Protein AF-A4IBZ5-F1 (afdb_monomer)

Structure (mmCIF, N/CA/C/O backbone):
data_AF-A4IBZ5-F1
#
_entry.id   AF-A4IBZ5-F1
#
loop_
_atom_site.group_PDB
_atom_site.id
_atom_site.type_symbol
_atom_site.label_atom_id
_atom_site.label_alt_id
_atom_site.label_comp_id
_atom_site.label_asym_id
_atom_site.label_entity_id
_atom_site.label_seq_id
_atom_site.pdbx_PDB_ins_code
_atom_site.Cartn_x
_atom_site.Cartn_y
_atom_site.Cartn_z
_atom_site.occupancy
_atom_site.B_iso_or_equiv
_atom_site.auth_seq_id
_atom_site.auth_comp_id
_atom_site.auth_asym_id
_atom_site.auth_atom_id
_atom_site.pdbx_PDB_model_num
ATOM 1 N N . MET A 1 1 ? -43.023 -0.251 -5.808 1.00 88.56 1 MET A N 1
ATOM 2 C CA . MET A 1 1 ? -43.087 1.080 -5.169 1.00 88.56 1 MET A CA 1
ATOM 3 C C . MET A 1 1 ? -44.177 1.884 -5.853 1.00 88.56 1 MET A C 1
ATOM 5 O O . MET A 1 1 ? -44.545 1.532 -6.970 1.00 88.56 1 MET A O 1
ATOM 9 N N . LYS A 1 2 ? -44.700 2.928 -5.211 1.00 90.50 2 LYS A N 1
ATOM 10 C CA . LYS A 1 2 ? -45.664 3.856 -5.817 1.00 90.50 2 LYS A CA 1
ATOM 11 C C . LYS A 1 2 ? -45.041 5.245 -5.957 1.00 90.50 2 LYS A C 1
ATOM 13 O O . LYS A 1 2 ? -44.160 5.587 -5.172 1.00 90.50 2 LYS A O 1
ATOM 18 N N . ALA A 1 3 ? -45.475 6.013 -6.950 1.00 86.81 3 ALA A N 1
ATOM 19 C CA . ALA A 1 3 ? -45.071 7.399 -7.149 1.00 86.81 3 ALA A CA 1
ATOM 20 C C . ALA A 1 3 ? -45.547 8.268 -5.970 1.00 86.81 3 ALA A C 1
ATOM 22 O O . ALA A 1 3 ? -46.737 8.293 -5.670 1.00 86.81 3 ALA A O 1
ATOM 23 N N . ALA A 1 4 ? -44.639 8.976 -5.293 1.00 83.44 4 ALA A N 1
ATOM 24 C CA . ALA A 1 4 ? -45.000 9.837 -4.157 1.00 83.44 4 ALA A CA 1
ATOM 25 C C . ALA A 1 4 ? -45.700 11.141 -4.590 1.00 83.44 4 ALA A C 1
ATOM 27 O O . ALA A 1 4 ? -46.463 11.732 -3.831 1.00 83.44 4 ALA A O 1
ATOM 28 N N . THR A 1 5 ? -45.441 11.582 -5.817 1.00 88.94 5 THR A N 1
ATOM 29 C CA . THR A 1 5 ? -46.017 12.770 -6.451 1.00 88.94 5 THR A CA 1
ATOM 30 C C . THR A 1 5 ? -46.423 12.428 -7.879 1.00 88.94 5 THR A C 1
ATOM 32 O O . THR A 1 5 ? -46.113 11.346 -8.378 1.00 88.94 5 THR A O 1
ATOM 35 N N . ALA A 1 6 ? -47.127 13.338 -8.551 1.00 90.38 6 ALA A N 1
ATOM 36 C CA . ALA A 1 6 ? -47.289 13.216 -9.992 1.00 90.38 6 ALA A CA 1
ATOM 37 C C . ALA A 1 6 ? -45.941 13.475 -10.694 1.00 90.38 6 ALA A C 1
ATOM 39 O O . ALA A 1 6 ? -45.200 14.357 -10.262 1.00 90.38 6 ALA A O 1
ATOM 40 N N . PHE A 1 7 ? -45.651 12.724 -11.755 1.00 88.69 7 PHE A N 1
ATOM 41 C CA . PHE A 1 7 ? -44.473 12.892 -12.611 1.00 88.69 7 PHE A CA 1
ATOM 42 C C . PHE A 1 7 ? -44.918 13.008 -14.071 1.00 88.69 7 PHE A C 1
ATOM 44 O O . PHE A 1 7 ? -45.820 12.286 -14.511 1.00 88.69 7 PHE A O 1
ATOM 51 N N . VAL A 1 8 ? -44.295 13.900 -14.834 1.00 88.50 8 VAL A N 1
ATOM 52 C CA . VAL A 1 8 ? -44.467 13.995 -16.288 1.00 88.50 8 VAL A CA 1
ATOM 53 C C . VAL A 1 8 ? -43.416 13.147 -17.012 1.00 88.50 8 VAL A C 1
ATOM 55 O O . VAL A 1 8 ? -42.458 12.659 -16.417 1.00 88.50 8 VAL A O 1
ATOM 58 N N . VAL A 1 9 ? -43.615 12.911 -18.311 1.00 86.81 9 VAL A N 1
ATOM 59 C CA . VAL A 1 9 ? -42.667 12.132 -19.124 1.00 86.81 9 VAL A CA 1
ATOM 60 C C . VAL A 1 9 ? -41.307 12.835 -19.139 1.00 86.81 9 VAL A C 1
ATOM 62 O O . VAL A 1 9 ? -41.232 14.011 -19.483 1.00 86.81 9 VAL A O 1
ATOM 65 N N . GLY A 1 10 ? -40.247 12.103 -18.800 1.00 82.88 10 GLY A N 1
ATOM 66 C CA . GLY A 1 10 ? -38.886 12.618 -18.669 1.00 82.88 10 GLY A CA 1
ATOM 67 C C . GLY A 1 10 ? -38.463 12.926 -17.232 1.00 82.88 10 GLY A C 1
ATOM 68 O O . GLY A 1 10 ? -37.273 13.095 -17.002 1.00 82.88 10 GLY A O 1
ATOM 69 N N . ASP A 1 11 ? -39.365 12.936 -16.247 1.00 86.88 11 ASP A N 1
ATOM 70 C CA . ASP A 1 11 ? -38.975 13.187 -14.855 1.00 86.88 11 ASP A CA 1
ATOM 71 C C . ASP A 1 11 ? -38.160 12.025 -14.259 1.00 86.88 11 ASP A C 1
ATOM 73 O O . ASP A 1 11 ? -38.447 10.845 -14.501 1.00 86.88 11 ASP A O 1
ATOM 77 N N . ILE A 1 12 ? -37.179 12.349 -13.406 1.00 89.44 12 ILE A N 1
ATOM 78 C CA . ILE A 1 12 ? -36.531 11.362 -12.529 1.00 89.44 12 ILE A CA 1
ATOM 79 C C . ILE A 1 12 ? -37.494 11.024 -11.389 1.00 89.44 12 ILE A C 1
ATOM 81 O O . ILE A 1 12 ? -37.770 11.856 -10.529 1.00 89.44 12 ILE A O 1
ATOM 85 N N . VAL A 1 13 ? -37.939 9.770 -11.340 1.00 88.25 13 VAL A N 1
ATOM 86 C CA . VAL A 1 13 ? -38.717 9.217 -10.224 1.00 88.25 13 VAL A CA 1
ATOM 87 C C . VAL A 1 13 ? -37.811 8.960 -9.017 1.00 88.25 13 VAL A C 1
ATOM 89 O O . VAL A 1 13 ? -38.185 9.258 -7.885 1.00 88.25 13 VAL A O 1
ATOM 92 N N . LEU A 1 14 ? -36.622 8.387 -9.252 1.00 87.69 14 LEU A N 1
ATOM 93 C CA . LEU A 1 14 ? -35.640 8.038 -8.218 1.00 87.69 14 LEU A CA 1
ATOM 94 C C . LEU A 1 14 ? -34.248 7.761 -8.844 1.00 87.69 14 LEU A C 1
ATOM 96 O O . LEU A 1 14 ? -34.174 7.066 -9.861 1.00 87.69 14 LEU A O 1
ATOM 100 N N . PRO A 1 15 ? -33.131 8.217 -8.247 1.00 84.69 15 PRO A N 1
ATOM 101 C CA . PRO A 1 15 ? -31.789 7.721 -8.573 1.00 84.69 15 PRO A CA 1
ATOM 102 C C . PRO A 1 15 ? -31.558 6.290 -8.053 1.00 84.69 15 PRO A C 1
ATOM 104 O O . PRO A 1 15 ? -31.828 5.989 -6.892 1.00 84.69 15 PRO A O 1
ATOM 107 N N . LEU A 1 16 ? -31.012 5.400 -8.883 1.00 79.56 16 LEU A N 1
ATOM 108 C CA . LEU A 1 16 ? -30.733 4.014 -8.506 1.00 79.56 16 LEU A CA 1
ATOM 109 C C . LEU A 1 16 ? -29.345 3.864 -7.857 1.00 79.56 16 LEU A C 1
ATOM 111 O O . LEU A 1 16 ? -28.348 4.342 -8.404 1.00 79.56 16 LEU A O 1
ATOM 115 N N . PRO A 1 17 ? -29.234 3.148 -6.726 1.00 75.56 17 PRO A N 1
ATOM 116 C CA . PRO A 1 17 ? -27.948 2.798 -6.136 1.00 75.56 17 PRO A CA 1
ATOM 117 C C . PRO A 1 17 ? -27.131 1.871 -7.051 1.00 75.56 17 PRO A C 1
ATOM 119 O O . PRO A 1 17 ? -27.671 1.129 -7.871 1.00 75.56 17 PRO A O 1
ATOM 122 N N . ARG A 1 18 ? -25.798 1.878 -6.883 1.00 70.44 18 ARG A N 1
ATOM 123 C CA . ARG A 1 18 ? -24.868 1.039 -7.673 1.00 70.44 18 ARG A CA 1
ATOM 124 C C . ARG A 1 18 ? -25.083 -0.469 -7.481 1.00 70.44 18 ARG A C 1
ATOM 126 O O . ARG A 1 18 ? -24.611 -1.250 -8.300 1.00 70.44 18 ARG A O 1
ATOM 133 N N . THR A 1 19 ? -25.765 -0.873 -6.411 1.00 69.19 19 THR A N 1
ATOM 134 C CA . THR A 1 19 ? -26.125 -2.259 -6.094 1.00 69.19 19 THR A CA 1
ATOM 135 C C . THR A 1 19 ? -27.636 -2.366 -5.911 1.00 69.19 19 THR A C 1
ATOM 137 O O . THR A 1 19 ? -28.246 -1.553 -5.228 1.00 69.19 19 THR A O 1
ATOM 140 N N . PHE A 1 20 ? -28.241 -3.375 -6.528 1.00 76.19 20 PHE A N 1
ATOM 141 C CA . PHE A 1 20 ? -29.631 -3.798 -6.339 1.00 76.19 20 PHE A CA 1
ATOM 142 C C . PHE A 1 20 ? -29.733 -5.260 -6.785 1.00 76.19 20 PHE A C 1
ATOM 144 O O . PHE A 1 20 ? -28.900 -5.724 -7.571 1.00 76.19 20 PHE A O 1
ATOM 151 N N . SER A 1 21 ? -30.727 -5.978 -6.275 1.00 79.75 21 SER A N 1
ATOM 152 C CA . SER A 1 21 ? -30.968 -7.388 -6.600 1.00 79.75 21 SER A CA 1
ATOM 153 C C . SER A 1 21 ? -32.181 -7.514 -7.512 1.00 79.75 21 SER A C 1
ATOM 155 O O . SER A 1 21 ? -33.104 -6.712 -7.414 1.00 79.75 21 SER A O 1
ATOM 157 N N . VAL A 1 22 ? -32.218 -8.522 -8.376 1.00 79.56 22 VAL A N 1
ATOM 158 C CA . VAL A 1 22 ? -33.430 -8.887 -9.122 1.00 79.56 22 VAL A CA 1
ATOM 159 C C . VAL A 1 22 ? -33.864 -10.265 -8.655 1.00 79.56 22 VAL A C 1
ATOM 161 O O . VAL A 1 22 ? -33.104 -11.223 -8.785 1.00 79.56 22 VAL A O 1
ATOM 164 N N . PHE A 1 23 ? -35.072 -10.353 -8.112 1.00 81.56 23 PHE A N 1
ATOM 165 C CA . PHE A 1 23 ? -35.687 -11.592 -7.657 1.00 81.56 23 PHE A CA 1
ATOM 166 C C . PHE A 1 23 ? -37.040 -11.762 -8.348 1.00 81.56 23 PHE A C 1
ATOM 168 O O . PHE A 1 23 ? -37.940 -10.942 -8.161 1.00 81.56 23 PHE A O 1
ATOM 175 N N . GLU A 1 24 ? -37.186 -12.810 -9.159 1.00 84.88 24 GLU A N 1
ATOM 176 C CA . GLU A 1 24 ? -38.396 -13.066 -9.951 1.00 84.88 24 GLU A CA 1
ATOM 177 C C . GLU A 1 24 ? -38.806 -11.850 -10.799 1.00 84.88 24 GLU A C 1
ATOM 179 O O . GLU A 1 24 ? -38.079 -11.454 -11.712 1.00 84.88 24 GLU A O 1
ATOM 184 N N . ASN A 1 25 ? -39.973 -11.263 -10.524 1.00 88.81 25 ASN A N 1
ATOM 185 C CA . ASN A 1 25 ? -40.488 -10.069 -11.187 1.00 88.81 25 ASN A CA 1
ATOM 186 C C . ASN A 1 25 ? -40.226 -8.781 -10.387 1.00 88.81 25 ASN A C 1
ATOM 188 O O . ASN A 1 25 ? -40.894 -7.781 -10.640 1.00 88.81 25 ASN A O 1
ATOM 192 N N . GLN A 1 26 ? -39.304 -8.783 -9.421 1.00 88.56 26 GLN A N 1
ATOM 193 C CA . GLN A 1 26 ? -39.018 -7.636 -8.555 1.00 88.56 26 GLN A CA 1
ATOM 194 C C . GLN A 1 26 ? -37.551 -7.213 -8.631 1.00 88.56 26 GLN A C 1
ATOM 196 O O . GLN A 1 26 ? -36.638 -8.018 -8.478 1.00 88.56 26 GLN A O 1
ATOM 201 N N . LEU A 1 27 ? -37.325 -5.919 -8.828 1.00 86.62 27 LEU A N 1
ATOM 202 C CA . LEU A 1 27 ? -36.044 -5.259 -8.629 1.00 86.62 27 LEU A CA 1
ATOM 203 C C . LEU A 1 27 ? -36.042 -4.703 -7.205 1.00 86.62 27 LEU A C 1
ATOM 205 O O . LEU A 1 27 ? -36.866 -3.852 -6.880 1.00 86.62 27 LEU A O 1
ATOM 209 N N . VAL A 1 28 ? -35.155 -5.213 -6.355 1.00 86.62 28 VAL A N 1
ATOM 210 C CA . VAL A 1 28 ? -35.053 -4.901 -4.926 1.00 86.62 28 VAL A CA 1
ATOM 211 C C . VAL A 1 28 ? -33.847 -3.999 -4.685 1.00 86.62 28 VAL A C 1
ATOM 213 O O . VAL A 1 28 ? -32.696 -4.405 -4.879 1.00 86.62 28 VAL A O 1
ATOM 216 N N . LEU A 1 29 ? -34.112 -2.769 -4.262 1.00 81.69 29 LEU A N 1
ATOM 217 C CA . LEU A 1 29 ? -33.097 -1.796 -3.875 1.00 81.69 29 LEU A CA 1
ATOM 218 C C . LEU A 1 29 ? -32.546 -2.104 -2.463 1.00 81.69 29 LEU A C 1
ATOM 220 O O . LEU A 1 29 ? -33.213 -2.786 -1.683 1.00 81.69 29 LEU A O 1
ATOM 224 N N . PRO A 1 30 ? -31.335 -1.630 -2.100 1.00 75.31 30 PRO A N 1
ATOM 225 C CA . PRO A 1 30 ? -30.701 -1.890 -0.800 1.00 75.31 30 PRO A CA 1
ATOM 226 C C . PRO A 1 30 ? -31.496 -1.410 0.419 1.00 75.31 30 PRO A C 1
ATOM 228 O O . PRO A 1 30 ? -31.316 -1.938 1.511 1.00 75.31 30 PRO A O 1
ATOM 231 N N . ASP A 1 31 ? -32.363 -0.416 0.242 1.00 78.81 31 ASP A N 1
ATOM 232 C CA . ASP A 1 31 ? -33.280 0.101 1.263 1.00 78.81 31 ASP A CA 1
ATOM 233 C C . ASP A 1 31 ? -34.575 -0.729 1.388 1.00 78.81 31 ASP A C 1
ATOM 235 O O . ASP A 1 31 ? -35.448 -0.409 2.194 1.00 78.81 31 ASP A O 1
ATOM 239 N N . GLY A 1 32 ? -34.701 -1.808 0.609 1.00 80.31 32 GLY A N 1
ATOM 240 C CA . GLY A 1 32 ? -35.862 -2.692 0.581 1.00 80.31 32 GLY A CA 1
ATOM 241 C C . GLY A 1 32 ? -36.982 -2.226 -0.349 1.00 80.31 32 GLY A C 1
ATOM 242 O O . GLY A 1 32 ? -37.994 -2.920 -0.461 1.00 80.31 32 GLY A O 1
ATOM 243 N N . ILE A 1 33 ? -36.833 -1.091 -1.044 1.00 84.88 33 ILE A N 1
ATOM 244 C CA . ILE A 1 33 ? -37.818 -0.654 -2.036 1.00 84.88 33 ILE A CA 1
ATOM 245 C C . ILE A 1 33 ? -37.819 -1.644 -3.202 1.00 84.88 33 ILE A C 1
ATOM 247 O O . ILE A 1 33 ? -36.791 -1.906 -3.825 1.00 84.88 33 ILE A O 1
ATOM 251 N N . THR A 1 34 ? -38.992 -2.180 -3.530 1.00 87.81 34 THR A N 1
ATOM 252 C CA . THR A 1 34 ? -39.166 -3.099 -4.659 1.00 87.81 34 THR A CA 1
ATOM 253 C C . THR A 1 34 ? -39.848 -2.408 -5.834 1.00 87.81 34 THR A C 1
ATOM 255 O O . THR A 1 34 ? -40.773 -1.616 -5.651 1.00 87.81 34 THR A O 1
ATOM 258 N N . VAL A 1 35 ? -39.420 -2.702 -7.060 1.00 88.69 35 VAL A N 1
ATOM 259 C CA . VAL A 1 35 ? -40.024 -2.222 -8.313 1.00 88.69 35 VAL A CA 1
ATOM 260 C C . VAL A 1 35 ? -40.392 -3.427 -9.170 1.00 88.69 35 VAL A C 1
ATOM 262 O O . VAL A 1 35 ? -39.590 -4.346 -9.314 1.00 88.69 35 VAL A O 1
ATOM 265 N N . ARG A 1 36 ? -41.609 -3.459 -9.716 1.00 91.25 36 ARG A N 1
ATOM 266 C CA . ARG A 1 36 ? -42.137 -4.647 -10.397 1.00 91.25 36 ARG A CA 1
ATOM 267 C C . ARG A 1 36 ? -41.811 -4.636 -11.891 1.00 91.25 36 ARG A C 1
ATOM 269 O O . ARG A 1 36 ? -41.865 -3.590 -12.533 1.00 91.25 36 ARG A O 1
ATOM 276 N N . HIS A 1 37 ? -41.536 -5.810 -12.446 1.00 91.62 37 HIS A N 1
ATOM 277 C CA . HIS A 1 37 ? -41.466 -6.041 -13.880 1.00 91.62 37 HIS A CA 1
ATOM 278 C C . HIS A 1 37 ? -42.858 -6.076 -14.528 1.00 91.62 37 HIS A C 1
ATOM 280 O O . HIS A 1 37 ? -43.768 -6.735 -14.017 1.00 91.62 37 HIS A O 1
ATOM 286 N N . GLY A 1 38 ? -43.006 -5.447 -15.692 1.00 90.81 38 GLY A N 1
ATOM 287 C CA . GLY A 1 38 ? -44.135 -5.669 -16.592 1.00 90.81 38 GLY A CA 1
ATOM 288 C C . GLY A 1 38 ? -43.877 -5.125 -17.996 1.00 90.81 38 GLY A C 1
ATOM 289 O O . GLY A 1 38 ? -43.072 -4.210 -18.171 1.00 90.81 38 GLY A O 1
ATOM 290 N N . ASP A 1 39 ? -44.571 -5.686 -18.989 1.00 87.44 39 ASP A N 1
ATOM 291 C CA . ASP A 1 39 ? -44.493 -5.226 -20.383 1.00 87.44 39 ASP A CA 1
ATOM 292 C C . ASP A 1 39 ? -45.113 -3.833 -20.566 1.00 87.44 39 ASP A C 1
ATOM 294 O O . ASP A 1 39 ? -44.600 -3.029 -21.339 1.00 87.44 39 ASP A O 1
ATOM 298 N N . ASP A 1 40 ? -46.159 -3.505 -19.796 1.00 90.62 40 ASP A N 1
ATOM 299 C CA . ASP A 1 40 ? -46.773 -2.171 -19.751 1.00 90.62 40 ASP A CA 1
ATOM 300 C C . ASP A 1 40 ? -46.044 -1.245 -18.758 1.00 90.62 40 ASP A C 1
ATOM 302 O O . ASP A 1 40 ? -46.613 -0.732 -17.793 1.00 90.62 40 ASP A O 1
ATOM 306 N N . PHE A 1 41 ? -44.735 -1.084 -18.953 1.00 93.25 41 PHE A N 1
ATOM 307 C CA . PHE A 1 41 ? -43.902 -0.250 -18.091 1.00 93.25 41 PHE A CA 1
ATOM 308 C C . PHE A 1 41 ? -44.257 1.238 -18.233 1.00 93.25 41 PHE A C 1
ATOM 310 O O . PHE A 1 41 ? -44.611 1.736 -19.306 1.00 93.25 41 PHE A O 1
ATOM 317 N N . ASN A 1 42 ? -44.156 1.962 -17.123 1.00 93.56 42 ASN A N 1
ATOM 318 C CA . ASN A 1 42 ? -44.378 3.408 -17.053 1.00 93.56 42 ASN A CA 1
ATOM 319 C C . ASN A 1 42 ? -43.110 4.175 -16.651 1.00 93.56 42 ASN A C 1
ATOM 321 O O . ASN A 1 42 ? -43.045 5.395 -16.813 1.00 93.56 42 ASN A O 1
ATOM 325 N N . VAL A 1 43 ? -42.079 3.448 -16.218 1.00 92.50 43 VAL A N 1
ATOM 326 C CA . VAL A 1 43 ? -40.746 3.945 -15.886 1.00 92.50 43 VAL A CA 1
ATOM 327 C C . VAL A 1 43 ? -39.707 3.014 -16.504 1.00 92.50 43 VAL A C 1
ATOM 329 O O . VAL A 1 43 ? -39.915 1.806 -16.583 1.00 92.50 43 VAL A O 1
ATOM 332 N N . THR A 1 44 ? -38.574 3.553 -16.940 1.00 91.81 44 THR A N 1
ATOM 333 C CA . THR A 1 44 ? -37.419 2.758 -17.388 1.00 91.81 44 THR A CA 1
ATOM 334 C C . THR A 1 44 ? -36.149 3.200 -16.662 1.00 91.81 44 THR A C 1
ATOM 336 O O . THR A 1 44 ? -36.157 4.197 -15.941 1.00 91.81 44 THR A O 1
ATOM 339 N N . ILE A 1 45 ? -35.063 2.448 -16.822 1.00 89.19 45 ILE A N 1
ATOM 340 C CA . ILE A 1 45 ? -33.749 2.782 -16.266 1.00 89.19 45 ILE A CA 1
ATOM 341 C C . ILE A 1 45 ? -32.889 3.372 -17.378 1.00 89.19 45 ILE A C 1
ATOM 343 O O . ILE A 1 45 ? -32.672 2.712 -18.391 1.00 89.19 45 ILE A O 1
ATOM 347 N N . ILE A 1 46 ? -32.399 4.599 -17.189 1.00 88.38 46 ILE A N 1
ATOM 348 C CA . ILE A 1 46 ? -31.446 5.243 -18.103 1.00 88.38 46 ILE A CA 1
ATOM 349 C C . ILE A 1 46 ? -30.353 5.905 -17.270 1.00 88.38 46 ILE A C 1
ATOM 351 O O . ILE A 1 46 ? -30.628 6.790 -16.462 1.00 88.38 46 ILE A O 1
ATOM 355 N N . SER A 1 47 ? -29.103 5.483 -17.466 1.00 82.81 47 SER A N 1
ATOM 356 C CA . SER A 1 47 ? -27.911 6.080 -16.851 1.00 82.81 47 SER A CA 1
ATOM 357 C C . SER A 1 47 ? -27.989 6.180 -15.315 1.00 82.81 47 SER A C 1
ATOM 359 O O . SER A 1 47 ? -27.598 7.192 -14.735 1.00 82.81 47 SER A O 1
ATOM 361 N N . HIS A 1 48 ? -28.474 5.115 -14.661 1.00 82.81 48 HIS A N 1
ATOM 362 C CA . HIS A 1 48 ? -28.703 5.004 -13.206 1.00 82.81 48 HIS A CA 1
ATOM 363 C C . HIS A 1 48 ? -29.876 5.817 -12.630 1.00 82.81 48 HIS A C 1
ATOM 365 O O . HIS A 1 48 ? -29.973 5.951 -11.413 1.00 82.81 48 HIS A O 1
ATOM 371 N N . PHE A 1 49 ? -30.808 6.302 -13.449 1.00 88.81 49 PHE A N 1
ATOM 372 C CA . PHE A 1 49 ? -32.044 6.927 -12.968 1.00 88.81 49 PHE A CA 1
ATOM 373 C C . PHE A 1 49 ? -33.274 6.144 -13.422 1.00 88.81 49 PHE A C 1
ATOM 375 O O . PHE A 1 49 ? -33.321 5.656 -14.551 1.00 88.81 49 PHE A O 1
ATOM 382 N N . LEU A 1 50 ? -34.279 6.048 -12.550 1.00 89.56 50 LEU A N 1
ATOM 383 C CA . LEU A 1 50 ? -35.636 5.668 -12.930 1.00 89.56 50 LEU A CA 1
ATOM 384 C C . LEU A 1 50 ? -36.313 6.884 -13.567 1.00 89.56 50 LEU A C 1
ATOM 386 O O . LEU A 1 50 ? -36.593 7.857 -12.870 1.00 89.56 50 LEU A O 1
ATOM 390 N N . VAL A 1 51 ? -36.555 6.832 -14.876 1.00 90.62 51 VAL A N 1
ATOM 391 C CA . VAL A 1 51 ? -37.128 7.935 -15.663 1.00 90.62 51 VAL A CA 1
ATOM 392 C C . VAL A 1 51 ? -38.544 7.578 -16.104 1.00 90.62 51 VAL A C 1
ATOM 394 O O . VAL A 1 51 ? -38.770 6.502 -16.669 1.00 90.62 51 VAL A O 1
ATOM 397 N N . ALA A 1 52 ? -39.502 8.468 -15.849 1.00 91.12 52 ALA A N 1
ATOM 398 C CA . ALA A 1 52 ? -40.888 8.295 -16.269 1.00 91.12 52 ALA A CA 1
ATOM 399 C C . ALA A 1 52 ? -41.005 8.343 -17.801 1.00 91.12 52 ALA A C 1
ATOM 401 O O . ALA A 1 52 ? -40.630 9.325 -18.435 1.00 91.12 52 ALA A O 1
ATOM 402 N N . VAL A 1 53 ? -41.551 7.290 -18.410 1.00 89.62 53 VAL A N 1
ATOM 403 C CA . VAL A 1 53 ? -41.822 7.228 -19.863 1.00 89.62 53 VAL A CA 1
ATOM 404 C C . VAL A 1 53 ? -43.299 7.457 -20.195 1.00 89.62 53 VAL A C 1
ATOM 406 O O . VAL A 1 53 ? -43.662 7.612 -21.359 1.00 89.62 53 VAL A O 1
ATOM 409 N N . LYS A 1 54 ? -44.154 7.491 -19.169 1.00 90.12 54 LYS A N 1
ATOM 410 C CA . LYS A 1 54 ? -45.579 7.838 -19.224 1.00 90.12 54 LYS A CA 1
ATOM 411 C C . LYS A 1 54 ? -45.892 8.792 -18.062 1.00 90.12 54 LYS A C 1
ATOM 413 O O . LYS A 1 54 ? -45.220 8.695 -17.037 1.00 90.12 54 LYS A O 1
ATOM 418 N N . PRO A 1 55 ? -46.896 9.682 -18.173 1.00 91.38 55 PRO A N 1
ATOM 419 C CA . PRO A 1 55 ? -47.348 10.471 -17.031 1.00 91.38 55 PRO A CA 1
ATOM 420 C C . PRO A 1 55 ? -47.793 9.557 -15.881 1.00 91.38 55 PRO A C 1
ATOM 422 O O . PRO A 1 55 ? -48.561 8.617 -16.094 1.00 91.38 55 PRO A O 1
ATOM 425 N N . LEU A 1 56 ? -47.321 9.837 -14.669 1.00 91.06 56 LEU A N 1
ATOM 426 C CA . LEU A 1 56 ? -47.658 9.108 -13.446 1.00 91.06 56 LEU A CA 1
ATOM 427 C C . LEU A 1 56 ? -48.463 10.032 -12.535 1.00 91.06 56 LEU A C 1
ATOM 429 O O . LEU A 1 56 ? -48.038 11.153 -12.263 1.00 91.06 56 LEU A O 1
ATOM 433 N N . SER A 1 57 ? -49.609 9.579 -12.029 1.00 92.31 57 SER A N 1
ATOM 434 C CA . SER A 1 57 ? -50.268 10.257 -10.911 1.00 92.31 57 SER A CA 1
ATOM 435 C C . SER A 1 57 ? -49.532 9.953 -9.606 1.00 92.31 57 SER A C 1
ATOM 437 O O . SER A 1 57 ? -48.846 8.932 -9.501 1.00 92.31 57 SER A O 1
ATOM 439 N N . ALA A 1 58 ? -49.749 10.773 -8.576 1.00 87.94 58 ALA A N 1
ATOM 440 C CA . ALA A 1 58 ? -49.453 10.334 -7.216 1.00 87.94 58 ALA A CA 1
ATOM 441 C C . ALA A 1 58 ? -50.145 8.975 -6.958 1.00 87.94 58 ALA A C 1
ATOM 443 O O . ALA A 1 58 ? -51.233 8.717 -7.482 1.00 87.94 58 ALA A O 1
ATOM 444 N N . ASP A 1 59 ? -49.473 8.089 -6.229 1.00 88.75 59 ASP A N 1
ATOM 445 C CA . ASP A 1 59 ? -49.862 6.706 -5.925 1.00 88.75 59 ASP A CA 1
ATOM 446 C C . ASP A 1 59 ? -49.879 5.699 -7.092 1.00 88.75 59 ASP A C 1
ATOM 448 O O . ASP A 1 59 ? -50.192 4.521 -6.869 1.00 88.75 59 ASP A O 1
ATOM 452 N N . ALA A 1 60 ? -49.493 6.094 -8.312 1.00 91.81 60 ALA A N 1
ATOM 453 C CA . ALA A 1 60 ? -49.331 5.153 -9.422 1.00 91.81 60 ALA A CA 1
ATOM 454 C C . ALA A 1 60 ? -48.229 4.121 -9.110 1.00 91.81 60 ALA A C 1
ATOM 456 O O . ALA A 1 60 ? -47.154 4.476 -8.625 1.00 91.81 60 ALA A O 1
ATOM 457 N N . GLU A 1 61 ? -48.473 2.833 -9.372 1.00 92.75 61 GLU A N 1
ATOM 458 C CA . GLU A 1 61 ? -47.456 1.786 -9.198 1.00 92.75 61 GLU A CA 1
ATOM 459 C C . GLU A 1 61 ? -46.332 1.968 -10.229 1.00 92.75 61 GLU A C 1
ATOM 461 O O . GLU A 1 61 ? -46.603 2.094 -11.420 1.00 92.75 61 GLU A O 1
ATOM 466 N N . ILE A 1 62 ? -45.075 1.960 -9.783 1.00 92.81 62 ILE A N 1
ATOM 467 C CA . ILE A 1 62 ? -43.910 2.024 -10.672 1.00 92.81 62 ILE A CA 1
ATOM 468 C C . ILE A 1 62 ? -43.630 0.631 -11.241 1.00 92.81 62 ILE A C 1
ATOM 470 O O . ILE A 1 62 ? -43.338 -0.306 -10.489 1.00 92.81 62 ILE A O 1
ATOM 474 N N . VAL A 1 63 ? -43.691 0.518 -12.568 1.00 93.75 63 VAL A N 1
ATOM 475 C CA . VAL A 1 63 ? -43.469 -0.714 -13.333 1.00 93.75 63 VAL A CA 1
ATOM 476 C C . VAL A 1 63 ? -42.359 -0.475 -14.353 1.00 93.75 63 VAL A C 1
ATOM 478 O O . VAL A 1 63 ? -42.420 0.4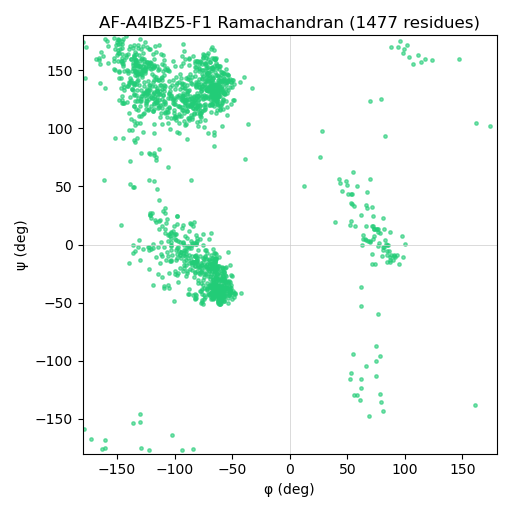88 -15.118 1.00 93.75 63 VAL A O 1
ATOM 481 N N . VAL A 1 64 ? -41.365 -1.366 -14.378 1.00 92.88 64 VAL A N 1
ATOM 482 C CA . VAL A 1 64 ? -40.206 -1.329 -15.290 1.00 92.88 64 VAL A CA 1
ATOM 483 C C . VAL A 1 64 ? -40.177 -2.564 -16.196 1.00 92.88 64 VAL A C 1
ATOM 485 O O . VAL A 1 64 ? -40.654 -3.632 -15.819 1.00 92.88 64 VAL A O 1
ATOM 488 N N . ASN A 1 65 ? -39.576 -2.481 -17.384 1.00 92.69 65 ASN A N 1
ATOM 489 C CA . ASN A 1 65 ? -39.343 -3.666 -18.217 1.00 92.69 65 ASN A CA 1
ATOM 490 C C . ASN A 1 65 ? -37.892 -4.142 -18.056 1.00 92.69 65 ASN A C 1
ATOM 492 O O . ASN A 1 65 ? -36.969 -3.481 -18.517 1.00 92.69 65 ASN A O 1
ATOM 496 N N . PHE A 1 66 ? -37.675 -5.299 -17.424 1.00 89.94 66 PHE A N 1
ATOM 497 C CA . PHE A 1 66 ? -36.335 -5.827 -17.154 1.00 89.94 66 PHE A CA 1
ATOM 498 C C . PHE A 1 66 ? -35.531 -6.088 -18.436 1.00 89.94 66 PHE A C 1
ATOM 500 O O . PHE A 1 66 ? -34.308 -5.970 -18.407 1.00 89.94 66 PHE A O 1
ATOM 507 N N . ASN A 1 67 ? -36.182 -6.347 -19.580 1.00 90.31 67 ASN A N 1
ATOM 508 C CA . ASN A 1 67 ? -35.474 -6.461 -20.858 1.00 90.31 67 ASN A CA 1
ATOM 509 C C . ASN A 1 67 ? -34.793 -5.147 -21.268 1.00 90.31 67 ASN A C 1
ATOM 511 O O . ASN A 1 67 ? -33.806 -5.188 -21.983 1.00 90.31 67 ASN A O 1
ATOM 515 N N . LEU A 1 68 ? -35.272 -3.987 -20.812 1.00 90.81 68 LEU A N 1
ATOM 516 C CA . LEU A 1 68 ? -34.647 -2.685 -21.077 1.00 90.81 68 LEU A CA 1
ATOM 517 C C . LEU A 1 68 ? -33.449 -2.400 -20.166 1.00 90.81 68 LEU A C 1
ATOM 519 O O . LEU A 1 68 ? -32.629 -1.541 -20.480 1.00 90.81 68 LEU A O 1
ATOM 523 N N . CYS A 1 69 ? -33.357 -3.108 -19.041 1.00 86.19 69 CYS A N 1
ATOM 524 C CA . CYS A 1 69 ? -32.345 -2.898 -18.009 1.00 86.19 69 CYS A CA 1
ATOM 525 C C . CYS A 1 69 ? -31.186 -3.897 -18.115 1.00 86.19 69 CYS A C 1
ATOM 527 O O . CYS A 1 69 ? -30.082 -3.606 -17.663 1.00 86.19 69 CYS A O 1
ATOM 529 N N . PHE A 1 70 ? -31.425 -5.073 -18.705 1.00 87.31 70 PHE A N 1
ATOM 530 C CA . PHE A 1 70 ? -30.449 -6.160 -18.767 1.00 87.31 70 PHE A CA 1
ATOM 531 C C . PHE A 1 70 ? -30.365 -6.754 -20.173 1.00 87.31 70 PHE A C 1
ATOM 533 O O . PHE A 1 70 ? -31.373 -7.154 -20.756 1.00 87.31 70 PHE A O 1
ATOM 540 N N . TYR A 1 71 ? -29.146 -6.860 -20.706 1.00 89.12 71 TYR A N 1
ATOM 541 C CA . TYR A 1 71 ? -28.930 -7.371 -22.058 1.00 89.12 71 TYR A CA 1
ATOM 542 C C . TYR A 1 71 ? -29.069 -8.901 -22.150 1.00 89.12 71 TYR A C 1
ATOM 544 O O . TYR A 1 71 ? -29.770 -9.393 -23.027 1.00 89.12 71 TYR A O 1
ATOM 552 N N . ASP A 1 72 ? -28.445 -9.661 -21.244 1.00 87.56 72 ASP A N 1
ATOM 553 C CA . ASP A 1 72 ? -28.441 -11.133 -21.262 1.00 87.56 72 ASP A CA 1
ATOM 554 C C . ASP A 1 72 ? -28.472 -11.689 -19.826 1.00 87.56 72 ASP A C 1
ATOM 556 O O . ASP A 1 72 ? -27.432 -11.854 -19.186 1.00 87.56 72 ASP A O 1
ATOM 560 N N . LEU A 1 73 ? -29.679 -11.948 -19.310 1.00 77.62 73 LEU A N 1
ATOM 561 C CA . LEU A 1 73 ? -29.908 -12.549 -17.984 1.00 77.62 73 LEU A CA 1
ATOM 562 C C . LEU A 1 73 ? -29.734 -14.078 -17.993 1.00 77.62 73 LEU A C 1
ATOM 564 O O . LEU A 1 73 ? -29.662 -14.710 -16.937 1.00 77.62 73 LEU A O 1
ATOM 568 N N . LEU A 1 74 ? -29.646 -14.693 -19.176 1.00 74.62 74 LEU A N 1
ATOM 569 C CA . LEU A 1 74 ? -29.363 -16.122 -19.301 1.00 74.62 74 LEU A CA 1
ATOM 570 C C . LEU A 1 74 ? -27.866 -16.417 -19.141 1.00 74.62 74 LEU A C 1
ATOM 572 O O . LEU A 1 74 ? -27.499 -17.444 -18.573 1.00 74.62 74 LEU A O 1
ATOM 576 N N . LYS A 1 75 ? -26.979 -15.492 -19.530 1.00 67.94 75 LYS A N 1
ATOM 577 C CA . LYS A 1 75 ? -25.532 -15.616 -19.275 1.00 67.94 75 LYS A CA 1
ATOM 578 C C . LYS A 1 75 ? -25.174 -15.663 -17.790 1.00 67.94 75 LYS A C 1
ATOM 580 O O . LYS A 1 75 ? -24.183 -16.296 -17.439 1.00 67.94 75 LYS A O 1
ATOM 585 N N . SER A 1 76 ? -25.959 -15.020 -16.924 1.00 53.91 76 SER A N 1
ATOM 586 C CA . SER A 1 76 ? -25.772 -15.078 -15.468 1.00 53.91 76 SER A CA 1
ATOM 587 C C . SER A 1 76 ? -26.392 -16.324 -14.820 1.00 53.91 76 SER A C 1
ATOM 589 O O . SER A 1 76 ? -26.098 -16.593 -13.658 1.00 53.91 76 SER A O 1
ATOM 591 N N . SER A 1 77 ? -27.184 -17.115 -15.559 1.00 44.06 77 SER A N 1
ATOM 592 C CA . SER A 1 77 ? -27.830 -18.349 -15.077 1.00 44.06 77 SER A CA 1
ATOM 593 C C . SER A 1 77 ? -27.337 -19.641 -15.748 1.00 44.06 77 SER A C 1
ATOM 595 O O . SER A 1 77 ? -27.740 -20.728 -15.336 1.00 44.06 77 SER A O 1
ATOM 597 N N . MET A 1 78 ? -26.420 -19.564 -16.716 1.00 31.56 78 MET A N 1
ATOM 598 C CA . MET A 1 78 ? -25.809 -20.743 -17.338 1.00 31.56 78 MET A CA 1
ATOM 599 C C . MET A 1 78 ? -24.506 -21.142 -16.623 1.00 31.56 78 MET A C 1
ATOM 601 O O . MET A 1 78 ? -23.572 -20.337 -16.552 1.00 31.56 78 MET A O 1
ATOM 605 N N . PRO A 1 79 ? -24.378 -22.394 -16.145 1.00 30.36 79 PRO A N 1
ATOM 606 C CA . PRO A 1 79 ? -23.080 -22.949 -15.791 1.00 30.36 79 PRO A CA 1
ATOM 607 C C . PRO A 1 79 ? -22.215 -22.984 -17.064 1.00 30.36 79 PRO A C 1
ATOM 609 O O . PRO A 1 79 ? -22.715 -23.379 -18.121 1.00 30.36 79 PRO A O 1
ATOM 612 N N . PRO A 1 80 ? -20.935 -22.581 -17.029 1.00 31.58 80 PRO A N 1
ATOM 613 C CA . PRO A 1 80 ? -20.107 -22.550 -18.227 1.00 31.58 80 PRO A CA 1
ATOM 614 C C . PRO A 1 80 ? -19.764 -23.981 -18.671 1.00 31.58 80 PRO A C 1
ATOM 616 O O . PRO A 1 80 ? -18.811 -24.584 -18.182 1.00 31.58 80 PRO A O 1
ATOM 619 N N . ALA A 1 81 ? -20.540 -24.516 -19.616 1.00 33.31 81 ALA A N 1
ATOM 620 C CA . ALA A 1 81 ? -20.266 -25.761 -20.321 1.00 33.31 81 ALA A CA 1
ATOM 621 C C . ALA A 1 81 ? -19.867 -25.480 -21.786 1.00 33.31 81 ALA A C 1
ATOM 623 O O . ALA A 1 81 ? -20.674 -25.041 -22.593 1.00 33.31 81 ALA A O 1
ATOM 624 N N . MET A 1 82 ? -18.608 -25.806 -22.091 1.00 32.25 82 MET A N 1
ATOM 625 C CA . MET A 1 82 ? -18.055 -26.261 -23.379 1.00 32.25 82 MET A CA 1
ATOM 626 C C . MET A 1 82 ? -17.922 -25.325 -24.609 1.00 32.25 82 MET A C 1
ATOM 628 O O . MET A 1 82 ? -18.870 -24.881 -25.242 1.00 32.25 82 MET A O 1
ATOM 632 N N . SER A 1 83 ? -16.652 -25.278 -25.037 1.00 32.91 83 SER A N 1
ATOM 633 C CA . SER A 1 83 ? -16.047 -25.033 -26.359 1.00 32.91 83 SER A CA 1
ATOM 634 C C . SER A 1 83 ? -15.897 -23.613 -26.916 1.00 32.91 83 SER A C 1
ATOM 636 O O . SER A 1 83 ? -16.828 -22.830 -27.052 1.00 32.91 83 SER A O 1
ATOM 638 N N . ALA A 1 84 ? -14.634 -23.356 -27.259 1.00 28.38 84 ALA A N 1
ATOM 639 C CA . ALA A 1 84 ? -14.048 -22.165 -27.828 1.00 28.38 84 ALA A CA 1
ATOM 640 C C . ALA A 1 84 ? -14.033 -22.208 -29.357 1.00 28.38 84 ALA A C 1
ATOM 642 O O . ALA A 1 84 ? -13.589 -23.195 -29.933 1.00 28.38 84 ALA A O 1
ATOM 643 N N . SER A 1 85 ? -14.367 -21.085 -29.977 1.00 28.56 85 SER A N 1
ATOM 644 C CA . SER A 1 85 ? -13.685 -20.530 -31.148 1.00 28.56 85 SER A CA 1
ATOM 645 C C . SER A 1 85 ? -14.367 -19.204 -31.479 1.00 28.56 85 SER A C 1
ATOM 647 O O . SER A 1 85 ? -15.582 -19.117 -31.378 1.00 28.56 85 SER A O 1
ATOM 649 N N . GLU A 1 86 ? -13.591 -18.210 -31.912 1.00 31.86 86 GLU A N 1
ATOM 650 C CA . GLU A 1 86 ? -14.060 -16.932 -32.480 1.00 31.86 86 GLU A CA 1
ATOM 651 C C . GLU A 1 86 ? -14.463 -15.834 -31.475 1.00 31.86 86 GLU A C 1
ATOM 653 O O . GLU A 1 86 ? -15.615 -15.703 -31.075 1.00 31.86 86 GLU A O 1
ATOM 658 N N . ARG A 1 87 ? -13.507 -14.957 -31.138 1.00 32.56 87 ARG A N 1
ATOM 659 C CA . ARG A 1 87 ? -13.507 -13.522 -31.517 1.00 32.56 87 ARG A CA 1
ATOM 660 C C . ARG A 1 87 ? -12.553 -12.732 -30.619 1.00 32.56 87 ARG A C 1
ATOM 662 O O . ARG A 1 87 ? -12.826 -12.452 -29.456 1.00 32.56 87 ARG A O 1
ATOM 669 N N . GLU A 1 88 ? -11.413 -12.391 -31.211 1.00 30.50 88 GLU A N 1
ATOM 670 C CA . GLU A 1 88 ? -10.529 -11.302 -30.803 1.00 30.50 88 GLU A CA 1
ATOM 671 C C . GLU A 1 88 ? -11.246 -9.959 -31.017 1.00 30.50 88 GLU A C 1
ATOM 673 O O . GLU A 1 88 ? -11.943 -9.774 -32.014 1.00 30.50 88 GLU A O 1
ATOM 678 N N . GLY A 1 89 ? -11.081 -9.024 -30.081 1.00 29.53 89 GLY A N 1
ATOM 679 C CA . GLY A 1 89 ? -11.663 -7.686 -30.157 1.00 29.53 89 GLY A CA 1
ATOM 680 C C . GLY A 1 89 ? -11.417 -6.921 -28.862 1.00 29.53 89 GLY A C 1
ATOM 681 O O . GLY A 1 89 ? -12.039 -7.174 -27.837 1.00 29.53 89 GLY A O 1
ATOM 682 N N . THR A 1 90 ? -10.447 -6.021 -28.905 1.00 26.91 90 THR A N 1
ATOM 683 C CA . THR A 1 90 ? -9.988 -5.139 -27.832 1.00 26.91 90 THR A CA 1
ATOM 684 C C . THR A 1 90 ? -11.095 -4.223 -27.303 1.00 26.91 90 THR A C 1
ATOM 686 O O . THR A 1 90 ? -11.340 -3.184 -27.899 1.00 26.91 90 THR A O 1
ATOM 689 N N . HIS A 1 91 ? -11.698 -4.533 -26.152 1.00 30.95 91 HIS A N 1
ATOM 690 C CA . HIS A 1 91 ? -12.390 -3.542 -25.322 1.00 30.95 91 HIS A CA 1
ATOM 691 C C . HIS A 1 91 ? -12.223 -3.879 -23.834 1.00 30.95 91 HIS A C 1
ATOM 693 O O . HIS A 1 91 ? -12.440 -5.001 -23.383 1.00 30.95 91 HIS A O 1
ATOM 699 N N . THR A 1 92 ? -11.780 -2.881 -23.075 1.00 26.92 92 THR A N 1
ATOM 700 C CA . THR A 1 92 ? -11.659 -2.868 -21.612 1.00 26.92 92 THR A CA 1
ATOM 701 C C . THR A 1 92 ? -12.957 -3.340 -20.935 1.00 26.92 92 THR A C 1
ATOM 703 O O . THR A 1 92 ? -13.997 -2.728 -21.183 1.00 26.92 92 THR A O 1
ATOM 706 N N . PRO A 1 93 ? -12.940 -4.364 -20.057 1.00 29.69 93 PRO A N 1
ATOM 707 C CA . PRO A 1 93 ? -14.143 -4.802 -19.363 1.00 29.69 93 PRO A CA 1
ATOM 708 C C . PRO A 1 93 ? -14.465 -3.846 -18.209 1.00 29.69 93 PRO A C 1
ATOM 710 O O . PRO A 1 93 ? -13.803 -3.853 -17.169 1.00 29.69 93 PRO A O 1
ATOM 713 N N . ASN A 1 94 ? -15.498 -3.028 -18.408 1.00 30.00 94 ASN A N 1
ATOM 714 C CA . ASN A 1 94 ? -16.176 -2.284 -17.351 1.00 30.00 94 ASN A CA 1
ATOM 715 C C . ASN A 1 94 ? -16.822 -3.253 -16.341 1.00 30.00 94 ASN A C 1
ATOM 717 O O . ASN A 1 94 ? -17.405 -4.262 -16.726 1.00 30.00 94 ASN A O 1
ATOM 721 N N . ALA A 1 95 ? -16.691 -2.911 -15.055 1.00 32.12 95 ALA A N 1
ATOM 722 C CA . ALA A 1 95 ? -17.467 -3.354 -13.891 1.00 32.12 95 ALA A CA 1
ATOM 723 C C . ALA A 1 95 ? -18.114 -4.757 -13.955 1.00 32.12 95 ALA A C 1
ATOM 725 O O . ALA A 1 95 ? -19.240 -4.924 -14.417 1.00 32.12 95 ALA A O 1
ATOM 726 N N . LYS A 1 96 ? -17.449 -5.764 -13.364 1.00 36.19 96 LYS A N 1
ATOM 727 C CA . LYS A 1 96 ? -18.121 -7.011 -12.960 1.00 36.19 96 LYS A CA 1
ATOM 728 C C . LYS A 1 96 ? -19.315 -6.658 -12.064 1.00 36.19 96 LYS A C 1
ATOM 730 O O . LYS A 1 96 ? -19.134 -6.053 -11.009 1.00 36.19 96 LYS A O 1
ATOM 735 N N . SER A 1 97 ? -20.509 -7.015 -12.530 1.00 46.62 97 SER A N 1
ATOM 736 C CA . SER A 1 97 ? -21.813 -6.689 -11.955 1.00 46.62 97 SER A CA 1
ATOM 737 C C . SER A 1 97 ? -21.896 -7.021 -10.466 1.00 46.62 97 SER A C 1
ATOM 739 O O . SER A 1 97 ? -21.781 -8.181 -10.076 1.00 46.62 97 SER A O 1
ATOM 741 N N . ALA A 1 98 ? -22.172 -6.009 -9.649 1.00 50.16 98 ALA A N 1
ATOM 742 C CA . ALA A 1 98 ? -22.486 -6.148 -8.229 1.00 50.16 98 ALA A CA 1
ATOM 743 C C . ALA A 1 98 ? -23.975 -6.498 -7.984 1.00 50.16 98 ALA A C 1
ATOM 745 O O . ALA A 1 98 ? -24.497 -6.270 -6.895 1.00 50.16 98 ALA A O 1
ATOM 746 N N . HIS A 1 99 ? -24.663 -7.018 -9.008 1.00 63.12 99 HIS A N 1
ATOM 747 C CA . HIS A 1 99 ? -26.087 -7.351 -8.988 1.00 63.12 99 HIS A CA 1
ATOM 748 C C . HIS A 1 99 ? -26.272 -8.862 -8.833 1.00 63.12 99 HIS A C 1
ATOM 750 O O . HIS A 1 99 ? -25.690 -9.646 -9.585 1.00 63.12 99 HIS A O 1
ATOM 756 N N . THR A 1 100 ? -27.090 -9.267 -7.867 1.00 60.03 100 THR A N 1
ATOM 757 C CA . THR A 1 100 ? -27.546 -10.647 -7.673 1.00 60.03 100 THR A CA 1
ATOM 758 C C . THR A 1 100 ? -28.847 -10.863 -8.440 1.00 60.03 100 THR A C 1
ATOM 760 O O . THR A 1 100 ? -29.811 -10.121 -8.248 1.00 60.03 100 THR A O 1
ATOM 763 N N . PHE A 1 101 ? -28.868 -11.871 -9.314 1.00 69.25 101 PHE A N 1
ATOM 764 C CA . PHE A 1 101 ? -30.038 -12.265 -10.097 1.00 69.25 101 PHE A CA 1
ATOM 765 C C . PHE A 1 101 ? -30.514 -13.637 -9.625 1.00 69.25 101 PHE A C 1
ATOM 767 O O . PHE A 1 101 ? -29.773 -14.611 -9.722 1.00 69.25 101 PHE A O 1
ATOM 774 N N . GLU A 1 102 ? -31.751 -13.730 -9.155 1.00 66.94 102 GLU A N 1
ATOM 775 C CA . GLU A 1 102 ? -32.392 -14.991 -8.788 1.00 66.94 102 GLU A CA 1
ATOM 776 C C . GLU A 1 102 ? -33.717 -15.136 -9.546 1.00 66.94 102 GLU A C 1
ATOM 778 O O . GLU A 1 102 ? -34.597 -14.281 -9.465 1.00 66.94 102 GLU A O 1
ATOM 783 N N . ARG A 1 103 ? -33.852 -16.237 -10.303 1.00 71.88 103 ARG A N 1
ATOM 784 C CA . ARG A 1 103 ? -35.051 -16.592 -11.093 1.00 71.88 103 ARG A CA 1
ATOM 785 C C . ARG A 1 103 ? -35.589 -15.452 -11.985 1.00 71.88 103 ARG A C 1
ATOM 787 O O . ARG A 1 103 ? -36.768 -15.126 -11.884 1.00 71.88 103 ARG A O 1
ATOM 794 N N . PRO A 1 104 ? -34.777 -14.840 -12.865 1.00 71.00 104 PRO A N 1
ATOM 795 C CA . PRO A 1 104 ? -35.256 -13.751 -13.715 1.00 71.00 104 PRO A CA 1
ATOM 796 C C . PRO A 1 104 ? -36.455 -14.198 -14.571 1.00 71.00 104 PRO A C 1
ATOM 798 O O . PRO A 1 104 ? -36.393 -15.220 -15.250 1.00 71.00 104 PRO A O 1
ATOM 801 N N . VAL A 1 105 ? -37.545 -13.424 -14.549 1.00 84.50 105 VAL A N 1
ATOM 802 C CA . VAL A 1 105 ? -38.780 -13.726 -15.309 1.00 84.50 105 VAL A CA 1
ATOM 803 C C . VAL A 1 105 ? -38.670 -13.471 -16.813 1.00 84.50 105 VAL A C 1
ATOM 805 O O . VAL A 1 105 ? -39.528 -13.913 -17.574 1.00 84.50 105 VAL A O 1
ATOM 808 N N . VAL A 1 106 ? -37.617 -12.778 -17.251 1.00 86.75 106 VAL A N 1
ATOM 809 C CA . VAL A 1 106 ? -37.313 -12.529 -18.663 1.00 86.75 106 VAL A CA 1
ATOM 810 C C . VAL A 1 106 ? -35.838 -12.817 -18.953 1.00 86.75 106 VAL A C 1
ATOM 812 O O . VAL A 1 106 ? -34.993 -12.619 -18.080 1.00 86.75 106 VAL A O 1
ATOM 815 N N . PRO A 1 107 ? -35.494 -13.262 -20.172 1.00 84.75 107 PRO A N 1
ATOM 816 C CA . PRO A 1 107 ? -34.123 -13.630 -20.525 1.00 84.75 107 PRO A CA 1
ATOM 817 C C . PRO A 1 107 ? -33.201 -12.423 -20.812 1.00 84.75 107 PRO A C 1
ATOM 819 O O . PRO A 1 107 ? -31.986 -12.598 -20.913 1.00 84.75 107 PRO A O 1
ATOM 822 N N . GLY A 1 108 ? -33.742 -11.201 -20.917 1.00 89.12 108 GLY A N 1
ATOM 823 C CA . GLY A 1 108 ? -33.008 -9.974 -21.254 1.00 89.12 108 GLY A CA 1
ATOM 824 C C . GLY A 1 108 ? -33.145 -9.562 -22.728 1.00 89.12 108 GLY A C 1
ATOM 825 O O . GLY A 1 108 ? -33.622 -10.335 -23.564 1.00 89.12 108 GLY A O 1
ATOM 826 N N . PHE A 1 109 ? -32.705 -8.340 -23.056 1.00 93.00 109 PHE A N 1
ATOM 827 C CA . PHE A 1 109 ? -32.868 -7.702 -24.375 1.00 93.00 109 PHE A CA 1
ATOM 828 C C . PHE A 1 109 ? -32.398 -8.559 -25.562 1.00 93.00 109 PHE A C 1
ATOM 830 O O . PHE A 1 109 ? -33.011 -8.540 -26.631 1.00 93.00 109 PHE A O 1
ATOM 837 N N . ARG A 1 110 ? -31.309 -9.322 -25.390 1.00 92.75 110 ARG A N 1
ATOM 838 C CA . ARG A 1 110 ? -30.667 -10.143 -26.431 1.00 92.75 110 ARG A CA 1
ATOM 839 C C . ARG A 1 110 ? -31.652 -11.080 -27.131 1.00 92.75 110 ARG A C 1
ATOM 841 O O . ARG A 1 110 ? -31.545 -11.271 -28.343 1.00 92.75 110 ARG A O 1
ATOM 848 N N . TYR A 1 111 ? -32.585 -11.650 -26.371 1.00 91.50 111 TYR A N 1
ATOM 849 C CA . TYR A 1 111 ? -33.491 -12.711 -26.824 1.00 91.50 111 TYR A CA 1
ATOM 850 C C . TYR A 1 111 ? -34.866 -12.198 -27.262 1.00 91.50 111 TYR A C 1
ATOM 852 O O . TYR A 1 111 ? -35.729 -12.997 -27.625 1.00 91.50 111 TYR A O 1
ATOM 860 N N . LEU A 1 112 ? -35.083 -10.881 -27.246 1.00 91.44 112 LEU A N 1
ATOM 861 C CA . LEU A 1 112 ? -36.251 -10.289 -27.887 1.00 91.44 112 LEU A CA 1
ATOM 862 C C . LEU A 1 112 ? -36.200 -10.551 -29.400 1.00 91.44 112 LEU A C 1
ATOM 864 O O . LEU A 1 112 ? -35.127 -10.576 -30.006 1.00 91.44 112 LEU A O 1
ATOM 868 N N . LYS A 1 113 ? -37.368 -10.734 -30.023 1.00 91.44 113 LYS A N 1
ATOM 869 C CA . LYS A 1 113 ? -37.472 -10.757 -31.491 1.00 91.44 113 LYS A CA 1
ATOM 870 C C . LYS A 1 113 ? -37.027 -9.406 -32.052 1.00 91.44 113 LYS A C 1
ATOM 872 O O . LYS A 1 113 ? -37.178 -8.392 -31.373 1.00 91.44 113 LYS A O 1
ATOM 877 N N . GLU A 1 114 ? -36.490 -9.386 -33.269 1.00 88.12 114 GLU A N 1
ATOM 878 C CA . GLU A 1 114 ? -35.932 -8.163 -33.860 1.00 88.12 114 GLU A CA 1
ATOM 879 C C . GLU A 1 114 ? -36.948 -7.014 -33.897 1.00 88.12 114 GLU A C 1
ATOM 881 O O . GLU A 1 114 ? -36.590 -5.889 -33.568 1.00 88.12 114 GLU A O 1
ATOM 886 N N . GLU A 1 115 ? -38.226 -7.291 -34.166 1.00 88.81 115 GLU A N 1
ATOM 887 C CA . GLU A 1 115 ? -39.294 -6.283 -34.148 1.00 88.81 115 GLU A CA 1
ATOM 888 C C . GLU A 1 115 ? -39.467 -5.660 -32.751 1.00 88.81 115 GLU A C 1
ATOM 890 O O . GLU A 1 115 ? -39.535 -4.440 -32.611 1.00 88.81 115 GLU A O 1
ATOM 895 N N . ALA A 1 116 ? -39.443 -6.485 -31.699 1.00 90.50 116 ALA A N 1
ATOM 896 C CA . ALA A 1 116 ? -39.526 -6.019 -30.315 1.00 90.50 116 ALA A CA 1
ATOM 897 C C . ALA A 1 116 ? -38.261 -5.258 -29.890 1.00 90.50 116 ALA A C 1
ATOM 899 O O . ALA A 1 116 ? -38.356 -4.279 -29.152 1.00 90.50 116 ALA A O 1
ATOM 900 N N . LYS A 1 117 ? -37.074 -5.663 -30.369 1.00 91.12 117 LYS A N 1
ATOM 901 C CA . LYS A 1 117 ? -35.840 -4.897 -30.145 1.00 91.12 117 LYS A CA 1
ATOM 902 C C . LYS A 1 117 ? -35.946 -3.507 -30.763 1.00 91.12 117 LYS A C 1
ATOM 904 O O . LYS A 1 117 ? -35.627 -2.545 -30.075 1.00 91.12 117 LYS A O 1
ATOM 909 N N . GLN A 1 118 ? -36.416 -3.386 -32.009 1.00 88.88 118 GLN A N 1
ATOM 910 C CA . GLN A 1 118 ? -36.596 -2.088 -32.678 1.00 88.88 118 GLN A CA 1
ATOM 911 C C . GLN A 1 118 ? -37.525 -1.160 -31.884 1.00 88.88 118 GLN A C 1
ATOM 913 O O . GLN A 1 118 ? -37.184 -0.001 -31.652 1.00 88.88 118 GLN A O 1
ATOM 918 N N . GLU A 1 119 ? -38.645 -1.680 -31.383 1.00 87.25 119 GLU A N 1
ATOM 919 C CA . GLU A 1 119 ? -39.612 -0.905 -30.598 1.00 87.25 119 GLU A CA 1
ATOM 920 C C . GLU A 1 119 ? -39.064 -0.450 -29.230 1.00 87.25 119 GLU A C 1
ATOM 922 O O . GLU A 1 119 ? -39.263 0.695 -28.804 1.00 87.25 119 GLU A O 1
ATOM 927 N N . LEU A 1 120 ? -38.367 -1.349 -28.529 1.00 90.75 120 LEU A N 1
ATOM 928 C CA . LEU A 1 120 ? -37.953 -1.168 -27.137 1.00 90.75 120 LEU A CA 1
ATOM 929 C C . LEU A 1 120 ? -36.586 -0.484 -26.983 1.00 90.75 120 LEU A C 1
ATOM 931 O O . LEU A 1 120 ? -36.335 0.169 -25.969 1.00 90.75 120 LEU A O 1
ATOM 935 N N . TYR A 1 121 ? -35.711 -0.570 -27.988 1.00 90.88 121 TYR A N 1
ATOM 936 C CA . TYR A 1 121 ? -34.330 -0.073 -27.943 1.00 90.88 121 TYR A CA 1
ATOM 937 C C . TYR A 1 121 ? -34.205 1.403 -27.526 1.00 90.88 121 TYR A C 1
ATOM 939 O O . TYR A 1 121 ? -33.251 1.783 -26.840 1.00 90.88 121 TYR A O 1
ATOM 947 N N . ARG A 1 122 ? -35.176 2.253 -27.886 1.00 88.19 122 ARG A N 1
ATOM 948 C CA . ARG A 1 122 ? -35.204 3.676 -27.492 1.00 88.19 122 ARG A CA 1
ATOM 949 C C . ARG A 1 122 ? -35.249 3.904 -25.974 1.00 88.19 122 ARG A C 1
ATOM 951 O O . ARG A 1 122 ? -34.687 4.886 -25.489 1.00 88.19 122 ARG A O 1
ATOM 958 N N . PHE A 1 123 ? -35.853 2.979 -25.229 1.00 90.94 123 PHE A N 1
ATOM 959 C CA . PHE A 1 123 ? -36.028 3.051 -23.774 1.00 90.94 123 PHE A CA 1
ATOM 960 C C . PHE A 1 123 ? -34.997 2.236 -22.985 1.00 90.94 123 PHE A C 1
ATOM 962 O O . PHE A 1 123 ? -35.016 2.270 -21.755 1.00 90.94 123 PHE A O 1
ATOM 969 N N . ALA A 1 124 ? -34.130 1.491 -23.674 1.00 91.12 124 ALA A N 1
ATOM 970 C CA . ALA A 1 124 ? -33.119 0.652 -23.049 1.00 91.12 124 ALA A CA 1
ATOM 971 C C . ALA A 1 124 ? -32.004 1.491 -22.404 1.00 91.12 124 ALA A C 1
ATOM 973 O O . ALA A 1 124 ? -31.643 2.571 -22.899 1.00 91.12 124 ALA A O 1
ATOM 974 N N . ASP A 1 125 ? -31.445 0.979 -21.310 1.00 90.06 125 ASP A N 1
ATOM 975 C CA . ASP A 1 125 ? -30.303 1.595 -20.641 1.00 90.06 125 ASP A CA 1
ATOM 976 C C . ASP A 1 125 ? -29.086 1.659 -21.584 1.00 90.06 125 ASP A C 1
ATOM 978 O O . ASP A 1 125 ? -28.960 0.868 -22.525 1.00 90.06 125 ASP A O 1
ATOM 982 N N . GLU A 1 126 ? -28.179 2.614 -21.362 1.00 87.25 126 GLU A N 1
ATOM 983 C CA . GLU A 1 126 ? -27.042 2.852 -22.264 1.00 87.25 126 GLU A CA 1
ATOM 984 C C . GLU A 1 126 ? -26.154 1.605 -22.415 1.00 87.25 126 GLU A C 1
ATOM 986 O O . GLU A 1 126 ? -25.694 1.309 -23.517 1.00 87.25 126 GLU A O 1
ATOM 991 N N . GLN A 1 127 ? -25.987 0.813 -21.347 1.00 86.94 127 GLN A N 1
ATOM 992 C CA . GLN A 1 127 ? -25.220 -0.435 -21.406 1.00 86.94 127 GLN A CA 1
ATOM 993 C C . GLN A 1 127 ? -25.893 -1.491 -22.290 1.00 86.94 127 GLN A C 1
ATOM 995 O O . GLN A 1 127 ? -25.225 -2.172 -23.067 1.00 86.94 127 GLN A O 1
ATOM 1000 N N . VAL A 1 128 ? -27.222 -1.606 -22.209 1.00 90.62 128 VAL A N 1
ATOM 1001 C CA . VAL A 1 128 ? -28.003 -2.546 -23.026 1.00 90.62 128 VAL A CA 1
ATOM 1002 C C . VAL A 1 128 ? -27.948 -2.143 -24.496 1.00 90.62 128 VAL A C 1
ATOM 1004 O O . VAL A 1 128 ? -27.766 -3.003 -25.358 1.00 90.62 128 VAL A O 1
ATOM 1007 N N . ARG A 1 129 ? -28.047 -0.841 -24.794 1.00 90.94 129 ARG A N 1
ATOM 1008 C CA . ARG A 1 129 ? -27.955 -0.326 -26.168 1.00 90.94 129 ARG A CA 1
ATOM 1009 C C . ARG A 1 129 ? -26.575 -0.531 -26.772 1.00 90.94 129 ARG A C 1
ATOM 1011 O O . ARG A 1 129 ? -26.490 -1.014 -27.898 1.00 90.94 129 ARG A O 1
ATOM 1018 N N . GLN A 1 130 ? -25.516 -0.212 -26.025 1.00 88.38 130 GLN A N 1
ATOM 1019 C CA . GLN A 1 130 ? -24.146 -0.415 -26.488 1.00 88.38 130 GLN A CA 1
ATOM 1020 C C . GLN A 1 130 ? -23.887 -1.896 -26.775 1.00 88.38 130 GLN A C 1
ATOM 1022 O O . GLN A 1 130 ? -23.449 -2.230 -27.871 1.00 88.38 130 GLN A O 1
ATOM 1027 N N . GLN A 1 131 ? -24.260 -2.793 -25.854 1.00 89.06 131 GLN A N 1
ATOM 1028 C CA . GLN A 1 131 ? -24.083 -4.229 -26.064 1.00 89.06 131 GLN A CA 1
ATOM 1029 C C . GLN A 1 131 ? -24.933 -4.757 -27.233 1.00 89.06 131 GLN A C 1
ATOM 1031 O O . GLN A 1 131 ? -24.482 -5.637 -27.962 1.00 89.06 131 GLN A O 1
ATOM 1036 N N . ALA A 1 132 ? -26.134 -4.211 -27.461 1.00 90.75 132 ALA A N 1
ATOM 1037 C CA . ALA A 1 132 ? -26.937 -4.545 -28.636 1.00 90.75 132 ALA A CA 1
ATOM 1038 C C . ALA A 1 132 ? -26.225 -4.159 -29.939 1.00 90.75 132 ALA A C 1
ATOM 1040 O O . ALA A 1 132 ? -26.134 -4.995 -30.840 1.00 90.75 132 ALA A O 1
ATOM 1041 N N . ILE A 1 133 ? -25.692 -2.933 -30.025 1.00 89.00 133 ILE A N 1
ATOM 1042 C CA . ILE A 1 133 ? -24.914 -2.469 -31.182 1.00 89.00 133 ILE A CA 1
ATOM 1043 C C . ILE A 1 133 ? -23.694 -3.361 -31.392 1.00 89.00 133 ILE A C 1
ATOM 1045 O O . ILE A 1 133 ? -23.469 -3.807 -32.518 1.00 89.00 133 ILE A O 1
ATOM 1049 N N . ASP A 1 134 ? -22.934 -3.645 -30.333 1.00 86.06 134 ASP A N 1
ATOM 1050 C CA . ASP A 1 134 ? -21.719 -4.465 -30.384 1.00 86.06 134 ASP A CA 1
ATOM 1051 C C . ASP A 1 134 ? -22.018 -5.876 -30.918 1.00 86.06 134 ASP A C 1
ATOM 1053 O O . ASP A 1 134 ? -21.290 -6.379 -31.778 1.00 86.06 134 ASP A O 1
ATOM 1057 N N . ASP A 1 135 ? -23.159 -6.451 -30.526 1.00 87.75 135 ASP A N 1
ATOM 1058 C CA . ASP A 1 135 ? -23.677 -7.739 -31.007 1.00 87.75 135 ASP A CA 1
ATOM 1059 C C . ASP A 1 135 ? -24.341 -7.670 -32.401 1.00 87.75 135 ASP A C 1
ATOM 1061 O O . ASP A 1 135 ? -24.852 -8.673 -32.903 1.00 87.75 135 ASP A O 1
ATOM 1065 N N . GLY A 1 136 ? -24.302 -6.511 -33.065 1.00 87.38 136 GLY A N 1
ATOM 1066 C CA . GLY A 1 136 ? -24.710 -6.338 -34.462 1.00 87.38 136 GLY A CA 1
ATOM 1067 C C . GLY A 1 136 ? -26.102 -5.748 -34.679 1.00 87.38 136 GLY A C 1
ATOM 1068 O O . GLY A 1 136 ? -26.485 -5.564 -35.834 1.00 87.38 136 GLY A O 1
ATOM 1069 N N . PHE A 1 137 ? -26.847 -5.417 -33.622 1.00 89.50 137 PHE A N 1
ATOM 1070 C CA . PHE A 1 137 ? -28.149 -4.765 -33.753 1.00 89.50 137 PHE A CA 1
ATOM 1071 C C . PHE A 1 137 ? -27.985 -3.330 -34.272 1.00 89.50 137 PHE A C 1
ATOM 1073 O O . PHE A 1 137 ? -27.242 -2.530 -33.706 1.00 89.50 137 PHE A O 1
ATOM 1080 N N . LEU A 1 138 ? -28.701 -2.990 -35.342 1.00 88.19 138 LEU A N 1
ATOM 1081 C CA . LEU A 1 138 ? -28.763 -1.635 -35.886 1.00 88.19 138 LEU A CA 1
ATOM 1082 C C . LEU A 1 138 ? -30.215 -1.149 -35.787 1.00 88.19 138 LEU A C 1
ATOM 1084 O O . LEU A 1 138 ? -31.092 -1.765 -36.406 1.00 88.19 138 LEU A O 1
ATOM 1088 N N . PRO A 1 139 ? -30.505 -0.091 -35.012 1.00 85.69 139 PRO A N 1
ATOM 1089 C CA . PRO A 1 139 ? -31.850 0.449 -34.943 1.00 85.69 139 PRO A CA 1
ATOM 1090 C C . PRO A 1 139 ? -32.218 1.083 -36.287 1.00 85.69 139 PRO A C 1
ATOM 1092 O O . PRO A 1 139 ? -31.387 1.703 -36.954 1.00 85.69 139 PRO A O 1
ATOM 1095 N N . ARG A 1 140 ? -33.471 0.903 -36.685 1.00 75.69 140 ARG A N 1
ATOM 1096 C CA . ARG A 1 140 ? -34.053 1.465 -37.901 1.00 75.69 140 ARG A CA 1
ATOM 1097 C C . ARG A 1 140 ? -34.964 2.626 -37.512 1.00 75.69 140 ARG A C 1
ATOM 1099 O O . ARG A 1 140 ? -35.537 2.626 -36.422 1.00 75.69 140 ARG A O 1
ATOM 1106 N N . GLY A 1 141 ? -35.079 3.618 -38.390 1.00 62.81 141 GLY A N 1
ATOM 1107 C CA . GLY A 1 141 ? -36.113 4.643 -38.259 1.00 62.81 141 GLY A CA 1
ATOM 1108 C C . GLY A 1 141 ? -37.509 4.037 -38.408 1.00 62.81 141 GLY A C 1
ATOM 1109 O O . GLY A 1 141 ? -37.656 2.944 -38.958 1.00 62.81 141 GLY A O 1
ATOM 1110 N N . SER A 1 142 ? -38.533 4.738 -37.916 1.00 56.25 142 SER A N 1
ATOM 1111 C CA . SER A 1 142 ? -39.934 4.379 -38.171 1.00 56.25 142 SER A CA 1
ATOM 1112 C C . SER A 1 142 ? -40.193 4.250 -39.676 1.00 56.25 142 SER A C 1
ATOM 1114 O O . SER A 1 142 ? -39.624 5.016 -40.457 1.00 56.25 142 SER A O 1
ATOM 1116 N N . ASP A 1 143 ? -41.074 3.320 -40.063 1.00 54.25 143 ASP A N 1
ATOM 1117 C CA . ASP A 1 143 ? -41.366 2.904 -41.450 1.00 54.25 143 ASP A CA 1
ATOM 1118 C C . ASP A 1 143 ? -41.739 4.043 -42.433 1.00 54.25 143 ASP A C 1
ATOM 1120 O O . ASP A 1 143 ? -41.825 3.817 -43.638 1.00 54.25 143 ASP A O 1
ATOM 1124 N N . GLU A 1 144 ? -41.904 5.280 -41.962 1.00 52.78 144 GLU A N 1
ATOM 1125 C CA . GLU A 1 144 ? -42.329 6.440 -42.752 1.00 52.78 144 GLU A CA 1
ATOM 1126 C C . GLU A 1 144 ? -41.224 7.492 -43.023 1.00 52.78 144 GLU A C 1
ATOM 1128 O O . GLU A 1 144 ? -41.521 8.555 -43.561 1.00 52.78 144 GLU A O 1
ATOM 1133 N N . GLY A 1 145 ? -39.940 7.222 -42.729 1.00 52.41 145 GLY A N 1
ATOM 1134 C CA . GLY A 1 145 ? -38.895 8.259 -42.845 1.00 52.41 145 GLY A CA 1
ATOM 1135 C C . GLY A 1 145 ? -37.435 7.795 -42.930 1.00 52.41 145 GLY A C 1
ATOM 1136 O O . GLY A 1 145 ? -36.622 8.216 -42.120 1.00 52.41 145 GLY A O 1
ATOM 1137 N N . GLN A 1 146 ? -37.113 6.927 -43.894 1.00 63.41 146 GLN A N 1
ATOM 1138 C CA . GLN A 1 146 ? -35.880 6.851 -44.717 1.00 63.41 146 GLN A CA 1
ATOM 1139 C C . GLN A 1 146 ? -34.452 7.110 -44.152 1.00 63.41 146 GLN A C 1
ATOM 1141 O O . GLN A 1 146 ? -33.520 7.259 -44.948 1.00 63.41 146 GLN A O 1
ATOM 1146 N N . LEU A 1 147 ? -34.210 7.043 -42.838 1.00 75.69 147 LEU A N 1
ATOM 1147 C CA . LEU A 1 147 ? -32.852 6.994 -42.273 1.00 75.69 147 LEU A CA 1
ATOM 1148 C C . LEU A 1 147 ? -32.354 5.546 -42.150 1.00 75.69 147 LEU A C 1
ATOM 1150 O O . LEU A 1 147 ? -32.944 4.731 -41.439 1.00 75.69 147 LEU A O 1
ATOM 1154 N N . THR A 1 148 ? -31.248 5.226 -42.826 1.00 81.88 148 THR A N 1
ATOM 1155 C CA . THR A 1 148 ? -30.606 3.905 -42.738 1.00 81.88 148 THR A CA 1
ATOM 1156 C C . THR A 1 148 ? -29.287 4.002 -41.990 1.00 81.88 148 THR A C 1
ATOM 1158 O O . THR A 1 148 ? -28.449 4.850 -42.288 1.00 81.88 148 THR A O 1
ATOM 1161 N N . VAL A 1 149 ? -29.086 3.102 -41.026 1.00 86.31 149 VAL A N 1
ATOM 1162 C CA . VAL A 1 149 ? -27.815 2.943 -40.314 1.00 86.31 149 VAL A CA 1
ATOM 1163 C C . VAL A 1 149 ? -27.063 1.767 -40.922 1.00 86.31 149 VAL A C 1
ATOM 1165 O O . VAL A 1 149 ? -27.574 0.649 -40.961 1.00 86.31 149 VAL A O 1
ATOM 1168 N N . MET A 1 150 ? -25.834 2.002 -41.370 1.00 85.00 150 MET A N 1
ATOM 1169 C CA . MET A 1 150 ? -24.941 0.969 -41.900 1.00 85.00 150 MET A CA 1
ATOM 1170 C C . MET A 1 150 ? -23.603 0.985 -41.159 1.00 85.00 150 MET A C 1
ATOM 1172 O O . MET A 1 150 ? -23.174 2.023 -40.659 1.00 85.00 150 MET A O 1
ATOM 1176 N N . ARG A 1 151 ? -22.913 -0.159 -41.075 1.00 80.88 151 ARG A N 1
ATOM 1177 C CA . ARG A 1 151 ? -21.552 -0.213 -40.517 1.00 80.88 151 ARG A CA 1
ATOM 1178 C C . ARG A 1 151 ? -20.547 0.233 -41.578 1.00 80.88 151 ARG A C 1
ATOM 1180 O O . ARG A 1 151 ? -20.421 -0.410 -42.618 1.00 80.88 151 ARG A O 1
ATOM 1187 N N . ALA A 1 152 ? -19.811 1.311 -41.316 1.00 70.00 152 ALA A N 1
ATOM 1188 C CA . ALA A 1 152 ? -18.705 1.734 -42.176 1.00 70.00 152 ALA A CA 1
ATOM 1189 C C . ALA A 1 152 ? -17.561 0.695 -42.157 1.00 70.00 152 ALA A C 1
ATOM 1191 O O . ALA A 1 152 ? -17.510 -0.156 -41.271 1.00 70.00 152 ALA A O 1
ATOM 1192 N N . LYS A 1 153 ? -16.584 0.787 -43.079 1.00 62.97 153 LYS A N 1
ATOM 1193 C CA . LYS A 1 153 ? -15.414 -0.129 -43.156 1.00 62.97 153 LYS A CA 1
ATOM 1194 C C . LYS A 1 153 ? -14.622 -0.290 -41.839 1.00 62.97 153 LYS A C 1
ATOM 1196 O O . LYS A 1 153 ? -13.874 -1.250 -41.716 1.00 62.97 153 LYS A O 1
ATOM 1201 N N . ALA A 1 154 ? -14.790 0.617 -40.874 1.00 59.03 154 ALA A N 1
ATOM 1202 C CA . ALA A 1 154 ? -14.176 0.559 -39.544 1.00 59.03 154 ALA A CA 1
ATOM 1203 C C . ALA A 1 154 ? -15.044 -0.130 -38.463 1.00 59.03 154 ALA A C 1
ATOM 1205 O O . ALA A 1 154 ? -14.641 -0.193 -37.309 1.00 59.03 154 ALA A O 1
ATOM 1206 N N . GLY A 1 155 ? -16.234 -0.637 -38.804 1.00 68.38 155 GLY A N 1
ATOM 1207 C CA . GLY A 1 155 ? -17.143 -1.323 -37.880 1.00 68.38 155 GLY A CA 1
ATOM 1208 C C . GLY A 1 155 ? -18.141 -0.419 -37.147 1.00 68.38 155 GLY A C 1
ATOM 1209 O O . GLY A 1 155 ? -19.117 -0.945 -36.611 1.00 68.38 155 GLY A O 1
ATOM 1210 N N . GLU A 1 156 ? -17.957 0.904 -37.163 1.00 75.56 156 GLU A N 1
ATOM 1211 C CA . GLU A 1 156 ? -18.864 1.859 -36.511 1.00 75.56 156 GLU A CA 1
ATOM 1212 C C . GLU A 1 156 ? -20.157 2.089 -37.324 1.00 75.56 156 GLU A C 1
ATOM 1214 O O . GLU A 1 156 ? -20.085 2.277 -38.545 1.00 75.56 156 GLU A O 1
ATOM 1219 N N . PRO A 1 157 ? -21.339 2.081 -36.678 1.00 85.81 157 PRO A N 1
ATOM 1220 C CA . PRO A 1 157 ? -22.606 2.449 -37.307 1.00 85.81 157 PRO A CA 1
ATOM 1221 C C . PRO A 1 157 ? -22.648 3.940 -37.675 1.00 85.81 157 PRO A C 1
ATOM 1223 O O . PRO A 1 157 ? -22.283 4.799 -36.873 1.00 85.81 157 PRO A O 1
ATOM 1226 N N . VAL A 1 158 ? -23.113 4.243 -38.887 1.00 87.62 158 VAL A N 1
ATOM 1227 C CA . VAL A 1 158 ? -23.253 5.602 -39.430 1.00 87.62 158 VAL A CA 1
ATOM 1228 C C . VAL A 1 158 ? -24.615 5.731 -40.109 1.00 87.62 158 VAL A C 1
ATOM 1230 O O . VAL A 1 158 ? -25.029 4.815 -40.821 1.00 87.62 158 VAL A O 1
ATOM 1233 N N . ALA A 1 159 ? -25.297 6.858 -39.902 1.00 90.44 159 ALA A N 1
ATOM 1234 C CA . ALA A 1 159 ? -26.536 7.187 -40.604 1.00 90.44 159 ALA A CA 1
ATOM 1235 C C . ALA A 1 159 ? -26.246 7.739 -42.013 1.00 90.44 159 ALA A C 1
ATOM 1237 O O . ALA A 1 159 ? -25.435 8.656 -42.172 1.00 90.44 159 ALA A O 1
ATOM 1238 N N . VAL A 1 160 ? -26.915 7.200 -43.029 1.00 89.19 160 VAL A N 1
ATOM 1239 C CA . VAL A 1 160 ? -26.816 7.648 -44.427 1.00 89.19 160 VAL A CA 1
ATOM 1240 C C . VAL A 1 160 ? -28.196 7.949 -45.009 1.00 89.19 160 VAL A C 1
ATOM 1242 O O . VAL A 1 160 ? -29.213 7.458 -44.505 1.00 89.19 160 VAL A O 1
ATOM 1245 N N . SER A 1 161 ? -28.221 8.740 -46.081 1.00 88.06 161 SER A N 1
ATOM 1246 C CA . SER A 1 161 ? -29.427 8.949 -46.877 1.00 88.06 161 SER A CA 1
ATOM 1247 C C . SER A 1 161 ? -29.769 7.697 -47.679 1.00 88.06 161 SER A C 1
ATOM 1249 O O . SER A 1 161 ? -28.883 7.052 -48.231 1.00 88.06 161 SER A O 1
ATOM 1251 N N . THR A 1 162 ? -31.051 7.360 -47.798 1.00 82.56 162 THR A N 1
ATOM 1252 C CA . THR A 1 162 ? -31.497 6.233 -48.643 1.00 82.56 162 THR A CA 1
ATOM 1253 C C . THR A 1 162 ? -31.753 6.621 -50.096 1.00 82.56 162 THR A C 1
ATOM 1255 O O . THR A 1 162 ? -31.855 5.746 -50.953 1.00 82.56 162 THR A O 1
ATOM 1258 N N . LYS A 1 163 ? -31.879 7.917 -50.387 1.00 87.75 163 LYS A N 1
ATOM 1259 C CA . LYS A 1 163 ? -32.129 8.456 -51.728 1.00 87.75 163 LYS A CA 1
ATOM 1260 C C . LYS A 1 163 ? -31.490 9.834 -51.885 1.00 87.75 163 LYS A C 1
ATOM 1262 O O . LYS A 1 163 ? -30.943 10.384 -50.932 1.00 87.75 163 LYS A O 1
ATOM 1267 N N . GLU A 1 164 ? -31.584 10.382 -53.085 1.00 91.56 164 GLU A N 1
ATOM 1268 C CA . GLU A 1 164 ? -31.206 11.766 -53.355 1.00 91.56 164 GLU A CA 1
ATOM 1269 C C . GLU A 1 164 ? -32.237 12.740 -52.753 1.00 91.56 164 GLU A C 1
ATOM 1271 O O . GLU A 1 164 ? -33.442 12.464 -52.771 1.00 91.56 164 GLU A O 1
ATOM 1276 N N . HIS A 1 165 ? -31.763 13.861 -52.211 1.00 90.62 165 HIS A N 1
ATOM 1277 C CA . HIS A 1 165 ? -32.583 14.952 -51.672 1.00 90.62 165 HIS A CA 1
ATOM 1278 C C . HIS A 1 165 ? -32.073 16.293 -52.190 1.00 90.62 165 HIS A C 1
ATOM 1280 O O . HIS A 1 165 ? -30.861 16.503 -52.243 1.00 90.62 165 HIS A O 1
ATOM 1286 N N . GLU A 1 166 ? -32.983 17.205 -52.515 1.00 93.31 166 GLU A N 1
ATOM 1287 C CA . GLU A 1 166 ? -32.656 18.590 -52.852 1.00 93.31 166 GLU A CA 1
ATOM 1288 C C . GLU A 1 166 ? -32.518 19.441 -51.578 1.00 93.31 166 GLU A C 1
ATOM 1290 O O . GLU A 1 166 ? -32.976 19.071 -50.493 1.00 93.31 166 GLU A O 1
ATOM 1295 N N . GLU A 1 167 ? -31.877 20.606 -51.688 1.00 93.81 167 GLU A N 1
ATOM 1296 C CA . GLU A 1 167 ? -31.785 21.553 -50.572 1.00 93.81 167 GLU A CA 1
ATOM 1297 C C . GLU A 1 167 ? -33.185 21.936 -50.052 1.00 93.81 167 GLU A C 1
ATOM 1299 O O . GLU A 1 167 ? -34.061 22.340 -50.813 1.00 93.81 167 GLU A O 1
ATOM 1304 N N . GLY A 1 168 ? -33.393 21.834 -48.736 1.00 91.25 168 GLY A N 1
ATOM 1305 C CA . GLY A 1 168 ? -34.671 22.108 -48.077 1.00 91.25 168 GLY A CA 1
ATOM 1306 C C . GLY A 1 168 ? -35.595 20.897 -47.904 1.00 91.25 168 GLY A C 1
ATOM 1307 O O . GLY A 1 168 ? -36.557 20.995 -47.136 1.00 91.25 168 GLY A O 1
ATOM 1308 N N . ASP A 1 169 ? -35.303 19.755 -48.530 1.00 93.38 169 ASP A N 1
ATOM 1309 C CA . ASP A 1 169 ? -36.097 18.534 -48.365 1.00 93.38 169 ASP A CA 1
ATOM 1310 C C . ASP A 1 169 ? -36.005 17.960 -46.941 1.00 93.38 169 ASP A C 1
ATOM 1312 O O . ASP A 1 169 ? -34.989 18.076 -46.250 1.00 93.38 169 ASP A O 1
ATOM 1316 N N . VAL A 1 170 ? -37.064 17.268 -46.505 1.00 91.19 170 VAL A N 1
ATOM 1317 C CA . VAL A 1 170 ? -37.021 16.426 -45.298 1.00 91.19 170 VAL A CA 1
ATOM 1318 C C . VAL A 1 170 ? -36.324 15.116 -45.645 1.00 91.19 170 VAL A C 1
ATOM 1320 O O . VAL A 1 170 ? -36.837 14.322 -46.434 1.00 91.19 170 VAL A O 1
ATOM 1323 N N . VAL A 1 171 ? -35.171 14.882 -45.032 1.00 89.62 171 VAL A N 1
ATOM 1324 C CA . VAL A 1 171 ? -34.364 13.673 -45.223 1.00 89.62 171 VAL A CA 1
ATOM 1325 C C . VAL A 1 171 ? -34.896 12.517 -44.381 1.00 89.62 171 VAL A C 1
ATOM 1327 O O . VAL A 1 171 ? -35.019 11.393 -44.861 1.00 89.62 171 VAL A O 1
ATOM 1330 N N . PHE A 1 172 ? -35.244 12.795 -43.124 1.00 88.81 172 PHE A N 1
ATOM 1331 C CA . PHE A 1 172 ? -35.822 11.815 -42.206 1.00 88.81 172 PHE A CA 1
ATOM 1332 C C . PHE A 1 172 ? -36.709 12.485 -41.156 1.00 88.81 172 PHE A C 1
ATOM 1334 O O . PHE A 1 172 ? -36.555 13.674 -40.859 1.00 88.81 172 PHE A O 1
ATOM 1341 N N . GLU A 1 173 ? -37.588 11.690 -40.551 1.00 88.12 173 GLU A N 1
ATOM 1342 C CA . GLU A 1 173 ? -38.408 12.072 -39.405 1.00 88.12 173 GLU A CA 1
ATOM 1343 C C . GLU A 1 173 ? -38.403 10.934 -38.374 1.00 88.12 173 GLU A C 1
ATOM 1345 O O . GLU A 1 173 ? -38.530 9.762 -38.725 1.00 88.12 173 GLU A O 1
ATOM 1350 N N . THR A 1 174 ? -38.185 11.268 -37.103 1.00 85.69 174 THR A N 1
ATOM 1351 C CA . THR A 1 174 ? -38.128 10.307 -35.990 1.00 85.69 174 THR A CA 1
ATOM 1352 C C . THR A 1 174 ? -38.633 10.953 -34.697 1.00 85.69 174 THR A C 1
ATOM 1354 O O . THR A 1 174 ? -38.945 12.146 -34.649 1.00 85.69 174 THR A O 1
ATOM 1357 N N . THR A 1 175 ? -38.714 10.165 -33.626 1.00 85.88 175 THR A N 1
ATOM 1358 C CA . THR A 1 175 ? -39.023 10.651 -32.276 1.00 85.88 175 THR A CA 1
ATOM 1359 C C . THR A 1 175 ? -37.863 10.390 -31.321 1.00 85.88 175 THR A C 1
ATOM 1361 O O . THR A 1 175 ? -37.073 9.469 -31.522 1.00 85.88 175 THR A O 1
ATOM 1364 N N . GLY A 1 176 ? -37.733 11.208 -30.282 1.00 86.69 176 GLY A N 1
ATOM 1365 C CA . GLY A 1 176 ? -36.755 11.019 -29.212 1.00 86.69 176 GLY A CA 1
ATOM 1366 C C . GLY A 1 176 ? -37.398 10.697 -27.865 1.00 86.69 176 GLY A C 1
ATOM 1367 O O . GLY A 1 176 ? -38.615 10.787 -27.701 1.00 86.69 176 GLY A O 1
ATOM 1368 N N . VAL A 1 177 ? -36.571 10.339 -26.882 1.00 88.00 177 VAL A N 1
ATOM 1369 C CA . VAL A 1 177 ? -37.008 10.140 -25.489 1.00 88.00 177 VAL A CA 1
ATOM 1370 C C . VAL A 1 177 ? -36.542 11.337 -24.655 1.00 88.00 177 VAL A C 1
ATOM 1372 O O . VAL A 1 177 ? -35.333 11.563 -24.591 1.00 88.00 177 VAL A O 1
ATOM 1375 N N . PRO A 1 178 ? -37.444 12.125 -24.045 1.00 88.69 178 PRO A N 1
ATOM 1376 C CA . PRO A 1 178 ? -37.049 13.253 -23.210 1.00 88.69 178 PRO A CA 1
ATOM 1377 C C . PRO A 1 178 ? -36.381 12.755 -21.920 1.00 88.69 178 PRO A C 1
ATOM 1379 O O . PRO A 1 178 ? -36.836 11.789 -21.308 1.00 88.69 178 PRO A O 1
ATOM 1382 N N . LEU A 1 179 ? -35.293 13.412 -21.528 1.00 87.00 179 LEU A N 1
ATOM 1383 C CA . LEU A 1 179 ? -34.478 13.139 -20.350 1.00 87.00 179 LEU A CA 1
ATOM 1384 C C . LEU A 1 179 ? -34.187 14.460 -19.618 1.00 87.00 179 LEU A C 1
ATOM 1386 O O . LEU A 1 179 ? -34.013 15.485 -20.272 1.00 87.00 179 LEU A O 1
ATOM 1390 N N . PRO A 1 180 ? -34.040 14.459 -18.289 1.00 78.25 180 PRO A N 1
ATOM 1391 C CA . PRO A 1 180 ? -33.719 15.653 -17.507 1.00 78.25 180 PRO A CA 1
ATOM 1392 C C . PRO A 1 180 ? -32.203 15.820 -17.300 1.00 78.25 180 PRO A C 1
ATOM 1394 O O . PRO A 1 180 ? -31.756 16.510 -16.388 1.00 78.25 180 PRO A O 1
ATOM 1397 N N . PHE A 1 181 ? -31.392 15.116 -18.091 1.00 84.00 181 PHE A N 1
ATOM 1398 C CA . PHE A 1 181 ? -29.935 15.151 -18.044 1.00 84.00 181 PHE A CA 1
ATOM 1399 C C . PHE A 1 181 ? -29.349 14.822 -19.425 1.00 84.00 181 PHE A C 1
ATOM 1401 O O . PHE A 1 181 ? -29.947 14.041 -20.175 1.00 84.00 181 PHE A O 1
ATOM 1408 N N . PRO A 1 182 ? -28.170 15.365 -19.767 1.00 86.44 182 PRO A N 1
ATOM 1409 C CA . PRO A 1 182 ? -27.498 15.050 -21.019 1.00 86.44 182 PRO A CA 1
ATOM 1410 C C . PRO A 1 182 ? -26.827 13.671 -20.972 1.00 86.44 182 PRO A C 1
ATOM 1412 O O . PRO A 1 182 ? -26.205 13.292 -19.979 1.00 86.44 182 PRO A O 1
ATOM 1415 N N . ILE A 1 183 ? -26.867 12.950 -22.091 1.00 82.88 183 ILE A N 1
ATOM 1416 C CA . ILE A 1 183 ? -26.010 11.785 -22.376 1.00 82.88 183 ILE A CA 1
ATOM 1417 C C . ILE A 1 183 ? -25.376 11.955 -23.767 1.00 82.88 183 ILE A C 1
ATOM 1419 O O . ILE A 1 183 ? -25.643 12.923 -24.470 1.00 82.88 183 ILE A O 1
ATOM 1423 N N . ARG A 1 184 ? -24.503 11.039 -24.204 1.00 79.12 184 ARG A N 1
ATOM 1424 C CA . ARG A 1 184 ? -23.766 11.185 -25.481 1.00 79.12 184 ARG A CA 1
ATOM 1425 C C . ARG A 1 184 ? -24.676 11.372 -26.709 1.00 79.12 184 ARG A C 1
ATOM 1427 O O . ARG A 1 184 ? -24.249 11.988 -27.677 1.00 79.12 184 ARG A O 1
ATOM 1434 N N . SER A 1 185 ? -25.874 10.791 -26.687 1.00 81.56 185 SER A N 1
ATOM 1435 C CA . SER A 1 185 ? -26.830 10.752 -27.801 1.00 81.56 185 SER A CA 1
ATOM 1436 C C . SER A 1 185 ? -28.041 11.668 -27.594 1.00 81.56 185 SER A C 1
ATOM 1438 O O . SER A 1 185 ? -29.074 11.456 -28.222 1.00 81.56 185 SER A O 1
ATOM 1440 N N . THR A 1 186 ? -27.961 12.654 -26.698 1.00 89.62 186 THR A N 1
ATOM 1441 C CA . THR A 1 186 ? -29.014 13.668 -26.554 1.00 89.62 186 THR A CA 1
ATOM 1442 C C . THR A 1 186 ? -28.735 14.912 -27.382 1.00 89.62 186 THR A C 1
ATOM 1444 O O . THR A 1 186 ? -27.604 15.142 -27.788 1.00 89.62 186 THR A O 1
ATOM 1447 N N . VAL A 1 187 ? -29.784 15.695 -27.601 1.00 91.31 187 VAL A N 1
ATOM 1448 C CA . VAL A 1 187 ? -29.747 17.098 -28.024 1.00 91.31 187 VAL A CA 1
ATOM 1449 C C . VAL A 1 187 ? -30.504 17.935 -27.001 1.00 91.31 187 VAL A C 1
ATOM 1451 O O . VAL A 1 187 ? -31.387 17.422 -26.314 1.00 91.31 187 VAL A O 1
ATOM 1454 N N . GLU A 1 188 ? -30.176 19.209 -26.865 1.00 89.31 188 GLU A N 1
ATOM 1455 C CA . GLU A 1 188 ? -30.796 20.076 -25.869 1.00 89.31 188 GLU A CA 1
ATOM 1456 C C . GLU A 1 188 ? -32.203 20.532 -26.295 1.00 89.31 188 GLU A C 1
ATOM 1458 O O . GLU A 1 188 ? -32.439 20.883 -27.457 1.00 89.31 188 GLU A O 1
ATOM 1463 N N . LEU A 1 189 ? -33.143 20.538 -25.345 1.00 88.00 189 LEU A N 1
ATOM 1464 C CA . LEU A 1 189 ? -34.475 21.130 -25.468 1.00 88.00 189 LEU A CA 1
ATOM 1465 C C . LEU A 1 189 ? -34.570 22.397 -24.596 1.00 88.00 189 LEU A C 1
ATOM 1467 O O . LEU A 1 189 ? -33.795 22.562 -23.655 1.00 88.00 189 LEU A O 1
ATOM 1471 N N . PRO A 1 190 ? -35.512 23.311 -24.885 1.00 83.56 190 PRO A N 1
ATOM 1472 C CA . PRO A 1 190 ? -35.847 24.406 -23.974 1.00 83.56 190 PRO A CA 1
ATOM 1473 C C . PRO A 1 190 ? -36.100 23.929 -22.529 1.00 83.56 190 PRO A C 1
ATOM 1475 O O . PRO A 1 190 ? -36.724 22.885 -22.332 1.00 83.56 190 PRO A O 1
ATOM 1478 N N . GLY A 1 191 ? -35.660 24.705 -21.528 1.00 72.44 191 GLY A N 1
ATOM 1479 C CA . GLY A 1 191 ? -35.937 24.443 -20.103 1.00 72.44 191 GLY A CA 1
ATOM 1480 C C . GLY A 1 191 ? -35.249 23.221 -19.464 1.00 72.44 191 GLY A C 1
ATOM 1481 O O . GLY A 1 191 ? -35.944 22.378 -18.905 1.00 72.44 191 GLY A O 1
ATOM 1482 N N . ASP A 1 192 ? -33.910 23.137 -19.519 1.00 72.69 192 ASP A N 1
ATOM 1483 C CA . ASP A 1 192 ? -33.033 22.107 -18.895 1.00 72.69 192 ASP A CA 1
ATOM 1484 C C . ASP A 1 192 ? -33.391 20.634 -19.190 1.00 72.69 192 ASP A C 1
ATOM 1486 O O . ASP A 1 192 ? -32.914 19.701 -18.540 1.00 72.69 192 ASP A O 1
ATOM 1490 N N . LEU A 1 193 ? -34.199 20.414 -20.223 1.00 83.94 193 LEU A N 1
ATOM 1491 C CA . LEU A 1 193 ? -34.524 19.101 -20.752 1.00 83.94 193 LEU A CA 1
ATOM 1492 C C . LEU A 1 193 ? -33.593 18.759 -21.915 1.00 83.94 193 LEU A C 1
ATOM 1494 O O . LEU A 1 193 ? -33.105 19.612 -22.652 1.00 83.94 193 LEU A O 1
ATOM 1498 N N . HIS A 1 194 ? -33.395 17.471 -22.124 1.00 89.56 194 HIS A N 1
ATOM 1499 C CA . HIS A 1 194 ? -32.639 16.913 -23.230 1.00 89.56 194 HIS A CA 1
ATOM 1500 C C . HIS A 1 194 ? -33.507 15.891 -23.963 1.00 89.56 194 HIS A C 1
ATOM 1502 O O . HIS A 1 194 ? -34.345 15.225 -23.364 1.00 89.56 194 HIS A O 1
ATOM 1508 N N . LEU A 1 195 ? -33.320 15.734 -25.266 1.00 90.75 195 LEU A N 1
ATOM 1509 C CA . LEU A 1 195 ? -34.004 14.733 -26.075 1.00 90.75 195 LEU A CA 1
ATOM 1510 C C . LEU A 1 195 ? -32.992 13.695 -26.542 1.00 90.75 195 LEU A C 1
ATOM 1512 O O . LEU A 1 195 ? -32.107 14.006 -27.336 1.00 90.75 195 LEU A O 1
ATOM 1516 N N . ARG A 1 196 ? -33.108 12.453 -26.071 1.00 90.62 196 ARG A N 1
ATOM 1517 C CA . ARG A 1 196 ? -32.304 11.336 -26.578 1.00 90.62 196 ARG A CA 1
ATOM 1518 C C . ARG A 1 196 ? -32.718 11.045 -28.013 1.00 90.62 196 ARG A C 1
ATOM 1520 O O . ARG A 1 196 ? -33.879 10.721 -28.254 1.00 90.62 196 ARG A O 1
ATOM 1527 N N . LEU A 1 197 ? -31.772 11.136 -28.939 1.00 90.00 197 LEU A N 1
ATOM 1528 C CA . LEU A 1 197 ? -31.937 10.769 -30.341 1.00 90.00 197 LEU A CA 1
ATOM 1529 C C . LEU A 1 197 ? -32.187 9.258 -30.462 1.00 90.00 197 LEU A C 1
ATOM 1531 O O . LEU A 1 197 ? -31.546 8.462 -29.771 1.00 90.00 197 LEU A O 1
ATOM 1535 N N . THR A 1 198 ? -33.134 8.859 -31.315 1.00 87.62 198 THR A N 1
ATOM 1536 C CA . THR A 1 198 ? -33.491 7.447 -31.536 1.00 87.62 198 THR A CA 1
ATOM 1537 C C . THR A 1 198 ? -33.894 7.193 -32.991 1.00 87.62 198 THR A C 1
ATOM 1539 O O . THR A 1 198 ? -34.041 8.127 -33.780 1.00 87.62 198 THR A O 1
ATOM 1542 N N . GLY A 1 199 ? -34.091 5.928 -33.372 1.00 80.44 199 GLY A N 1
ATOM 1543 C CA . GLY A 1 199 ? -34.471 5.570 -34.745 1.00 80.44 199 GLY A CA 1
ATOM 1544 C C . GLY A 1 199 ? -33.328 5.737 -35.751 1.00 80.44 199 GLY A C 1
ATOM 1545 O O . GLY A 1 199 ? -33.564 5.964 -36.931 1.00 80.44 199 GLY A O 1
ATOM 1546 N N . GLY A 1 200 ? -32.082 5.671 -35.281 1.00 86.50 200 GLY A N 1
ATOM 1547 C CA . GLY A 1 200 ? -30.864 5.794 -36.075 1.00 86.50 200 GLY A CA 1
ATOM 1548 C C . GLY A 1 200 ? -30.285 7.212 -36.117 1.00 86.50 200 GLY A C 1
ATOM 1549 O O . GLY A 1 200 ? -29.103 7.367 -36.435 1.00 86.50 200 GLY A O 1
ATOM 1550 N N . SER A 1 201 ? -31.054 8.245 -35.748 1.00 88.81 201 SER A N 1
ATOM 1551 C CA . SER A 1 201 ? -30.554 9.626 -35.715 1.00 88.81 201 SER A CA 1
ATOM 1552 C C . SER A 1 201 ? -29.436 9.822 -34.682 1.00 88.81 201 SER A C 1
ATOM 1554 O O . SER A 1 201 ? -28.642 10.747 -34.803 1.00 88.81 201 SER A O 1
ATOM 1556 N N . GLU A 1 202 ? -29.310 8.932 -33.694 1.00 88.31 202 GLU A N 1
ATOM 1557 C CA . GLU A 1 202 ? -28.188 8.904 -32.747 1.00 88.31 202 GLU A CA 1
ATOM 1558 C C . GLU A 1 202 ? -26.820 8.593 -33.386 1.00 88.31 202 GLU A C 1
ATOM 1560 O O . GLU A 1 202 ? -25.792 8.761 -32.728 1.00 88.31 202 GLU A O 1
ATOM 1565 N N . PHE A 1 203 ? -26.793 8.139 -34.646 1.00 90.50 203 PHE A N 1
ATOM 1566 C CA . PHE A 1 203 ? -25.567 7.877 -35.412 1.00 90.50 203 PHE A CA 1
ATOM 1567 C C . PHE A 1 203 ? -25.256 8.950 -36.460 1.00 90.50 203 PHE A C 1
ATOM 1569 O O . PHE A 1 203 ? -24.333 8.777 -37.261 1.00 90.50 203 PHE A O 1
ATOM 1576 N N . LEU A 1 204 ? -26.012 10.051 -36.474 1.00 91.00 204 LEU A N 1
ATOM 1577 C CA . LEU A 1 204 ? -25.650 11.238 -37.240 1.00 91.00 204 LEU A CA 1
ATOM 1578 C C . LEU A 1 204 ? -24.361 11.820 -36.663 1.00 91.00 204 LEU A C 1
ATOM 1580 O O . LEU A 1 204 ? -24.269 12.056 -35.461 1.00 91.00 204 LEU A O 1
ATOM 1584 N N . GLN A 1 205 ? -23.363 12.041 -37.513 1.00 88.88 205 GLN A N 1
ATOM 1585 C CA . GLN A 1 205 ? -22.063 12.544 -37.073 1.00 88.88 205 GLN A CA 1
ATOM 1586 C C . GLN A 1 205 ? -21.988 14.069 -37.150 1.00 88.88 205 GLN A C 1
ATOM 1588 O O . GLN A 1 205 ? -22.690 14.715 -37.930 1.00 88.88 205 GLN A O 1
ATOM 1593 N N . HIS A 1 206 ? -21.092 14.648 -36.353 1.00 90.69 206 HIS A N 1
ATOM 1594 C CA . HIS A 1 206 ? -20.805 16.072 -36.419 1.00 90.69 206 HIS A CA 1
ATOM 1595 C C . HIS A 1 206 ? -20.071 16.421 -37.717 1.00 90.69 206 HIS A C 1
ATOM 1597 O O . HIS A 1 206 ? -19.049 15.811 -38.037 1.00 90.69 206 HIS A O 1
ATOM 1603 N N . SER A 1 207 ? -20.501 17.484 -38.390 1.00 92.31 207 SER A N 1
ATOM 1604 C CA . SER A 1 207 ? -19.683 18.204 -39.369 1.00 92.31 207 SER A CA 1
ATOM 1605 C C . SER A 1 207 ? -19.826 19.709 -39.155 1.00 92.31 207 SER A C 1
ATOM 1607 O O . SER A 1 207 ? -20.935 20.199 -38.953 1.00 92.31 207 SER A O 1
ATOM 1609 N N . CYS A 1 208 ? -18.716 20.454 -39.225 1.00 89.44 208 CYS A N 1
ATOM 1610 C CA . CYS A 1 208 ? -18.757 21.923 -39.239 1.00 89.44 208 CYS A CA 1
ATOM 1611 C C . CYS A 1 208 ? -19.357 22.472 -40.546 1.00 89.44 208 CYS A C 1
ATOM 1613 O O . CYS A 1 208 ? -19.843 23.597 -40.556 1.00 89.44 208 CYS A O 1
ATOM 1615 N N . LEU A 1 209 ? -19.353 21.669 -41.617 1.00 91.00 209 LEU A N 1
ATOM 1616 C CA . LEU A 1 209 ? -20.092 21.912 -42.856 1.00 91.00 209 LEU A CA 1
ATOM 1617 C C . LEU A 1 209 ? -21.098 20.762 -43.041 1.00 91.00 209 LEU A C 1
ATOM 1619 O O . LEU A 1 209 ? -20.803 19.787 -43.742 1.00 91.00 209 LEU A O 1
ATOM 1623 N N . PRO A 1 210 ? -22.214 20.786 -42.299 1.00 93.19 210 PRO A N 1
ATOM 1624 C CA . PRO A 1 210 ? -23.196 19.710 -42.316 1.00 93.19 210 PRO A CA 1
ATOM 1625 C C . PRO A 1 210 ? -23.979 19.662 -43.627 1.00 93.19 210 PRO A C 1
ATOM 1627 O O . PRO A 1 210 ? -24.067 20.655 -44.346 1.00 93.19 210 PRO A O 1
ATOM 1630 N N . ASN A 1 211 ? -24.587 18.513 -43.916 1.00 93.69 211 ASN A N 1
ATOM 1631 C CA . ASN A 1 211 ? -25.542 18.374 -45.017 1.00 93.69 211 ASN A CA 1
ATOM 1632 C C . ASN A 1 211 ? -27.000 18.339 -44.541 1.00 93.69 211 ASN A C 1
ATOM 1634 O O . ASN A 1 211 ? -27.889 18.573 -45.350 1.00 93.69 211 ASN A O 1
ATOM 1638 N N . VAL A 1 212 ? -27.257 18.153 -43.242 1.00 94.31 212 VAL A N 1
ATOM 1639 C CA . VAL A 1 212 ? -28.591 18.279 -42.640 1.00 94.31 212 VAL A CA 1
ATOM 1640 C C . VAL A 1 212 ? -28.579 19.193 -41.412 1.00 94.31 212 VAL A C 1
ATOM 1642 O O . VAL A 1 212 ? -27.612 19.227 -40.652 1.00 94.31 212 VAL A O 1
ATOM 1645 N N . ARG A 1 213 ? -29.677 19.917 -41.174 1.00 93.62 213 ARG A N 1
ATOM 1646 C CA . ARG A 1 213 ? -29.989 20.546 -39.875 1.00 93.62 213 ARG A CA 1
ATOM 1647 C C . ARG A 1 213 ? -31.114 19.783 -39.186 1.00 93.62 213 ARG A C 1
ATOM 1649 O O . ARG A 1 213 ? -31.962 19.208 -39.862 1.00 93.62 213 ARG A O 1
ATOM 1656 N N . LEU A 1 214 ? -31.142 19.803 -37.857 1.00 92.69 214 LEU A N 1
ATOM 1657 C CA . LEU A 1 214 ? -32.208 19.167 -37.084 1.00 92.69 214 LEU A CA 1
ATOM 1658 C C . LEU A 1 214 ? -33.261 20.204 -36.679 1.00 92.69 214 LEU A C 1
ATOM 1660 O O . LEU A 1 214 ? -32.960 21.148 -35.955 1.00 92.69 214 LEU A O 1
ATOM 1664 N N . GLU A 1 215 ? -34.501 20.014 -37.120 1.00 91.56 215 GLU A N 1
ATOM 1665 C CA . GLU A 1 215 ? -35.670 20.698 -36.569 1.00 91.56 215 GLU A CA 1
ATOM 1666 C C . GLU A 1 215 ? -36.283 19.824 -35.472 1.00 91.56 215 GLU A C 1
ATOM 1668 O O . GLU A 1 215 ? -36.749 18.717 -35.740 1.00 91.56 215 GLU A O 1
ATOM 1673 N N . ILE A 1 216 ? -36.269 20.315 -34.231 1.00 88.75 216 ILE A N 1
ATOM 1674 C CA . ILE A 1 216 ? -36.754 19.581 -33.057 1.00 88.75 216 ILE A CA 1
ATOM 1675 C C . ILE A 1 216 ? -37.955 20.328 -32.473 1.00 88.75 216 ILE A C 1
ATOM 1677 O O . ILE A 1 216 ? -37.840 21.501 -32.114 1.00 88.75 216 ILE A O 1
ATOM 1681 N N . ASN A 1 217 ? -39.101 19.653 -32.370 1.00 86.50 217 ASN A N 1
ATOM 1682 C CA . ASN A 1 217 ? -40.321 20.192 -31.769 1.00 86.50 217 ASN A CA 1
ATOM 1683 C C . ASN A 1 217 ? -40.918 19.177 -30.783 1.00 86.50 217 ASN A C 1
ATOM 1685 O O . ASN A 1 217 ? -41.504 18.166 -31.179 1.00 86.50 217 ASN A O 1
ATOM 1689 N N . GLY A 1 218 ? -40.743 19.438 -29.485 1.00 84.00 218 GLY A N 1
ATOM 1690 C CA . GLY A 1 218 ? -41.088 18.486 -28.433 1.00 84.00 218 GLY A CA 1
ATOM 1691 C C . GLY A 1 218 ? -40.266 17.204 -28.570 1.00 84.00 218 GLY A C 1
ATOM 1692 O O . GLY A 1 218 ? -39.044 17.237 -28.459 1.00 84.00 218 GLY A O 1
ATOM 1693 N N . VAL A 1 219 ? -40.936 16.081 -28.830 1.00 86.06 219 VAL A N 1
ATOM 1694 C CA . VAL A 1 219 ? -40.285 14.779 -29.057 1.00 86.06 219 VAL A CA 1
ATOM 1695 C C . VAL A 1 219 ? -40.036 14.465 -30.533 1.00 86.06 219 VAL A C 1
ATOM 1697 O O . VAL A 1 219 ? -39.401 13.456 -30.820 1.00 86.06 219 VAL A O 1
ATOM 1700 N N . HIS A 1 220 ? -40.530 15.286 -31.464 1.00 88.69 220 HIS A N 1
ATOM 1701 C CA . HIS A 1 220 ? -40.398 15.065 -32.907 1.00 88.69 220 HIS A CA 1
ATOM 1702 C C . HIS A 1 220 ? -39.115 15.698 -33.452 1.00 88.69 220 HIS A C 1
ATOM 1704 O O . HIS A 1 220 ? -38.785 16.833 -33.102 1.00 88.69 220 HIS A O 1
ATOM 1710 N N . ILE A 1 221 ? -38.411 14.974 -34.325 1.00 89.38 221 ILE A N 1
ATOM 1711 C CA . ILE A 1 221 ? -37.133 15.380 -34.920 1.00 89.38 221 ILE A CA 1
ATOM 1712 C C . ILE A 1 221 ? -37.216 15.201 -36.436 1.00 89.38 221 ILE A C 1
ATOM 1714 O O . ILE A 1 221 ? -37.453 14.088 -36.905 1.00 89.38 221 ILE A O 1
ATOM 1718 N N . ARG A 1 222 ? -36.970 16.269 -37.199 1.00 91.19 222 ARG A N 1
ATOM 1719 C CA . ARG A 1 222 ? -36.866 16.250 -38.667 1.00 91.19 222 ARG A CA 1
ATOM 1720 C C . ARG A 1 222 ? -35.466 16.672 -39.102 1.00 91.19 222 ARG A C 1
ATOM 1722 O O . ARG A 1 222 ? -34.959 17.691 -38.639 1.00 91.19 222 ARG A O 1
ATOM 1729 N N . GLY A 1 223 ? -34.838 15.912 -39.994 1.00 91.38 223 GLY A N 1
ATOM 1730 C CA . GLY A 1 223 ? -33.594 16.312 -40.658 1.00 91.38 223 GLY A CA 1
ATOM 1731 C C . GLY A 1 223 ? -33.898 17.057 -41.955 1.00 91.38 223 GLY A C 1
ATOM 1732 O O . GLY A 1 223 ? -34.477 16.460 -42.854 1.00 91.38 223 GLY A O 1
ATOM 1733 N N . ILE A 1 224 ? -33.524 18.332 -42.067 1.00 93.56 224 ILE A N 1
ATOM 1734 C CA . ILE A 1 224 ? -33.741 19.152 -43.270 1.00 93.56 224 ILE A CA 1
ATOM 1735 C C . ILE A 1 224 ? -32.427 19.286 -44.038 1.00 93.56 224 ILE A C 1
ATOM 1737 O O . ILE A 1 224 ? -31.423 19.691 -43.448 1.00 93.56 224 ILE A O 1
ATOM 1741 N N . ALA A 1 225 ? -32.430 18.972 -45.331 1.00 94.38 225 ALA A N 1
ATOM 1742 C CA . ALA A 1 225 ? -31.262 19.076 -46.196 1.00 94.38 225 ALA A CA 1
ATOM 1743 C C . ALA A 1 225 ? -30.775 20.535 -46.310 1.00 94.38 225 ALA A C 1
ATOM 1745 O O . ALA A 1 225 ? -31.561 21.446 -46.565 1.00 94.38 225 ALA A O 1
ATOM 1746 N N . LEU A 1 226 ? -29.475 20.761 -46.105 1.00 93.88 226 LEU A N 1
ATOM 1747 C CA . LEU A 1 226 ? -28.802 22.067 -46.223 1.00 93.88 226 LEU A CA 1
ATOM 1748 C C . LEU A 1 226 ? -28.153 22.289 -47.596 1.00 93.88 226 LEU A C 1
ATOM 1750 O O . LEU A 1 226 ? -27.660 23.374 -47.879 1.00 93.88 226 LEU A O 1
ATOM 1754 N N . ARG A 1 227 ? -28.110 21.240 -48.415 1.00 93.56 227 ARG A N 1
ATOM 1755 C CA . ARG A 1 227 ? -27.680 21.212 -49.816 1.00 93.56 227 ARG A CA 1
ATOM 1756 C C . ARG A 1 227 ? -28.251 19.949 -50.459 1.00 93.56 227 ARG A C 1
ATOM 1758 O O . ARG A 1 227 ? -28.806 19.121 -49.741 1.00 93.56 227 ARG A O 1
ATOM 1765 N N . ALA A 1 228 ? -28.041 19.756 -51.758 1.00 94.00 228 ALA A N 1
ATOM 1766 C CA . ALA A 1 228 ? -28.285 18.455 -52.373 1.00 94.00 228 ALA A CA 1
ATOM 1767 C C . ALA A 1 228 ? -27.481 17.346 -51.655 1.00 94.00 228 ALA A C 1
ATOM 1769 O O . ALA A 1 228 ? -26.295 17.539 -51.354 1.00 94.00 228 ALA A O 1
ATOM 1770 N N . ILE A 1 229 ? -28.129 16.219 -51.351 1.00 93.00 229 ILE A N 1
ATOM 1771 C CA . ILE A 1 229 ? -27.554 15.038 -50.684 1.00 93.00 229 ILE A CA 1
ATOM 1772 C C . ILE A 1 229 ? -27.711 13.849 -51.623 1.00 93.00 229 ILE A C 1
ATOM 1774 O O . ILE A 1 229 ? -28.823 13.571 -52.067 1.00 93.00 229 ILE A O 1
ATOM 1778 N N . GLU A 1 230 ? -26.624 13.138 -51.907 1.00 92.06 230 GLU A N 1
ATOM 1779 C CA . GLU A 1 230 ? -26.664 11.940 -52.753 1.00 92.06 230 GLU A CA 1
ATOM 1780 C C . GLU A 1 230 ? -27.211 10.720 -51.986 1.00 92.06 230 GLU A C 1
ATOM 1782 O O . GLU A 1 230 ? -27.145 10.639 -50.754 1.00 92.06 230 GLU A O 1
ATOM 1787 N N . ALA A 1 231 ? -27.733 9.728 -52.712 1.00 87.81 231 ALA A N 1
ATOM 1788 C CA . ALA A 1 231 ? -28.041 8.431 -52.112 1.00 87.81 231 ALA A CA 1
ATOM 1789 C C . ALA A 1 231 ? -26.772 7.809 -51.490 1.00 87.81 231 ALA A C 1
ATOM 1791 O O . ALA A 1 231 ? -25.679 7.939 -52.039 1.00 87.81 231 ALA A O 1
ATOM 1792 N N . ASP A 1 232 ? -26.910 7.155 -50.333 1.00 87.00 232 ASP A N 1
ATOM 1793 C CA . ASP A 1 232 ? -25.818 6.597 -49.516 1.00 87.00 232 ASP A CA 1
ATOM 1794 C C . ASP A 1 232 ? -24.824 7.626 -48.941 1.00 87.00 232 ASP A C 1
ATOM 1796 O O . ASP A 1 232 ? -23.855 7.259 -48.262 1.00 87.00 232 ASP A O 1
ATOM 1800 N N . GLU A 1 233 ? -25.064 8.927 -49.132 1.00 90.56 233 GLU A N 1
ATOM 1801 C CA . GLU A 1 233 ? -24.245 9.960 -48.515 1.00 90.56 233 GLU A CA 1
ATOM 1802 C C . GLU A 1 233 ? -24.454 9.977 -46.990 1.00 90.56 233 GLU A C 1
ATOM 1804 O O . GLU A 1 233 ? -25.575 9.891 -46.479 1.00 90.56 233 GLU A O 1
ATOM 1809 N N . LYS A 1 234 ? -23.359 10.100 -46.229 1.00 90.88 234 LYS A N 1
ATOM 1810 C CA . LYS A 1 234 ? -23.401 10.178 -44.762 1.00 90.88 234 LYS A CA 1
ATOM 1811 C C . LYS A 1 234 ? -24.132 11.431 -44.310 1.00 90.88 234 LYS A C 1
ATOM 1813 O O . LYS A 1 234 ? -23.726 12.539 -44.650 1.00 90.88 234 LYS A O 1
ATOM 1818 N N . LEU A 1 235 ? -25.142 11.264 -43.469 1.00 92.88 235 LEU A N 1
ATOM 1819 C CA . LEU A 1 235 ? -25.888 12.378 -42.905 1.00 92.88 235 LEU A CA 1
ATOM 1820 C C . LEU A 1 235 ? -25.128 12.959 -41.709 1.00 92.88 235 LEU A C 1
ATOM 1822 O O . LEU A 1 235 ? -24.751 12.252 -40.770 1.00 92.88 235 LEU A O 1
ATOM 1826 N N . THR A 1 236 ? -24.879 14.264 -41.758 1.00 93.69 236 THR A N 1
ATOM 1827 C CA . THR A 1 236 ? -24.119 15.001 -40.748 1.00 93.69 236 THR A CA 1
ATOM 1828 C C . THR A 1 236 ? -24.813 16.308 -40.403 1.00 93.69 236 THR A C 1
ATOM 1830 O O . THR A 1 236 ? -25.291 17.017 -41.288 1.00 93.69 236 THR A O 1
ATOM 1833 N N . TYR A 1 237 ? -24.831 16.650 -39.117 1.00 93.69 237 TYR A N 1
ATOM 1834 C CA . TYR A 1 237 ? -25.331 17.935 -38.629 1.00 93.69 237 TYR A CA 1
ATOM 1835 C C . TYR A 1 237 ? -24.279 18.612 -37.755 1.00 93.69 237 TYR A C 1
ATOM 1837 O O . TYR A 1 237 ? -23.370 17.968 -37.230 1.00 93.69 237 TYR A O 1
ATOM 1845 N N . ASN A 1 238 ? -24.364 19.928 -37.594 1.00 93.50 238 ASN A N 1
ATOM 1846 C CA . ASN A 1 238 ? -23.431 20.635 -36.730 1.00 93.50 238 ASN A CA 1
ATOM 1847 C C . ASN A 1 238 ? -23.936 20.573 -35.285 1.00 93.50 238 ASN A C 1
ATOM 1849 O O . ASN A 1 238 ? -24.891 21.258 -34.942 1.00 93.50 238 ASN A O 1
ATOM 1853 N N . TYR A 1 239 ? -23.287 19.791 -34.422 1.00 93.19 239 TYR A N 1
ATOM 1854 C CA . TYR A 1 239 ? -23.689 19.650 -33.008 1.00 93.19 239 TYR A CA 1
ATOM 1855 C C . TYR A 1 239 ? -23.774 20.990 -32.258 1.00 93.19 239 TYR A C 1
ATOM 1857 O O . TYR A 1 239 ? -24.569 21.120 -31.336 1.00 93.19 239 TYR A O 1
ATOM 1865 N N . LEU A 1 240 ? -23.007 22.007 -32.674 1.00 92.81 240 LEU A N 1
ATOM 1866 C CA . LEU A 1 240 ? -23.072 23.354 -32.095 1.00 92.81 240 LEU A CA 1
ATOM 1867 C C . LEU A 1 240 ? -24.443 24.010 -32.321 1.00 92.81 240 LEU A C 1
ATOM 1869 O O . LEU A 1 240 ? -24.784 24.948 -31.623 1.00 92.81 240 LEU A O 1
ATOM 1873 N N . THR A 1 241 ? -25.247 23.519 -33.265 1.00 94.12 241 THR A N 1
ATOM 1874 C CA . THR A 1 241 ? -26.607 24.020 -33.510 1.00 94.12 241 THR A CA 1
ATOM 1875 C C . THR A 1 241 ? -27.645 23.443 -32.551 1.00 94.12 241 THR A C 1
ATOM 1877 O O . THR A 1 241 ? -28.731 23.995 -32.452 1.00 94.12 241 THR A O 1
ATOM 1880 N N . THR A 1 242 ? -27.348 22.372 -31.814 1.00 92.81 242 THR A N 1
ATOM 1881 C CA . THR A 1 242 ? -28.317 21.717 -30.915 1.00 92.81 242 THR A CA 1
ATOM 1882 C C . THR A 1 242 ? -27.869 21.654 -29.458 1.00 92.81 242 THR A C 1
ATOM 1884 O O . THR A 1 242 ? -28.626 21.161 -28.631 1.00 92.81 242 THR A O 1
ATOM 1887 N N . GLU A 1 243 ? -26.647 22.096 -29.156 1.00 90.06 243 GLU A N 1
ATOM 1888 C CA . GLU A 1 243 ? -26.014 21.995 -27.837 1.00 90.06 243 GLU A CA 1
ATOM 1889 C C . GLU A 1 243 ? -25.378 23.338 -27.451 1.00 90.06 243 GLU A C 1
ATOM 1891 O O . GLU A 1 243 ? -24.424 23.797 -28.093 1.00 90.06 243 GLU A O 1
ATOM 1896 N N . TRP A 1 244 ? -25.859 23.963 -26.374 1.00 89.75 244 TRP A N 1
ATOM 1897 C CA . TRP A 1 244 ? -25.244 25.161 -25.796 1.00 89.75 244 TRP A CA 1
ATOM 1898 C C . TRP A 1 244 ? -23.859 24.854 -25.212 1.00 89.75 244 TRP A C 1
ATOM 1900 O O . TRP A 1 244 ? -22.901 25.603 -25.435 1.00 89.75 244 TRP A O 1
ATOM 1910 N N . GLU A 1 245 ? -23.743 23.704 -24.543 1.00 86.88 245 GLU A N 1
ATOM 1911 C CA . GLU A 1 245 ? -22.515 23.094 -24.027 1.00 86.88 245 GLU A CA 1
ATOM 1912 C C . GLU A 1 245 ? -22.580 21.578 -24.220 1.00 86.88 245 GLU A C 1
ATOM 1914 O O . GLU A 1 245 ? -23.487 20.930 -23.711 1.00 86.88 245 GLU A O 1
ATOM 1919 N N . ILE A 1 246 ? -21.615 20.987 -24.927 1.00 85.38 246 ILE A N 1
ATOM 1920 C CA . ILE A 1 246 ? -21.641 19.542 -25.182 1.00 85.38 246 ILE A CA 1
ATOM 1921 C C . ILE A 1 246 ? -21.107 18.757 -23.974 1.00 85.38 246 ILE A C 1
ATOM 1923 O O . ILE A 1 246 ? -20.061 19.088 -23.415 1.00 85.38 246 ILE A O 1
ATOM 1927 N N . SER A 1 247 ? -21.772 17.654 -23.616 1.00 72.62 247 SER A N 1
ATOM 1928 C CA . SER A 1 247 ? -21.391 16.797 -22.476 1.00 72.62 247 SER A CA 1
ATOM 1929 C C . SER A 1 247 ? -19.976 16.205 -22.566 1.00 72.62 247 SER A C 1
ATOM 1931 O O . SER A 1 247 ? -19.332 15.959 -21.545 1.00 72.62 247 SER A O 1
ATOM 1933 N N . LYS A 1 248 ? -19.463 15.980 -23.782 1.00 78.69 248 LYS A N 1
ATOM 1934 C CA . LYS A 1 248 ? -18.107 15.477 -24.031 1.00 78.69 248 LYS A CA 1
ATOM 1935 C C . LYS A 1 248 ? -17.440 16.286 -25.136 1.00 78.69 248 LYS A C 1
ATOM 1937 O O . LYS A 1 248 ? -17.700 16.065 -26.314 1.00 78.69 248 LYS A O 1
ATOM 1942 N N . VAL A 1 249 ? -16.550 17.191 -24.742 1.00 85.88 249 VAL A N 1
ATOM 1943 C CA . VAL A 1 249 ? -15.719 17.989 -25.654 1.00 85.88 249 VAL A CA 1
ATOM 1944 C C . VAL A 1 249 ? -14.846 17.072 -26.524 1.00 85.88 249 VAL A C 1
ATOM 1946 O O . VAL A 1 249 ? -14.208 16.151 -26.010 1.00 85.88 249 VAL A O 1
ATOM 1949 N N . PHE A 1 250 ? -14.788 17.321 -27.834 1.00 87.31 250 PHE A N 1
ATOM 1950 C CA . PHE A 1 250 ? -13.950 16.558 -28.769 1.00 87.31 250 PHE A CA 1
ATOM 1951 C C . PHE A 1 250 ? -13.410 17.436 -29.906 1.00 87.31 250 PHE A C 1
ATOM 1953 O O . PHE A 1 250 ? -13.966 18.484 -30.230 1.00 87.31 250 PHE A O 1
ATOM 1960 N N . HIS A 1 251 ? -12.313 17.010 -30.529 1.00 85.00 251 HIS A N 1
ATOM 1961 C CA . HIS A 1 251 ? -11.748 17.683 -31.699 1.00 85.00 251 HIS A CA 1
ATOM 1962 C C . HIS A 1 251 ? -12.467 17.225 -32.974 1.00 85.00 251 HIS A C 1
ATOM 1964 O O . HIS A 1 251 ? -12.556 16.024 -33.224 1.00 85.00 251 HIS A O 1
ATOM 1970 N N . CYS A 1 252 ? -12.970 18.159 -33.783 1.00 84.50 252 CYS A N 1
ATOM 1971 C CA . CYS A 1 252 ? -13.606 17.850 -35.060 1.00 84.50 252 CYS A CA 1
ATOM 1972 C C . CYS A 1 252 ? -12.588 17.229 -36.012 1.00 84.50 252 CYS A C 1
ATOM 1974 O O . CYS A 1 252 ? -11.554 17.822 -36.312 1.00 84.50 252 CYS A O 1
ATOM 1976 N N . SER A 1 253 ? -12.920 16.058 -36.543 1.00 81.88 253 SER A N 1
ATOM 1977 C CA . SER A 1 253 ? -12.160 15.386 -37.605 1.00 81.88 253 SER A CA 1
ATOM 1978 C C . SER A 1 253 ? -12.807 15.576 -38.983 1.00 81.88 253 SER A C 1
ATOM 1980 O O . SER A 1 253 ? -12.500 14.851 -39.921 1.00 81.88 253 SER A O 1
ATOM 1982 N N . CYS A 1 254 ? -13.718 16.546 -39.106 1.00 74.75 254 CYS A N 1
ATOM 1983 C CA . CYS A 1 254 ? -14.476 16.836 -40.322 1.00 74.75 254 CYS A CA 1
ATOM 1984 C C . CYS A 1 254 ? -13.603 17.294 -41.506 1.00 74.75 254 CYS A C 1
ATOM 1986 O O . CYS A 1 254 ? -14.042 17.186 -42.645 1.00 74.75 254 CYS A O 1
ATOM 1988 N N . ASN A 1 255 ? -12.383 17.795 -41.256 1.00 72.69 255 ASN A N 1
ATOM 1989 C CA . ASN A 1 255 ? -11.404 18.215 -42.274 1.00 72.69 255 ASN A CA 1
ATOM 1990 C C . ASN A 1 255 ? -11.884 19.286 -43.279 1.00 72.69 255 ASN A C 1
ATOM 1992 O O . ASN A 1 255 ? -11.243 19.512 -44.304 1.00 72.69 255 ASN A O 1
ATOM 1996 N N . VAL A 1 256 ? -12.985 19.978 -42.988 1.00 80.00 256 VAL A N 1
ATOM 1997 C CA . VAL A 1 256 ? -13.489 21.091 -43.805 1.00 80.00 256 VAL A CA 1
ATOM 1998 C C . VAL A 1 256 ? -12.753 22.392 -43.472 1.00 80.00 256 VAL A C 1
ATOM 2000 O O . VAL A 1 256 ? -12.329 22.599 -42.336 1.00 80.00 256 VAL A O 1
ATOM 2003 N N . TYR A 1 257 ? -12.605 23.291 -44.449 1.00 80.12 257 TYR A N 1
ATOM 2004 C CA . TYR A 1 257 ? -11.822 24.530 -44.300 1.00 80.12 257 TYR A CA 1
ATOM 2005 C C . TYR A 1 257 ? -12.380 25.498 -43.238 1.00 80.12 257 TYR A C 1
ATOM 2007 O O . TYR A 1 257 ? -11.630 26.287 -42.674 1.00 80.12 257 TYR A O 1
ATOM 2015 N N . CYS A 1 258 ? -13.684 25.426 -42.954 1.00 81.06 258 CYS A N 1
ATOM 2016 C CA . CYS A 1 258 ? -14.394 26.230 -41.955 1.00 81.06 258 CYS A CA 1
ATOM 2017 C C . CYS A 1 258 ? -14.584 25.489 -40.615 1.00 81.06 258 CYS A C 1
ATOM 2019 O O . CYS A 1 258 ? -15.537 25.740 -39.881 1.00 81.06 258 CYS A O 1
ATOM 2021 N N . CYS A 1 259 ? -13.721 24.516 -40.315 1.00 85.25 259 CYS A N 1
ATOM 2022 C CA . CYS A 1 259 ? -13.785 23.728 -39.090 1.00 85.25 259 CYS A CA 1
ATOM 2023 C C . CYS A 1 259 ? -13.561 24.594 -37.834 1.00 85.25 259 CYS A C 1
ATOM 2025 O O . CYS A 1 259 ? -12.546 25.280 -37.727 1.00 85.25 259 CYS A O 1
ATOM 2027 N N . TYR A 1 260 ? -14.450 24.487 -36.838 1.00 85.38 260 TYR A N 1
ATOM 2028 C CA . TYR A 1 260 ? -14.316 25.159 -35.531 1.00 85.38 260 TYR A CA 1
ATOM 2029 C C . TYR A 1 260 ? -13.231 24.538 -34.626 1.00 85.38 260 TYR A C 1
ATOM 2031 O O . TYR A 1 260 ? -12.942 25.042 -33.540 1.00 85.38 260 TYR A O 1
ATOM 2039 N N . GLY A 1 261 ? -12.617 23.430 -35.052 1.00 87.25 261 GLY A N 1
ATOM 2040 C CA . GLY A 1 261 ? -11.544 22.746 -34.338 1.00 87.25 261 GLY A CA 1
ATOM 2041 C C . GLY A 1 261 ? -12.061 21.968 -33.136 1.00 87.25 261 GLY A C 1
ATOM 2042 O O . GLY A 1 261 ? -12.330 20.777 -33.242 1.00 87.25 261 GLY A O 1
ATOM 2043 N N . LEU A 1 262 ? -12.179 22.614 -31.981 1.00 87.25 262 LEU A N 1
ATOM 2044 C CA . LEU A 1 262 ? -12.574 21.971 -30.728 1.00 87.25 262 LEU A CA 1
ATOM 2045 C C . LEU A 1 262 ? -14.059 22.220 -30.439 1.00 87.25 262 LEU A C 1
ATOM 2047 O O . LEU A 1 262 ? -14.455 23.331 -30.097 1.00 87.25 262 LEU A O 1
ATOM 2051 N N . ILE A 1 263 ? -14.880 21.177 -30.554 1.00 90.81 263 ILE A N 1
ATOM 2052 C CA . ILE A 1 263 ? -16.332 21.253 -30.373 1.00 90.81 263 ILE A CA 1
ATOM 2053 C C . ILE A 1 263 ? -16.646 21.226 -28.875 1.00 90.81 263 ILE A C 1
ATOM 2055 O O . ILE A 1 263 ? -16.521 20.185 -28.228 1.00 90.81 263 ILE A O 1
ATOM 2059 N N . LYS A 1 264 ? -17.022 22.387 -28.321 1.00 86.06 264 LYS A N 1
ATOM 2060 C CA . LYS A 1 264 ? -17.368 22.564 -26.895 1.00 86.06 264 LYS A CA 1
ATOM 2061 C C . LYS A 1 264 ? -18.847 22.884 -26.640 1.00 86.06 264 LYS A C 1
ATOM 2063 O O . LYS A 1 264 ? -19.302 22.759 -25.510 1.00 86.06 264 LYS A O 1
ATOM 2068 N N . GLY A 1 265 ? -19.586 23.284 -27.670 1.00 89.25 265 GLY A N 1
ATOM 2069 C CA . GLY A 1 265 ? -20.948 23.820 -27.571 1.00 89.25 265 GLY A CA 1
ATOM 2070 C C . GLY A 1 265 ? -21.024 25.260 -28.074 1.00 89.25 265 GLY A C 1
ATOM 2071 O O . GLY A 1 265 ? -19.999 25.942 -28.174 1.00 89.25 265 GLY A O 1
ATOM 2072 N N . PHE A 1 266 ? -22.230 25.707 -28.420 1.00 92.38 266 PHE A N 1
ATOM 2073 C CA . PHE A 1 266 ? -22.476 27.004 -29.052 1.00 92.38 266 PHE A CA 1
ATOM 2074 C C . PHE A 1 266 ? -21.919 28.193 -28.250 1.00 92.38 266 PHE A C 1
ATOM 2076 O O . PHE A 1 266 ? -21.385 29.135 -28.836 1.00 92.38 266 PHE A O 1
ATOM 2083 N N . ARG A 1 267 ? -21.966 28.149 -26.908 1.00 89.75 267 ARG A N 1
ATOM 2084 C CA . ARG A 1 267 ? -21.559 29.290 -26.062 1.00 89.75 267 ARG A CA 1
ATOM 2085 C C . ARG A 1 267 ? -20.090 29.687 -26.196 1.00 89.75 267 ARG A C 1
ATOM 2087 O O . ARG A 1 267 ? -19.715 30.785 -25.801 1.00 89.75 267 ARG A O 1
ATOM 2094 N N . PHE A 1 268 ? -19.250 28.759 -26.654 1.00 89.19 268 PHE A N 1
ATOM 2095 C CA . PHE A 1 268 ? -17.798 28.931 -26.722 1.00 89.19 268 PHE A CA 1
ATOM 2096 C C . PHE A 1 268 ? -17.322 29.481 -28.067 1.00 89.19 268 PHE A C 1
ATOM 2098 O O . PHE A 1 268 ? -16.127 29.720 -28.235 1.00 89.19 268 PHE A O 1
ATOM 2105 N N . LEU A 1 269 ? -18.243 29.638 -29.016 1.00 87.69 269 LEU A N 1
ATOM 2106 C CA . LEU A 1 269 ? -17.996 30.309 -30.280 1.00 87.69 269 LEU A CA 1
ATOM 2107 C C . LEU A 1 269 ? -17.856 31.812 -30.054 1.00 87.69 269 LEU A C 1
ATOM 2109 O O . LEU A 1 269 ? -18.504 32.376 -29.169 1.00 87.69 269 LEU A O 1
ATOM 2113 N N . ASP A 1 270 ? -17.019 32.462 -30.857 1.00 84.00 270 ASP A N 1
ATOM 2114 C CA . ASP A 1 270 ? -16.984 33.921 -30.872 1.00 84.00 270 ASP A CA 1
ATOM 2115 C C . ASP A 1 270 ? -18.285 34.496 -31.460 1.00 84.00 270 ASP A C 1
ATOM 2117 O O . ASP A 1 270 ? -19.118 33.784 -32.023 1.00 84.00 270 ASP A O 1
ATOM 2121 N N . ARG A 1 271 ? -18.481 35.807 -31.316 1.00 76.81 271 ARG A N 1
ATOM 2122 C CA . ARG A 1 271 ? -19.724 36.462 -31.731 1.00 76.81 271 ARG A CA 1
ATOM 2123 C C . ARG A 1 271 ? -20.022 36.305 -33.228 1.00 76.81 271 ARG A C 1
ATOM 2125 O O . ARG A 1 271 ? -21.179 36.114 -33.581 1.00 76.81 271 ARG A O 1
ATOM 2132 N N . GLU A 1 272 ? -19.008 36.362 -34.089 1.00 83.00 272 GLU A N 1
ATOM 2133 C CA . GLU A 1 272 ? -19.182 36.226 -35.542 1.00 83.00 272 GLU A CA 1
ATOM 2134 C C . GLU A 1 272 ? -19.613 34.795 -35.898 1.00 83.00 272 GLU A C 1
ATOM 2136 O O . GLU A 1 272 ? -20.545 34.579 -36.673 1.00 83.00 272 GLU A O 1
ATOM 2141 N N . GLN A 1 273 ? -18.999 33.805 -35.253 1.00 89.19 273 GLN A N 1
ATOM 2142 C CA . GLN A 1 273 ? -19.349 32.395 -35.392 1.00 89.19 273 GLN A CA 1
ATOM 2143 C C . GLN A 1 273 ? -20.750 32.076 -34.848 1.00 89.19 273 GLN A C 1
ATOM 2145 O O . GLN A 1 273 ? -21.481 31.296 -35.465 1.00 89.19 273 GLN A O 1
ATOM 2150 N N . GLN A 1 274 ? -21.138 32.676 -33.717 1.00 89.75 274 GLN A N 1
ATOM 2151 C CA . GLN A 1 274 ? -22.489 32.554 -33.165 1.00 89.75 274 GLN A CA 1
ATOM 2152 C C . GLN A 1 274 ? -23.521 33.141 -34.126 1.00 89.75 274 GLN A C 1
ATOM 2154 O O . GLN A 1 274 ? -24.479 32.455 -34.473 1.00 89.75 274 GLN A O 1
ATOM 2159 N N . GLU A 1 275 ? -23.308 34.368 -34.606 1.00 87.06 275 GLU A N 1
ATOM 2160 C CA . GLU A 1 275 ? -24.199 35.026 -35.568 1.00 87.06 275 GLU A CA 1
ATOM 2161 C C . GLU A 1 275 ? -24.334 34.207 -36.868 1.00 87.06 275 GLU A C 1
ATOM 2163 O O . GLU A 1 275 ? -25.436 34.102 -37.407 1.00 87.06 275 GLU A O 1
ATOM 2168 N N . HIS A 1 276 ? -23.259 33.550 -37.322 1.00 88.75 276 HIS A N 1
ATOM 2169 C CA . HIS A 1 276 ? -23.275 32.668 -38.493 1.00 88.75 276 HIS A CA 1
ATOM 2170 C C . HIS A 1 276 ? -24.110 31.391 -38.296 1.00 88.75 276 HIS A C 1
ATOM 2172 O O . HIS A 1 276 ? -24.845 30.993 -39.199 1.00 88.75 276 HIS A O 1
ATOM 2178 N N . LEU A 1 277 ? -24.016 30.732 -37.135 1.00 91.25 277 LEU A N 1
ATOM 2179 C CA . LEU A 1 277 ? -24.732 29.474 -36.875 1.00 91.25 277 LEU A CA 1
ATOM 2180 C C . LEU A 1 277 ? -26.151 29.664 -36.336 1.00 91.25 277 LEU A C 1
ATOM 2182 O O . LEU A 1 277 ? -26.971 28.750 -36.463 1.00 91.25 277 LEU A O 1
ATOM 2186 N N . LEU A 1 278 ? -26.460 30.824 -35.750 1.00 89.81 278 LEU A N 1
ATOM 2187 C CA . LEU A 1 278 ? -27.744 31.113 -35.110 1.00 89.81 278 LEU A CA 1
ATOM 2188 C C . LEU A 1 278 ? -28.979 30.771 -35.973 1.00 89.81 278 LEU A C 1
ATOM 2190 O O . LEU A 1 278 ? -29.921 30.207 -35.414 1.00 89.81 278 LEU A O 1
ATOM 2194 N N . PRO A 1 279 ? -29.011 31.022 -37.302 1.00 90.06 279 PRO A N 1
ATOM 2195 C CA . PRO A 1 279 ? -30.157 30.670 -38.151 1.00 90.06 279 PRO A CA 1
ATOM 2196 C C . PRO A 1 279 ? -30.452 29.165 -38.246 1.00 90.06 279 PRO A C 1
ATOM 2198 O O . PRO A 1 279 ? -31.569 28.780 -38.588 1.00 90.06 279 PRO A O 1
ATOM 2201 N N . HIS A 1 280 ? -29.467 28.313 -37.956 1.00 89.56 280 HIS A N 1
ATOM 2202 C CA . HIS A 1 280 ? -29.584 26.855 -38.038 1.00 89.56 280 HIS A CA 1
ATOM 2203 C C . HIS A 1 280 ? -29.746 26.189 -36.666 1.00 89.56 280 HIS A C 1
ATOM 2205 O O . HIS A 1 280 ? -29.839 24.965 -36.597 1.00 89.56 280 HIS A O 1
ATOM 2211 N N . CYS A 1 281 ? -29.762 26.977 -35.588 1.00 91.19 281 CYS A N 1
ATOM 2212 C CA . CYS A 1 281 ? -29.820 26.487 -34.217 1.00 91.19 281 CYS A CA 1
ATOM 2213 C C . CYS A 1 281 ? -31.211 25.984 -33.808 1.00 91.19 281 CYS A C 1
ATOM 2215 O O . CYS A 1 281 ? -32.240 26.478 -34.269 1.00 91.19 281 CYS A O 1
ATOM 2217 N N . SER A 1 282 ? -31.235 25.009 -32.900 1.00 89.38 282 SER A N 1
ATOM 2218 C CA . SER A 1 282 ? -32.445 24.495 -32.271 1.00 89.38 282 SER A CA 1
ATOM 2219 C C . SER A 1 282 ? -33.096 25.569 -31.389 1.00 89.38 282 SER A C 1
ATOM 2221 O O . SER A 1 282 ? -32.417 26.496 -30.927 1.00 89.38 282 SER A O 1
ATOM 2223 N N . PRO A 1 283 ? -34.399 25.439 -31.073 1.00 87.69 283 PRO A N 1
ATOM 2224 C CA . PRO A 1 283 ? -35.070 26.340 -30.143 1.00 87.69 283 PRO A CA 1
ATOM 2225 C C . PRO A 1 283 ? -34.365 26.465 -28.790 1.00 87.69 283 PRO A C 1
ATOM 2227 O O . PRO A 1 283 ? -34.392 27.548 -28.224 1.00 87.69 283 PRO A O 1
ATOM 2230 N N . ALA A 1 284 ? -33.698 25.413 -28.302 1.00 88.50 284 ALA A N 1
ATOM 2231 C CA . ALA A 1 284 ? -32.966 25.429 -27.035 1.00 88.50 284 ALA A CA 1
ATOM 2232 C C . ALA A 1 284 ? -31.726 26.330 -27.085 1.00 88.50 284 ALA A C 1
ATOM 2234 O O . ALA A 1 284 ? -31.532 27.176 -26.217 1.00 88.50 284 ALA A O 1
ATOM 2235 N N . VAL A 1 285 ? -30.913 26.203 -28.139 1.00 89.69 285 VAL A N 1
ATOM 2236 C CA . VAL A 1 285 ? -29.728 27.050 -28.336 1.00 89.69 285 VAL A CA 1
ATOM 2237 C C . VAL A 1 285 ? -30.146 28.490 -28.626 1.00 89.69 285 VAL A C 1
ATOM 2239 O O . VAL A 1 285 ? -29.564 29.420 -28.074 1.00 89.69 285 VAL A O 1
ATOM 2242 N N . CYS A 1 286 ? -31.194 28.698 -29.431 1.00 89.75 286 CYS A N 1
ATOM 2243 C CA . CYS A 1 286 ? -31.767 30.026 -29.643 1.00 89.75 286 CYS A CA 1
ATOM 2244 C C . CYS A 1 286 ? -32.337 30.620 -28.352 1.00 89.75 286 CYS A C 1
ATOM 2246 O O . CYS A 1 286 ? -32.159 31.813 -28.117 1.00 89.75 286 CYS A O 1
ATOM 2248 N N . GLU A 1 287 ? -33.017 29.819 -27.529 1.00 85.00 287 GLU A N 1
ATOM 2249 C CA . GLU A 1 287 ? -33.492 30.224 -26.211 1.00 85.00 287 GLU A CA 1
ATOM 2250 C C . GLU A 1 287 ? -32.309 30.606 -25.343 1.00 85.00 287 GLU A C 1
ATOM 2252 O O . GLU A 1 287 ? -32.327 31.720 -24.870 1.00 85.00 287 GLU A O 1
ATOM 2257 N N . LYS A 1 288 ? -31.256 29.795 -25.197 1.00 83.06 288 LYS A N 1
ATOM 2258 C CA . LYS A 1 288 ? -30.086 30.124 -24.363 1.00 83.06 288 LYS A CA 1
ATOM 2259 C C . LYS A 1 288 ? -29.259 31.300 -24.887 1.00 83.06 288 LYS A C 1
ATOM 2261 O O . LYS A 1 288 ? -28.761 32.080 -24.084 1.00 83.06 288 LYS A O 1
ATOM 2266 N N . HIS A 1 289 ? -29.180 31.494 -26.205 1.00 83.12 289 HIS A N 1
ATOM 2267 C CA . HIS A 1 289 ? -28.575 32.687 -26.806 1.00 83.12 289 HIS A CA 1
ATOM 2268 C C . HIS A 1 289 ? -29.417 33.946 -26.534 1.00 83.12 289 HIS A C 1
ATOM 2270 O O . HIS A 1 289 ? -28.869 35.013 -26.250 1.00 83.12 289 HIS A O 1
ATOM 2276 N N . ARG A 1 290 ? -30.746 33.870 -26.694 1.00 77.12 290 ARG A N 1
ATOM 2277 C CA . ARG A 1 290 ? -31.662 35.003 -26.449 1.00 77.12 290 ARG A CA 1
ATOM 2278 C C . ARG A 1 290 ? -31.936 35.211 -24.968 1.00 77.12 290 ARG A C 1
ATOM 2280 O O . ARG A 1 290 ? -32.311 36.314 -24.571 1.00 77.12 290 ARG A O 1
ATOM 2287 N N . SER A 1 291 ? -31.782 34.151 -24.183 1.00 58.19 291 SER A N 1
ATOM 2288 C CA . SER A 1 291 ? -31.844 34.154 -22.739 1.00 58.19 291 SER A CA 1
ATOM 2289 C C . SER A 1 291 ? -30.730 35.094 -22.348 1.00 58.19 291 SER A C 1
ATOM 2291 O O . SER A 1 291 ? -29.586 34.883 -22.760 1.00 58.19 291 SER A O 1
ATOM 2293 N N . PRO A 1 292 ? -31.063 36.213 -21.702 1.00 47.34 292 PRO A N 1
ATOM 2294 C CA . PRO A 1 292 ? -30.074 37.242 -21.500 1.00 47.34 292 PRO A CA 1
ATOM 2295 C C . PRO A 1 292 ? -28.949 36.578 -20.704 1.00 47.34 292 PRO A C 1
ATOM 2297 O O . PRO A 1 292 ? -29.234 35.965 -19.675 1.00 47.34 292 PRO A O 1
ATOM 2300 N N . LEU A 1 293 ? -27.729 36.588 -21.266 1.00 40.44 293 LEU A N 1
ATOM 2301 C CA . LEU A 1 293 ? -26.503 36.029 -20.684 1.00 40.44 293 LEU A CA 1
ATOM 2302 C C . LEU A 1 293 ? -26.547 36.259 -19.180 1.00 40.44 293 LEU A C 1
ATOM 2304 O O . LEU A 1 293 ? -26.435 37.414 -18.789 1.00 40.44 293 LEU A O 1
ATOM 2308 N N . LEU A 1 294 ? -26.837 35.203 -18.401 1.00 41.59 294 LEU A N 1
ATOM 2309 C CA . LEU A 1 294 ? -27.141 35.273 -16.963 1.00 41.59 294 LEU A CA 1
ATOM 2310 C C . LEU A 1 294 ? -27.716 36.635 -16.577 1.00 41.59 294 LEU A C 1
ATOM 2312 O O . LEU A 1 294 ? -27.015 37.527 -16.098 1.00 41.59 294 LEU A O 1
ATOM 2316 N N . SER A 1 295 ? -28.981 36.773 -16.959 1.00 42.59 295 SER A N 1
ATOM 2317 C CA . SER A 1 295 ? -29.566 38.012 -17.424 1.00 42.59 295 SER A CA 1
ATOM 2318 C C . SER A 1 295 ? -29.187 39.240 -16.630 1.00 42.59 295 SER A C 1
ATOM 2320 O O . SER A 1 295 ? -29.204 39.192 -15.397 1.00 42.59 295 SER A O 1
ATOM 2322 N N . GLY A 1 296 ? -28.951 40.340 -17.362 1.00 45.62 296 GLY A N 1
ATOM 2323 C CA . GLY A 1 296 ? -28.908 41.697 -16.815 1.00 45.62 296 GLY A CA 1
ATOM 2324 C C . GLY A 1 296 ? -29.881 41.816 -15.652 1.00 45.62 296 GLY A C 1
ATOM 2325 O O . GLY A 1 296 ? -30.959 41.230 -15.748 1.00 45.62 296 GLY A O 1
ATOM 2326 N N . ALA A 1 297 ? -29.449 42.434 -14.550 1.00 52.12 297 ALA A N 1
ATOM 2327 C CA . ALA A 1 297 ? -30.068 42.450 -13.220 1.00 52.12 297 ALA A CA 1
ATOM 2328 C C . ALA A 1 297 ? -31.622 42.545 -13.199 1.00 52.12 297 ALA A C 1
ATOM 2330 O O . ALA A 1 297 ? -32.244 43.542 -12.822 1.00 52.12 297 ALA A O 1
ATOM 2331 N N . THR A 1 298 ? -32.278 41.444 -13.552 1.00 59.44 298 THR A N 1
ATOM 2332 C CA . THR A 1 298 ? -33.718 41.297 -13.768 1.00 59.44 298 THR A CA 1
ATOM 2333 C C . THR A 1 298 ? -34.206 40.096 -12.974 1.00 59.44 298 THR A C 1
ATOM 2335 O O . THR A 1 298 ? -33.446 39.186 -12.654 1.00 59.44 298 THR A O 1
ATOM 2338 N N . PHE A 1 299 ? -35.502 40.053 -12.665 1.00 62.34 299 PHE A N 1
ATOM 2339 C CA . PHE A 1 299 ? -36.095 38.907 -11.968 1.00 62.34 299 PHE A CA 1
ATOM 2340 C C . PHE A 1 299 ? -35.937 37.579 -12.739 1.00 62.34 299 PHE A C 1
ATOM 2342 O O . PHE A 1 299 ? -35.933 36.521 -12.119 1.00 62.34 299 PHE A O 1
ATOM 2349 N N . GLY A 1 300 ? -35.739 37.625 -14.065 1.00 56.34 300 GLY A N 1
ATOM 2350 C CA . GLY A 1 300 ? -35.418 36.443 -14.873 1.00 56.34 300 GLY A CA 1
ATOM 2351 C C . GLY A 1 300 ? -34.074 35.805 -14.503 1.00 56.34 300 GLY A C 1
ATOM 2352 O O . GLY A 1 300 ? -33.964 34.582 -14.518 1.00 56.34 300 GLY A O 1
ATOM 2353 N N . ALA A 1 301 ? -33.104 36.615 -14.063 1.00 55.03 301 ALA A N 1
ATOM 2354 C CA . ALA A 1 301 ? -31.767 36.160 -13.661 1.00 55.03 301 ALA A CA 1
ATOM 2355 C C . ALA A 1 301 ? -31.838 35.267 -12.432 1.00 55.03 301 ALA A C 1
ATOM 2357 O O . ALA A 1 301 ? -31.074 34.319 -12.297 1.00 55.03 301 ALA A O 1
ATOM 2358 N N . LEU A 1 302 ? -32.779 35.591 -11.544 1.00 65.00 302 LEU A N 1
ATOM 2359 C CA . LEU A 1 302 ? -33.033 34.854 -10.317 1.00 65.00 302 LEU A CA 1
ATOM 2360 C C . LEU A 1 302 ? -33.786 33.556 -10.599 1.00 65.00 302 LEU A C 1
ATOM 2362 O O . LEU A 1 302 ? -33.452 32.537 -10.016 1.00 65.00 302 LEU A O 1
ATOM 2366 N N . ASN A 1 303 ? -34.741 33.560 -11.535 1.00 55.44 303 ASN A N 1
ATOM 2367 C CA . ASN A 1 303 ? -35.471 32.343 -11.904 1.00 55.44 303 ASN A CA 1
ATOM 2368 C C . ASN A 1 303 ? -34.583 31.290 -12.587 1.00 55.44 303 ASN A C 1
ATOM 2370 O O . ASN A 1 303 ? -34.852 30.102 -12.444 1.00 55.44 303 ASN A O 1
ATOM 2374 N N . GLY A 1 304 ? -33.544 31.708 -13.322 1.00 49.78 304 GLY A N 1
ATOM 2375 C CA . GLY A 1 304 ? -32.576 30.799 -13.953 1.00 49.78 304 GLY A CA 1
ATOM 2376 C C . GLY A 1 304 ? -31.355 30.464 -13.089 1.00 49.78 304 GLY A C 1
ATOM 2377 O O . GLY A 1 304 ? -30.572 29.587 -13.440 1.00 49.78 304 GLY A O 1
ATOM 2378 N N . SER A 1 305 ? -31.162 31.157 -11.966 1.00 57.72 305 SER A N 1
ATOM 2379 C CA . SER A 1 305 ? -30.017 30.961 -11.082 1.00 57.72 305 SER A CA 1
ATOM 2380 C C . SER A 1 305 ? -30.455 30.250 -9.811 1.00 57.72 305 SER A C 1
ATOM 2382 O O . SER A 1 305 ? -31.052 30.853 -8.928 1.00 57.72 305 SER A O 1
ATOM 2384 N N . THR A 1 306 ? -30.054 28.988 -9.635 1.00 62.06 306 THR A N 1
ATOM 2385 C CA . THR A 1 306 ? -30.266 28.241 -8.375 1.00 62.06 306 THR A CA 1
ATOM 2386 C C . THR A 1 306 ? -29.427 28.781 -7.203 1.00 62.06 306 THR A C 1
ATOM 2388 O O . THR A 1 306 ? -29.235 28.096 -6.196 1.00 62.06 306 THR A O 1
ATOM 2391 N N . ALA A 1 307 ? -28.789 29.941 -7.374 1.00 73.06 307 ALA A N 1
ATOM 2392 C CA . ALA A 1 307 ? -27.870 30.531 -6.418 1.00 73.06 307 ALA A CA 1
ATOM 2393 C C . ALA A 1 307 ? -28.544 31.577 -5.524 1.00 73.06 307 ALA A C 1
ATOM 2395 O O . ALA A 1 307 ? -28.139 31.711 -4.372 1.00 73.06 307 ALA A O 1
ATOM 2396 N N . LEU A 1 308 ? -29.549 32.304 -6.023 1.00 82.75 308 LEU A N 1
ATOM 2397 C CA . LEU A 1 308 ? -30.155 33.445 -5.335 1.00 82.75 308 LEU A CA 1
ATOM 2398 C C . LEU A 1 308 ? -31.681 33.363 -5.355 1.00 82.75 308 LEU A C 1
ATOM 2400 O O . LEU A 1 308 ? -32.276 32.989 -6.356 1.00 82.75 308 LEU A O 1
ATOM 2404 N N . PHE A 1 309 ? -32.312 33.821 -4.279 1.00 83.69 309 PHE A N 1
ATOM 2405 C CA . PHE A 1 309 ? -33.758 34.023 -4.209 1.00 83.69 309 PHE A CA 1
ATOM 2406 C C . PHE A 1 309 ? -34.081 35.364 -3.541 1.00 83.69 309 PHE A C 1
ATOM 2408 O O . PHE A 1 309 ? -33.201 36.016 -2.981 1.00 83.69 309 PHE A O 1
ATOM 2415 N N . THR A 1 310 ? -35.338 35.797 -3.605 1.00 82.62 310 THR A N 1
ATOM 2416 C CA . THR A 1 310 ? -35.813 37.002 -2.908 1.00 82.62 310 THR A CA 1
ATOM 2417 C C . THR A 1 310 ? -36.625 36.637 -1.672 1.00 82.62 310 THR A C 1
ATOM 2419 O O . THR A 1 310 ? -37.549 35.830 -1.774 1.00 82.62 310 THR A O 1
ATOM 2422 N N . THR A 1 311 ? -36.340 37.254 -0.522 1.00 81.62 311 THR A N 1
ATOM 2423 C CA . THR A 1 311 ? -37.180 37.126 0.683 1.00 81.62 311 THR A CA 1
ATOM 2424 C C . THR A 1 311 ? -38.546 37.798 0.495 1.00 81.62 311 THR A C 1
ATOM 2426 O O . THR A 1 311 ? -38.754 38.543 -0.466 1.00 81.62 311 THR A O 1
ATOM 2429 N N . ALA A 1 312 ? -39.480 37.583 1.431 1.00 78.81 312 ALA A N 1
ATOM 2430 C CA . ALA A 1 312 ? -40.796 38.235 1.417 1.00 78.81 312 ALA A CA 1
ATOM 2431 C C . ALA A 1 312 ? -40.702 39.776 1.435 1.00 78.81 312 ALA A C 1
ATOM 2433 O O . ALA A 1 312 ? -41.572 40.463 0.908 1.00 78.81 312 ALA A O 1
ATOM 2434 N N . GLU A 1 313 ? -39.618 40.322 1.993 1.00 77.00 313 GLU A N 1
ATOM 2435 C CA . GLU A 1 313 ? -39.305 41.754 2.025 1.00 77.00 313 GLU A CA 1
ATOM 2436 C C . GLU A 1 313 ? -38.582 42.248 0.756 1.00 77.00 313 GLU A C 1
ATOM 2438 O O . GLU A 1 313 ? -38.211 43.418 0.683 1.00 77.00 313 GLU A O 1
ATOM 2443 N N . GLY A 1 314 ? -38.346 41.377 -0.231 1.00 75.56 314 GLY A N 1
ATOM 2444 C CA . GLY A 1 314 ? -37.696 41.714 -1.500 1.00 75.56 314 GLY A CA 1
ATOM 2445 C C . GLY A 1 314 ? -36.165 41.770 -1.460 1.00 75.56 314 GLY A C 1
ATOM 2446 O O . GLY A 1 314 ? -35.560 42.278 -2.403 1.00 75.56 314 GLY A O 1
ATOM 2447 N N . ARG A 1 315 ? -35.516 41.259 -0.402 1.00 82.69 315 ARG A N 1
ATOM 2448 C CA . ARG A 1 315 ? -34.045 41.210 -0.319 1.00 82.69 315 ARG A CA 1
ATOM 2449 C C . ARG A 1 315 ? -33.506 40.010 -1.081 1.00 82.69 315 ARG A C 1
ATOM 2451 O O . ARG A 1 315 ? -34.045 38.918 -0.951 1.00 82.69 315 ARG A O 1
ATOM 2458 N N . LEU A 1 316 ? -32.415 40.198 -1.815 1.00 88.06 316 LEU A N 1
ATOM 2459 C CA . LEU A 1 316 ? -31.678 39.104 -2.447 1.00 88.06 316 LEU A CA 1
ATOM 2460 C C . LEU A 1 316 ? -30.906 38.303 -1.398 1.00 88.06 316 LEU A C 1
ATOM 2462 O O . LEU A 1 316 ? -30.123 38.883 -0.648 1.00 88.06 316 LEU A O 1
ATOM 2466 N N . THR A 1 317 ? -31.089 36.987 -1.370 1.00 88.38 317 THR A N 1
ATOM 2467 C CA . THR A 1 317 ? -30.433 36.066 -0.433 1.00 88.38 317 THR A CA 1
ATOM 2468 C C . THR A 1 317 ? -29.885 34.835 -1.142 1.00 88.38 317 THR A C 1
ATOM 2470 O O . THR A 1 317 ? -30.457 34.375 -2.130 1.00 88.38 317 THR A O 1
ATOM 2473 N N . SER A 1 318 ? -28.786 34.281 -0.630 1.00 88.00 318 SER A N 1
ATOM 2474 C CA . SER A 1 318 ? -28.198 33.047 -1.162 1.00 88.00 318 SER A CA 1
ATOM 2475 C C . SER A 1 318 ? -29.101 31.841 -0.894 1.00 88.00 318 SER A C 1
ATOM 2477 O O . SER A 1 318 ? -29.521 31.623 0.240 1.00 88.00 318 SER A O 1
ATOM 2479 N N . GLN A 1 319 ? -29.399 31.039 -1.916 1.00 84.38 319 GLN A N 1
ATOM 2480 C CA . GLN A 1 319 ? -30.213 29.818 -1.798 1.00 84.38 319 GLN A CA 1
ATOM 2481 C C . GLN A 1 319 ? -29.373 28.571 -1.476 1.00 84.38 319 GLN A C 1
ATOM 2483 O O . GLN A 1 319 ? -29.881 27.590 -0.937 1.00 84.38 319 GLN A O 1
ATOM 2488 N N . ARG A 1 320 ? -28.082 28.618 -1.805 1.00 85.38 320 ARG A N 1
ATOM 2489 C CA . ARG A 1 320 ? -27.067 27.591 -1.542 1.00 85.38 320 ARG A CA 1
ATOM 2490 C C . ARG A 1 320 ? -25.777 28.263 -1.091 1.00 85.38 320 ARG A C 1
ATOM 2492 O O . ARG A 1 320 ? -25.651 29.481 -1.213 1.00 85.38 320 ARG A O 1
ATOM 2499 N N . ASP A 1 321 ? -24.813 27.485 -0.630 1.00 87.06 321 ASP A N 1
ATOM 2500 C CA . ASP A 1 321 ? -23.486 28.023 -0.349 1.00 87.06 321 ASP A CA 1
ATOM 2501 C C . ASP A 1 321 ? -22.777 28.392 -1.666 1.00 87.06 321 ASP A C 1
ATOM 2503 O O . ASP A 1 321 ? -22.769 27.614 -2.625 1.00 87.06 321 ASP A O 1
ATOM 2507 N N . LEU A 1 322 ? -22.205 29.597 -1.734 1.00 87.50 322 LEU A N 1
ATOM 2508 C CA . LEU A 1 322 ? -21.482 30.118 -2.899 1.00 87.50 322 LEU A CA 1
ATOM 2509 C C . LEU A 1 322 ? -20.059 30.497 -2.497 1.00 87.50 322 LEU A C 1
ATOM 2511 O O . LEU A 1 322 ? -19.843 31.186 -1.501 1.00 87.50 322 LEU A O 1
ATOM 2515 N N . ALA A 1 323 ? -19.074 30.090 -3.294 1.00 88.06 323 ALA A N 1
ATOM 2516 C CA . ALA A 1 323 ? -17.680 30.451 -3.061 1.00 88.06 323 ALA A CA 1
ATOM 2517 C C . ALA A 1 323 ? -17.411 31.934 -3.388 1.00 88.06 323 ALA A C 1
ATOM 2519 O O . ALA A 1 323 ? -18.091 32.538 -4.225 1.00 88.06 323 ALA A O 1
ATOM 2520 N N . ALA A 1 324 ? -16.370 32.511 -2.780 1.00 89.25 324 ALA A N 1
ATOM 2521 C CA . ALA A 1 324 ? -15.834 33.800 -3.220 1.00 89.25 324 ALA A CA 1
ATOM 2522 C C . ALA A 1 324 ? -15.420 33.723 -4.701 1.00 89.25 324 ALA A C 1
ATOM 2524 O O . ALA A 1 324 ? -14.912 32.697 -5.146 1.00 89.25 324 ALA A O 1
ATOM 2525 N N . GLY A 1 325 ? -15.642 34.794 -5.460 1.00 88.88 325 GLY A N 1
ATOM 2526 C CA . GLY A 1 325 ? -15.361 34.840 -6.895 1.00 88.88 325 GLY A CA 1
ATOM 2527 C C . GLY A 1 325 ? -16.522 34.417 -7.792 1.00 88.88 325 GLY A C 1
ATOM 2528 O O . GLY A 1 325 ? -16.465 34.620 -9.005 1.00 88.88 325 GLY A O 1
ATOM 2529 N N . THR A 1 326 ? -17.597 33.871 -7.214 1.00 89.31 326 THR A N 1
ATOM 2530 C CA . THR A 1 326 ? -18.800 33.492 -7.965 1.00 89.31 326 THR A CA 1
ATOM 2531 C C . THR A 1 326 ? -19.449 34.731 -8.582 1.00 89.31 326 THR A C 1
ATOM 2533 O O . THR A 1 326 ? -19.803 35.673 -7.868 1.00 89.31 326 THR A O 1
ATOM 2536 N N . VAL A 1 327 ? -19.627 34.727 -9.906 1.00 88.25 327 VAL A N 1
ATOM 2537 C CA . VAL A 1 327 ? -20.419 35.736 -10.624 1.00 88.25 327 VAL A CA 1
ATOM 2538 C C . VAL A 1 327 ? -21.896 35.464 -10.357 1.00 88.25 327 VAL A C 1
ATOM 2540 O O . VAL A 1 327 ? -22.393 34.394 -10.693 1.00 88.25 327 VAL A O 1
ATOM 2543 N N . LEU A 1 328 ? -22.586 36.421 -9.740 1.00 85.50 328 LEU A N 1
ATOM 2544 C CA . LEU A 1 328 ? -24.008 36.310 -9.418 1.00 85.50 328 LEU A CA 1
ATOM 2545 C C . LEU A 1 328 ? -24.886 36.658 -10.626 1.00 85.50 328 LEU A C 1
ATOM 2547 O O . LEU A 1 328 ? -25.836 35.936 -10.914 1.00 85.50 328 LEU A O 1
ATOM 2551 N N . PHE A 1 329 ? -24.568 37.759 -11.313 1.00 82.31 329 PHE A N 1
ATOM 2552 C CA . PHE A 1 329 ? -25.223 38.223 -12.542 1.00 82.31 329 PHE A CA 1
ATOM 2553 C C . PHE A 1 329 ? -24.405 39.353 -13.192 1.00 82.31 329 PHE A C 1
ATOM 2555 O O . PHE A 1 329 ? -23.583 40.006 -12.533 1.00 82.31 329 PHE A O 1
ATOM 2562 N N . GLU A 1 330 ? -24.626 39.589 -14.486 1.00 76.00 330 GLU A N 1
ATOM 2563 C CA . GLU A 1 330 ? -24.078 40.747 -15.198 1.00 76.00 330 GLU A CA 1
ATOM 2564 C C . GLU A 1 330 ? -25.009 41.967 -15.068 1.00 76.00 330 GLU A C 1
ATOM 2566 O O . GLU A 1 330 ? -26.212 41.854 -14.836 1.00 76.00 330 GLU A O 1
ATOM 2571 N N . VAL A 1 331 ? -24.444 43.164 -15.177 1.00 77.06 331 VAL A N 1
ATOM 2572 C CA . VAL A 1 331 ? -25.144 44.447 -15.126 1.00 77.06 331 VAL A CA 1
ATOM 2573 C C . VAL A 1 331 ? -25.034 45.070 -16.511 1.00 77.06 331 VAL A C 1
ATOM 2575 O O . VAL A 1 331 ? -23.950 45.485 -16.922 1.00 77.06 331 VAL A O 1
ATOM 2578 N N . CYS A 1 332 ? -26.150 45.134 -17.235 1.00 68.69 332 CYS A N 1
ATOM 2579 C CA . CYS A 1 332 ? -26.191 45.693 -18.584 1.00 68.69 332 CYS A CA 1
ATOM 2580 C C . CYS A 1 332 ? -26.499 47.201 -18.563 1.00 68.69 332 CYS A C 1
ATOM 2582 O O . CYS A 1 332 ? -26.100 47.929 -19.472 1.00 68.69 332 CYS A O 1
ATOM 2584 N N . GLY A 1 333 ? -27.205 47.679 -17.531 1.00 71.31 333 GLY A N 1
ATOM 2585 C CA . GLY A 1 333 ? -27.535 49.092 -17.321 1.00 71.31 333 GLY A CA 1
ATOM 2586 C C . GLY A 1 333 ? -26.543 49.881 -16.451 1.00 71.31 333 GLY A C 1
ATOM 2587 O O . GLY A 1 333 ? -25.640 49.342 -15.819 1.00 71.31 333 GLY A O 1
ATOM 2588 N N . THR A 1 334 ? -26.734 51.200 -16.370 1.00 75.12 334 THR A N 1
ATOM 2589 C CA . THR A 1 334 ? -25.992 52.052 -15.425 1.00 75.12 334 THR A CA 1
ATOM 2590 C C . THR A 1 334 ? -26.554 51.884 -14.004 1.00 75.12 334 THR A C 1
ATOM 2592 O O . THR A 1 334 ? -27.764 52.050 -13.830 1.00 75.12 334 THR A O 1
ATOM 2595 N N . PRO A 1 335 ? -25.727 51.600 -12.978 1.00 79.25 335 PRO A N 1
ATOM 2596 C CA . PRO A 1 335 ? -26.180 51.525 -11.589 1.00 79.25 335 PRO A CA 1
ATOM 2597 C C . PRO A 1 335 ? -26.843 52.831 -11.121 1.00 79.25 335 PRO A C 1
ATOM 2599 O O . PRO A 1 335 ? -26.271 53.908 -11.290 1.00 79.25 335 PRO A O 1
ATOM 2602 N N . GLN A 1 336 ? -28.029 52.745 -10.512 1.00 84.12 336 GLN A N 1
ATOM 2603 C CA . GLN A 1 336 ? -28.748 53.893 -9.947 1.00 84.12 336 GLN A CA 1
ATOM 2604 C C . GLN A 1 336 ? -28.787 53.810 -8.421 1.00 84.12 336 GLN A C 1
ATOM 2606 O O . GLN A 1 336 ? -28.979 52.740 -7.856 1.00 84.12 336 GLN A O 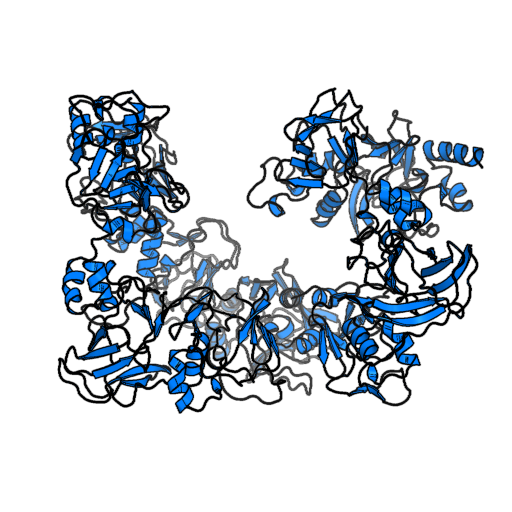1
ATOM 2611 N N . LEU A 1 337 ? -28.646 54.942 -7.739 1.00 85.25 337 LEU A N 1
ATOM 2612 C CA . LEU A 1 337 ? -28.774 55.023 -6.285 1.00 85.25 337 LEU A CA 1
ATOM 2613 C C . LEU A 1 337 ? -30.173 55.537 -5.926 1.00 85.25 337 LEU A C 1
ATOM 2615 O O . LEU A 1 337 ? -30.541 56.641 -6.324 1.00 85.25 337 LEU A O 1
ATOM 2619 N N . GLN A 1 338 ? -30.946 54.755 -5.170 1.00 83.31 338 GLN A N 1
ATOM 2620 C CA . GLN A 1 338 ? -32.231 55.187 -4.613 1.00 83.31 338 GLN A CA 1
ATOM 2621 C C . GLN A 1 338 ? -32.191 55.047 -3.091 1.00 83.31 338 GLN A C 1
ATOM 2623 O O . GLN A 1 338 ? -32.054 53.946 -2.565 1.00 83.31 338 GLN A O 1
ATOM 2628 N N . GLN A 1 339 ? -32.312 56.173 -2.380 1.00 78.00 339 GLN A N 1
ATOM 2629 C CA . GLN A 1 339 ? -32.146 56.236 -0.921 1.00 78.00 339 GLN A CA 1
ATOM 2630 C C . GLN A 1 339 ? -30.806 55.615 -0.483 1.00 78.00 339 GLN A C 1
ATOM 2632 O O . GLN A 1 339 ? -29.768 56.188 -0.795 1.00 78.00 339 GLN A O 1
ATOM 2637 N N . SER A 1 340 ? -30.825 54.458 0.189 1.00 79.31 340 SER A N 1
ATOM 2638 C CA . SER A 1 340 ? -29.642 53.727 0.676 1.00 79.31 340 SER A CA 1
ATOM 2639 C C . SER A 1 340 ? -29.432 52.374 -0.027 1.00 79.31 340 SER A C 1
ATOM 2641 O O . SER A 1 340 ? -28.742 51.499 0.503 1.00 79.31 340 SER A O 1
ATOM 2643 N N . GLU A 1 341 ? -30.027 52.186 -1.210 1.00 85.44 341 GLU A N 1
ATOM 2644 C CA . GLU A 1 341 ? -29.947 50.953 -1.999 1.00 85.44 341 GLU A CA 1
ATOM 2645 C C . GLU A 1 341 ? -29.402 51.210 -3.407 1.00 85.44 341 GLU A C 1
ATOM 2647 O O . GLU A 1 341 ? -29.743 52.198 -4.066 1.00 85.44 341 GLU A O 1
ATOM 2652 N N . LEU A 1 342 ? -28.565 50.287 -3.882 1.00 87.56 342 LEU A N 1
ATOM 2653 C CA . LEU A 1 342 ? -28.118 50.252 -5.266 1.00 87.56 342 LEU A CA 1
ATOM 2654 C C . LEU A 1 342 ? -29.161 49.520 -6.109 1.00 87.56 342 LEU A C 1
ATOM 2656 O O . LEU A 1 342 ? -29.400 48.329 -5.913 1.00 87.56 342 LEU A O 1
ATOM 2660 N N . VAL A 1 343 ? -29.755 50.228 -7.059 1.00 86.75 343 VAL A N 1
ATOM 2661 C CA . VAL A 1 343 ? -30.684 49.681 -8.041 1.00 86.75 343 VAL A CA 1
ATOM 2662 C C . VAL A 1 343 ? -29.903 49.337 -9.301 1.00 86.75 343 VAL A C 1
ATOM 2664 O O . VAL A 1 343 ? -29.417 50.210 -10.025 1.00 86.75 343 VAL A O 1
ATOM 2667 N N . LEU A 1 344 ? -29.775 48.040 -9.549 1.00 83.88 344 LEU A N 1
ATOM 2668 C CA . LEU A 1 344 ? -29.219 47.482 -10.771 1.00 83.88 344 LEU A CA 1
ATOM 2669 C C . LEU A 1 344 ? -30.404 46.983 -11.589 1.00 83.88 344 LEU A C 1
ATOM 2671 O O . LEU A 1 344 ? -30.957 45.931 -11.290 1.00 83.88 344 LEU A O 1
ATOM 2675 N N . GLU A 1 345 ? -30.836 47.779 -12.568 1.00 76.50 345 GLU A N 1
ATOM 2676 C CA . GLU A 1 345 ? -32.023 47.511 -13.394 1.00 76.50 345 GLU A CA 1
ATOM 2677 C C . GLU A 1 345 ? -33.303 47.290 -12.557 1.00 76.50 345 GLU A C 1
ATOM 2679 O O . GLU A 1 345 ? -33.972 48.266 -12.218 1.00 76.50 345 GLU A O 1
ATOM 2684 N N . ARG A 1 346 ? -33.670 46.045 -12.216 1.00 78.88 346 ARG A N 1
ATOM 2685 C CA . ARG A 1 346 ? -34.827 45.732 -11.349 1.00 78.88 346 ARG A CA 1
ATOM 2686 C C . ARG A 1 346 ? -34.448 45.157 -9.983 1.00 78.88 346 ARG A C 1
ATOM 2688 O O . ARG A 1 346 ? -35.328 45.009 -9.136 1.00 78.88 346 ARG A O 1
ATOM 2695 N N . LEU A 1 347 ? -33.176 44.842 -9.761 1.00 82.31 347 LEU A N 1
ATOM 2696 C CA . LEU A 1 347 ? -32.672 44.275 -8.515 1.00 82.31 347 LEU A CA 1
ATOM 2697 C C . LEU A 1 347 ? -32.151 45.366 -7.581 1.00 82.31 347 LEU A C 1
ATOM 2699 O O . LEU A 1 347 ? -31.549 46.348 -8.016 1.00 82.31 347 LEU A O 1
ATOM 2703 N N . ARG A 1 348 ? -32.375 45.179 -6.279 1.00 86.00 348 ARG A N 1
ATOM 2704 C CA . ARG A 1 348 ? -31.956 46.112 -5.230 1.00 86.00 348 ARG A CA 1
ATOM 2705 C C . ARG A 1 348 ? -30.926 45.444 -4.334 1.00 86.00 348 ARG A C 1
ATOM 2707 O O . ARG A 1 348 ? -31.174 44.357 -3.819 1.00 86.00 348 ARG A O 1
ATOM 2714 N N . LEU A 1 349 ? -29.777 46.089 -4.156 1.00 89.31 349 LEU A N 1
ATOM 2715 C CA . LEU A 1 349 ? -28.736 45.654 -3.230 1.00 89.31 349 LEU A CA 1
ATOM 2716 C C . LEU A 1 349 ? -28.612 46.688 -2.120 1.00 89.31 349 LEU A C 1
ATOM 2718 O O . LEU A 1 349 ? -28.253 47.844 -2.362 1.00 89.31 349 LEU A O 1
ATOM 2722 N N . SER A 1 350 ? -28.872 46.266 -0.888 1.00 88.75 350 SER A N 1
ATOM 2723 C CA . SER A 1 350 ? -28.741 47.146 0.266 1.00 88.75 350 SER A CA 1
ATOM 2724 C C . SER A 1 350 ? -27.267 47.434 0.572 1.00 88.75 350 SER A C 1
ATOM 2726 O O . SER A 1 350 ? -26.377 46.597 0.368 1.00 88.75 350 SER A O 1
ATOM 2728 N N . HIS A 1 351 ? -27.009 48.636 1.086 1.00 90.62 351 HIS A N 1
ATOM 2729 C CA . HIS A 1 351 ? -25.683 49.021 1.543 1.00 90.62 351 HIS A CA 1
ATOM 2730 C C . HIS A 1 351 ? -25.225 48.192 2.756 1.00 90.62 351 HIS A C 1
ATOM 2732 O O . HIS A 1 351 ? -25.948 48.066 3.743 1.00 90.62 351 HIS A O 1
ATOM 2738 N N . SER A 1 352 ? -23.975 47.729 2.733 1.00 90.00 352 SER A N 1
ATOM 2739 C CA . SER A 1 352 ? -23.256 47.271 3.924 1.00 90.00 352 SER A CA 1
ATOM 2740 C C . SER A 1 352 ? -21.819 47.786 3.931 1.00 90.00 352 SER A C 1
ATOM 2742 O O . SER A 1 352 ? -21.099 47.660 2.939 1.00 90.00 352 SER A O 1
ATOM 2744 N N . CYS A 1 353 ? -21.359 48.320 5.069 1.00 87.12 353 CYS A N 1
ATOM 2745 C CA . CYS A 1 353 ? -19.945 48.664 5.265 1.00 87.12 353 CYS A CA 1
ATOM 2746 C C . CYS A 1 353 ? -19.035 47.423 5.239 1.00 87.12 353 CYS A C 1
ATOM 2748 O O . CYS A 1 353 ? -17.842 47.546 4.978 1.00 87.12 353 CYS A O 1
ATOM 2750 N N . ASN A 1 354 ? -19.596 46.234 5.486 1.00 86.81 354 ASN A N 1
ATOM 2751 C CA . ASN A 1 354 ? -18.926 44.939 5.381 1.00 86.81 354 ASN A CA 1
ATOM 2752 C C . ASN A 1 354 ? -19.614 44.080 4.307 1.00 86.81 354 ASN A C 1
ATOM 2754 O O . ASN A 1 354 ? -20.095 42.978 4.588 1.00 86.81 354 ASN A O 1
ATOM 2758 N N . ALA A 1 355 ? -19.729 44.640 3.101 1.00 89.19 355 ALA A N 1
ATOM 2759 C CA . ALA A 1 355 ? -20.380 44.006 1.964 1.00 89.19 355 ALA A CA 1
ATOM 2760 C C . ALA A 1 355 ? -19.736 42.669 1.582 1.00 89.19 355 ALA A C 1
ATOM 2762 O O . ALA A 1 355 ? -18.530 42.466 1.729 1.00 89.19 355 ALA A O 1
ATOM 2763 N N . ASN A 1 356 ? -20.569 41.766 1.076 1.00 91.69 356 ASN A N 1
ATOM 2764 C CA . ASN A 1 356 ? -20.171 40.445 0.597 1.00 91.69 356 ASN A CA 1
ATOM 2765 C C . ASN A 1 356 ? -20.161 40.337 -0.935 1.00 91.69 356 ASN A C 1
ATOM 2767 O O . ASN A 1 356 ? -19.855 39.267 -1.461 1.00 91.69 356 ASN A O 1
ATOM 2771 N N . THR A 1 357 ? -20.449 41.431 -1.649 1.00 92.00 357 THR A N 1
ATOM 2772 C CA . THR A 1 357 ? -20.315 41.514 -3.106 1.00 92.00 357 THR A CA 1
ATOM 2773 C C . THR A 1 357 ? -19.623 42.793 -3.568 1.00 92.00 357 THR A C 1
ATOM 2775 O O . THR A 1 357 ? -19.652 43.825 -2.890 1.00 92.00 357 THR A O 1
ATOM 2778 N N . VAL A 1 358 ? -19.014 42.714 -4.752 1.00 90.69 358 VAL A N 1
ATOM 2779 C CA . VAL A 1 358 ? -18.372 43.821 -5.475 1.00 90.69 358 VAL A CA 1
ATOM 2780 C C . VAL A 1 358 ? -18.801 43.831 -6.940 1.00 90.69 358 VAL A C 1
ATOM 2782 O O . VAL A 1 358 ? -19.187 42.800 -7.485 1.00 90.69 358 VAL A O 1
ATOM 2785 N N . LEU A 1 359 ? -18.719 44.995 -7.587 1.00 88.31 359 LEU A N 1
ATOM 2786 C CA . LEU A 1 359 ? -18.987 45.157 -9.017 1.00 88.31 359 LEU A CA 1
ATOM 2787 C C . LEU A 1 359 ? -17.659 45.228 -9.784 1.00 88.31 359 LEU A C 1
ATOM 2789 O O . LEU A 1 359 ? -16.960 46.235 -9.702 1.00 88.31 359 LEU A O 1
ATOM 2793 N N . VAL A 1 360 ? -17.321 44.184 -10.544 1.00 86.88 360 VAL A N 1
ATOM 2794 C CA . VAL A 1 360 ? -16.063 44.083 -11.308 1.00 86.88 360 VAL A CA 1
ATOM 2795 C C . VAL A 1 360 ? -16.382 43.919 -12.792 1.00 86.88 360 VAL A C 1
ATOM 2797 O O . VAL A 1 360 ? -17.045 42.960 -13.172 1.00 86.88 360 VAL A O 1
ATOM 2800 N N . ASN A 1 361 ? -15.932 44.854 -13.641 1.00 81.06 361 ASN A N 1
ATOM 2801 C CA . ASN A 1 361 ? -16.192 44.864 -15.094 1.00 81.06 361 ASN A CA 1
ATOM 2802 C C . ASN A 1 361 ? -17.661 44.572 -15.469 1.00 81.06 361 ASN A C 1
ATOM 2804 O O . ASN A 1 361 ? -17.937 43.755 -16.344 1.00 81.06 361 ASN A O 1
ATOM 2808 N N . GLY A 1 362 ? -18.606 45.218 -14.776 1.00 82.75 362 GLY A N 1
ATOM 2809 C CA . GLY A 1 362 ? -20.042 45.042 -15.022 1.00 82.75 362 GLY A CA 1
ATOM 2810 C C . GLY A 1 362 ? -20.633 43.745 -14.463 1.00 82.75 362 GLY A C 1
ATOM 2811 O O . GLY A 1 362 ? -21.769 43.430 -14.775 1.00 82.75 362 GLY A O 1
ATOM 2812 N N . ARG A 1 363 ? -19.910 42.989 -13.631 1.00 87.19 363 ARG A N 1
ATOM 2813 C CA . ARG A 1 363 ? -20.392 41.745 -13.009 1.00 87.19 363 ARG A CA 1
ATOM 2814 C C . ARG A 1 363 ? -20.490 41.903 -11.503 1.00 87.19 363 ARG A C 1
ATOM 2816 O O . ARG A 1 363 ? -19.537 42.373 -10.882 1.00 87.19 363 ARG A O 1
ATOM 2823 N N . VAL A 1 364 ? -21.612 41.505 -10.908 1.00 89.50 364 VAL A N 1
ATOM 2824 C CA . VAL A 1 364 ? -21.722 41.413 -9.446 1.00 89.50 364 VAL A CA 1
ATOM 2825 C C . VAL A 1 364 ? -21.096 40.096 -9.009 1.00 89.50 364 VAL A C 1
ATOM 2827 O O . VAL A 1 364 ? -21.557 39.025 -9.397 1.00 89.50 364 VAL A O 1
ATOM 2830 N N . VAL A 1 365 ? -20.031 40.175 -8.216 1.00 91.00 365 VAL A N 1
ATOM 2831 C CA . VAL A 1 365 ? -19.222 39.027 -7.793 1.00 91.00 365 VAL A CA 1
ATOM 2832 C C . VAL A 1 365 ? -19.243 38.912 -6.274 1.00 91.00 365 VAL A C 1
ATOM 2834 O O . VAL A 1 365 ? -19.079 39.914 -5.576 1.00 91.00 365 VAL A O 1
ATOM 2837 N N . ALA A 1 366 ? -19.405 37.695 -5.753 1.00 92.19 366 ALA A N 1
ATOM 2838 C CA . ALA A 1 366 ? -19.238 37.416 -4.330 1.00 92.19 366 ALA A CA 1
ATOM 2839 C C . ALA A 1 366 ? -17.786 37.702 -3.906 1.00 92.19 366 ALA A C 1
ATOM 2841 O O . ALA A 1 366 ? -16.860 37.046 -4.371 1.00 92.19 366 ALA A O 1
ATOM 2842 N N . SER A 1 367 ? -17.558 38.682 -3.031 1.00 90.88 367 SER A N 1
ATOM 2843 C CA . SER A 1 367 ? -16.209 39.060 -2.573 1.00 90.88 367 SER A CA 1
ATOM 2844 C C . SER A 1 367 ? -15.674 38.148 -1.466 1.00 90.88 367 SER A C 1
ATOM 2846 O O . SER A 1 367 ? -14.488 38.179 -1.148 1.00 90.88 367 SER A O 1
ATOM 2848 N N . ARG A 1 368 ? -16.556 37.354 -0.859 1.00 90.00 368 ARG A N 1
ATOM 2849 C CA . ARG A 1 368 ? -16.282 36.316 0.140 1.00 90.00 368 ARG A CA 1
ATOM 2850 C C . ARG A 1 368 ? -17.335 35.207 0.004 1.00 90.00 368 ARG A C 1
ATOM 2852 O O . ARG A 1 368 ? -18.337 35.450 -0.672 1.00 90.00 368 ARG A O 1
ATOM 2859 N N . PRO A 1 369 ? -17.154 34.030 0.625 1.00 91.19 369 PRO A N 1
ATOM 2860 C CA . PRO A 1 369 ? -18.177 32.991 0.596 1.00 91.19 369 PRO A CA 1
ATOM 2861 C C . PRO A 1 369 ? -19.519 33.492 1.157 1.00 91.19 369 PRO A C 1
ATOM 2863 O O . PRO A 1 369 ? -19.531 34.253 2.128 1.00 91.19 369 PRO A O 1
ATOM 2866 N N . LEU A 1 370 ? -20.623 33.079 0.532 1.00 89.81 370 LEU A N 1
ATOM 2867 C CA . LEU A 1 370 ? -21.999 33.331 0.972 1.00 89.81 370 LEU A CA 1
ATOM 2868 C C . LEU A 1 370 ? -22.602 32.012 1.450 1.00 89.81 370 LEU A C 1
ATOM 2870 O O . LEU A 1 370 ? -22.548 31.030 0.712 1.00 89.81 370 LEU A O 1
ATOM 2874 N N . SER A 1 371 ? -23.177 31.992 2.647 1.00 90.69 371 SER A N 1
ATOM 2875 C CA . SER A 1 371 ? -23.908 30.833 3.174 1.00 90.69 371 SER A CA 1
ATOM 2876 C C . SER A 1 371 ? -25.390 30.917 2.808 1.00 90.69 371 SER A C 1
ATOM 2878 O O . SER A 1 371 ? -25.906 32.006 2.542 1.00 90.69 371 SER A O 1
ATOM 2880 N N . VAL A 1 372 ? -26.104 29.790 2.828 1.00 88.38 372 VAL A N 1
ATOM 2881 C CA . VAL A 1 372 ? -27.574 29.773 2.678 1.00 88.38 372 VAL A CA 1
ATOM 2882 C C . VAL A 1 372 ? -28.236 30.807 3.601 1.00 88.38 372 VAL A C 1
ATOM 2884 O O . VAL A 1 372 ? -28.051 30.788 4.815 1.00 88.38 372 VAL A O 1
ATOM 2887 N N . GLY A 1 373 ? -29.041 31.700 3.022 1.00 87.12 373 GLY A N 1
ATOM 2888 C CA . GLY A 1 373 ? -29.757 32.760 3.734 1.00 87.12 373 GLY A CA 1
ATOM 2889 C C . GLY A 1 373 ? -29.007 34.091 3.858 1.00 87.12 373 GLY A C 1
ATOM 2890 O O . GLY A 1 373 ? -29.633 35.087 4.223 1.00 87.12 373 GLY A O 1
ATOM 2891 N N . ASP A 1 374 ? -27.717 34.161 3.509 1.00 90.00 374 ASP A N 1
ATOM 2892 C CA . ASP A 1 374 ? -26.970 35.424 3.530 1.00 90.00 374 ASP A CA 1
ATOM 2893 C C . ASP A 1 374 ? -27.573 36.433 2.549 1.00 90.00 374 ASP A C 1
ATOM 2895 O O . ASP A 1 374 ? -27.763 36.138 1.368 1.00 90.00 374 ASP A O 1
ATOM 2899 N N . ALA A 1 375 ? -27.828 37.656 3.022 1.00 89.06 375 ALA A N 1
ATOM 2900 C CA . ALA A 1 375 ? -28.289 38.749 2.173 1.00 89.06 375 ALA A CA 1
ATOM 2901 C C . ALA A 1 375 ? -27.160 39.259 1.266 1.00 89.06 375 ALA A C 1
ATOM 2903 O O . ALA A 1 375 ? -26.054 39.548 1.728 1.00 89.06 375 ALA A O 1
ATOM 2904 N N . VAL A 1 376 ? -27.449 39.429 -0.020 1.00 90.69 376 VAL A N 1
ATOM 2905 C CA . VAL A 1 376 ? -26.541 40.019 -1.005 1.00 90.69 376 VAL A CA 1
ATOM 2906 C C . VAL A 1 376 ? -26.462 41.527 -0.767 1.00 90.69 376 VAL A C 1
ATOM 2908 O O . VAL A 1 376 ? -27.451 42.248 -0.893 1.00 90.69 376 VAL A O 1
ATOM 2911 N N . THR A 1 377 ? -25.275 42.018 -0.411 1.00 91.75 377 THR A N 1
ATOM 2912 C CA . THR A 1 377 ? -25.045 43.421 -0.027 1.00 91.75 377 THR A CA 1
ATOM 2913 C C . THR A 1 377 ? -23.864 44.019 -0.775 1.00 91.75 377 THR A C 1
ATOM 2915 O O . THR A 1 377 ? -22.909 43.316 -1.108 1.00 91.75 377 THR A O 1
ATOM 2918 N N . CYS A 1 378 ? -23.898 45.334 -1.001 1.00 90.38 378 CYS A N 1
ATOM 2919 C CA . CYS A 1 378 ? -22.843 46.073 -1.696 1.00 90.38 378 CYS A CA 1
ATOM 2920 C C . CYS A 1 378 ? -22.319 47.239 -0.840 1.00 90.38 378 CYS A C 1
ATOM 2922 O O . CYS A 1 378 ? -23.047 47.812 -0.027 1.00 90.38 378 CYS A O 1
ATOM 2924 N N . ASN A 1 379 ? -21.052 47.625 -1.005 1.00 89.94 379 ASN A N 1
ATOM 2925 C CA . ASN A 1 379 ? -20.506 48.798 -0.321 1.00 89.94 379 ASN A CA 1
ATOM 2926 C C . ASN A 1 379 ? -20.537 50.001 -1.268 1.00 89.94 379 ASN A C 1
ATOM 2928 O O . ASN A 1 379 ? -19.630 50.193 -2.070 1.00 89.94 379 ASN A O 1
ATOM 2932 N N . LEU A 1 380 ? -21.578 50.826 -1.148 1.00 89.56 380 LEU A N 1
ATOM 2933 C CA . LEU A 1 380 ? -21.753 52.071 -1.909 1.00 89.56 380 LEU A CA 1
ATOM 2934 C C . LEU A 1 380 ? -20.532 53.012 -1.892 1.00 89.56 380 LEU A C 1
ATOM 2936 O O . LEU A 1 380 ? -20.324 53.732 -2.866 1.00 89.56 380 LEU A O 1
ATOM 2940 N N . ASN A 1 381 ? -19.685 52.978 -0.851 1.00 89.00 381 ASN A N 1
ATOM 2941 C CA . ASN A 1 381 ? -18.448 53.767 -0.836 1.00 89.00 381 ASN A CA 1
ATOM 2942 C C . ASN A 1 381 ? -17.440 53.324 -1.914 1.00 89.00 381 ASN A C 1
ATOM 2944 O O . ASN A 1 381 ? -16.521 54.070 -2.214 1.00 89.00 381 ASN A O 1
ATOM 2948 N N . LEU A 1 382 ? -17.579 52.130 -2.499 1.00 88.50 382 LEU A N 1
ATOM 2949 C CA . LEU A 1 382 ? -16.709 51.650 -3.578 1.00 88.50 382 LEU A CA 1
ATOM 2950 C C . LEU A 1 382 ? -17.154 52.117 -4.969 1.00 88.50 382 LEU A C 1
ATOM 2952 O O . LEU A 1 382 ? -16.366 52.032 -5.903 1.00 88.50 382 LEU A O 1
ATOM 2956 N N . LEU A 1 383 ? -18.391 52.601 -5.123 1.00 86.69 383 LEU A N 1
ATOM 2957 C CA . LEU A 1 383 ? -18.977 52.951 -6.426 1.00 86.69 383 LEU A CA 1
ATOM 2958 C C . LEU A 1 383 ? -18.868 54.441 -6.771 1.00 86.69 383 LEU A C 1
ATOM 2960 O O . LEU A 1 383 ? -18.862 54.793 -7.948 1.00 86.69 383 LEU A O 1
ATOM 2964 N N . TYR A 1 384 ? -18.755 55.308 -5.762 1.00 87.50 384 TYR A N 1
ATOM 2965 C CA . TYR A 1 384 ? -18.679 56.762 -5.920 1.00 87.50 384 TYR A CA 1
ATOM 2966 C C . TYR A 1 384 ? -17.444 57.309 -5.207 1.00 87.50 384 TYR A C 1
ATOM 2968 O O . TYR A 1 384 ? -17.173 56.921 -4.072 1.00 87.50 384 TYR A O 1
ATOM 2976 N N . TYR A 1 385 ? -16.709 58.233 -5.837 1.00 90.88 385 TYR A N 1
ATOM 2977 C CA . TYR A 1 385 ? -15.546 58.865 -5.200 1.00 90.88 385 TYR A CA 1
ATOM 2978 C C . TYR A 1 385 ? -15.957 59.762 -4.021 1.00 90.88 385 TYR A C 1
ATOM 2980 O O . TYR A 1 385 ? -15.410 59.644 -2.926 1.00 90.88 385 TYR A O 1
ATOM 2988 N N . THR A 1 386 ? -16.984 60.585 -4.222 1.00 89.94 386 THR A N 1
ATOM 2989 C CA . THR A 1 386 ? -17.648 61.415 -3.209 1.00 89.94 386 THR A CA 1
ATOM 2990 C C . THR A 1 386 ? -19.161 61.301 -3.374 1.00 89.94 386 THR A C 1
ATOM 2992 O O . THR A 1 386 ? -19.665 61.309 -4.497 1.00 89.94 386 THR A O 1
ATOM 2995 N N . LEU A 1 387 ? -19.888 61.203 -2.260 1.00 84.81 387 LEU A N 1
ATOM 2996 C CA . LEU A 1 387 ? -21.348 61.139 -2.216 1.00 84.81 387 LEU A CA 1
ATOM 2997 C C . LEU A 1 387 ? -21.887 62.340 -1.422 1.00 84.81 387 LEU A C 1
ATOM 2999 O O . LEU A 1 387 ? -21.607 62.466 -0.233 1.00 84.81 387 LEU A O 1
ATOM 3003 N N . SER A 1 388 ? -22.624 63.242 -2.080 1.00 82.81 388 SER A N 1
ATOM 3004 C CA . SER A 1 388 ? -23.164 64.462 -1.464 1.00 82.81 388 SER A CA 1
ATOM 3005 C C . SER A 1 388 ? -24.647 64.649 -1.820 1.00 82.81 388 SER A C 1
ATOM 3007 O O . SER A 1 388 ? -24.959 64.714 -3.012 1.00 82.81 388 SER A O 1
ATOM 3009 N N . PRO A 1 389 ? -25.560 64.760 -0.832 1.00 84.62 389 PRO A N 1
ATOM 3010 C CA . PRO A 1 389 ? -25.307 64.662 0.610 1.00 84.62 389 PRO A CA 1
ATOM 3011 C C . PRO A 1 389 ? -24.939 63.232 1.052 1.00 84.62 389 PRO A C 1
ATOM 3013 O O . PRO A 1 389 ? -25.282 62.259 0.381 1.00 84.62 389 PRO A O 1
ATOM 3016 N N . ALA A 1 390 ? -24.252 63.112 2.192 1.00 84.88 390 ALA A N 1
ATOM 3017 C CA . ALA A 1 390 ? -23.951 61.824 2.817 1.00 84.88 390 ALA A CA 1
ATOM 3018 C C . ALA A 1 390 ? -25.244 61.080 3.197 1.00 84.88 390 ALA A C 1
ATOM 3020 O O . ALA A 1 390 ? -26.198 61.698 3.677 1.00 84.88 390 ALA A O 1
ATOM 3021 N N . LEU A 1 391 ? -25.274 59.756 3.024 1.00 86.94 391 LEU A N 1
ATOM 3022 C CA . LEU A 1 391 ? -26.432 58.932 3.392 1.00 86.94 391 LEU A CA 1
ATOM 3023 C C . LEU A 1 391 ? -26.252 58.316 4.786 1.00 86.94 391 LEU A C 1
ATOM 3025 O O . LEU A 1 391 ? -25.162 57.825 5.083 1.00 86.94 391 LEU A O 1
ATOM 3029 N N . PRO A 1 392 ? -27.294 58.252 5.631 1.00 86.56 392 PRO A N 1
ATOM 3030 C CA . PRO A 1 392 ? -27.213 57.538 6.904 1.00 86.56 392 PRO A CA 1
ATOM 3031 C C . PRO A 1 392 ? -27.013 56.020 6.688 1.00 86.56 392 PRO A C 1
ATOM 3033 O O . PRO A 1 392 ? -27.740 55.385 5.920 1.00 86.56 392 PRO A O 1
ATOM 3036 N N . CYS A 1 393 ? -26.030 55.427 7.378 1.00 86.06 393 CYS A N 1
ATOM 3037 C CA . CYS A 1 393 ? -25.748 53.983 7.408 1.00 86.06 393 CYS A CA 1
ATOM 3038 C C . CYS A 1 393 ? -26.509 53.320 8.561 1.00 86.06 393 CYS A C 1
ATOM 3040 O O . CYS A 1 393 ? -26.277 53.632 9.725 1.00 86.06 393 CYS A O 1
ATOM 3042 N N . ALA A 1 394 ? -27.349 52.334 8.237 1.00 82.56 394 ALA A N 1
ATOM 3043 C CA . ALA A 1 394 ? -28.026 51.467 9.207 1.00 82.56 394 ALA A CA 1
ATOM 3044 C C . ALA A 1 394 ? -27.683 49.977 8.994 1.00 82.56 394 ALA A C 1
ATOM 3046 O O . ALA A 1 394 ? -28.481 49.098 9.304 1.00 82.56 394 ALA A O 1
ATOM 3047 N N . CYS A 1 395 ? -26.505 49.671 8.429 1.00 84.06 395 CYS A N 1
ATOM 3048 C CA . CYS A 1 395 ? -26.181 48.313 7.967 1.00 84.06 395 CYS A CA 1
ATOM 3049 C C . CYS A 1 395 ? -25.895 47.287 9.078 1.00 84.06 395 CYS A C 1
ATOM 3051 O O . CYS A 1 395 ? -25.740 46.106 8.785 1.00 84.06 395 CYS A O 1
ATOM 3053 N N . GLY A 1 396 ? -25.752 47.724 10.332 1.00 80.94 396 GLY A N 1
ATOM 3054 C CA . GLY A 1 396 ? -25.472 46.838 11.468 1.00 80.94 396 GLY A CA 1
ATOM 3055 C C . GLY A 1 396 ? -24.069 46.212 11.490 1.00 80.94 396 GLY A C 1
ATOM 3056 O O . GLY A 1 396 ? -23.769 45.447 12.401 1.00 80.94 396 GLY A O 1
ATOM 3057 N N . SER A 1 397 ? -23.189 46.530 10.530 1.00 82.00 397 SER A N 1
ATOM 3058 C CA . SER A 1 397 ? -21.792 46.082 10.570 1.00 82.00 397 SER A CA 1
ATOM 3059 C C . SER A 1 397 ? -21.072 46.648 11.796 1.00 82.00 397 SER A C 1
ATOM 3061 O O . SER A 1 397 ? -21.160 47.848 12.064 1.00 82.00 397 SER A O 1
ATOM 3063 N N . VAL A 1 398 ? -20.254 45.818 12.452 1.00 81.00 398 VAL A N 1
ATOM 3064 C CA . VAL A 1 398 ? -19.330 46.220 13.533 1.00 81.00 398 VAL A CA 1
ATOM 3065 C C . VAL A 1 398 ? -18.365 47.345 13.129 1.00 81.00 398 VAL A C 1
ATOM 3067 O O . VAL A 1 398 ? -17.804 48.017 13.986 1.00 81.00 398 VAL A O 1
ATOM 3070 N N . SER A 1 399 ? -18.179 47.559 11.824 1.00 75.00 399 SER A N 1
ATOM 3071 C CA . SER A 1 399 ? -17.329 48.597 11.235 1.00 75.00 399 SER A CA 1
ATOM 3072 C C . SER A 1 399 ? -18.102 49.752 10.570 1.00 75.00 399 SER A C 1
ATOM 3074 O O . SER A 1 399 ? -17.505 50.504 9.801 1.00 75.00 399 SER A O 1
ATOM 3076 N N . CYS A 1 400 ? -19.418 49.896 10.795 1.00 83.06 400 CYS A N 1
ATOM 3077 C CA . CYS A 1 400 ? -20.201 50.994 10.202 1.00 83.06 400 CYS A CA 1
ATOM 3078 C C . CYS A 1 400 ? -19.767 52.355 10.773 1.00 83.06 400 CYS A C 1
ATOM 3080 O O . CYS A 1 400 ? -19.677 52.547 11.982 1.00 83.06 400 CYS A O 1
ATOM 3082 N N . THR A 1 401 ? -19.547 53.321 9.882 1.00 77.69 401 THR A N 1
ATOM 3083 C CA . THR A 1 401 ? -19.169 54.714 10.190 1.00 77.69 401 THR A CA 1
ATOM 3084 C C . THR A 1 401 ? -20.378 55.618 10.464 1.00 77.69 401 THR A C 1
ATOM 3086 O O . THR A 1 401 ? -20.236 56.826 10.631 1.00 77.69 401 THR A O 1
ATOM 3089 N N . GLY A 1 402 ? -21.594 55.064 10.457 1.00 84.31 402 GLY A N 1
ATOM 3090 C CA . GLY A 1 402 ? -22.857 55.799 10.586 1.00 84.31 402 GLY A CA 1
ATOM 3091 C C . GLY A 1 402 ? -23.273 56.579 9.332 1.00 84.31 402 GLY A C 1
ATOM 3092 O O . GLY A 1 402 ? -24.452 56.888 9.190 1.00 84.31 402 GLY A O 1
ATOM 3093 N N . HIS A 1 403 ? -22.355 56.827 8.392 1.00 87.94 403 HIS A N 1
ATOM 3094 C CA . HIS A 1 403 ? -22.594 57.597 7.167 1.00 87.94 403 HIS A CA 1
ATOM 3095 C C . HIS A 1 403 ? -21.874 56.976 5.958 1.00 87.94 403 HIS A C 1
ATOM 3097 O O . HIS A 1 403 ? -20.797 56.392 6.097 1.00 87.94 403 HIS A O 1
ATOM 3103 N N . VAL A 1 404 ? -22.475 57.106 4.773 1.00 88.06 404 VAL A N 1
ATOM 3104 C CA . VAL A 1 404 ? -21.913 56.738 3.464 1.00 88.06 404 VAL A CA 1
ATOM 3105 C C . VAL A 1 404 ? -21.581 58.023 2.709 1.00 88.06 404 VAL A C 1
ATOM 3107 O O . VAL A 1 404 ? -22.481 58.774 2.338 1.00 88.06 404 VAL A O 1
ATOM 3110 N N . GLU A 1 405 ? -20.291 58.265 2.483 1.00 90.31 405 GLU A N 1
ATOM 3111 C CA . GLU A 1 405 ? -19.749 59.527 1.943 1.00 90.31 405 GLU A CA 1
ATOM 3112 C C . GLU A 1 405 ? -18.937 59.329 0.646 1.00 90.31 405 GLU A C 1
ATOM 3114 O O . GLU A 1 405 ? -18.472 60.294 0.038 1.00 90.31 405 GLU A O 1
ATOM 3119 N N . GLY A 1 406 ? -18.775 58.082 0.192 1.00 90.50 406 GLY A N 1
ATOM 3120 C CA . GLY A 1 406 ? -17.964 57.726 -0.974 1.00 90.50 406 GLY A CA 1
ATOM 3121 C C . GLY A 1 406 ? -16.543 57.277 -0.615 1.00 90.50 406 GLY A C 1
ATOM 3122 O O . GLY A 1 406 ? -16.116 57.315 0.541 1.00 90.50 406 GLY A O 1
ATOM 3123 N N . PHE A 1 407 ? -15.793 56.838 -1.627 1.00 91.19 407 PHE A N 1
ATOM 3124 C CA . PHE A 1 407 ? -14.459 56.249 -1.486 1.00 91.19 407 PHE A CA 1
ATOM 3125 C C . PHE A 1 407 ? -13.482 57.191 -0.780 1.00 91.19 407 PHE A C 1
ATOM 3127 O O . PHE A 1 407 ? -12.650 56.738 0.006 1.00 91.19 407 PHE A O 1
ATOM 3134 N N . LYS A 1 408 ? -13.602 58.507 -1.009 1.00 92.19 408 LYS A N 1
ATOM 3135 C CA . LYS A 1 408 ? -12.746 59.543 -0.417 1.00 92.19 408 LYS A CA 1
ATOM 3136 C C . LYS A 1 408 ? -12.736 59.495 1.113 1.00 92.19 408 LYS A C 1
ATOM 3138 O O . LYS A 1 408 ? -11.659 59.645 1.692 1.00 92.19 408 LYS A O 1
ATOM 3143 N N . ALA A 1 409 ? -13.877 59.223 1.744 1.00 89.19 409 ALA A N 1
ATOM 3144 C CA . ALA A 1 409 ? -14.030 59.200 3.199 1.00 89.19 409 ALA A CA 1
ATOM 3145 C C . ALA A 1 409 ? -13.567 57.886 3.861 1.00 89.19 409 ALA A C 1
ATOM 3147 O O . ALA A 1 409 ? -13.443 57.819 5.083 1.00 89.19 409 ALA A O 1
ATOM 3148 N N . LEU A 1 410 ? -13.292 56.829 3.084 1.00 88.00 410 LEU A N 1
ATOM 3149 C CA . LEU A 1 410 ? -12.859 55.548 3.643 1.00 88.00 410 LEU A CA 1
ATOM 3150 C C . LEU A 1 410 ? -11.469 55.649 4.304 1.00 88.00 410 LEU A C 1
ATOM 3152 O O . LEU A 1 410 ? -10.570 56.302 3.758 1.00 88.00 410 LEU A O 1
ATOM 3156 N N . PRO A 1 411 ? -11.233 54.937 5.424 1.00 87.44 411 PRO A N 1
ATOM 3157 C CA . PRO A 1 411 ? -9.898 54.794 5.998 1.00 87.44 411 PRO A CA 1
ATOM 3158 C C . PRO A 1 411 ? -8.893 54.246 4.975 1.00 87.44 411 PRO A C 1
ATOM 3160 O O . PRO A 1 411 ? -9.240 53.391 4.159 1.00 87.44 411 PRO A O 1
ATOM 3163 N N . VAL A 1 412 ? -7.625 54.671 5.054 1.00 84.81 412 VAL A N 1
ATOM 3164 C CA . VAL A 1 412 ? -6.555 54.261 4.114 1.00 84.81 412 VAL A CA 1
ATOM 3165 C C . VAL A 1 412 ? -6.448 52.738 3.986 1.00 84.81 412 VAL A C 1
ATOM 3167 O O . VAL A 1 412 ? -6.386 52.224 2.873 1.00 84.81 412 VAL A O 1
ATOM 3170 N N . LYS A 1 413 ? -6.523 52.001 5.103 1.00 83.06 413 LYS A N 1
ATOM 3171 C CA . LYS A 1 413 ? -6.506 50.526 5.099 1.00 83.06 413 LYS A CA 1
ATOM 3172 C C . LYS A 1 413 ? -7.659 49.924 4.286 1.00 83.06 413 LYS A C 1
ATOM 3174 O O . LYS A 1 413 ? -7.473 48.938 3.582 1.00 83.06 413 LYS A O 1
ATOM 3179 N N . THR A 1 414 ? -8.842 50.531 4.350 1.00 83.38 414 THR A N 1
ATOM 3180 C CA . THR A 1 414 ? -10.018 50.095 3.586 1.00 83.38 414 THR A CA 1
ATOM 3181 C C . THR A 1 414 ? -9.858 50.424 2.102 1.00 83.38 414 THR A C 1
ATOM 3183 O O . THR A 1 414 ? -10.194 49.595 1.262 1.00 83.38 414 THR A O 1
ATOM 3186 N N . LYS A 1 415 ? -9.291 51.593 1.765 1.00 87.62 415 LYS A N 1
ATOM 3187 C CA . LYS A 1 415 ? -8.954 51.952 0.376 1.00 87.62 415 LYS A CA 1
ATOM 3188 C C . LYS A 1 415 ? -7.961 50.961 -0.235 1.00 87.62 415 LYS A C 1
ATOM 3190 O O . LYS A 1 415 ? -8.177 50.523 -1.358 1.00 87.62 415 LYS A O 1
ATOM 3195 N N . GLN A 1 416 ? -6.926 50.571 0.516 1.00 84.25 416 GLN A N 1
ATOM 3196 C CA . GLN A 1 416 ? -5.932 49.576 0.095 1.00 84.25 416 GLN A CA 1
ATOM 3197 C C . GLN A 1 416 ? -6.567 48.208 -0.172 1.00 84.25 416 GLN A C 1
ATOM 3199 O O . GLN A 1 416 ? -6.311 47.615 -1.216 1.00 84.25 416 GLN A O 1
ATOM 3204 N N . LEU A 1 417 ? -7.434 47.741 0.734 1.00 80.69 417 LEU A N 1
ATOM 3205 C CA . LEU A 1 417 ? -8.105 46.444 0.616 1.00 80.69 417 LEU A CA 1
ATOM 3206 C C . LEU A 1 417 ? -8.997 46.348 -0.631 1.00 80.69 417 LEU A C 1
ATOM 3208 O O . LEU A 1 417 ? -9.009 45.323 -1.304 1.00 80.69 417 LEU A O 1
ATOM 3212 N N . TRP A 1 418 ? -9.743 47.411 -0.936 1.00 83.69 418 TRP A N 1
ATOM 3213 C CA . TRP A 1 418 ? -10.742 47.404 -2.009 1.00 83.69 418 TRP A CA 1
ATOM 3214 C C . TRP A 1 418 ? -10.269 48.044 -3.316 1.00 83.69 418 TRP A C 1
ATOM 3216 O O . TRP A 1 418 ? -11.056 48.154 -4.256 1.00 83.69 418 TRP A O 1
ATOM 3226 N N . TRP A 1 419 ? -9.000 48.456 -3.400 1.00 87.19 419 TRP A N 1
ATOM 3227 C CA . TRP A 1 419 ? -8.468 49.196 -4.544 1.00 87.19 419 TRP A CA 1
ATOM 3228 C C . TRP A 1 419 ? -8.713 48.482 -5.877 1.00 87.19 419 TRP A C 1
ATOM 3230 O O . TRP A 1 419 ? -9.270 49.075 -6.794 1.00 87.19 419 TRP A O 1
ATOM 3240 N N . SER A 1 420 ? -8.363 47.197 -5.978 1.00 80.62 420 SER A N 1
ATOM 3241 C CA . SER A 1 420 ? -8.504 46.407 -7.212 1.00 80.62 420 SER A CA 1
ATOM 3242 C C . SER A 1 420 ? -9.958 46.141 -7.617 1.00 80.62 420 SER A C 1
ATOM 3244 O O . SER A 1 420 ? -10.225 45.849 -8.779 1.00 80.62 420 SER A O 1
ATOM 3246 N N . SER A 1 421 ? -10.899 46.269 -6.676 1.00 81.81 421 SER A N 1
ATOM 3247 C CA . SER A 1 421 ? -12.338 46.077 -6.903 1.00 81.81 421 SER A CA 1
ATOM 3248 C C . SER A 1 421 ? -13.087 47.387 -7.180 1.00 81.81 421 SER A C 1
ATOM 3250 O O . SER A 1 421 ? -14.267 47.349 -7.521 1.00 81.81 421 SER A O 1
ATOM 3252 N N . ALA A 1 422 ? -12.439 48.547 -7.020 1.00 86.38 422 ALA A N 1
ATOM 3253 C CA . ALA A 1 422 ? -13.049 49.843 -7.289 1.00 86.38 422 ALA A CA 1
ATOM 3254 C C . ALA A 1 422 ? -13.130 50.111 -8.810 1.00 86.38 422 ALA A C 1
ATOM 3256 O O . ALA A 1 422 ? -12.142 49.903 -9.529 1.00 86.38 422 ALA A O 1
ATOM 3257 N N . PRO A 1 423 ? -14.261 50.632 -9.327 1.00 84.75 423 PRO A N 1
ATOM 3258 C CA . PRO A 1 423 ? -14.399 50.992 -10.735 1.00 84.75 423 PRO A CA 1
ATOM 3259 C C . PRO A 1 423 ? -13.318 51.977 -11.198 1.00 84.75 423 PRO A C 1
ATOM 3261 O O . PRO A 1 423 ? -12.856 52.825 -10.429 1.00 84.75 423 PRO A O 1
ATOM 3264 N N . ASN A 1 424 ? -12.955 51.920 -12.484 1.00 83.00 424 ASN A N 1
ATOM 3265 C CA . ASN A 1 424 ? -11.901 52.760 -13.074 1.00 83.00 424 ASN A CA 1
ATOM 3266 C C . ASN A 1 424 ? -12.088 54.259 -12.784 1.00 83.00 424 ASN A C 1
ATOM 3268 O O . ASN A 1 424 ? -11.115 54.935 -12.467 1.00 83.00 424 ASN A O 1
ATOM 3272 N N . ALA A 1 425 ? -13.327 54.762 -12.821 1.00 85.75 425 ALA A N 1
ATOM 3273 C CA . ALA A 1 425 ? -13.638 56.165 -12.538 1.00 85.75 425 ALA A CA 1
ATOM 3274 C C . ALA A 1 425 ? -13.284 56.586 -11.098 1.00 85.75 425 ALA A C 1
ATOM 3276 O O . ALA A 1 425 ? -12.743 57.668 -10.885 1.00 85.75 425 ALA A O 1
ATOM 3277 N N . VAL A 1 426 ? -13.536 55.719 -10.109 1.00 90.12 426 VAL A N 1
ATOM 3278 C CA . VAL A 1 426 ? -13.219 55.988 -8.696 1.00 90.12 426 VAL A CA 1
ATOM 3279 C C . VAL A 1 426 ? -11.709 55.983 -8.477 1.00 90.12 426 VAL A C 1
ATOM 3281 O O . VAL A 1 426 ? -11.184 56.864 -7.799 1.00 90.12 426 VAL A O 1
ATOM 3284 N N . ARG A 1 427 ? -10.997 55.025 -9.084 1.00 88.94 427 ARG A N 1
ATOM 3285 C CA . ARG A 1 427 ? -9.531 54.960 -9.014 1.00 88.94 427 ARG A CA 1
ATOM 3286 C C . ARG A 1 427 ? -8.867 56.154 -9.691 1.00 88.94 427 ARG A C 1
ATOM 3288 O O . ARG A 1 427 ? -7.935 56.711 -9.122 1.00 88.94 427 ARG A O 1
ATOM 3295 N N . ALA A 1 428 ? -9.352 56.562 -10.865 1.00 86.31 428 ALA A N 1
ATOM 3296 C CA . ALA A 1 428 ? -8.849 57.736 -11.574 1.00 86.31 428 ALA A CA 1
ATOM 3297 C C . ALA A 1 428 ? -9.000 59.008 -10.723 1.00 86.31 428 ALA A C 1
ATOM 3299 O O . ALA A 1 428 ? -8.007 59.688 -10.481 1.00 86.31 428 ALA A O 1
ATOM 3300 N N . ALA A 1 429 ? -10.195 59.252 -10.170 1.00 90.25 429 ALA A N 1
ATOM 3301 C CA . ALA A 1 429 ? -10.446 60.391 -9.286 1.00 90.25 429 ALA A CA 1
ATOM 3302 C C . ALA A 1 429 ? -9.583 60.356 -8.010 1.00 90.25 429 ALA A C 1
ATOM 3304 O O . ALA A 1 429 ? -9.064 61.385 -7.586 1.00 90.25 429 ALA A O 1
ATOM 3305 N N . ALA A 1 430 ? -9.372 59.175 -7.416 1.00 90.62 430 ALA A N 1
ATOM 3306 C CA . ALA A 1 430 ? -8.489 59.023 -6.261 1.00 90.62 430 ALA A CA 1
ATOM 3307 C C . ALA A 1 430 ? -7.025 59.355 -6.598 1.00 90.62 430 ALA A C 1
ATOM 3309 O O . ALA A 1 430 ? -6.367 60.041 -5.820 1.00 90.62 430 ALA A O 1
ATOM 3310 N N . LEU A 1 431 ? -6.514 58.896 -7.748 1.00 87.31 431 LEU A N 1
ATOM 3311 C CA . LEU A 1 431 ? -5.156 59.218 -8.207 1.00 87.31 431 LEU A CA 1
ATOM 3312 C C . LEU A 1 431 ? -4.994 60.711 -8.536 1.00 87.31 431 LEU A C 1
ATOM 3314 O O . LEU A 1 431 ? -3.925 61.268 -8.297 1.00 87.31 431 LEU A O 1
ATOM 3318 N N . GLU A 1 432 ? -6.027 61.359 -9.083 1.00 87.50 432 GLU A N 1
ATOM 3319 C CA . GLU A 1 432 ? -6.048 62.810 -9.333 1.00 87.50 432 GLU A CA 1
ATOM 3320 C C . GLU A 1 432 ? -6.061 63.626 -8.032 1.00 87.50 432 GLU A C 1
ATOM 3322 O O . GLU A 1 432 ? -5.409 64.664 -7.959 1.00 87.50 432 GLU A O 1
ATOM 3327 N N . ASP A 1 433 ? -6.720 63.123 -6.985 1.00 89.81 433 ASP A N 1
ATOM 3328 C CA . ASP A 1 433 ? -6.751 63.710 -5.635 1.00 89.81 433 ASP A CA 1
ATOM 3329 C C . ASP A 1 433 ? -5.556 63.264 -4.759 1.00 89.81 433 ASP A C 1
ATOM 3331 O O . ASP A 1 433 ? -5.597 63.364 -3.533 1.00 89.81 433 ASP A O 1
ATOM 3335 N N . GLY A 1 434 ? -4.487 62.743 -5.376 1.00 87.50 434 GLY A N 1
ATOM 3336 C CA . GLY A 1 434 ? -3.212 62.455 -4.710 1.00 87.50 434 GLY A CA 1
ATOM 3337 C C . GLY A 1 434 ? -3.138 61.141 -3.923 1.00 87.50 434 GLY A C 1
ATOM 3338 O O . GLY A 1 434 ? -2.310 61.024 -3.023 1.00 87.50 434 GLY A O 1
ATOM 3339 N N . TYR A 1 435 ? -3.976 60.143 -4.217 1.00 87.44 435 TYR A N 1
ATOM 3340 C CA . TYR A 1 435 ? -3.861 58.817 -3.598 1.00 87.44 435 TYR A CA 1
ATOM 3341 C C . TYR A 1 435 ? -2.603 58.067 -4.071 1.00 87.44 435 TYR A C 1
ATOM 3343 O O . TYR A 1 435 ? -2.421 57.831 -5.266 1.00 87.44 435 TYR A O 1
ATOM 3351 N N . GLU A 1 436 ? -1.769 57.625 -3.129 1.00 86.44 436 GLU A N 1
ATOM 3352 C CA . GLU A 1 436 ? -0.572 56.824 -3.400 1.00 86.44 436 GLU A CA 1
ATOM 3353 C C . GLU A 1 436 ? -0.853 55.323 -3.234 1.00 86.44 436 GLU A C 1
ATOM 3355 O O . GLU A 1 436 ? -1.370 54.867 -2.211 1.00 86.44 436 GLU A O 1
ATOM 3360 N N . ILE A 1 437 ? -0.489 54.529 -4.246 1.00 86.50 437 ILE A N 1
ATOM 3361 C CA . ILE A 1 437 ? -0.561 53.066 -4.174 1.00 86.50 437 ILE A CA 1
ATOM 3362 C C . ILE A 1 437 ? 0.615 52.584 -3.326 1.00 86.50 437 ILE A C 1
ATOM 3364 O O . ILE A 1 437 ? 1.769 52.722 -3.719 1.00 86.50 437 ILE A O 1
ATOM 3368 N N . VAL A 1 438 ? 0.322 51.998 -2.170 1.00 83.31 438 VAL A N 1
ATOM 3369 C CA . VAL A 1 438 ? 1.344 51.471 -1.259 1.00 83.31 438 VAL A CA 1
ATOM 3370 C C . VAL A 1 438 ? 1.675 50.026 -1.632 1.00 83.31 438 VAL A C 1
ATOM 3372 O O . VAL A 1 438 ? 0.782 49.262 -1.995 1.00 83.31 438 VAL A O 1
ATOM 3375 N N . SER A 1 439 ? 2.953 49.666 -1.526 1.00 87.62 439 SER A N 1
ATOM 3376 C CA . SER A 1 439 ? 3.438 48.288 -1.611 1.00 87.62 439 SER A CA 1
ATOM 3377 C C . SER A 1 439 ? 3.505 47.660 -0.214 1.00 87.62 439 SER A C 1
ATOM 3379 O O . SER A 1 439 ? 4.026 48.270 0.718 1.00 87.62 439 SER A O 1
ATOM 3381 N N . SER A 1 440 ? 3.023 46.430 -0.056 1.00 84.25 440 SER A N 1
ATOM 3382 C CA . SER A 1 440 ? 3.168 45.617 1.152 1.00 84.25 440 SER A CA 1
ATOM 3383 C C . SER A 1 440 ? 4.571 45.017 1.263 1.00 84.25 440 SER A C 1
ATOM 3385 O O . SER A 1 440 ? 4.997 44.619 2.348 1.00 84.25 440 SER A O 1
ATOM 3387 N N . SER A 1 441 ? 5.317 44.982 0.153 1.00 90.56 441 SER A N 1
ATOM 3388 C CA . SER A 1 441 ? 6.691 44.501 0.117 1.00 90.56 441 SER A CA 1
ATOM 3389 C C . SER A 1 441 ? 7.670 45.607 0.489 1.00 90.56 441 SER A C 1
ATOM 3391 O O . SER A 1 441 ? 7.765 46.625 -0.195 1.00 90.56 441 SER A O 1
ATOM 3393 N N . ALA A 1 442 ? 8.489 45.356 1.513 1.00 91.31 442 ALA A N 1
ATOM 3394 C CA . ALA A 1 442 ? 9.574 46.248 1.931 1.00 91.31 442 ALA A CA 1
ATOM 3395 C C . ALA A 1 442 ? 10.697 46.408 0.881 1.00 91.31 442 ALA A C 1
ATOM 3397 O O . ALA A 1 442 ? 11.610 47.216 1.086 1.00 91.31 442 ALA A O 1
ATOM 3398 N N . PHE A 1 443 ? 10.655 45.630 -0.208 1.00 94.25 443 PHE A N 1
ATOM 3399 C CA . PHE A 1 443 ? 11.601 45.667 -1.325 1.00 94.25 443 PHE A CA 1
ATOM 3400 C C . PHE A 1 443 ? 11.142 46.551 -2.486 1.00 94.25 443 PHE A C 1
ATOM 3402 O O . PHE A 1 443 ? 11.901 46.718 -3.437 1.00 94.25 443 PHE A O 1
ATOM 3409 N N . ALA A 1 444 ? 9.920 47.080 -2.443 1.00 93.56 444 ALA A N 1
ATOM 3410 C CA . ALA A 1 444 ? 9.298 47.701 -3.598 1.00 93.56 444 ALA A CA 1
ATOM 3411 C C . ALA A 1 444 ? 8.578 49.006 -3.242 1.00 93.56 444 ALA A C 1
ATOM 3413 O O . ALA A 1 444 ? 7.784 49.026 -2.308 1.00 93.56 444 ALA A O 1
ATOM 3414 N N . ASP A 1 445 ? 8.800 50.048 -4.044 1.00 93.25 445 ASP A N 1
ATOM 3415 C CA . ASP A 1 445 ? 8.070 51.319 -4.005 1.00 93.25 445 ASP A CA 1
ATOM 3416 C C . ASP A 1 445 ? 7.305 51.513 -5.320 1.00 93.25 445 ASP A C 1
ATOM 3418 O O . ASP A 1 445 ? 7.818 51.195 -6.396 1.00 93.25 445 ASP A O 1
ATOM 3422 N N . VAL A 1 446 ? 6.096 52.076 -5.267 1.00 92.00 446 VAL A N 1
ATOM 3423 C CA . VAL A 1 446 ? 5.334 52.435 -6.474 1.00 92.00 446 VAL A CA 1
ATOM 3424 C C . VAL A 1 446 ? 5.526 53.917 -6.766 1.00 92.00 446 VAL A C 1
ATOM 3426 O O . VAL A 1 446 ? 5.316 54.760 -5.898 1.00 92.00 446 VAL A O 1
ATOM 3429 N N . ARG A 1 447 ? 5.911 54.250 -8.001 1.00 90.94 447 ARG A N 1
ATOM 3430 C CA . ARG A 1 447 ? 6.130 55.635 -8.446 1.00 90.94 447 ARG A CA 1
ATOM 3431 C C . ARG A 1 447 ? 5.434 55.867 -9.781 1.00 90.94 447 ARG A C 1
ATOM 3433 O O . ARG A 1 447 ? 5.362 54.967 -10.619 1.00 90.94 447 ARG A O 1
ATOM 3440 N N . ARG A 1 448 ? 4.938 57.085 -10.006 1.00 86.00 448 ARG A N 1
ATOM 3441 C CA . ARG A 1 448 ? 4.339 57.470 -11.288 1.00 86.00 448 ARG A CA 1
ATOM 3442 C C . ARG A 1 448 ? 5.430 57.853 -12.284 1.00 86.00 448 ARG A C 1
ATOM 3444 O O . ARG A 1 448 ? 6.266 58.704 -12.005 1.00 86.00 448 ARG A O 1
ATOM 3451 N N . THR A 1 449 ? 5.390 57.246 -13.461 1.00 84.19 449 THR A N 1
ATOM 3452 C CA . THR A 1 449 ? 6.261 57.540 -14.602 1.00 84.19 449 THR A CA 1
ATOM 3453 C C . THR A 1 449 ? 5.459 58.222 -15.708 1.00 84.19 449 THR A C 1
ATOM 3455 O O . THR A 1 449 ? 4.245 58.032 -15.815 1.00 84.19 449 THR A O 1
ATOM 3458 N N . SER A 1 450 ? 6.127 59.013 -16.549 1.00 79.44 450 SER A N 1
ATOM 3459 C CA . SER A 1 450 ? 5.486 59.692 -17.682 1.00 79.44 450 SER A CA 1
ATOM 3460 C C . SER A 1 450 ? 5.053 58.737 -18.801 1.00 79.44 450 SER A C 1
ATOM 3462 O O . SER A 1 450 ? 4.167 59.089 -19.573 1.00 79.44 450 SER A O 1
ATOM 3464 N N . THR A 1 451 ? 5.659 57.548 -18.894 1.00 76.06 451 THR A N 1
ATOM 3465 C CA . THR A 1 451 ? 5.474 56.605 -20.011 1.00 76.06 451 THR A CA 1
ATOM 3466 C C . THR A 1 451 ? 4.687 55.344 -19.651 1.00 76.06 451 THR A C 1
ATOM 3468 O O . THR A 1 451 ? 3.901 54.886 -20.473 1.00 76.06 451 THR A O 1
ATOM 3471 N N . ILE A 1 452 ? 4.870 54.778 -18.452 1.00 78.12 452 ILE A N 1
ATOM 3472 C CA . ILE A 1 452 ? 4.260 53.496 -18.030 1.00 78.12 452 ILE A CA 1
ATOM 3473 C C . ILE A 1 452 ? 3.074 53.732 -17.072 1.00 78.12 452 ILE A C 1
ATOM 3475 O O . ILE A 1 452 ? 2.262 52.843 -16.836 1.00 78.12 452 ILE A O 1
ATOM 3479 N N . GLY A 1 453 ? 2.935 54.944 -16.521 1.00 84.19 453 GLY A N 1
ATOM 3480 C CA . GLY A 1 453 ? 2.012 55.218 -15.421 1.00 84.19 453 GLY A CA 1
ATOM 3481 C C . GLY A 1 453 ? 2.622 54.801 -14.082 1.00 84.19 453 GLY A C 1
ATOM 3482 O O . GLY A 1 453 ? 3.820 54.990 -13.868 1.00 84.19 453 GLY A O 1
ATOM 3483 N N . ASN A 1 454 ? 1.817 54.276 -13.159 1.00 88.56 454 ASN A N 1
ATOM 3484 C CA . ASN A 1 454 ? 2.318 53.786 -11.872 1.00 88.56 454 ASN A CA 1
ATOM 3485 C C . ASN A 1 454 ? 3.060 52.459 -12.067 1.00 88.56 454 ASN A C 1
ATOM 3487 O O . ASN A 1 454 ? 2.462 51.493 -12.531 1.00 88.56 454 ASN A O 1
ATOM 3491 N N . ALA A 1 455 ? 4.338 52.420 -11.696 1.00 91.31 455 ALA A N 1
ATOM 3492 C CA . ALA A 1 455 ? 5.199 51.253 -11.849 1.00 91.31 455 ALA A CA 1
ATOM 3493 C C . ALA A 1 455 ? 5.975 50.959 -10.559 1.00 91.31 455 ALA A C 1
ATOM 3495 O O . ALA A 1 455 ? 6.230 51.861 -9.755 1.00 91.31 455 ALA A O 1
ATOM 3496 N N . THR A 1 456 ? 6.340 49.693 -10.374 1.00 94.44 456 THR A N 1
ATOM 3497 C CA . THR A 1 456 ? 7.023 49.197 -9.174 1.00 94.44 456 THR A CA 1
ATOM 3498 C 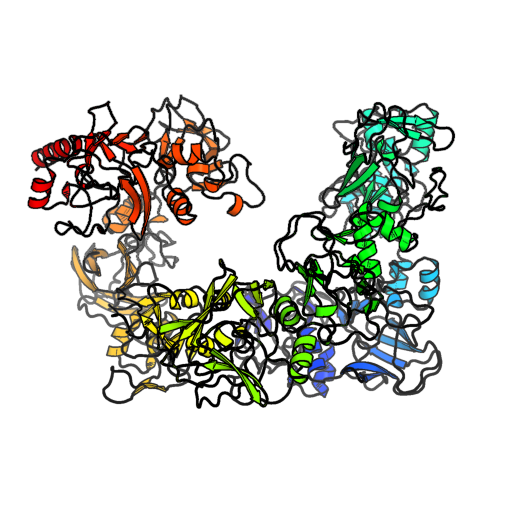C . THR A 1 456 ? 8.539 49.177 -9.354 1.00 94.44 456 THR A C 1
ATOM 3500 O O . THR A 1 456 ? 9.056 48.549 -10.278 1.00 94.44 456 THR A O 1
ATOM 3503 N N . PHE A 1 457 ? 9.256 49.831 -8.443 1.00 95.75 457 PHE A N 1
ATOM 3504 C CA . PHE A 1 457 ? 10.716 49.942 -8.429 1.00 95.75 457 PHE A CA 1
ATOM 3505 C C . PHE A 1 457 ? 11.294 49.312 -7.168 1.00 95.75 457 PHE A C 1
ATOM 3507 O O . PHE A 1 457 ? 10.647 49.302 -6.123 1.00 95.75 457 PHE A O 1
ATOM 3514 N N . ALA A 1 458 ? 12.523 48.812 -7.247 1.00 96.38 458 ALA A N 1
ATOM 3515 C CA . ALA A 1 458 ? 13.225 48.287 -6.089 1.00 96.38 458 ALA A CA 1
ATOM 3516 C C . ALA A 1 458 ? 13.573 49.420 -5.105 1.00 96.38 458 ALA A C 1
ATOM 3518 O O . ALA A 1 458 ? 14.285 50.356 -5.456 1.00 96.38 458 ALA A O 1
ATOM 3519 N N . SER A 1 459 ? 13.109 49.336 -3.857 1.00 94.31 459 SER A N 1
ATOM 3520 C CA . SER A 1 459 ? 13.417 50.333 -2.812 1.00 94.31 459 SER A CA 1
ATOM 3521 C C . SER A 1 459 ? 14.843 50.196 -2.256 1.00 94.31 459 SER A C 1
ATOM 3523 O O . SER A 1 459 ? 15.355 51.069 -1.556 1.00 94.31 459 SER A O 1
ATOM 3525 N N . ARG A 1 460 ? 15.488 49.060 -2.541 1.00 95.56 460 ARG A N 1
ATOM 3526 C CA . ARG A 1 460 ? 16.843 48.680 -2.129 1.00 95.56 460 ARG A CA 1
ATOM 3527 C C . ARG A 1 460 ? 17.385 47.614 -3.081 1.00 95.56 460 ARG A C 1
ATOM 3529 O O . ARG A 1 460 ? 16.623 47.038 -3.847 1.00 95.56 460 ARG A O 1
ATOM 3536 N N . ASN A 1 461 ? 18.670 47.289 -2.981 1.00 96.62 461 ASN A N 1
ATOM 3537 C CA . ASN A 1 461 ? 19.238 46.158 -3.720 1.00 96.62 461 ASN A CA 1
ATOM 3538 C C . ASN A 1 461 ? 18.557 44.832 -3.314 1.00 96.62 461 ASN A C 1
ATOM 3540 O O . ASN A 1 461 ? 18.415 44.553 -2.121 1.00 96.62 461 ASN A O 1
ATOM 3544 N N . ILE A 1 462 ? 18.179 44.004 -4.291 1.00 96.00 462 ILE A N 1
ATOM 3545 C CA . ILE A 1 462 ? 17.516 42.701 -4.107 1.00 96.00 462 ILE A CA 1
ATOM 3546 C C . ILE A 1 462 ? 18.411 41.607 -4.698 1.00 96.00 462 ILE A C 1
ATOM 3548 O O . ILE A 1 462 ? 18.853 41.715 -5.840 1.00 96.00 462 ILE A O 1
ATOM 3552 N N . ALA A 1 463 ? 18.681 40.546 -3.938 1.00 94.94 463 ALA A N 1
ATOM 3553 C CA . ALA A 1 463 ? 19.479 39.415 -4.412 1.00 94.94 463 ALA A CA 1
ATOM 3554 C C . ALA A 1 463 ? 18.659 38.459 -5.301 1.00 94.94 463 ALA A C 1
ATOM 3556 O O . ALA A 1 463 ? 17.451 38.298 -5.098 1.00 94.94 463 ALA A O 1
ATOM 3557 N N . ALA A 1 464 ? 19.316 37.772 -6.240 1.00 93.19 464 ALA A N 1
ATOM 3558 C CA . ALA A 1 464 ? 18.707 36.709 -7.042 1.00 93.19 464 ALA A CA 1
ATOM 3559 C C . ALA A 1 464 ? 18.056 35.632 -6.147 1.00 93.19 464 ALA A C 1
ATOM 3561 O O . ALA A 1 464 ? 18.580 35.293 -5.088 1.00 93.19 464 ALA A O 1
ATOM 3562 N N . GLY A 1 465 ? 16.899 35.108 -6.551 1.00 90.69 465 GLY A N 1
ATOM 3563 C CA . GLY A 1 465 ? 16.117 34.128 -5.789 1.00 90.69 465 GLY A CA 1
ATOM 3564 C C . GLY A 1 465 ? 15.247 34.710 -4.666 1.00 90.69 465 GLY A C 1
ATOM 3565 O O . GLY A 1 465 ? 14.389 33.998 -4.147 1.00 90.69 465 GLY A O 1
ATOM 3566 N N . THR A 1 466 ? 15.396 35.992 -4.309 1.00 94.56 466 THR A N 1
ATOM 3567 C CA . THR A 1 466 ? 14.552 36.638 -3.287 1.00 94.56 466 THR A CA 1
ATOM 3568 C C . THR A 1 466 ? 13.088 36.645 -3.718 1.00 94.56 466 THR A C 1
ATOM 3570 O O . THR A 1 466 ? 12.768 37.076 -4.828 1.00 94.56 466 THR A O 1
ATOM 3573 N N . ARG A 1 467 ? 12.187 36.227 -2.822 1.00 96.00 467 ARG A N 1
ATOM 3574 C CA . ARG A 1 467 ? 10.744 36.420 -2.991 1.00 96.00 467 ARG A CA 1
ATOM 3575 C C . ARG A 1 467 ? 10.374 37.869 -2.675 1.00 96.00 467 ARG A C 1
ATOM 3577 O O . ARG A 1 467 ? 10.411 38.273 -1.517 1.00 96.00 467 ARG A O 1
ATOM 3584 N N . ILE A 1 468 ? 10.012 38.633 -3.702 1.00 95.25 468 ILE A N 1
ATOM 3585 C CA . ILE A 1 468 ? 9.668 40.057 -3.601 1.00 95.25 468 ILE A CA 1
ATOM 3586 C C . ILE A 1 468 ? 8.213 40.231 -3.160 1.00 95.25 468 ILE A C 1
ATOM 3588 O O . ILE A 1 468 ? 7.938 41.060 -2.297 1.00 95.25 468 ILE A O 1
ATOM 3592 N N . PHE A 1 469 ? 7.295 39.437 -3.716 1.00 93.69 469 PHE A N 1
ATOM 3593 C CA . PHE A 1 469 ? 5.869 39.478 -3.386 1.00 93.69 469 PHE A CA 1
ATOM 3594 C C . PHE A 1 469 ? 5.320 38.075 -3.124 1.00 93.69 469 PHE A C 1
ATOM 3596 O O . PHE A 1 469 ? 5.738 37.112 -3.769 1.00 93.69 469 PHE A O 1
ATOM 3603 N N . HIS A 1 470 ? 4.355 37.997 -2.209 1.00 92.94 470 HIS A N 1
ATOM 3604 C CA . HIS A 1 470 ? 3.436 36.876 -2.035 1.00 92.94 470 HIS A CA 1
ATOM 3605 C C . HIS A 1 470 ? 2.030 37.464 -1.936 1.00 92.94 470 HIS A C 1
ATOM 3607 O O . HIS A 1 470 ? 1.763 38.253 -1.029 1.00 92.94 470 HIS A O 1
ATOM 3613 N N . VAL A 1 471 ? 1.170 37.153 -2.902 1.00 88.25 471 VAL A N 1
ATOM 3614 C CA . VAL A 1 471 ? -0.075 37.897 -3.113 1.00 88.25 471 VAL A CA 1
ATOM 3615 C C . VAL A 1 471 ? -1.270 36.956 -3.134 1.00 88.25 471 VAL A C 1
ATOM 3617 O O . VAL A 1 471 ? -1.291 35.982 -3.885 1.00 88.25 471 VAL A O 1
ATOM 3620 N N . HIS A 1 472 ? -2.283 37.308 -2.344 1.00 87.38 472 HIS A N 1
ATOM 3621 C CA . HIS A 1 472 ? -3.625 36.733 -2.389 1.00 87.38 472 HIS A CA 1
ATOM 3622 C C . HIS A 1 472 ? -4.618 37.756 -2.940 1.00 87.38 472 HIS A C 1
ATOM 3624 O O . HIS A 1 472 ? -4.361 38.962 -2.955 1.00 87.38 472 HIS A O 1
ATOM 3630 N N . GLY A 1 473 ? -5.780 37.278 -3.366 1.00 84.25 473 GLY A N 1
ATOM 3631 C CA . GLY A 1 473 ? -6.804 38.121 -3.956 1.00 84.25 473 GLY A CA 1
ATOM 3632 C C . GLY A 1 473 ? -8.103 37.372 -4.202 1.00 84.25 473 GLY A C 1
ATOM 3633 O O . GLY A 1 473 ? -8.307 36.260 -3.717 1.00 84.25 473 GLY A O 1
ATOM 3634 N N . LEU A 1 474 ? -8.987 37.999 -4.968 1.00 88.81 474 LEU A N 1
ATOM 3635 C CA . LEU A 1 474 ? -10.255 37.415 -5.374 1.00 88.81 474 LEU A CA 1
ATOM 3636 C C . LEU A 1 474 ? -10.044 36.595 -6.650 1.00 88.81 474 LEU A C 1
ATOM 3638 O O . LEU A 1 474 ? -9.640 37.141 -7.674 1.00 88.81 474 LEU A O 1
ATOM 3642 N N . VAL A 1 475 ? -10.309 35.292 -6.607 1.00 91.50 475 VAL A N 1
ATOM 3643 C CA . VAL A 1 475 ? -10.208 34.426 -7.790 1.00 91.50 475 VAL A CA 1
ATOM 3644 C C . VAL A 1 475 ? -11.468 34.580 -8.640 1.00 91.50 475 VAL A C 1
ATOM 3646 O O . VAL A 1 475 ? -12.564 34.312 -8.171 1.00 91.50 475 VAL A O 1
ATOM 3649 N N . LEU A 1 476 ? -11.321 35.006 -9.888 1.00 90.50 476 LEU A N 1
ATOM 3650 C CA . LEU A 1 476 ? -12.397 35.252 -10.842 1.00 90.50 476 LEU A CA 1
ATOM 3651 C C . LEU A 1 476 ? -12.384 34.205 -11.964 1.00 90.50 476 LEU A C 1
ATOM 3653 O O . LEU A 1 476 ? -11.309 33.755 -12.358 1.00 90.50 476 LEU A O 1
ATOM 3657 N N . PRO A 1 477 ? -13.542 33.859 -12.548 1.00 88.12 477 PRO A N 1
ATOM 3658 C CA . PRO A 1 477 ? -13.618 32.966 -13.705 1.00 88.12 477 PRO A CA 1
ATOM 3659 C C . PRO A 1 477 ? -13.406 33.691 -15.053 1.00 88.12 477 PRO A C 1
ATOM 3661 O O . PRO A 1 477 ? -13.782 33.173 -16.101 1.00 88.12 477 PRO A O 1
ATOM 3664 N N . PHE A 1 478 ? -12.878 34.920 -15.043 1.00 88.25 478 PHE A N 1
ATOM 3665 C CA . PHE A 1 478 ? -12.662 35.741 -16.237 1.00 88.25 478 PHE A CA 1
ATOM 3666 C C . PHE A 1 478 ? -11.436 36.656 -16.072 1.00 88.25 478 PHE A C 1
ATOM 3668 O O . PHE A 1 478 ? -11.161 37.103 -14.954 1.00 88.25 478 PHE A O 1
ATOM 3675 N N . PRO A 1 479 ? -10.712 36.972 -17.162 1.00 89.00 479 PRO A N 1
ATOM 3676 C CA . PRO A 1 479 ? -9.577 37.883 -17.115 1.00 89.00 479 PRO A CA 1
ATOM 3677 C C . PRO A 1 479 ? -10.014 39.349 -17.013 1.00 89.00 479 PRO A C 1
ATOM 3679 O O . PRO A 1 479 ? -11.035 39.774 -17.557 1.00 89.00 479 PRO A O 1
ATOM 3682 N N . THR A 1 480 ? -9.176 40.151 -16.367 1.00 84.62 480 THR A N 1
ATOM 3683 C CA . THR A 1 480 ? -9.170 41.615 -16.452 1.00 84.62 480 THR A CA 1
ATOM 3684 C C . THR A 1 480 ? -7.734 42.085 -16.689 1.00 84.62 480 THR A C 1
ATOM 3686 O O . THR A 1 480 ? -6.790 41.314 -16.527 1.00 84.62 480 THR A O 1
ATOM 3689 N N . VAL A 1 481 ? -7.532 43.373 -16.968 1.00 85.19 481 VAL A N 1
ATOM 3690 C CA . VAL A 1 481 ? -6.175 43.944 -17.069 1.00 85.19 481 VAL A CA 1
ATOM 3691 C C . VAL A 1 481 ? -5.383 43.898 -15.748 1.00 85.19 481 VAL A C 1
ATOM 3693 O O . VAL A 1 481 ? -4.181 44.132 -15.755 1.00 85.19 481 VAL A O 1
ATOM 3696 N N . TYR A 1 482 ? -6.038 43.589 -14.620 1.00 85.19 482 TYR A N 1
ATOM 3697 C CA . TYR A 1 482 ? -5.440 43.483 -13.281 1.00 85.19 482 TYR A CA 1
ATOM 3698 C C . TYR A 1 482 ? -5.455 42.052 -12.733 1.00 85.19 482 TYR A C 1
ATOM 3700 O O . TYR A 1 482 ? -5.423 41.855 -11.518 1.00 85.19 482 TYR A O 1
ATOM 3708 N N . THR A 1 483 ? -5.564 41.049 -13.609 1.00 90.06 483 THR A N 1
ATOM 3709 C CA . THR A 1 483 ? -5.537 39.647 -13.189 1.00 90.06 483 THR A CA 1
ATOM 3710 C C . THR A 1 483 ? -4.339 38.884 -13.718 1.00 90.06 483 THR A C 1
ATOM 3712 O O . THR A 1 483 ? -3.850 39.196 -14.796 1.00 90.06 483 THR A O 1
ATOM 3715 N N . ILE A 1 484 ? -3.939 37.840 -12.989 1.00 91.75 484 ILE A N 1
ATOM 3716 C CA . ILE A 1 484 ? -2.991 36.819 -13.453 1.00 91.75 484 ILE A CA 1
ATOM 3717 C C . ILE A 1 484 ? -3.718 35.483 -13.604 1.00 91.75 484 ILE A C 1
ATOM 3719 O O . ILE A 1 484 ? -4.431 35.061 -12.690 1.00 91.75 484 ILE A O 1
ATOM 3723 N N . TYR A 1 485 ? -3.533 34.799 -14.731 1.00 92.69 485 TYR A N 1
ATOM 3724 C CA . TYR A 1 485 ? -4.082 33.461 -14.942 1.00 92.69 485 TYR A CA 1
ATOM 3725 C C . TYR A 1 485 ? -3.426 32.415 -14.019 1.00 92.69 485 TYR A C 1
ATOM 3727 O O . TYR A 1 485 ? -2.216 32.180 -14.054 1.00 92.69 485 TYR A O 1
ATOM 3735 N N . LEU A 1 486 ? -4.248 31.765 -13.189 1.00 89.88 486 LEU A N 1
ATOM 3736 C CA . LEU A 1 486 ? -3.825 30.738 -12.232 1.00 89.88 486 LEU A CA 1
ATOM 3737 C C . LEU A 1 486 ? -3.923 29.312 -12.794 1.00 89.88 486 LEU A C 1
ATOM 3739 O O . LEU A 1 486 ? -3.238 28.422 -12.293 1.00 89.88 486 LEU A O 1
ATOM 3743 N N . GLY A 1 487 ? -4.765 29.087 -13.810 1.00 83.19 487 GLY A N 1
ATOM 3744 C CA . GLY A 1 487 ? -5.103 27.759 -14.343 1.00 83.19 487 GLY A CA 1
ATOM 3745 C C . GLY A 1 487 ? -6.610 27.488 -14.323 1.00 83.19 487 GLY A C 1
ATOM 3746 O O . GLY A 1 487 ? -7.338 28.121 -13.570 1.00 83.19 487 GLY A O 1
ATOM 3747 N N . GLU A 1 488 ? -7.098 26.550 -15.141 1.00 79.25 488 GLU A N 1
ATOM 3748 C CA . GLU A 1 488 ? -8.501 26.076 -15.125 1.00 79.25 488 GLU A CA 1
ATOM 3749 C C . GLU A 1 488 ? -9.571 27.177 -15.289 1.00 79.25 488 GLU A C 1
ATOM 3751 O O . GLU A 1 488 ? -10.645 27.114 -14.697 1.00 79.25 488 GLU A O 1
ATOM 3756 N N . GLY A 1 489 ? -9.276 28.224 -16.062 1.00 81.69 489 GLY A N 1
ATOM 3757 C CA . GLY A 1 489 ? -10.172 29.382 -16.209 1.00 81.69 489 GLY A CA 1
ATOM 3758 C C . GLY A 1 489 ? -10.229 30.313 -14.988 1.00 81.69 489 GLY A C 1
ATOM 3759 O O . GLY A 1 489 ? -11.041 31.233 -14.970 1.00 81.69 489 GLY A O 1
ATOM 3760 N N . LYS A 1 490 ? -9.376 30.107 -13.977 1.00 88.50 490 LYS A N 1
ATOM 3761 C CA . LYS A 1 490 ? -9.265 30.951 -12.781 1.00 88.50 490 LYS A CA 1
ATOM 3762 C C . LYS A 1 490 ? -8.225 32.053 -12.989 1.00 88.50 490 LYS A C 1
ATOM 3764 O O . LYS A 1 490 ? -7.104 31.797 -13.428 1.00 88.50 490 LYS A O 1
ATOM 3769 N N . HIS A 1 491 ? -8.579 33.270 -12.602 1.00 91.69 491 HIS A N 1
ATOM 3770 C CA . HIS A 1 491 ? -7.767 34.478 -12.705 1.00 91.69 491 HIS A CA 1
ATOM 3771 C C . HIS A 1 491 ? -7.718 35.179 -11.347 1.00 91.69 491 HIS A C 1
ATOM 3773 O O . HIS A 1 491 ? -8.756 35.438 -10.751 1.00 91.69 491 HIS A O 1
ATOM 3779 N N . LEU A 1 492 ? -6.536 35.503 -10.828 1.00 91.56 492 LEU A N 1
ATOM 3780 C CA . LEU A 1 492 ? -6.422 36.202 -9.549 1.00 91.56 492 LEU A CA 1
ATOM 3781 C C . LEU A 1 492 ? -6.566 37.707 -9.748 1.00 91.56 492 LEU A C 1
ATOM 3783 O O . LEU A 1 492 ? -5.699 38.290 -10.385 1.00 91.56 492 LEU A O 1
ATOM 3787 N N . LEU A 1 493 ? -7.587 38.339 -9.171 1.00 89.81 493 LEU A N 1
ATOM 3788 C CA . LEU A 1 493 ? -7.667 39.791 -9.012 1.00 89.81 493 LEU A CA 1
ATOM 3789 C C . LEU A 1 493 ? -7.024 40.182 -7.680 1.00 89.81 493 LEU A C 1
ATOM 3791 O O . LEU A 1 493 ? -7.539 39.850 -6.612 1.00 89.81 493 LEU A O 1
ATOM 3795 N N . PHE A 1 494 ? -5.925 40.921 -7.733 1.00 88.06 494 PHE A N 1
ATOM 3796 C CA . PHE A 1 494 ? -5.161 41.322 -6.555 1.00 88.06 494 PHE A CA 1
ATOM 3797 C C . PHE A 1 494 ? -4.947 42.834 -6.518 1.00 88.06 494 PHE A C 1
ATOM 3799 O O . PHE A 1 494 ? -5.016 43.516 -7.537 1.00 88.06 494 PHE A O 1
ATOM 3806 N N . ALA A 1 495 ? -4.747 43.356 -5.312 1.00 79.56 495 ALA A N 1
ATOM 3807 C CA . ALA A 1 495 ? -4.288 44.723 -5.083 1.00 79.56 495 ALA A CA 1
ATOM 3808 C C . ALA A 1 495 ? -2.794 44.691 -4.719 1.00 79.56 495 ALA A C 1
ATOM 3810 O O . ALA A 1 495 ? -2.156 43.657 -4.904 1.00 79.56 495 ALA A O 1
ATOM 3811 N N . ASP A 1 496 ? -2.273 45.786 -4.156 1.00 79.94 496 ASP A N 1
ATOM 3812 C CA . ASP A 1 496 ? -0.877 45.976 -3.728 1.00 79.94 496 ASP A CA 1
ATOM 3813 C C . ASP A 1 496 ? 0.071 46.513 -4.821 1.00 79.94 496 ASP A C 1
ATOM 3815 O O . ASP A 1 496 ? -0.278 46.574 -5.998 1.00 79.94 496 ASP A O 1
ATOM 3819 N N . GLY A 1 497 ? 1.294 46.899 -4.447 1.00 84.81 497 GLY A N 1
ATOM 3820 C CA . GLY A 1 497 ? 2.365 47.288 -5.369 1.00 84.81 497 GLY A CA 1
ATOM 3821 C C . GLY A 1 497 ? 2.697 46.214 -6.413 1.00 84.81 497 GLY A C 1
ATOM 3822 O O . GLY A 1 497 ? 3.196 46.536 -7.488 1.00 84.81 497 GLY A O 1
ATOM 3823 N N . ALA A 1 498 ? 2.345 44.950 -6.171 1.00 89.56 498 ALA A N 1
ATOM 3824 C CA . ALA A 1 498 ? 2.471 43.884 -7.162 1.00 89.56 498 ALA A CA 1
ATOM 3825 C C . ALA A 1 498 ? 1.609 44.118 -8.422 1.00 89.56 498 ALA A C 1
ATOM 3827 O O . ALA A 1 498 ? 2.000 43.705 -9.511 1.00 89.56 498 ALA A O 1
ATOM 3828 N N . GLN A 1 499 ? 0.469 44.815 -8.311 1.00 88.50 499 GLN A N 1
ATOM 3829 C CA . GLN A 1 499 ? -0.400 45.129 -9.459 1.00 88.50 499 GLN A CA 1
ATOM 3830 C C . GLN A 1 499 ? 0.260 46.104 -10.457 1.00 88.50 499 GLN A C 1
ATOM 3832 O O . GLN A 1 499 ? -0.210 46.251 -11.581 1.00 88.50 499 GLN A O 1
ATOM 3837 N N . CYS A 1 500 ? 1.318 46.801 -10.023 1.00 90.25 500 CYS A N 1
ATOM 3838 C CA . CYS A 1 500 ? 2.067 47.792 -10.798 1.00 90.25 500 CYS A CA 1
ATOM 3839 C C . CYS A 1 500 ? 3.392 47.222 -11.358 1.00 90.25 500 CYS A C 1
ATOM 3841 O O . CYS A 1 500 ? 4.248 47.980 -11.818 1.00 90.25 500 CYS A O 1
ATOM 3843 N N . LEU A 1 501 ? 3.597 45.897 -11.305 1.00 92.62 501 LEU A N 1
ATOM 3844 C CA . LEU A 1 501 ? 4.750 45.235 -11.923 1.00 92.62 501 LEU A CA 1
ATOM 3845 C C . LEU A 1 501 ? 4.712 45.389 -13.447 1.00 92.62 501 LEU A C 1
ATOM 3847 O O . LEU A 1 501 ? 3.742 45.000 -14.096 1.00 92.62 501 LEU A O 1
ATOM 3851 N N . ALA A 1 502 ? 5.785 45.919 -14.032 1.00 91.12 502 ALA A N 1
ATOM 3852 C CA . ALA A 1 502 ? 5.844 46.196 -15.463 1.00 91.12 502 ALA A CA 1
ATOM 3853 C C . ALA A 1 502 ? 6.158 44.942 -16.300 1.00 91.12 502 ALA A C 1
ATOM 3855 O O . ALA A 1 502 ? 6.764 43.979 -15.825 1.00 91.12 502 ALA A O 1
ATOM 3856 N N . HIS A 1 503 ? 5.793 44.980 -17.582 1.00 91.62 503 HIS A N 1
ATOM 3857 C CA . HIS A 1 503 ? 6.208 43.977 -18.560 1.00 91.62 503 HIS A CA 1
ATOM 3858 C C . HIS A 1 503 ? 7.647 44.222 -19.042 1.00 91.62 503 HIS A C 1
ATOM 3860 O O . HIS A 1 503 ? 7.981 45.334 -19.451 1.00 91.62 503 HIS A O 1
ATOM 3866 N N . SER A 1 504 ? 8.457 43.165 -19.126 1.00 92.69 504 SER A N 1
ATOM 3867 C CA . SER A 1 504 ? 9.684 43.140 -19.938 1.00 92.69 504 SER A CA 1
ATOM 3868 C C . SER A 1 504 ? 9.827 41.798 -20.658 1.00 92.69 504 SER A C 1
ATOM 3870 O O . SER A 1 504 ? 9.568 40.750 -20.068 1.00 92.69 504 SER A O 1
ATOM 3872 N N . CYS A 1 505 ? 10.266 41.815 -21.923 1.00 90.69 505 CYS A N 1
ATOM 3873 C CA . CYS A 1 505 ? 10.638 40.590 -22.648 1.00 90.69 505 CYS A CA 1
ATOM 3874 C C . CYS A 1 505 ? 11.947 39.975 -22.122 1.00 90.69 505 CYS A C 1
ATOM 3876 O O . CYS A 1 505 ? 12.170 38.784 -22.311 1.00 90.69 505 CYS A O 1
ATOM 3878 N N . ASP A 1 506 ? 12.768 40.773 -21.432 1.00 89.88 506 ASP A N 1
ATOM 3879 C CA . ASP A 1 506 ? 13.952 40.338 -20.684 1.00 89.88 506 ASP A CA 1
ATOM 3880 C C . ASP A 1 506 ? 13.784 40.754 -19.211 1.00 89.88 506 ASP A C 1
ATOM 3882 O O . ASP A 1 506 ? 14.227 41.835 -18.802 1.00 89.88 506 ASP A O 1
ATOM 3886 N N . PRO A 1 507 ? 12.976 40.005 -18.442 1.00 93.31 507 PRO A N 1
ATOM 3887 C CA . PRO A 1 507 ? 12.574 40.405 -17.102 1.00 93.31 507 PRO A CA 1
ATOM 3888 C C . PRO A 1 507 ? 13.659 40.146 -16.055 1.00 93.31 507 PRO A C 1
ATOM 3890 O O . PRO A 1 507 ? 14.491 39.254 -16.191 1.00 93.31 507 PRO A O 1
ATOM 3893 N N . ASN A 1 508 ? 13.594 40.875 -14.940 1.00 94.69 508 ASN A N 1
ATOM 3894 C CA . ASN A 1 508 ? 14.431 40.609 -13.765 1.00 94.69 508 ASN A CA 1
ATOM 3895 C C . ASN A 1 508 ? 13.718 39.787 -12.681 1.00 94.69 508 ASN A C 1
ATOM 3897 O O . ASN A 1 508 ? 14.350 39.400 -11.697 1.00 94.69 508 ASN A O 1
ATOM 3901 N N . THR A 1 509 ? 12.439 39.458 -12.876 1.00 95.06 509 THR A N 1
ATOM 3902 C CA . THR A 1 509 ? 11.657 38.590 -11.989 1.00 95.06 509 THR A CA 1
ATOM 3903 C C . THR A 1 509 ? 10.835 37.554 -12.755 1.00 95.06 509 THR A C 1
ATOM 3905 O O . THR A 1 509 ? 10.584 37.691 -13.953 1.00 95.06 509 THR A O 1
ATOM 3908 N N . ARG A 1 510 ? 10.393 36.506 -12.054 1.00 93.75 510 ARG A N 1
ATOM 3909 C CA . ARG A 1 510 ? 9.421 35.521 -12.545 1.00 93.75 510 ARG A CA 1
ATOM 3910 C C . ARG A 1 510 ? 8.254 35.377 -11.578 1.00 93.75 510 ARG A C 1
ATOM 3912 O O . ARG A 1 510 ? 8.435 35.502 -10.367 1.00 93.75 510 ARG A O 1
ATOM 3919 N N . VAL A 1 511 ? 7.090 35.033 -12.118 1.00 93.44 511 VAL A N 1
ATOM 3920 C CA . VAL A 1 511 ? 5.872 34.744 -11.355 1.00 93.44 511 VAL A CA 1
ATOM 3921 C C . VAL A 1 511 ? 5.652 33.234 -11.276 1.00 93.44 511 VAL A C 1
ATOM 3923 O O . VAL A 1 511 ? 5.810 32.522 -12.266 1.00 93.44 511 VAL A O 1
ATOM 3926 N N . VAL A 1 512 ? 5.270 32.746 -10.099 1.00 90.94 512 VAL A N 1
ATOM 3927 C CA . VAL A 1 512 ? 4.837 31.365 -9.857 1.00 90.94 512 VAL A CA 1
ATOM 3928 C C . VAL A 1 512 ? 3.434 31.410 -9.271 1.00 90.94 512 VAL A C 1
ATOM 3930 O O . VAL A 1 512 ? 3.204 32.124 -8.304 1.00 90.94 512 VAL A O 1
ATOM 3933 N N . VAL A 1 513 ? 2.500 30.662 -9.849 1.00 90.81 513 VAL A N 1
ATOM 3934 C CA . VAL A 1 513 ? 1.084 30.664 -9.446 1.00 90.81 513 VAL A CA 1
ATOM 3935 C C . VAL A 1 513 ? 0.711 29.374 -8.725 1.00 90.81 513 VAL A C 1
ATOM 3937 O O . VAL A 1 513 ? 1.264 28.313 -9.022 1.00 90.81 513 VAL A O 1
ATOM 3940 N N . ASN A 1 514 ? -0.264 29.461 -7.823 1.00 83.81 514 ASN A N 1
ATOM 3941 C CA . ASN A 1 514 ? -0.896 28.316 -7.183 1.00 83.81 514 ASN A CA 1
ATOM 3942 C C . ASN A 1 514 ? -2.425 28.415 -7.335 1.00 83.81 514 ASN A C 1
ATOM 3944 O O . ASN A 1 514 ? -3.070 29.302 -6.771 1.00 83.81 514 ASN A O 1
ATOM 3948 N N . ALA A 1 515 ? -2.992 27.497 -8.124 1.00 76.31 515 ALA A N 1
ATOM 3949 C CA . ALA A 1 515 ? -4.422 27.442 -8.419 1.00 76.31 515 ALA A CA 1
ATOM 3950 C C . ALA A 1 515 ? -5.275 26.946 -7.239 1.00 76.31 515 ALA A C 1
ATOM 3952 O O . ALA A 1 515 ? -6.458 27.276 -7.180 1.00 76.31 515 ALA A O 1
ATOM 3953 N N . GLU A 1 516 ? -4.698 26.166 -6.319 1.00 75.19 516 GLU A N 1
ATOM 3954 C CA . GLU A 1 516 ? -5.394 25.623 -5.146 1.00 75.19 516 GLU A CA 1
ATOM 3955 C C . GLU A 1 516 ? -5.591 26.701 -4.079 1.00 75.19 516 GLU A C 1
ATOM 3957 O O . GLU A 1 516 ? -6.674 26.830 -3.512 1.00 75.19 516 GLU A O 1
ATOM 3962 N N . THR A 1 517 ? -4.558 27.512 -3.834 1.00 81.19 517 THR A N 1
ATOM 3963 C CA . THR A 1 517 ? -4.584 28.575 -2.816 1.00 81.19 517 THR A CA 1
ATOM 3964 C C . THR A 1 517 ? -5.081 29.918 -3.345 1.00 81.19 517 THR A C 1
ATOM 3966 O O . THR A 1 517 ? -5.350 30.818 -2.551 1.00 81.19 517 THR A O 1
ATOM 3969 N N . GLY A 1 518 ? -5.171 30.094 -4.668 1.00 83.50 518 GLY A N 1
ATOM 3970 C CA . GLY A 1 518 ? -5.554 31.373 -5.264 1.00 83.50 518 GLY A CA 1
ATOM 3971 C C . GLY A 1 518 ? -4.505 32.465 -5.037 1.00 83.50 518 GLY A C 1
ATOM 3972 O O . GLY A 1 518 ? -4.848 33.570 -4.622 1.00 83.50 518 GLY A O 1
ATOM 3973 N N . SER A 1 519 ? -3.222 32.157 -5.239 1.00 89.88 519 SER A N 1
ATOM 3974 C CA . SER A 1 519 ? -2.117 33.084 -4.954 1.00 89.88 519 SER A CA 1
ATOM 3975 C C . SER A 1 519 ? -1.011 33.031 -6.005 1.00 89.88 519 SER A C 1
ATOM 3977 O O . SER A 1 519 ? -0.908 32.070 -6.773 1.00 89.88 519 SER A O 1
ATOM 3979 N N . PHE A 1 520 ? -0.141 34.043 -6.011 1.00 91.88 520 PHE A N 1
ATOM 3980 C CA . PHE A 1 520 ? 1.132 33.974 -6.728 1.00 91.88 520 PHE A CA 1
ATOM 3981 C C . PHE A 1 520 ? 2.299 34.521 -5.902 1.00 91.88 520 PHE A C 1
ATOM 3983 O O . PHE A 1 520 ? 2.136 35.380 -5.033 1.00 91.88 520 PHE A O 1
ATOM 3990 N N . ASP A 1 521 ? 3.491 34.035 -6.226 1.00 93.38 521 ASP A N 1
ATOM 3991 C CA . ASP A 1 521 ? 4.773 34.492 -5.708 1.00 93.38 521 ASP A CA 1
ATOM 3992 C C . ASP A 1 521 ? 5.599 35.118 -6.843 1.00 93.38 521 ASP A C 1
ATOM 3994 O O . ASP A 1 521 ? 5.605 34.621 -7.972 1.00 93.38 521 ASP A O 1
ATOM 3998 N N . CYS A 1 522 ? 6.324 36.197 -6.546 1.00 94.25 522 CYS A N 1
ATOM 3999 C CA . CYS A 1 522 ? 7.238 36.858 -7.482 1.00 94.25 522 CYS A CA 1
ATOM 4000 C C . CYS A 1 522 ? 8.681 36.752 -6.974 1.00 94.25 522 CYS A C 1
ATOM 4002 O O . CYS A 1 522 ? 8.975 37.196 -5.862 1.00 94.25 522 CYS A O 1
ATOM 4004 N N . PHE A 1 523 ? 9.578 36.177 -7.779 1.00 95.31 523 PHE A N 1
ATOM 4005 C CA . PHE A 1 523 ? 10.974 35.916 -7.414 1.00 95.31 523 PHE A CA 1
ATOM 4006 C C . PHE A 1 523 ? 11.953 36.652 -8.325 1.00 95.31 523 PHE A C 1
ATOM 4008 O O . PHE A 1 523 ? 11.773 36.658 -9.542 1.00 95.31 523 PHE A O 1
ATOM 4015 N N . ALA A 1 524 ? 13.032 37.190 -7.757 1.00 95.69 524 ALA A N 1
ATOM 4016 C CA . ALA A 1 524 ? 14.138 37.763 -8.519 1.00 95.69 524 ALA A CA 1
ATOM 4017 C C . ALA A 1 524 ? 14.885 36.682 -9.327 1.00 95.69 524 ALA A C 1
ATOM 4019 O O . ALA A 1 524 ? 15.299 35.664 -8.777 1.00 95.69 524 ALA A O 1
ATOM 4020 N N . LEU A 1 525 ? 15.080 36.905 -10.629 1.00 92.25 525 LEU A N 1
ATOM 4021 C CA . LEU A 1 525 ? 15.862 36.036 -11.524 1.00 92.25 525 LEU A CA 1
ATOM 4022 C C . LEU A 1 525 ? 17.367 36.327 -11.447 1.00 92.25 525 LEU A C 1
ATOM 4024 O O . LEU A 1 525 ? 18.190 35.447 -11.675 1.00 92.25 525 LEU A O 1
ATOM 4028 N N . ARG A 1 526 ? 17.719 37.569 -11.110 1.00 94.00 526 ARG A N 1
ATOM 4029 C CA . ARG A 1 526 ? 19.085 38.073 -10.939 1.00 94.00 526 ARG A CA 1
ATOM 4030 C C . ARG A 1 526 ? 19.115 39.103 -9.813 1.00 94.00 526 ARG A C 1
ATOM 4032 O O . ARG A 1 526 ? 18.070 39.448 -9.270 1.00 94.00 526 ARG A O 1
ATOM 4039 N N . ASN A 1 527 ? 20.294 39.620 -9.484 1.00 94.38 527 ASN A N 1
ATOM 4040 C CA . ASN A 1 527 ? 20.386 40.779 -8.600 1.00 94.38 527 ASN A CA 1
ATOM 4041 C C . ASN A 1 527 ? 19.724 42.001 -9.270 1.00 94.38 527 ASN A C 1
ATOM 4043 O O . ASN A 1 527 ? 19.913 42.227 -10.471 1.00 94.38 527 ASN A O 1
ATOM 4047 N N . ILE A 1 528 ? 18.955 42.764 -8.495 1.00 96.62 528 ILE A N 1
ATOM 4048 C CA . ILE A 1 528 ? 18.215 43.963 -8.917 1.00 96.62 528 ILE A CA 1
ATOM 4049 C C . ILE A 1 528 ? 18.744 45.138 -8.090 1.00 96.62 528 ILE A C 1
ATOM 4051 O O . ILE A 1 528 ? 18.797 45.043 -6.861 1.00 96.62 528 ILE A O 1
ATOM 4055 N N . ALA A 1 529 ? 19.181 46.215 -8.739 1.00 96.06 529 ALA A N 1
ATOM 4056 C CA . ALA A 1 529 ? 19.708 47.390 -8.045 1.00 96.06 529 ALA A CA 1
ATOM 4057 C C . ALA A 1 529 ? 18.579 48.232 -7.429 1.00 96.06 529 ALA A C 1
ATOM 4059 O O . ALA A 1 529 ? 17.448 48.211 -7.909 1.00 96.06 529 ALA A O 1
ATOM 4060 N N . ALA A 1 530 ? 18.886 49.003 -6.384 1.00 94.81 530 ALA A N 1
ATOM 4061 C CA . ALA A 1 530 ? 17.983 50.041 -5.893 1.00 94.81 530 ALA A CA 1
ATOM 4062 C C . ALA A 1 530 ? 17.585 50.987 -7.043 1.00 94.81 530 ALA A C 1
ATOM 4064 O O . ALA A 1 530 ? 18.406 51.299 -7.904 1.00 94.81 530 ALA A O 1
ATOM 4065 N N . ASP A 1 531 ? 16.322 51.408 -7.053 1.00 94.69 531 ASP A N 1
ATOM 4066 C CA . ASP A 1 531 ? 15.673 52.216 -8.092 1.00 94.69 531 ASP A CA 1
ATOM 4067 C C . ASP A 1 531 ? 15.525 51.548 -9.475 1.00 94.69 531 ASP A C 1
ATOM 4069 O O . ASP A 1 531 ? 15.021 52.172 -10.410 1.00 94.69 531 ASP A O 1
ATOM 4073 N N . GLU A 1 532 ? 15.887 50.270 -9.625 1.00 95.06 532 GLU A N 1
ATOM 4074 C CA . GLU A 1 532 ? 15.632 49.510 -10.852 1.00 95.06 532 GLU A CA 1
ATOM 4075 C C . GLU A 1 532 ? 14.150 49.089 -10.952 1.00 95.06 532 GLU A C 1
ATOM 4077 O O . GLU A 1 532 ? 13.505 48.752 -9.955 1.00 95.06 532 GLU A O 1
ATOM 4082 N N . LEU A 1 533 ? 13.595 49.096 -12.171 1.00 93.69 533 LEU A N 1
ATOM 4083 C CA . LEU A 1 533 ? 12.220 48.673 -12.458 1.00 93.69 533 LEU A CA 1
ATOM 4084 C C . LEU A 1 533 ? 12.050 47.167 -12.212 1.00 93.69 533 LEU A C 1
ATOM 4086 O O . LEU A 1 533 ? 12.763 46.359 -12.806 1.00 93.69 533 LEU A O 1
ATOM 4090 N N . ILE A 1 534 ? 11.067 46.771 -11.405 1.00 95.69 534 ILE A N 1
ATOM 4091 C CA . ILE A 1 534 ? 10.738 45.358 -11.189 1.00 95.69 534 ILE A CA 1
ATOM 4092 C C . ILE A 1 534 ? 9.771 44.910 -12.291 1.00 95.69 534 ILE A C 1
ATOM 4094 O O . ILE A 1 534 ? 8.683 45.471 -12.445 1.00 95.69 534 ILE A O 1
ATOM 4098 N N . SER A 1 535 ? 10.176 43.908 -13.075 1.00 94.31 535 SER A N 1
ATOM 4099 C CA . SER A 1 535 ? 9.425 43.463 -14.253 1.00 94.31 535 SER A CA 1
ATOM 4100 C C . SER A 1 535 ? 9.414 41.948 -14.430 1.00 94.31 535 SER A C 1
ATOM 4102 O O . SER A 1 535 ? 10.380 41.261 -14.086 1.00 94.31 535 SER A O 1
ATOM 4104 N N . PHE A 1 536 ? 8.327 41.433 -15.004 1.00 94.00 536 PHE A N 1
ATOM 4105 C CA . PHE A 1 536 ? 8.185 40.038 -15.432 1.00 94.00 536 PHE A CA 1
ATOM 4106 C C . PHE A 1 536 ? 7.645 39.970 -16.869 1.00 94.00 536 PHE A C 1
ATOM 4108 O O . PHE A 1 536 ? 7.121 40.952 -17.398 1.00 94.00 536 PHE A O 1
ATOM 4115 N N . ASN A 1 537 ? 7.782 38.823 -17.534 1.00 93.25 537 ASN A N 1
ATOM 4116 C CA . ASN A 1 537 ? 7.278 38.658 -18.895 1.00 93.25 537 ASN A CA 1
ATOM 4117 C C . ASN A 1 537 ? 5.815 38.195 -18.868 1.00 93.25 537 ASN A C 1
ATOM 4119 O O . ASN A 1 537 ? 5.540 37.042 -18.582 1.00 93.25 537 ASN A O 1
ATOM 4123 N N . TYR A 1 538 ? 4.869 39.072 -19.204 1.00 93.62 538 TYR A N 1
ATOM 4124 C CA . TYR A 1 538 ? 3.427 38.750 -19.173 1.00 93.62 538 TYR A CA 1
ATOM 4125 C C . TYR A 1 538 ? 3.036 37.542 -20.044 1.00 93.62 538 TYR A C 1
ATOM 4127 O O . TYR A 1 538 ? 2.037 36.883 -19.767 1.00 93.62 538 TYR A O 1
ATOM 4135 N N . LEU A 1 539 ? 3.833 37.205 -21.069 1.00 92.69 539 LEU A N 1
ATOM 4136 C CA . LEU A 1 539 ? 3.612 36.006 -21.880 1.00 92.69 539 LEU A CA 1
ATOM 4137 C C . LEU A 1 539 ? 3.785 34.722 -21.056 1.00 92.69 539 LEU A C 1
ATOM 4139 O O . LEU A 1 539 ? 3.259 33.695 -21.448 1.00 92.69 539 LEU A O 1
ATOM 4143 N N . THR A 1 540 ? 4.493 34.745 -19.924 1.00 92.81 540 THR A N 1
ATOM 4144 C CA . THR A 1 540 ? 4.693 33.558 -19.079 1.00 92.81 540 THR A CA 1
ATOM 4145 C C . THR A 1 540 ? 3.539 33.304 -18.114 1.00 92.81 540 THR A C 1
ATOM 4147 O O . THR A 1 540 ? 3.440 32.198 -17.584 1.00 92.81 540 THR A O 1
ATOM 4150 N N . THR A 1 541 ? 2.656 34.283 -17.899 1.00 92.31 541 THR A N 1
ATOM 4151 C CA . THR A 1 541 ? 1.492 34.164 -17.010 1.00 92.31 541 THR A CA 1
ATOM 4152 C C . THR A 1 541 ? 0.175 34.122 -17.766 1.00 92.31 541 THR A C 1
ATOM 4154 O O . THR A 1 541 ? -0.705 33.381 -17.354 1.00 92.31 541 THR A O 1
ATOM 4157 N N . GLU A 1 542 ? 0.039 34.854 -18.873 1.00 90.81 542 GLU A N 1
ATOM 4158 C CA . GLU A 1 542 ? -1.211 34.956 -19.629 1.00 90.81 542 GLU A CA 1
ATOM 4159 C C . GLU A 1 542 ? -1.204 34.052 -20.865 1.00 90.81 542 GLU A C 1
ATOM 4161 O O . GLU A 1 542 ? -0.322 34.144 -21.720 1.00 90.81 542 GLU A O 1
ATOM 4166 N N . TRP A 1 543 ? -2.224 33.200 -21.003 1.00 89.38 543 TRP A N 1
ATOM 4167 C CA . TRP A 1 543 ? -2.426 32.410 -22.222 1.00 89.38 543 TRP A CA 1
ATOM 4168 C C . TRP A 1 543 ? -2.972 33.261 -23.372 1.00 89.38 543 TRP A C 1
ATOM 4170 O O . TRP A 1 543 ? -2.443 33.206 -24.484 1.00 89.38 543 TRP A O 1
ATOM 4180 N N . ASP A 1 544 ? -3.995 34.064 -23.075 1.00 87.69 544 ASP A N 1
ATOM 4181 C CA . ASP A 1 544 ? -4.664 35.004 -23.976 1.00 87.69 544 ASP A CA 1
ATOM 4182 C C . ASP A 1 544 ? -5.041 36.240 -23.141 1.00 87.69 544 ASP A C 1
ATOM 4184 O O . ASP A 1 544 ? -5.695 36.103 -22.106 1.00 87.69 544 ASP A O 1
ATOM 4188 N N . MET A 1 545 ? -4.568 37.427 -23.518 1.00 85.38 545 MET A N 1
ATOM 4189 C CA . MET A 1 545 ? -4.741 38.642 -22.708 1.00 85.38 545 MET A CA 1
ATOM 4190 C C . MET A 1 545 ? -6.082 39.334 -22.974 1.00 85.38 545 MET A C 1
ATOM 4192 O O . MET A 1 545 ? -6.507 39.429 -24.123 1.00 85.38 545 MET A O 1
ATOM 4196 N N . SER A 1 546 ? -6.702 39.920 -21.937 1.00 81.44 546 SER A N 1
ATOM 4197 C CA . SER A 1 546 ? -7.945 40.699 -22.098 1.00 81.44 546 SER A CA 1
ATOM 4198 C C . SER A 1 546 ? -7.760 41.956 -22.953 1.00 81.44 546 SER A C 1
ATOM 4200 O O . SER A 1 546 ? -8.657 42.325 -23.703 1.00 81.44 546 SER A O 1
ATOM 4202 N N . GLU A 1 547 ? -6.600 42.613 -22.846 1.00 83.44 547 GLU A N 1
ATOM 4203 C CA . GLU A 1 547 ? -6.234 43.787 -23.647 1.00 83.44 547 GLU A CA 1
ATOM 4204 C C . GLU A 1 547 ? -4.774 43.667 -24.130 1.00 83.44 547 GLU A C 1
ATOM 4206 O O . GLU A 1 547 ? -3.840 43.942 -23.373 1.00 83.44 547 GLU A O 1
ATOM 4211 N N . PRO A 1 548 ? -4.542 43.230 -25.383 1.00 88.25 548 PRO A N 1
ATOM 4212 C CA . PRO A 1 548 ? -3.213 43.219 -25.993 1.00 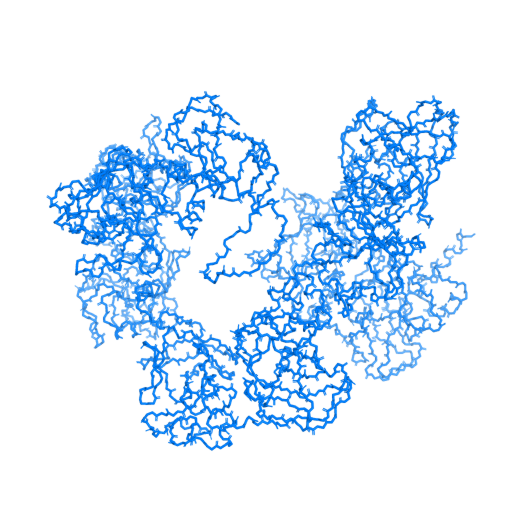88.25 548 PRO A CA 1
ATOM 4213 C C . PRO A 1 548 ? -2.638 44.628 -26.192 1.00 88.25 548 PRO A C 1
ATOM 4215 O O . PRO A 1 548 ? -3.367 45.561 -26.525 1.00 88.25 548 PRO A O 1
ATOM 4218 N N . PHE A 1 549 ? -1.313 44.773 -26.114 1.00 89.31 549 PHE A N 1
ATOM 4219 C CA . PHE A 1 549 ? -0.629 46.061 -26.291 1.00 89.31 549 PHE A CA 1
ATOM 4220 C C . PHE A 1 549 ? 0.707 45.926 -27.038 1.00 89.31 549 PHE A C 1
ATOM 4222 O O . PHE A 1 549 ? 1.276 44.839 -27.176 1.00 89.31 549 PHE A O 1
ATOM 4229 N N . THR A 1 550 ? 1.221 47.046 -27.548 1.00 90.00 550 THR A N 1
ATOM 4230 C CA . THR A 1 550 ? 2.547 47.114 -28.183 1.00 90.00 550 THR A CA 1
ATOM 4231 C C . THR A 1 550 ? 3.627 47.262 -27.111 1.00 90.00 550 THR A C 1
ATOM 4233 O O . THR A 1 550 ? 3.576 48.195 -26.312 1.00 90.00 550 THR A O 1
ATOM 4236 N N . CYS A 1 551 ? 4.611 46.358 -27.086 1.00 89.94 551 CYS A N 1
ATOM 4237 C CA . CYS A 1 551 ? 5.679 46.364 -26.090 1.00 89.94 551 CYS A CA 1
ATOM 4238 C C . CYS A 1 551 ? 6.615 47.567 -26.261 1.00 89.94 551 CYS A C 1
ATOM 4240 O O . CYS A 1 551 ? 7.094 47.841 -27.360 1.00 89.94 551 CYS A O 1
ATOM 4242 N N . ALA A 1 552 ? 6.941 48.222 -25.146 1.00 85.56 552 ALA A N 1
ATOM 4243 C CA . ALA A 1 552 ? 7.903 49.321 -25.070 1.00 85.56 552 ALA A CA 1
ATOM 4244 C C . ALA A 1 552 ? 9.070 49.017 -24.103 1.00 85.56 552 ALA A C 1
ATOM 4246 O O . ALA A 1 552 ? 9.670 49.935 -23.554 1.00 85.56 552 ALA A O 1
ATOM 4247 N N . CYS A 1 553 ? 9.392 47.734 -23.867 1.00 85.62 553 CYS A N 1
ATOM 4248 C CA . CYS A 1 553 ? 10.385 47.336 -22.852 1.00 85.62 553 CYS A CA 1
ATOM 4249 C C . CYS A 1 553 ? 11.847 47.662 -23.206 1.00 85.62 553 CYS A C 1
ATOM 4251 O O . CYS A 1 553 ? 12.692 47.687 -22.319 1.00 85.62 553 CYS A O 1
ATOM 4253 N N . GLY A 1 554 ? 12.167 47.869 -24.488 1.00 81.88 554 GLY A N 1
ATOM 4254 C CA . GLY A 1 554 ? 13.523 48.196 -24.947 1.00 81.88 554 GLY A CA 1
ATOM 4255 C C . GLY A 1 554 ? 14.523 47.028 -25.021 1.00 81.88 554 GLY A C 1
ATOM 4256 O O . GLY A 1 554 ? 15.664 47.257 -25.409 1.00 81.88 554 GLY A O 1
ATOM 4257 N N . SER A 1 555 ? 14.131 45.788 -24.699 1.00 86.81 555 SER A N 1
ATOM 4258 C CA . SER A 1 555 ? 15.012 44.610 -24.812 1.00 86.81 555 SER A CA 1
ATOM 4259 C C . SER A 1 555 ? 15.366 44.273 -26.270 1.00 86.81 555 SER A C 1
ATOM 4261 O O . SER A 1 555 ? 14.510 44.342 -27.155 1.00 86.81 555 SER A O 1
ATOM 4263 N N . SER A 1 556 ? 16.598 43.816 -26.520 1.00 83.94 556 SER A N 1
ATOM 4264 C CA . SER A 1 556 ? 17.013 43.251 -27.816 1.00 83.94 556 SER A CA 1
ATOM 4265 C C . SER A 1 556 ? 16.289 41.942 -28.165 1.00 83.94 556 SER A C 1
ATOM 4267 O O . SER A 1 556 ? 16.196 41.595 -29.339 1.00 83.94 556 SER A O 1
ATOM 4269 N N . ASN A 1 557 ? 15.721 41.255 -27.167 1.00 82.88 557 ASN A N 1
ATOM 4270 C CA . ASN A 1 557 ? 14.940 40.022 -27.309 1.00 82.88 557 ASN A CA 1
ATOM 4271 C C . ASN A 1 557 ? 13.417 40.285 -27.317 1.00 82.88 557 ASN A C 1
ATOM 4273 O O . ASN A 1 557 ? 12.627 39.428 -26.928 1.00 82.88 557 ASN A O 1
ATOM 4277 N N . CYS A 1 558 ? 12.982 41.490 -27.701 1.00 87.94 558 CYS A N 1
ATOM 4278 C CA . CYS A 1 558 ? 11.574 41.893 -27.652 1.00 87.94 558 CYS A CA 1
ATOM 4279 C C . CYS A 1 558 ? 10.671 41.082 -28.606 1.00 87.94 558 CYS A C 1
ATOM 4281 O O . CYS A 1 558 ? 10.988 40.895 -29.779 1.00 87.94 558 CYS A O 1
ATOM 4283 N N . HIS A 1 559 ? 9.487 40.680 -28.124 1.00 84.94 559 HIS A N 1
ATOM 4284 C CA . HIS A 1 559 ? 8.461 39.976 -28.910 1.00 84.94 559 HIS A CA 1
ATOM 4285 C C . HIS A 1 559 ? 7.514 40.907 -29.701 1.00 84.94 559 HIS A C 1
ATOM 4287 O O . HIS A 1 559 ? 6.649 40.432 -30.438 1.00 84.94 559 HIS A O 1
ATOM 4293 N N . GLY A 1 560 ? 7.652 42.231 -29.575 1.00 89.31 560 GLY A N 1
ATOM 4294 C CA . GLY A 1 560 ? 6.820 43.204 -30.289 1.00 89.31 560 GLY A CA 1
ATOM 4295 C C . GLY A 1 560 ? 5.433 43.379 -29.665 1.00 89.31 560 GLY A C 1
ATOM 4296 O O . GLY A 1 560 ? 5.272 44.173 -28.745 1.00 89.31 560 GLY A O 1
ATOM 4297 N N . ARG A 1 561 ? 4.408 42.683 -30.166 1.00 91.69 561 ARG A N 1
ATOM 4298 C CA . ARG A 1 561 ? 3.029 42.781 -29.646 1.00 91.69 561 ARG A CA 1
ATOM 4299 C C . ARG A 1 561 ? 2.802 41.734 -28.555 1.00 91.69 561 ARG A C 1
ATOM 4301 O O . ARG A 1 561 ? 2.975 40.546 -28.807 1.00 91.69 561 ARG A O 1
ATOM 4308 N N . ILE A 1 562 ? 2.378 42.162 -27.368 1.00 92.88 562 ILE A N 1
ATOM 4309 C CA . ILE A 1 562 ? 2.093 41.273 -26.236 1.00 92.88 562 ILE A CA 1
ATOM 4310 C C . ILE A 1 562 ? 0.592 40.985 -26.220 1.00 92.88 562 ILE A C 1
ATOM 4312 O O . ILE A 1 562 ? -0.212 41.892 -26.020 1.00 92.88 562 ILE A O 1
ATOM 4316 N N . ALA A 1 563 ? 0.223 39.732 -26.494 1.00 90.31 563 ALA A N 1
ATOM 4317 C CA . ALA A 1 563 ? -1.173 39.291 -26.593 1.00 90.31 563 ALA A CA 1
ATOM 4318 C C . ALA A 1 563 ? -1.480 38.003 -25.800 1.00 90.31 563 ALA A C 1
ATOM 4320 O O . ALA A 1 563 ? -2.625 37.571 -25.773 1.00 90.31 563 ALA A O 1
ATOM 4321 N N . GLY A 1 564 ? -0.477 37.393 -25.155 1.00 90.69 564 GLY A N 1
ATOM 4322 C CA . GLY A 1 564 ? -0.569 36.095 -24.467 1.00 90.69 564 GLY A CA 1
ATOM 4323 C C . GLY A 1 564 ? 0.286 35.003 -25.128 1.00 90.69 564 GLY A C 1
ATOM 4324 O O . GLY A 1 564 ? 0.630 35.103 -26.310 1.00 90.69 564 GLY A O 1
ATOM 4325 N N . PHE A 1 565 ? 0.654 33.963 -24.371 1.00 91.31 565 PHE A N 1
ATOM 4326 C CA . PHE A 1 565 ? 1.558 32.876 -24.796 1.00 91.31 565 PHE A CA 1
ATOM 4327 C C . PHE A 1 565 ? 1.092 32.151 -26.067 1.00 91.31 565 PHE A C 1
ATOM 4329 O O . PHE A 1 565 ? 1.911 31.711 -26.881 1.00 91.31 565 PHE A O 1
ATOM 4336 N N . ARG A 1 566 ? -0.230 32.050 -26.262 1.00 87.62 566 ARG A N 1
ATOM 4337 C CA . ARG A 1 566 ? -0.857 31.433 -27.438 1.00 87.62 566 ARG A CA 1
ATOM 4338 C C . ARG A 1 566 ? -0.393 32.059 -28.756 1.00 87.62 566 ARG A C 1
ATOM 4340 O O . ARG A 1 566 ? -0.317 31.365 -29.764 1.00 87.62 566 ARG A O 1
ATOM 4347 N N . HIS A 1 567 ? -0.076 33.353 -28.746 1.00 88.56 567 HIS A N 1
ATOM 4348 C CA . HIS A 1 567 ? 0.243 34.136 -29.945 1.00 88.56 567 HIS A CA 1
ATOM 4349 C C . HIS A 1 567 ? 1.748 34.180 -30.267 1.00 88.56 567 HIS A C 1
ATOM 4351 O O . HIS A 1 567 ? 2.161 34.833 -31.226 1.00 88.56 567 HIS A O 1
ATOM 4357 N N . VAL A 1 568 ? 2.587 33.490 -29.484 1.00 86.12 568 VAL A N 1
ATOM 4358 C CA . VAL A 1 568 ? 4.045 33.419 -29.680 1.00 86.12 568 VAL A CA 1
ATOM 4359 C C . VAL A 1 568 ? 4.396 32.300 -30.671 1.00 86.12 568 VAL A C 1
ATOM 4361 O O . VAL A 1 568 ? 3.842 31.207 -30.611 1.00 86.12 568 VAL A O 1
ATOM 4364 N N . LYS A 1 569 ? 5.354 32.535 -31.580 1.00 79.69 569 LYS A N 1
ATOM 4365 C CA . LYS A 1 569 ? 5.868 31.490 -32.493 1.00 79.69 569 LYS A CA 1
ATOM 4366 C C . LYS A 1 569 ? 6.546 30.344 -31.720 1.00 79.69 569 LYS A C 1
ATOM 4368 O O . LYS A 1 569 ? 7.128 30.583 -30.665 1.00 79.69 569 LYS A O 1
ATOM 4373 N N . ARG A 1 570 ? 6.569 29.129 -32.289 1.00 69.69 570 ARG A N 1
ATOM 4374 C CA . ARG A 1 570 ? 7.063 27.895 -31.632 1.00 69.69 570 ARG A CA 1
ATOM 4375 C C . ARG A 1 570 ? 8.448 28.027 -30.992 1.00 69.69 570 ARG A C 1
ATOM 4377 O O . ARG A 1 570 ? 8.617 27.652 -29.841 1.00 69.69 570 ARG A O 1
ATOM 4384 N N . GLU A 1 571 ? 9.413 28.608 -31.701 1.00 69.19 571 GLU A N 1
ATOM 4385 C CA . GLU A 1 571 ? 10.766 28.838 -31.170 1.00 69.19 571 GLU A CA 1
ATOM 4386 C C . GLU A 1 571 ? 10.755 29.738 -29.919 1.00 69.19 571 GLU A C 1
ATOM 4388 O O . GLU A 1 571 ? 11.451 29.475 -28.942 1.00 69.19 571 GLU A O 1
ATOM 4393 N N . GLY A 1 572 ? 9.911 30.775 -29.915 1.00 78.31 572 GLY A N 1
ATOM 4394 C CA . GLY A 1 572 ? 9.720 31.649 -28.758 1.00 78.31 572 GLY A CA 1
ATOM 4395 C C . GLY A 1 572 ? 9.009 30.949 -27.599 1.00 78.31 572 GLY A C 1
ATOM 4396 O O . GLY A 1 572 ? 9.376 31.159 -26.449 1.00 78.31 572 GLY A O 1
ATOM 4397 N N . GLN A 1 573 ? 8.044 30.071 -27.887 1.00 80.81 573 GLN A N 1
ATOM 4398 C CA . GLN A 1 573 ? 7.371 29.262 -26.864 1.00 80.81 573 GLN A CA 1
ATOM 4399 C C . GLN A 1 573 ? 8.352 28.312 -26.165 1.00 80.81 573 GLN A C 1
ATOM 4401 O O . GLN A 1 573 ? 8.310 28.200 -24.944 1.00 80.81 573 GLN A O 1
ATOM 4406 N N . LEU A 1 574 ? 9.274 27.690 -26.914 1.00 69.06 574 LEU A N 1
ATOM 4407 C CA . LEU A 1 574 ? 10.339 26.847 -26.353 1.00 69.06 574 LEU A CA 1
ATOM 4408 C C . LEU A 1 574 ? 11.279 27.648 -25.444 1.00 69.06 574 LEU A C 1
ATOM 4410 O O . LEU A 1 574 ? 11.570 27.214 -24.333 1.00 69.06 574 LEU A O 1
ATOM 4414 N N . LYS A 1 575 ? 11.694 28.847 -25.875 1.00 76.88 575 LYS A N 1
ATOM 4415 C CA . LYS A 1 575 ? 12.554 29.747 -25.082 1.00 76.88 575 LYS A CA 1
ATOM 4416 C C . LYS A 1 575 ? 11.889 30.221 -23.786 1.00 76.88 575 LYS A C 1
ATOM 4418 O O . LYS A 1 575 ? 12.561 30.373 -22.773 1.00 76.88 575 LYS A O 1
ATOM 4423 N N . LEU A 1 576 ? 10.574 30.445 -23.804 1.00 83.62 576 LEU A N 1
ATOM 4424 C CA . LEU A 1 576 ? 9.810 30.883 -22.631 1.00 83.62 576 LEU A CA 1
ATOM 4425 C C . LEU A 1 576 ? 9.344 29.720 -21.737 1.00 83.62 576 LEU A C 1
ATOM 4427 O O . LEU A 1 576 ? 8.930 29.966 -20.605 1.00 83.62 576 LEU A O 1
ATOM 4431 N N . TRP A 1 577 ? 9.421 28.466 -22.199 1.00 77.62 577 TRP A N 1
ATOM 4432 C CA . TRP A 1 577 ? 8.837 27.296 -21.529 1.00 77.62 577 TRP A CA 1
ATOM 4433 C C . TRP A 1 577 ? 9.269 27.141 -20.067 1.00 77.62 577 TRP A C 1
ATOM 4435 O O . TRP A 1 577 ? 8.425 26.942 -19.194 1.00 77.62 577 TRP A O 1
ATOM 4445 N N . SER A 1 578 ? 10.568 27.288 -19.788 1.00 75.00 578 SER A N 1
ATOM 4446 C CA . SER A 1 578 ? 11.147 27.131 -18.445 1.00 75.00 578 SER A CA 1
ATOM 4447 C C . SER A 1 578 ? 10.719 28.221 -17.453 1.00 75.00 578 SER A C 1
ATOM 4449 O O . SER A 1 578 ? 10.841 28.034 -16.243 1.00 75.00 578 SER A O 1
ATOM 4451 N N . THR A 1 579 ? 10.197 29.349 -17.947 1.00 82.06 579 THR A N 1
ATOM 4452 C CA . THR A 1 579 ? 9.734 30.484 -17.129 1.00 82.06 579 THR A CA 1
ATOM 4453 C C . THR A 1 579 ? 8.214 30.666 -17.144 1.00 82.06 579 THR A C 1
ATOM 4455 O O . THR A 1 579 ? 7.697 31.436 -16.334 1.00 82.06 579 THR A O 1
ATOM 4458 N N . ALA A 1 580 ? 7.499 29.948 -18.018 1.00 87.50 580 ALA A N 1
ATOM 4459 C CA . ALA A 1 580 ? 6.041 29.880 -18.060 1.00 87.50 580 ALA A CA 1
ATOM 4460 C C . ALA A 1 580 ? 5.461 29.283 -16.770 1.00 87.50 580 ALA A C 1
ATOM 4462 O O . ALA A 1 580 ? 6.001 28.334 -16.198 1.00 87.50 580 ALA A O 1
ATOM 4463 N N . THR A 1 581 ? 4.330 29.814 -16.311 1.00 90.00 581 THR A N 1
ATOM 4464 C CA . THR A 1 581 ? 3.600 29.236 -15.182 1.00 90.00 581 THR A CA 1
ATOM 4465 C C . THR A 1 581 ? 3.039 27.865 -15.559 1.00 90.00 581 THR A C 1
ATOM 4467 O O . THR A 1 581 ? 2.695 27.614 -16.716 1.00 90.00 581 THR A O 1
ATOM 4470 N N . ARG A 1 582 ? 2.860 26.975 -14.571 1.00 84.31 582 ARG A N 1
ATOM 4471 C CA . ARG A 1 582 ? 2.222 25.658 -14.786 1.00 84.31 582 ARG A CA 1
ATOM 4472 C C . ARG A 1 582 ? 0.854 25.769 -15.471 1.00 84.31 582 ARG A C 1
ATOM 4474 O O . ARG A 1 582 ? 0.477 24.889 -16.242 1.00 84.31 582 ARG A O 1
ATOM 4481 N N . ALA A 1 583 ? 0.135 26.860 -15.215 1.00 85.06 583 ALA A N 1
ATOM 4482 C CA . ALA A 1 583 ? -1.143 27.180 -15.835 1.00 85.06 583 ALA A CA 1
ATOM 4483 C C . ALA A 1 583 ? -1.030 27.341 -17.361 1.00 85.06 583 ALA A C 1
ATOM 4485 O O . ALA A 1 583 ? -1.759 26.691 -18.114 1.00 85.06 583 ALA A O 1
ATOM 4486 N N . VAL A 1 584 ? -0.081 28.163 -17.818 1.00 88.50 584 VAL A N 1
ATOM 4487 C CA . VAL A 1 584 ? 0.210 28.382 -19.244 1.00 88.50 584 VAL A CA 1
ATOM 4488 C C . VAL A 1 584 ? 0.800 27.122 -19.879 1.00 88.50 584 VAL A C 1
ATOM 4490 O O . VAL A 1 584 ? 0.373 26.730 -20.965 1.00 88.50 584 VAL A O 1
ATOM 4493 N N . GLN A 1 585 ? 1.713 26.435 -19.182 1.00 84.12 585 GLN A N 1
ATOM 4494 C CA . GLN A 1 585 ? 2.290 25.165 -19.635 1.00 84.12 585 GLN A CA 1
ATOM 4495 C C . GLN A 1 585 ? 1.215 24.094 -19.876 1.00 84.12 585 GLN A C 1
ATOM 4497 O O . GLN A 1 585 ? 1.266 23.372 -20.871 1.00 84.12 585 GLN A O 1
ATOM 4502 N N . SER A 1 586 ? 0.203 24.028 -19.006 1.00 78.06 586 SER A N 1
ATOM 4503 C CA . SER A 1 586 ? -0.920 23.094 -19.139 1.00 78.06 586 SER A CA 1
ATOM 4504 C C . SER A 1 586 ? -1.786 23.401 -20.360 1.00 78.06 586 SER A C 1
ATOM 4506 O O . SER A 1 586 ? -2.142 22.480 -21.093 1.00 78.06 586 SER A O 1
ATOM 4508 N N . LEU A 1 587 ? -2.092 24.677 -20.629 1.00 80.56 587 LEU A N 1
ATOM 4509 C CA . LEU A 1 587 ? -2.840 25.069 -21.831 1.00 80.56 587 LEU A CA 1
ATOM 4510 C C . LEU A 1 587 ? -2.037 24.834 -23.117 1.00 80.56 587 LEU A C 1
ATOM 4512 O O . LEU A 1 587 ? -2.596 24.357 -24.103 1.00 80.56 587 LEU A O 1
ATOM 4516 N N . PHE A 1 588 ? -0.722 25.069 -23.096 1.00 77.44 588 PHE A N 1
ATOM 4517 C CA . PHE A 1 588 ? 0.164 24.714 -24.203 1.00 77.44 588 PHE A CA 1
ATOM 4518 C C . PHE A 1 588 ? 0.141 23.207 -24.464 1.00 77.44 588 PHE A C 1
ATOM 4520 O O . PHE A 1 588 ? -0.145 22.789 -25.584 1.00 77.44 588 PHE A O 1
ATOM 4527 N N . ALA A 1 589 ? 0.335 22.385 -23.429 1.00 63.66 589 ALA A N 1
ATOM 4528 C CA . ALA A 1 589 ? 0.260 20.933 -23.545 1.00 63.66 589 ALA A CA 1
ATOM 4529 C C . ALA A 1 589 ? -1.110 20.469 -24.068 1.00 63.66 589 ALA A C 1
ATOM 4531 O O . ALA A 1 589 ? -1.163 19.594 -24.924 1.00 63.66 589 ALA A O 1
ATOM 4532 N N . GLN A 1 590 ? -2.217 21.078 -23.627 1.00 66.44 590 GLN A N 1
ATOM 4533 C CA . GLN A 1 590 ? -3.554 20.795 -24.165 1.00 66.44 590 GLN A CA 1
ATOM 4534 C C . GLN A 1 590 ? -3.677 21.180 -25.646 1.00 66.44 590 GLN A C 1
ATOM 4536 O O . GLN A 1 590 ? -4.211 20.393 -26.424 1.00 66.44 590 GLN A O 1
ATOM 4541 N N . SER A 1 591 ? -3.130 22.331 -26.055 1.00 64.75 591 SER A N 1
ATOM 4542 C CA . SER A 1 591 ? -3.153 22.780 -27.455 1.00 64.75 591 SER A CA 1
ATOM 4543 C C . SER A 1 591 ? -2.337 21.884 -28.399 1.00 64.75 591 SER A C 1
ATOM 4545 O O . SER A 1 591 ? -2.651 21.802 -29.582 1.00 64.75 591 SER A O 1
ATOM 4547 N N . ILE A 1 592 ? -1.322 21.173 -27.883 1.00 59.06 592 ILE A N 1
ATOM 4548 C CA . ILE A 1 592 ? -0.431 20.299 -28.671 1.00 59.06 592 ILE A CA 1
ATOM 4549 C C . ILE A 1 592 ? -0.723 18.811 -28.449 1.00 59.06 592 ILE A C 1
ATOM 4551 O O . ILE A 1 592 ? -0.263 17.973 -29.212 1.00 59.06 592 ILE A O 1
ATOM 4555 N N . ARG A 1 593 ? -1.551 18.418 -27.472 1.00 44.31 593 ARG A N 1
ATOM 4556 C CA . ARG A 1 593 ? -2.071 17.035 -27.396 1.00 44.31 593 ARG A CA 1
ATOM 4557 C C . ARG A 1 593 ? -2.904 16.653 -28.626 1.00 44.31 593 ARG A C 1
ATOM 4559 O O . ARG A 1 593 ? -3.185 15.480 -28.829 1.00 44.31 593 ARG A O 1
ATOM 4566 N N . GLN A 1 594 ? -3.244 17.622 -29.471 1.00 46.78 594 GLN A N 1
ATOM 4567 C CA . GLN A 1 594 ? -3.778 17.402 -30.814 1.00 46.78 594 GLN A CA 1
ATOM 4568 C C . GLN A 1 594 ? -2.710 17.087 -31.883 1.00 46.78 594 GLN A C 1
ATOM 4570 O O . GLN A 1 594 ? -3.052 16.633 -32.969 1.00 46.78 594 GLN A O 1
ATOM 4575 N N . THR A 1 595 ? -1.430 17.314 -31.592 1.00 50.38 595 THR A N 1
ATOM 4576 C CA . THR A 1 595 ? -0.269 17.201 -32.484 1.00 50.38 595 THR A CA 1
ATOM 4577 C C . THR A 1 595 ? 0.909 16.548 -31.745 1.00 50.38 595 THR A C 1
ATOM 4579 O O . THR A 1 595 ? 1.851 17.237 -31.399 1.00 50.38 595 THR A O 1
ATOM 4582 N N . ALA A 1 596 ? 0.840 15.233 -31.474 1.00 55.38 596 ALA A N 1
ATOM 4583 C CA . ALA A 1 596 ? 1.909 14.300 -31.035 1.00 55.38 596 ALA A CA 1
ATOM 4584 C C . ALA A 1 596 ? 3.277 14.881 -30.561 1.00 55.38 596 ALA A C 1
ATOM 4586 O O . ALA A 1 596 ? 4.332 14.451 -31.022 1.00 55.38 596 ALA A O 1
ATOM 4587 N N . SER A 1 597 ? 3.282 15.857 -29.648 1.00 64.38 597 SER A N 1
ATOM 4588 C CA . SER A 1 597 ? 4.501 16.508 -29.155 1.00 64.38 597 SER A CA 1
ATOM 4589 C C . SER A 1 597 ? 5.021 15.753 -27.954 1.00 64.38 597 SER A C 1
ATOM 4591 O O . SER A 1 597 ? 4.383 15.728 -26.897 1.00 64.38 597 SER A O 1
ATOM 4593 N N . THR A 1 598 ? 6.205 15.172 -28.115 1.00 70.75 598 THR A N 1
ATOM 4594 C CA . THR A 1 598 ? 6.917 14.495 -27.036 1.00 70.75 598 THR A CA 1
ATOM 4595 C C . THR A 1 598 ? 7.247 15.497 -25.925 1.00 70.75 598 THR A C 1
ATOM 4597 O O . THR A 1 598 ? 7.115 15.168 -24.745 1.00 70.75 598 THR A O 1
ATOM 4600 N N . LEU A 1 599 ? 7.558 16.757 -26.270 1.00 70.19 599 LEU A N 1
ATOM 4601 C CA . LEU A 1 599 ? 7.860 17.815 -25.296 1.00 70.19 599 LEU A CA 1
ATOM 4602 C C . LEU A 1 599 ? 6.714 18.065 -24.299 1.00 70.19 599 LEU A C 1
ATOM 4604 O O . LEU A 1 599 ? 6.958 18.217 -23.105 1.00 70.19 599 LEU A O 1
ATOM 4608 N N . ALA A 1 600 ? 5.460 18.060 -24.766 1.00 64.44 600 ALA A N 1
ATOM 4609 C CA . ALA A 1 600 ? 4.278 18.266 -23.920 1.00 64.44 600 ALA A CA 1
ATOM 4610 C C . ALA A 1 600 ? 3.994 17.097 -22.954 1.00 64.44 600 ALA A C 1
ATOM 4612 O O . ALA A 1 600 ? 3.178 17.235 -22.039 1.00 64.44 600 ALA A O 1
ATOM 4613 N N . THR A 1 601 ? 4.639 15.948 -23.176 1.00 68.06 601 THR A N 1
ATOM 4614 C CA . THR A 1 601 ? 4.530 14.744 -22.337 1.00 68.06 601 THR A CA 1
ATOM 4615 C C . THR A 1 601 ? 5.726 14.533 -21.413 1.00 68.06 601 THR A C 1
ATOM 4617 O O . THR A 1 601 ? 5.688 13.624 -20.585 1.00 68.06 601 THR A O 1
ATOM 4620 N N . LEU A 1 602 ? 6.771 15.366 -21.515 1.00 77.25 602 LEU A N 1
ATOM 4621 C CA . LEU A 1 602 ? 7.934 15.262 -20.640 1.00 77.25 602 LEU A CA 1
ATOM 4622 C C . LEU A 1 602 ? 7.547 15.522 -19.187 1.00 77.25 602 LEU A C 1
ATOM 4624 O O . LEU A 1 602 ? 6.904 16.521 -18.856 1.00 77.25 602 LEU A O 1
ATOM 4628 N N . ASN A 1 603 ? 8.016 14.650 -18.301 1.00 79.69 603 ASN A N 1
ATOM 4629 C CA . ASN A 1 603 ? 7.964 14.914 -16.879 1.00 79.69 603 ASN A CA 1
ATOM 4630 C C . ASN A 1 603 ? 9.112 15.860 -16.497 1.00 79.69 603 ASN A C 1
ATOM 4632 O O . ASN A 1 603 ? 10.257 15.429 -16.354 1.00 79.69 603 ASN A O 1
ATOM 4636 N N . SER A 1 604 ? 8.797 17.144 -16.303 1.00 77.94 604 SER A N 1
ATOM 4637 C CA . SER A 1 604 ? 9.783 18.183 -15.978 1.00 77.94 604 SER A CA 1
ATOM 4638 C C . SER A 1 604 ? 10.463 18.007 -14.616 1.00 77.94 604 SER A C 1
ATOM 4640 O O . SER A 1 604 ? 11.363 18.773 -14.294 1.00 77.94 604 SER A O 1
ATOM 4642 N N . THR A 1 605 ? 10.026 17.053 -13.785 1.00 81.44 605 THR A N 1
ATOM 4643 C CA . THR A 1 605 ? 10.756 16.677 -12.562 1.00 81.44 605 THR A CA 1
ATOM 4644 C C . THR A 1 605 ? 11.893 15.692 -12.837 1.00 81.44 605 THR A C 1
ATOM 4646 O O . THR A 1 605 ? 12.787 15.555 -12.008 1.00 81.44 605 THR A O 1
ATOM 4649 N N . LEU A 1 606 ? 11.875 15.014 -13.991 1.00 87.62 606 LEU A N 1
ATOM 4650 C CA . LEU A 1 606 ? 12.909 14.072 -14.417 1.00 87.62 606 LEU A CA 1
ATOM 4651 C C . LEU A 1 606 ? 13.861 14.711 -15.426 1.00 87.62 606 LEU A C 1
ATOM 4653 O O . LEU A 1 606 ? 15.074 14.605 -15.261 1.00 87.62 606 LEU A O 1
ATOM 4657 N N . VAL A 1 607 ? 13.315 15.366 -16.457 1.00 88.62 607 VAL A N 1
ATOM 4658 C CA . VAL A 1 607 ? 14.072 15.928 -17.584 1.00 88.62 607 VAL A CA 1
ATOM 4659 C C . VAL A 1 607 ? 13.525 17.280 -18.023 1.00 88.62 607 VAL A C 1
ATOM 4661 O O . VAL A 1 607 ? 12.317 17.450 -18.189 1.00 88.62 607 VAL A O 1
ATOM 4664 N N . ALA A 1 608 ? 14.420 18.229 -18.281 1.00 82.56 608 ALA A N 1
ATOM 4665 C CA . ALA A 1 608 ? 14.078 19.551 -18.795 1.00 82.56 608 ALA A CA 1
ATOM 4666 C C . ALA A 1 608 ? 15.176 20.075 -19.739 1.00 82.56 608 ALA A C 1
ATOM 4668 O O . ALA A 1 608 ? 16.317 19.623 -19.652 1.00 82.56 608 ALA A O 1
ATOM 4669 N N . PRO A 1 609 ? 14.871 21.024 -20.641 1.00 80.06 609 PRO A N 1
ATOM 4670 C CA . PRO A 1 609 ? 15.899 21.725 -21.405 1.00 80.06 609 PRO A CA 1
ATOM 4671 C C . PRO A 1 609 ? 16.888 22.438 -20.467 1.00 80.06 609 PRO A C 1
ATOM 4673 O O . PRO A 1 609 ? 16.467 23.218 -19.612 1.00 80.06 609 PRO A O 1
ATOM 4676 N N . ALA A 1 610 ? 18.185 22.157 -20.612 1.00 67.56 610 ALA A N 1
ATOM 4677 C CA . ALA A 1 610 ? 19.241 22.613 -19.703 1.00 67.56 610 ALA A CA 1
ATOM 4678 C C . ALA A 1 610 ? 19.501 24.126 -19.780 1.00 67.56 610 ALA A C 1
ATOM 4680 O O . ALA A 1 610 ? 19.844 24.765 -18.788 1.00 67.56 610 ALA A O 1
ATOM 4681 N N . ASP A 1 611 ? 19.363 24.688 -20.976 1.00 65.06 611 ASP A N 1
ATOM 4682 C CA . ASP A 1 611 ? 19.679 26.070 -21.308 1.00 65.06 611 ASP A CA 1
ATOM 4683 C C . ASP A 1 611 ? 18.960 26.478 -22.611 1.00 65.06 611 ASP A C 1
ATOM 4685 O O . ASP A 1 611 ? 18.089 25.775 -23.133 1.00 65.06 611 ASP A O 1
ATOM 4689 N N . MET A 1 612 ? 19.343 27.630 -23.164 1.00 59.59 612 MET A N 1
ATOM 4690 C CA . MET A 1 612 ? 18.809 28.145 -24.427 1.00 59.59 612 MET A CA 1
ATOM 4691 C C . MET A 1 612 ? 19.191 27.294 -25.660 1.00 59.59 612 MET A C 1
ATOM 4693 O O . MET A 1 612 ? 18.729 27.620 -26.753 1.00 59.59 612 MET A O 1
ATOM 4697 N N . SER A 1 613 ? 20.010 26.234 -25.521 1.00 66.44 613 SER A N 1
ATOM 4698 C CA . SER A 1 613 ? 20.361 25.300 -26.609 1.00 66.44 613 SER A CA 1
ATOM 4699 C C . SER A 1 613 ? 19.256 24.288 -26.922 1.00 66.44 613 SER A C 1
ATOM 4701 O O . SER A 1 613 ? 19.214 23.760 -28.029 1.00 66.44 613 SER A O 1
ATOM 4703 N N . GLY A 1 614 ? 18.358 24.017 -25.966 1.00 69.94 614 GLY A N 1
ATOM 4704 C CA . GLY A 1 614 ? 17.291 23.022 -26.109 1.00 69.94 614 GLY A CA 1
ATOM 4705 C C . GLY A 1 614 ? 17.688 21.576 -25.778 1.00 69.94 614 GLY A C 1
ATOM 4706 O O . GLY A 1 614 ? 16.824 20.702 -25.834 1.00 69.94 614 GLY A O 1
ATOM 4707 N N . ALA A 1 615 ? 18.944 21.303 -25.398 1.00 81.81 615 ALA A N 1
ATOM 4708 C CA . ALA A 1 615 ? 19.375 19.970 -24.968 1.00 81.81 615 ALA A CA 1
ATOM 4709 C C . ALA A 1 615 ? 18.663 19.537 -23.675 1.00 81.81 615 ALA A C 1
ATOM 4711 O O . ALA A 1 615 ? 18.622 20.292 -22.703 1.00 81.81 615 ALA A O 1
ATOM 4712 N N . LEU A 1 616 ? 18.128 18.313 -23.636 1.00 89.19 616 LEU A N 1
ATOM 4713 C CA . LEU A 1 616 ? 17.476 17.777 -22.438 1.00 89.19 616 LEU A CA 1
ATOM 4714 C C . LEU A 1 616 ? 18.510 17.279 -21.425 1.00 89.19 616 LEU A C 1
ATOM 4716 O O . LEU A 1 616 ? 19.357 16.447 -21.756 1.00 89.19 616 LEU A O 1
ATOM 4720 N N . SER A 1 617 ? 18.405 17.741 -20.182 1.00 91.00 617 SER A N 1
ATOM 4721 C CA . SER A 1 617 ? 19.213 17.285 -19.053 1.00 91.00 617 SER A CA 1
ATOM 4722 C C . SER A 1 617 ? 18.350 16.773 -17.905 1.00 91.00 617 SER A C 1
ATOM 4724 O O . SER A 1 617 ? 17.176 17.129 -17.765 1.00 91.00 617 SER A O 1
ATOM 4726 N N . LEU A 1 618 ? 18.938 15.905 -17.080 1.00 91.81 618 LEU A N 1
ATOM 4727 C CA . LEU A 1 618 ? 18.287 15.396 -15.877 1.00 91.81 618 LEU A CA 1
ATOM 4728 C C . LEU A 1 618 ? 18.093 16.514 -14.850 1.00 91.81 618 LEU A C 1
ATOM 4730 O O . LEU A 1 618 ? 19.024 17.258 -14.549 1.00 91.81 618 LEU A O 1
ATOM 4734 N N . SER A 1 619 ? 16.899 16.611 -14.273 1.00 89.75 619 SER A N 1
ATOM 4735 C CA . SER A 1 619 ? 16.577 17.621 -13.253 1.00 89.75 619 SER A CA 1
ATOM 4736 C C . SER A 1 619 ? 16.960 17.197 -11.828 1.00 89.75 619 SER A C 1
ATOM 4738 O O . SER A 1 619 ? 17.020 18.043 -10.940 1.00 89.75 619 SER A O 1
ATOM 4740 N N . GLN A 1 620 ? 17.232 15.908 -11.608 1.00 89.75 620 GLN A N 1
ATOM 4741 C CA . GLN A 1 620 ? 17.620 15.324 -10.320 1.00 89.75 620 GLN A CA 1
ATOM 4742 C C . GLN A 1 620 ? 18.488 14.071 -10.526 1.00 89.75 620 GLN A C 1
ATOM 4744 O O . GLN A 1 620 ? 18.576 13.557 -11.643 1.00 89.75 620 GLN A O 1
ATOM 4749 N N . ASP A 1 621 ? 19.104 13.573 -9.454 1.00 92.06 621 ASP A N 1
ATOM 4750 C CA . ASP A 1 621 ? 19.821 12.295 -9.467 1.00 92.06 621 ASP A CA 1
ATOM 4751 C C . ASP A 1 621 ? 18.821 11.142 -9.644 1.00 92.06 621 ASP A C 1
ATOM 4753 O O . ASP A 1 621 ? 17.831 11.049 -8.913 1.00 92.06 621 ASP A O 1
ATOM 4757 N N . LEU A 1 622 ? 19.059 10.267 -10.624 1.00 91.88 622 LEU A N 1
ATOM 4758 C CA . LEU A 1 622 ? 18.132 9.194 -10.995 1.00 91.88 622 LEU A CA 1
ATOM 4759 C C . LEU A 1 622 ? 18.865 7.853 -11.167 1.00 91.88 622 LEU A C 1
ATOM 4761 O O . LEU A 1 622 ? 19.948 7.812 -11.758 1.00 91.88 622 LEU A O 1
ATOM 4765 N N . PRO A 1 623 ? 18.294 6.732 -10.683 1.00 90.44 623 PRO A N 1
ATOM 4766 C CA . PRO A 1 623 ? 18.873 5.407 -10.873 1.00 90.44 623 PRO A CA 1
ATOM 4767 C C . PRO A 1 623 ? 18.689 4.899 -12.313 1.00 90.44 623 PRO A C 1
ATOM 4769 O O . PRO A 1 623 ? 17.813 5.362 -13.052 1.00 90.44 623 PRO A O 1
ATOM 4772 N N . SER A 1 624 ? 19.470 3.880 -12.685 1.00 90.75 624 SER A N 1
ATOM 4773 C CA . SER A 1 624 ? 19.291 3.160 -13.951 1.00 90.75 624 SER A CA 1
ATOM 4774 C C . SER A 1 624 ? 17.886 2.565 -14.079 1.00 90.75 624 SER A C 1
ATOM 4776 O O . SER A 1 624 ? 17.262 2.191 -13.084 1.00 90.75 624 SER A O 1
ATOM 4778 N N . GLY A 1 625 ? 17.375 2.495 -15.308 1.00 90.31 625 GLY A N 1
ATOM 4779 C CA . GLY A 1 625 ? 16.037 1.992 -15.613 1.00 90.31 625 GLY A CA 1
ATOM 4780 C C . GLY A 1 625 ? 14.903 2.997 -15.414 1.00 90.31 625 GLY A C 1
ATOM 4781 O O . GLY A 1 625 ? 13.751 2.678 -15.706 1.00 90.31 625 GLY A O 1
ATOM 4782 N N . THR A 1 626 ? 15.196 4.217 -14.950 1.00 93.81 626 THR A N 1
ATOM 4783 C CA . THR A 1 626 ? 14.183 5.274 -14.825 1.00 93.81 626 THR A CA 1
ATOM 4784 C C . THR A 1 626 ? 13.637 5.642 -16.204 1.00 93.81 626 THR A C 1
ATOM 4786 O O . THR A 1 626 ? 14.396 6.055 -17.081 1.00 93.81 626 THR A O 1
ATOM 4789 N N . LEU A 1 627 ? 12.320 5.512 -16.385 1.00 92.94 627 LEU A N 1
ATOM 4790 C CA . LEU A 1 627 ? 11.608 5.963 -17.580 1.00 92.94 627 LEU A CA 1
ATOM 4791 C C . LEU A 1 627 ? 11.616 7.496 -17.635 1.00 92.94 627 LEU A C 1
ATOM 4793 O O . LEU A 1 627 ? 11.004 8.138 -16.785 1.00 92.94 627 LEU A O 1
ATOM 4797 N N . LEU A 1 628 ? 12.292 8.076 -18.628 1.00 91.44 628 LEU A N 1
ATOM 4798 C CA . LEU A 1 628 ? 12.364 9.528 -18.808 1.00 91.44 628 LEU A CA 1
ATOM 4799 C C . LEU A 1 628 ? 11.126 10.056 -19.541 1.00 91.44 628 LEU A C 1
ATOM 4801 O O . LEU A 1 628 ? 10.526 11.037 -19.105 1.00 91.44 628 LEU A O 1
ATOM 4805 N N . PHE A 1 629 ? 10.743 9.400 -20.640 1.00 88.62 629 PHE A N 1
ATOM 4806 C CA . PHE A 1 629 ? 9.530 9.691 -21.408 1.00 88.62 629 PHE A CA 1
ATOM 4807 C C . PHE A 1 629 ? 9.192 8.558 -22.393 1.00 88.62 629 PHE A C 1
ATOM 4809 O O . PHE A 1 629 ? 10.049 7.748 -22.759 1.00 88.62 629 PHE A O 1
ATOM 4816 N N . GLU A 1 630 ? 7.934 8.509 -22.834 1.00 85.38 630 GLU A N 1
ATOM 4817 C CA . GLU A 1 630 ? 7.478 7.621 -23.909 1.00 85.38 630 GLU A CA 1
ATOM 4818 C C . GLU A 1 630 ? 7.548 8.357 -25.257 1.00 85.38 630 GLU A C 1
ATOM 4820 O O . GLU A 1 630 ? 7.063 9.479 -25.394 1.00 85.38 630 GLU A O 1
ATOM 4825 N N . ALA A 1 631 ? 8.149 7.731 -26.265 1.00 77.88 631 ALA A N 1
ATOM 4826 C CA . ALA A 1 631 ? 8.187 8.229 -27.631 1.00 77.88 631 ALA A CA 1
ATOM 4827 C C . ALA A 1 631 ? 6.959 7.705 -28.392 1.00 77.88 631 ALA A C 1
ATOM 4829 O O . ALA A 1 631 ? 6.984 6.623 -28.973 1.00 77.88 631 ALA A O 1
ATOM 4830 N N . ALA A 1 632 ? 5.865 8.474 -28.375 1.00 59.09 632 ALA A N 1
ATOM 4831 C CA . ALA A 1 632 ? 4.588 8.089 -28.992 1.00 59.09 632 ALA A CA 1
ATOM 4832 C C . ALA A 1 632 ? 4.636 7.948 -30.534 1.00 59.09 632 ALA A C 1
ATOM 4834 O O . ALA A 1 632 ? 3.694 7.430 -31.131 1.00 59.09 632 ALA A O 1
ATOM 4835 N N . ALA A 1 633 ? 5.717 8.401 -31.179 1.00 56.75 633 ALA A N 1
ATOM 4836 C CA . ALA A 1 633 ? 5.969 8.286 -32.613 1.00 56.75 633 ALA A CA 1
ATOM 4837 C C . ALA A 1 633 ? 7.275 7.512 -32.874 1.00 56.75 633 ALA A C 1
ATOM 4839 O O . ALA A 1 633 ? 8.166 7.481 -32.024 1.00 56.75 633 ALA A O 1
ATOM 4840 N N . GLY A 1 634 ? 7.403 6.913 -34.065 1.00 70.69 634 GLY A N 1
ATOM 4841 C CA . GLY A 1 634 ? 8.679 6.353 -34.523 1.00 70.69 634 GLY A CA 1
ATOM 4842 C C . GLY A 1 634 ? 9.801 7.401 -34.503 1.00 70.69 634 GLY A C 1
ATOM 4843 O O . GLY A 1 634 ? 9.537 8.603 -34.519 1.00 70.69 634 GLY A O 1
ATOM 4844 N N . PHE A 1 635 ? 11.054 6.952 -34.468 1.00 86.81 635 PHE A N 1
ATOM 4845 C CA . PHE A 1 635 ? 12.217 7.840 -34.479 1.00 86.81 635 PHE A CA 1
ATOM 4846 C C . PHE A 1 635 ? 12.830 7.947 -35.877 1.00 86.81 635 PHE A C 1
ATOM 4848 O O . PHE A 1 635 ? 12.751 7.013 -36.677 1.00 86.81 635 PHE A O 1
ATOM 4855 N N . ALA A 1 636 ? 13.494 9.067 -36.148 1.00 87.88 636 ALA A N 1
ATOM 4856 C CA . ALA A 1 636 ? 14.372 9.230 -37.304 1.00 87.88 636 ALA A CA 1
ATOM 4857 C C . ALA A 1 636 ? 15.798 9.537 -36.835 1.00 87.88 636 ALA A C 1
ATOM 4859 O O . ALA A 1 636 ? 15.993 10.189 -35.810 1.00 87.88 636 ALA A O 1
ATOM 4860 N N . VAL A 1 637 ? 16.800 9.066 -37.578 1.00 89.25 637 VAL A N 1
ATOM 4861 C CA . VAL A 1 637 ? 18.204 9.438 -37.354 1.00 89.25 637 VAL A CA 1
ATOM 4862 C C . VAL A 1 637 ? 18.576 10.496 -38.387 1.00 89.25 637 VAL A C 1
ATOM 4864 O O . VAL A 1 637 ? 18.622 10.202 -39.583 1.00 89.25 637 VAL A O 1
ATOM 4867 N N . GLU A 1 638 ? 18.837 11.718 -37.929 1.00 87.19 638 GLU A N 1
ATOM 4868 C CA . GLU A 1 638 ? 19.236 12.852 -38.765 1.00 87.19 638 GLU A CA 1
ATOM 4869 C C . GLU A 1 638 ? 20.635 13.317 -38.355 1.00 87.19 638 GLU A C 1
ATOM 4871 O O . GLU A 1 638 ? 20.827 13.951 -37.319 1.00 87.19 638 GLU A O 1
ATOM 4876 N N . GLY A 1 639 ? 21.639 12.962 -39.162 1.00 85.81 639 GLY A N 1
ATOM 4877 C CA . GLY A 1 639 ? 23.037 13.217 -38.816 1.00 85.81 639 GLY A CA 1
ATOM 4878 C C . GLY A 1 639 ? 23.433 12.474 -37.539 1.00 85.81 639 GLY A C 1
ATOM 4879 O O . GLY A 1 639 ? 23.301 11.256 -37.467 1.00 85.81 639 GLY A O 1
ATOM 4880 N N . ASP A 1 640 ? 23.913 13.215 -36.545 1.00 89.88 640 ASP A N 1
ATOM 4881 C CA . ASP A 1 640 ? 24.303 12.730 -35.220 1.00 89.88 640 ASP A CA 1
ATOM 4882 C C . ASP A 1 640 ? 23.183 12.833 -34.165 1.00 89.88 640 ASP A C 1
ATOM 4884 O O . ASP A 1 640 ? 23.458 12.670 -32.976 1.00 89.88 640 ASP A O 1
ATOM 4888 N N . HIS A 1 641 ? 21.927 13.063 -34.572 1.00 90.44 641 HIS A N 1
ATOM 4889 C CA . HIS A 1 641 ? 20.772 13.181 -33.676 1.00 90.44 641 HIS A CA 1
ATOM 4890 C C . HIS A 1 641 ? 19.704 12.104 -33.931 1.00 90.44 641 HIS A C 1
ATOM 4892 O O . HIS A 1 641 ? 19.432 11.709 -35.066 1.00 90.44 641 HIS A O 1
ATOM 4898 N N . VAL A 1 642 ? 19.055 11.655 -32.854 1.00 91.12 642 VAL A N 1
ATOM 4899 C CA . VAL A 1 642 ? 17.835 10.837 -32.864 1.00 91.12 642 VAL A CA 1
ATOM 4900 C C . VAL A 1 642 ? 16.641 11.752 -32.584 1.00 91.12 642 VAL A C 1
ATOM 4902 O O . VAL A 1 642 ? 16.588 12.411 -31.543 1.00 91.12 642 VAL A O 1
ATOM 4905 N N . CYS A 1 643 ? 15.691 11.798 -33.515 1.00 88.25 643 CYS A N 1
ATOM 4906 C CA . CYS A 1 643 ? 14.570 12.736 -33.513 1.00 88.25 643 CYS A CA 1
ATOM 4907 C C . CYS A 1 643 ? 13.266 12.031 -33.113 1.00 88.25 643 CYS A C 1
ATOM 4909 O O . CYS A 1 643 ? 12.871 11.055 -33.755 1.00 88.25 643 CYS A O 1
ATOM 4911 N N . PHE A 1 644 ? 12.579 12.559 -32.095 1.00 83.19 644 PHE A N 1
ATOM 4912 C CA . PHE A 1 644 ? 11.274 12.098 -31.605 1.00 83.19 644 PHE A CA 1
ATOM 4913 C C . PHE A 1 644 ? 10.252 13.241 -31.663 1.00 83.19 644 PHE A C 1
ATOM 4915 O O . PHE A 1 644 ? 9.965 13.892 -30.652 1.00 83.19 644 PHE A O 1
ATOM 4922 N N . GLY A 1 645 ? 9.712 13.518 -32.851 1.00 75.12 645 GLY A N 1
ATOM 4923 C CA . GLY A 1 645 ? 8.807 14.651 -33.058 1.00 75.12 645 GLY A CA 1
ATOM 4924 C C . GLY A 1 645 ? 9.533 15.985 -32.873 1.00 75.12 645 GLY A C 1
ATOM 4925 O O . GLY A 1 645 ? 10.290 16.397 -33.744 1.00 75.12 645 GLY A O 1
ATOM 4926 N N . ASP A 1 646 ? 9.304 16.656 -31.744 1.00 72.94 646 ASP A N 1
ATOM 4927 C CA . ASP A 1 646 ? 9.905 17.948 -31.395 1.00 72.94 646 ASP A CA 1
ATOM 4928 C C . ASP A 1 646 ? 11.049 17.867 -30.366 1.00 72.94 646 ASP A C 1
ATOM 4930 O O . ASP A 1 646 ? 11.510 18.900 -29.880 1.00 72.94 646 ASP A O 1
ATOM 4934 N N . ILE A 1 647 ? 11.525 16.656 -30.056 1.00 80.81 647 ILE A N 1
ATOM 4935 C CA . ILE A 1 647 ? 12.710 16.412 -29.221 1.00 80.81 647 ILE A CA 1
ATOM 4936 C C . ILE A 1 647 ? 13.846 15.845 -30.075 1.00 80.81 647 ILE A C 1
ATOM 4938 O O . ILE A 1 647 ? 13.653 14.882 -30.818 1.00 80.81 647 ILE A O 1
ATOM 4942 N N . PHE A 1 648 ? 15.048 16.395 -29.896 1.00 86.69 648 PHE A N 1
ATOM 4943 C CA . PHE A 1 648 ? 16.281 15.957 -30.549 1.00 86.69 648 PHE A CA 1
ATOM 4944 C C . PHE A 1 648 ? 17.275 15.488 -29.481 1.00 86.69 648 PHE A C 1
ATOM 4946 O O . PHE A 1 648 ? 17.618 16.256 -28.583 1.00 86.69 648 PHE A O 1
ATOM 4953 N N . LEU A 1 649 ? 17.733 14.235 -29.561 1.00 91.44 649 LEU A N 1
ATOM 4954 C CA . LEU A 1 649 ? 18.746 13.677 -28.658 1.00 91.44 649 LEU A CA 1
ATOM 4955 C C . LEU A 1 649 ? 20.031 13.362 -29.423 1.00 91.44 649 LEU A C 1
ATOM 4957 O O . LEU A 1 649 ? 19.993 12.671 -30.437 1.00 91.44 649 LEU A O 1
ATOM 4961 N N . ALA A 1 650 ? 21.172 13.826 -28.924 1.00 92.12 650 ALA A N 1
ATOM 4962 C CA . ALA A 1 650 ? 22.461 13.588 -29.565 1.00 92.12 650 ALA A CA 1
ATOM 4963 C C . ALA A 1 650 ? 22.934 12.130 -29.415 1.00 92.12 650 ALA A C 1
ATOM 4965 O O . ALA A 1 650 ? 22.637 11.439 -28.430 1.00 92.12 650 ALA A O 1
ATOM 4966 N N . HIS A 1 651 ? 23.723 11.674 -30.387 1.00 94.19 651 HIS A N 1
ATOM 4967 C CA . HIS A 1 651 ? 24.401 10.390 -30.344 1.00 94.19 651 HIS A CA 1
ATOM 4968 C C . HIS A 1 651 ? 25.556 10.374 -29.327 1.00 94.19 651 HIS A C 1
ATOM 4970 O O . HIS A 1 651 ? 26.424 11.246 -29.337 1.00 94.19 651 HIS A O 1
ATOM 4976 N N . SER A 1 652 ? 25.644 9.305 -28.532 1.00 94.19 652 SER A N 1
ATOM 4977 C CA . SER A 1 652 ? 26.850 8.936 -27.782 1.00 94.19 652 SER A CA 1
ATOM 4978 C C . SER A 1 652 ? 27.105 7.427 -27.846 1.00 94.19 652 SER A C 1
ATOM 4980 O O . SER A 1 652 ? 26.172 6.629 -27.755 1.00 94.19 652 SER A O 1
ATOM 4982 N N . CYS A 1 653 ? 28.370 7.008 -27.985 1.00 92.56 653 CYS A N 1
ATOM 4983 C CA . CYS A 1 653 ? 28.749 5.593 -27.860 1.00 92.56 653 CYS A CA 1
ATOM 4984 C C . CYS A 1 653 ? 28.623 5.094 -26.406 1.00 92.56 653 CYS A C 1
ATOM 4986 O O . CYS A 1 653 ? 28.290 3.928 -26.192 1.00 92.56 653 CYS A O 1
ATOM 4988 N N . ASN A 1 654 ? 28.801 5.991 -25.430 1.00 91.00 654 ASN A N 1
ATOM 4989 C CA . ASN A 1 654 ? 28.513 5.794 -24.007 1.00 91.00 654 ASN A CA 1
ATOM 4990 C C . ASN A 1 654 ? 27.233 6.567 -23.652 1.00 91.00 654 ASN A C 1
ATOM 4992 O O . ASN A 1 654 ? 27.279 7.606 -22.996 1.00 91.00 654 ASN A O 1
ATOM 4996 N N . ALA A 1 655 ? 26.104 6.123 -24.199 1.00 92.81 655 ALA A N 1
ATOM 4997 C CA . ALA A 1 655 ? 24.822 6.797 -24.031 1.00 92.81 655 ALA A CA 1
ATOM 4998 C C . ALA A 1 655 ? 24.329 6.753 -22.578 1.00 92.81 655 ALA A C 1
ATOM 5000 O O . ALA A 1 655 ? 24.391 5.704 -21.935 1.00 92.81 655 ALA A O 1
ATOM 5001 N N . SER A 1 656 ? 23.799 7.882 -22.097 1.00 93.56 656 SER A N 1
ATOM 5002 C CA . SER A 1 656 ? 23.154 7.989 -20.779 1.00 93.56 656 SER A CA 1
ATOM 5003 C C . SER A 1 656 ? 21.764 7.347 -20.752 1.00 93.56 656 SER A C 1
ATOM 5005 O O . SER A 1 656 ? 21.258 7.012 -19.682 1.00 93.56 656 SER A O 1
ATOM 5007 N N . ALA A 1 657 ? 21.150 7.148 -21.921 1.00 94.88 657 ALA A N 1
ATOM 5008 C CA . ALA A 1 657 ? 19.849 6.518 -22.064 1.00 94.88 657 ALA A CA 1
ATOM 5009 C C . ALA A 1 657 ? 19.822 5.449 -23.173 1.00 94.88 657 ALA A C 1
ATOM 5011 O O . ALA A 1 657 ? 20.688 5.382 -24.047 1.00 94.88 657 ALA A O 1
ATOM 5012 N N . VAL A 1 658 ? 18.784 4.618 -23.141 1.00 93.81 658 VAL A N 1
ATOM 5013 C CA . VAL A 1 658 ? 18.449 3.586 -24.126 1.00 93.81 658 VAL A CA 1
ATOM 5014 C C . VAL A 1 658 ? 16.987 3.742 -24.553 1.00 93.81 658 VAL A C 1
ATOM 5016 O O . VAL A 1 658 ? 16.144 4.131 -23.745 1.00 93.81 658 VAL A O 1
ATOM 5019 N N . LEU A 1 659 ? 16.675 3.432 -25.815 1.00 92.25 659 LEU A N 1
ATOM 5020 C CA . LEU A 1 659 ? 15.300 3.321 -26.311 1.00 92.25 659 LEU A CA 1
ATOM 5021 C C . LEU A 1 659 ? 14.908 1.838 -26.390 1.00 92.25 659 LEU A C 1
ATOM 5023 O O . LEU A 1 659 ? 15.473 1.096 -27.190 1.00 92.25 659 LEU A O 1
ATOM 5027 N N . LEU A 1 660 ? 13.927 1.416 -25.591 1.00 88.44 660 LEU A N 1
ATOM 5028 C CA . LEU A 1 660 ? 13.371 0.057 -25.596 1.00 88.44 660 LEU A CA 1
ATOM 5029 C C . LEU A 1 660 ? 11.845 0.136 -25.690 1.00 88.44 660 LEU A C 1
ATOM 5031 O O . LEU A 1 660 ? 11.231 0.839 -24.894 1.00 88.44 660 LEU A O 1
ATOM 5035 N N . GLU A 1 661 ? 11.226 -0.575 -26.639 1.00 82.62 661 GLU A N 1
ATOM 5036 C CA . GLU A 1 661 ? 9.755 -0.653 -26.779 1.00 82.62 661 GLU A CA 1
ATOM 5037 C C . GLU A 1 661 ? 9.064 0.732 -26.791 1.00 82.62 661 GLU A C 1
ATOM 5039 O O . GLU A 1 661 ? 8.081 0.963 -26.085 1.00 82.62 661 GLU A O 1
ATOM 5044 N N . GLY A 1 662 ? 9.631 1.697 -27.532 1.00 85.75 662 GLY A N 1
ATOM 5045 C CA . GLY A 1 662 ? 9.108 3.070 -27.629 1.00 85.75 662 GLY A CA 1
ATOM 5046 C C . GLY A 1 662 ? 9.330 3.941 -26.385 1.00 85.75 662 GLY A C 1
ATOM 5047 O O . GLY A 1 662 ? 8.724 5.000 -26.261 1.00 85.75 662 GLY A O 1
ATOM 5048 N N . ARG A 1 663 ? 10.182 3.523 -25.443 1.00 90.25 663 ARG A N 1
ATOM 5049 C CA . ARG A 1 663 ? 10.421 4.221 -24.170 1.00 90.25 663 ARG A CA 1
ATOM 5050 C C . ARG A 1 663 ? 11.890 4.564 -23.987 1.00 90.25 663 ARG A C 1
ATOM 5052 O O . ARG A 1 663 ? 12.742 3.698 -24.165 1.00 90.25 663 ARG A O 1
ATOM 5059 N N . VAL A 1 664 ? 12.181 5.811 -23.617 1.00 92.56 664 VAL A N 1
ATOM 5060 C CA . VAL A 1 664 ? 13.548 6.275 -23.340 1.00 92.56 664 VAL A CA 1
ATOM 5061 C C . VAL A 1 664 ? 13.822 6.148 -21.844 1.00 92.56 664 VAL A C 1
ATOM 5063 O O . VAL A 1 664 ? 13.140 6.777 -21.034 1.00 92.56 664 VAL A O 1
ATOM 5066 N N . LEU A 1 665 ? 14.811 5.333 -21.469 1.00 93.50 665 LEU A N 1
ATOM 5067 C CA . LEU A 1 665 ? 15.183 5.072 -20.075 1.00 93.50 665 LEU A CA 1
ATOM 5068 C C . LEU A 1 665 ? 16.666 5.302 -19.834 1.00 93.50 665 LEU A C 1
ATOM 5070 O O . LEU A 1 665 ? 17.467 5.101 -20.740 1.00 93.50 665 LEU A O 1
ATOM 5074 N N . LEU A 1 666 ? 17.044 5.621 -18.600 1.00 94.94 666 LEU A N 1
ATOM 5075 C CA . LEU A 1 666 ? 18.456 5.657 -18.219 1.00 94.94 666 LEU A CA 1
ATOM 5076 C C . LEU A 1 666 ? 19.094 4.263 -18.282 1.00 94.94 666 LEU A C 1
ATOM 5078 O O . LEU A 1 666 ? 18.564 3.308 -17.713 1.00 94.94 666 LEU A O 1
ATOM 5082 N N . SER A 1 667 ? 20.242 4.151 -18.946 1.00 91.75 667 SER A N 1
ATOM 5083 C CA . SER A 1 667 ? 21.045 2.920 -18.987 1.00 91.75 667 SER A CA 1
ATOM 5084 C C . SER A 1 667 ? 21.806 2.696 -17.677 1.00 91.75 667 SER A C 1
ATOM 5086 O O . SER A 1 667 ? 21.918 1.561 -17.222 1.00 91.75 667 SER A O 1
ATOM 5088 N N . ASP A 1 668 ? 22.249 3.782 -17.044 1.00 89.12 668 ASP A N 1
ATOM 5089 C CA . ASP A 1 668 ? 23.009 3.806 -15.795 1.00 89.12 668 ASP A CA 1
ATOM 5090 C C . ASP A 1 668 ? 22.463 4.865 -14.828 1.00 89.12 668 ASP A C 1
ATOM 5092 O O . ASP A 1 668 ? 21.666 5.724 -15.201 1.00 89.12 668 ASP A O 1
ATOM 5096 N N . ALA A 1 669 ? 22.862 4.796 -13.556 1.00 89.56 669 ALA A N 1
ATOM 5097 C CA . ALA A 1 669 ? 22.553 5.870 -12.615 1.00 89.56 669 ALA A CA 1
ATOM 5098 C C . ALA A 1 669 ? 23.304 7.148 -13.027 1.00 89.56 669 ALA A C 1
ATOM 5100 O O . ALA A 1 669 ? 24.497 7.099 -13.324 1.00 89.56 669 ALA A O 1
ATOM 5101 N N . CYS A 1 670 ? 22.613 8.286 -13.055 1.00 90.62 670 CYS A N 1
ATOM 5102 C CA . CYS A 1 670 ? 23.152 9.564 -13.523 1.00 90.62 670 CYS A CA 1
ATOM 5103 C C . CYS A 1 670 ? 22.793 10.691 -12.548 1.00 90.62 670 CYS A C 1
ATOM 5105 O O . CYS A 1 670 ? 21.745 10.653 -11.901 1.00 90.62 670 CYS A O 1
ATOM 5107 N N . THR A 1 671 ? 23.656 11.703 -12.457 1.00 90.56 671 THR A N 1
ATOM 5108 C CA . THR A 1 671 ? 23.442 12.874 -11.594 1.00 90.56 671 THR A CA 1
ATOM 5109 C C . THR A 1 671 ? 22.634 13.959 -12.303 1.00 90.56 671 THR A C 1
ATOM 5111 O O . THR A 1 671 ? 22.609 14.026 -13.539 1.00 90.56 671 THR A O 1
ATOM 5114 N N . ALA A 1 672 ? 22.030 14.860 -11.530 1.00 89.56 672 ALA A N 1
ATOM 5115 C CA . ALA A 1 672 ? 21.387 16.066 -12.037 1.00 89.56 672 ALA A CA 1
ATOM 5116 C C . ALA A 1 672 ? 22.328 16.847 -12.981 1.00 89.56 672 ALA A C 1
ATOM 5118 O O . ALA A 1 672 ? 23.534 16.942 -12.750 1.00 89.56 672 ALA A O 1
ATOM 5119 N N . GLY A 1 673 ? 21.782 17.383 -14.073 1.00 88.69 673 GLY A N 1
ATOM 5120 C CA . GLY A 1 673 ? 22.521 18.090 -15.122 1.00 88.69 673 GLY A CA 1
ATOM 5121 C C . GLY A 1 673 ? 23.099 17.201 -16.230 1.00 88.69 673 GLY A C 1
ATOM 5122 O O . GLY A 1 673 ? 23.508 17.730 -17.263 1.00 88.69 673 GLY A O 1
ATOM 5123 N N . THR A 1 674 ? 23.095 15.870 -16.079 1.00 91.62 674 THR A N 1
ATOM 5124 C CA . THR A 1 674 ? 23.541 14.949 -17.142 1.00 91.62 674 THR A CA 1
ATOM 5125 C C . THR A 1 674 ? 22.678 15.122 -18.395 1.00 91.62 674 THR A C 1
ATOM 5127 O O . THR A 1 674 ? 21.452 15.042 -18.314 1.00 91.62 674 THR A O 1
ATOM 5130 N N . VAL A 1 675 ? 23.303 15.339 -19.557 1.00 92.19 675 VAL A N 1
ATOM 5131 C CA . VAL A 1 675 ? 22.602 15.448 -20.847 1.00 92.19 675 VAL A CA 1
ATOM 5132 C C . VAL A 1 675 ? 22.118 14.068 -21.302 1.00 92.19 675 VAL A C 1
ATOM 5134 O O . VAL A 1 675 ? 22.854 13.077 -21.247 1.00 92.19 675 VAL A O 1
ATOM 5137 N N . VAL A 1 676 ? 20.871 13.992 -21.762 1.00 93.75 676 VAL A N 1
ATOM 5138 C CA . VAL A 1 676 ? 20.263 12.754 -22.263 1.00 93.75 676 VAL A CA 1
ATOM 5139 C C . VAL A 1 676 ? 20.773 12.469 -23.681 1.00 93.75 676 VAL A C 1
ATOM 5141 O O . VAL A 1 676 ? 20.586 13.274 -24.590 1.00 93.75 676 VAL A O 1
ATOM 5144 N N . THR A 1 677 ? 21.420 11.318 -23.879 1.00 95.06 677 THR A N 1
ATOM 5145 C CA . THR A 1 677 ? 22.009 10.885 -25.162 1.00 95.06 677 THR A CA 1
ATOM 5146 C C . THR A 1 677 ? 21.640 9.432 -25.472 1.00 95.06 677 THR A C 1
ATOM 5148 O O . THR A 1 677 ? 21.381 8.658 -24.552 1.00 95.06 677 THR A O 1
ATOM 5151 N N . LEU A 1 678 ? 21.624 9.050 -26.757 1.00 95.00 678 LEU A N 1
ATOM 5152 C CA . LEU A 1 678 ? 21.296 7.691 -27.229 1.00 95.00 678 LEU A CA 1
ATOM 5153 C C . LEU A 1 678 ? 22.410 7.101 -28.110 1.00 95.00 678 LEU A C 1
ATOM 5155 O O . LEU A 1 678 ? 23.125 7.821 -28.807 1.00 95.00 678 LEU A O 1
ATOM 5159 N N . ASN A 1 679 ? 22.547 5.773 -28.148 1.00 94.88 679 ASN A N 1
ATOM 5160 C CA . ASN A 1 679 ? 23.505 5.105 -29.034 1.00 94.88 679 ASN A CA 1
ATOM 5161 C C . ASN A 1 679 ? 22.808 4.587 -30.302 1.00 94.88 679 ASN A C 1
ATOM 5163 O O . ASN A 1 679 ? 22.114 3.577 -30.268 1.00 94.88 679 ASN A O 1
ATOM 5167 N N . VAL A 1 680 ? 23.038 5.234 -31.448 1.00 94.75 680 VAL A N 1
ATOM 5168 C CA . VAL A 1 680 ? 22.432 4.866 -32.742 1.00 94.75 680 VAL A CA 1
ATOM 5169 C C . VAL A 1 680 ? 22.758 3.421 -33.150 1.00 94.75 680 VAL A C 1
ATOM 5171 O O . VAL A 1 680 ? 21.916 2.753 -33.750 1.00 94.75 680 VAL A O 1
ATOM 5174 N N . ASN A 1 681 ? 23.922 2.880 -32.765 1.00 94.62 681 ASN A N 1
ATOM 5175 C CA . ASN A 1 681 ? 24.277 1.486 -33.056 1.00 94.62 681 ASN A CA 1
ATOM 5176 C C . ASN A 1 681 ? 23.405 0.463 -32.295 1.00 94.62 681 ASN A C 1
ATOM 5178 O O . ASN A 1 681 ? 23.370 -0.700 -32.683 1.00 94.62 681 ASN A O 1
ATOM 5182 N N . GLN A 1 682 ? 22.695 0.874 -31.235 1.00 94.12 682 GLN A N 1
ATOM 5183 C CA . GLN A 1 682 ? 21.710 0.044 -30.521 1.00 94.12 682 GLN A CA 1
ATOM 5184 C C . GLN A 1 682 ? 20.316 0.083 -31.174 1.00 94.12 682 GLN A C 1
ATOM 5186 O O . GLN A 1 682 ? 19.495 -0.789 -30.888 1.00 94.12 682 GLN A O 1
ATOM 5191 N N . LEU A 1 683 ? 20.051 1.080 -32.032 1.00 93.25 683 LEU A N 1
ATOM 5192 C CA . LEU A 1 683 ? 18.733 1.367 -32.619 1.00 93.25 683 LEU A CA 1
ATOM 5193 C C . LEU A 1 683 ? 18.607 0.938 -34.085 1.00 93.25 683 LEU A C 1
ATOM 5195 O O . LEU A 1 683 ? 17.500 0.712 -34.565 1.00 93.25 683 LEU A O 1
ATOM 5199 N N . CYS A 1 684 ? 19.724 0.834 -34.808 1.00 92.81 684 CYS A N 1
ATOM 5200 C CA . CYS A 1 684 ? 19.742 0.458 -36.221 1.00 92.81 684 CYS A CA 1
ATOM 5201 C C . CYS A 1 684 ? 20.704 -0.711 -36.457 1.00 92.81 684 CYS A C 1
ATOM 5203 O O . CYS A 1 684 ? 21.872 -0.633 -36.073 1.00 92.81 684 CYS A O 1
ATOM 5205 N N . TYR A 1 685 ? 20.261 -1.760 -37.160 1.00 94.25 685 TYR A N 1
ATOM 5206 C CA . TYR A 1 685 ? 21.155 -2.842 -37.587 1.00 94.25 685 TYR A CA 1
ATOM 5207 C C . TYR A 1 685 ? 22.178 -2.350 -38.620 1.00 94.25 685 TYR A C 1
ATOM 5209 O O . TYR A 1 685 ? 23.377 -2.579 -38.466 1.00 94.25 685 TYR A O 1
ATOM 5217 N N . LYS A 1 686 ? 21.726 -1.588 -39.624 1.00 93.25 686 LYS A N 1
ATOM 5218 C CA . LYS A 1 686 ? 22.577 -0.924 -40.619 1.00 93.25 686 LYS A CA 1
ATOM 5219 C C . LYS A 1 686 ? 22.063 0.489 -40.895 1.00 93.25 686 LYS A C 1
ATOM 5221 O O . LYS A 1 686 ? 20.892 0.665 -41.215 1.00 93.25 686 LYS A O 1
ATOM 5226 N N . LEU A 1 687 ? 22.930 1.495 -40.788 1.00 91.00 687 LEU A N 1
ATOM 5227 C CA . LEU A 1 687 ? 22.577 2.893 -41.048 1.00 91.00 687 LEU A CA 1
ATOM 5228 C C . LEU A 1 687 ? 22.782 3.234 -42.532 1.00 91.00 687 LEU A C 1
ATOM 5230 O O . LEU A 1 687 ? 23.833 2.942 -43.102 1.00 91.00 687 LEU A O 1
ATOM 5234 N N . ALA A 1 688 ? 21.795 3.877 -43.165 1.00 86.44 688 ALA A N 1
ATOM 5235 C CA . ALA A 1 688 ? 21.854 4.208 -44.595 1.00 86.44 688 ALA A CA 1
ATOM 5236 C C . ALA A 1 688 ? 22.988 5.191 -44.947 1.00 86.44 688 ALA A C 1
ATOM 5238 O O . ALA A 1 688 ? 23.559 5.116 -46.034 1.00 86.44 688 ALA A O 1
ATOM 5239 N N . LYS A 1 689 ? 23.319 6.106 -44.028 1.00 90.00 689 LYS A N 1
ATOM 5240 C CA . LYS A 1 689 ? 24.412 7.078 -44.157 1.00 90.00 689 LYS A CA 1
ATOM 5241 C C . LYS A 1 689 ? 25.238 7.091 -42.865 1.00 90.00 689 LYS A C 1
ATOM 5243 O O . LYS A 1 689 ? 24.873 7.812 -41.940 1.00 90.00 689 LYS A O 1
ATOM 5248 N N . PRO A 1 690 ? 26.308 6.283 -42.774 1.00 91.75 690 PRO A N 1
ATOM 5249 C CA . PRO A 1 690 ? 27.225 6.329 -41.641 1.00 91.75 690 PRO A CA 1
ATOM 5250 C C . PRO A 1 690 ? 27.845 7.719 -41.454 1.00 91.75 690 PRO A C 1
ATOM 5252 O O . PRO A 1 690 ? 28.088 8.421 -42.437 1.00 91.75 690 PRO A O 1
ATOM 5255 N N . PHE A 1 691 ? 28.132 8.102 -40.210 1.00 93.56 691 PHE A N 1
ATOM 5256 C CA . PHE A 1 691 ? 28.737 9.396 -39.874 1.00 93.56 691 PHE A CA 1
ATOM 5257 C C . PHE A 1 691 ? 29.895 9.247 -38.880 1.00 93.56 691 PHE A C 1
ATOM 5259 O O . PHE A 1 691 ? 29.988 8.258 -38.148 1.00 93.56 691 PHE A O 1
ATOM 5266 N N . THR A 1 692 ? 30.794 10.232 -38.861 1.00 92.19 692 THR A N 1
ATOM 5267 C CA . THR A 1 692 ? 31.912 10.285 -37.908 1.00 92.19 692 THR A CA 1
ATOM 5268 C C . THR A 1 692 ? 31.394 10.622 -36.513 1.00 92.19 692 THR A C 1
ATOM 5270 O O . THR A 1 692 ? 30.680 11.606 -36.331 1.00 92.19 692 THR A O 1
ATOM 5273 N N . CYS A 1 693 ? 31.755 9.810 -35.522 1.00 91.31 693 CYS A N 1
ATOM 5274 C CA . CYS A 1 693 ? 31.358 10.015 -34.135 1.00 91.31 693 CYS A CA 1
ATOM 5275 C C . CYS A 1 693 ? 32.214 11.107 -33.474 1.00 91.31 693 CYS A C 1
ATOM 5277 O O . CYS A 1 693 ? 33.441 11.010 -33.472 1.00 91.31 693 CYS A O 1
ATOM 5279 N N . HIS A 1 694 ? 31.573 12.093 -32.840 1.00 89.12 694 HIS A N 1
ATOM 5280 C CA . HIS A 1 694 ? 32.239 13.163 -32.079 1.00 89.12 694 HIS A CA 1
ATOM 5281 C C . HIS A 1 694 ? 31.890 13.140 -30.578 1.00 89.12 694 HIS A C 1
ATOM 5283 O O . HIS A 1 694 ? 32.059 14.138 -29.886 1.00 89.12 694 HIS A O 1
ATOM 5289 N N . CYS A 1 695 ? 31.395 12.008 -30.057 1.00 87.19 695 CYS A N 1
ATOM 5290 C CA . CYS A 1 695 ? 30.894 11.928 -28.678 1.00 87.19 695 CYS A CA 1
ATOM 5291 C C . CYS A 1 695 ? 31.984 11.968 -27.591 1.00 87.19 695 CYS A C 1
ATOM 5293 O O . CYS A 1 695 ? 31.662 12.174 -26.426 1.00 87.19 695 CYS A O 1
ATOM 5295 N N . ASN A 1 696 ? 33.254 11.731 -27.949 1.00 84.50 696 ASN A N 1
ATOM 5296 C CA . ASN A 1 696 ? 34.395 11.625 -27.025 1.00 84.50 696 ASN A CA 1
ATOM 5297 C C . ASN A 1 696 ? 34.220 10.608 -25.870 1.00 84.50 696 ASN A C 1
ATOM 5299 O O . ASN A 1 696 ? 34.928 10.689 -24.868 1.00 84.50 696 ASN A O 1
ATOM 5303 N N . GLY A 1 697 ? 33.304 9.640 -26.001 1.00 82.94 697 GLY A N 1
ATOM 5304 C CA . GLY A 1 697 ? 33.106 8.570 -25.021 1.00 82.94 697 GLY A CA 1
ATOM 5305 C C . GLY A 1 697 ? 34.281 7.585 -24.966 1.00 82.94 697 GLY A C 1
ATOM 5306 O O . GLY A 1 697 ? 34.963 7.366 -25.968 1.00 82.94 697 GLY A O 1
ATOM 5307 N N . ALA A 1 698 ? 34.500 6.961 -23.804 1.00 86.19 698 ALA A N 1
ATOM 5308 C CA . ALA A 1 698 ? 35.573 5.985 -23.578 1.00 86.19 698 ALA A CA 1
ATOM 5309 C C . ALA A 1 698 ? 35.508 4.767 -24.524 1.00 86.19 698 ALA A C 1
ATOM 5311 O O . ALA A 1 698 ? 36.537 4.179 -24.843 1.00 86.19 698 ALA A O 1
ATOM 5312 N N . ASP A 1 699 ? 34.309 4.425 -25.003 1.00 87.50 699 ASP A N 1
ATOM 5313 C CA . ASP A 1 699 ? 34.037 3.317 -25.921 1.00 87.50 699 ASP A CA 1
ATOM 5314 C C . ASP A 1 699 ? 33.668 3.800 -27.338 1.00 87.50 699 ASP A C 1
ATOM 5316 O O . ASP A 1 699 ? 32.913 3.136 -28.055 1.00 87.50 699 ASP A O 1
ATOM 5320 N N . CYS A 1 700 ? 34.143 4.984 -27.739 1.00 90.31 700 CYS A N 1
ATOM 5321 C CA . CYS A 1 700 ? 33.859 5.557 -29.053 1.00 90.31 700 CYS A CA 1
ATOM 5322 C C . CYS A 1 700 ? 34.292 4.621 -30.194 1.00 90.31 700 CYS A C 1
ATOM 5324 O O . CYS A 1 700 ? 35.430 4.167 -30.252 1.00 90.31 700 CYS A O 1
ATOM 5326 N N . THR A 1 701 ? 33.382 4.391 -31.142 1.00 91.38 701 THR A N 1
ATOM 5327 C CA . THR A 1 701 ? 33.602 3.526 -32.319 1.00 91.38 701 THR A CA 1
ATOM 5328 C C . THR A 1 701 ? 34.197 4.278 -33.516 1.00 91.38 701 THR A C 1
ATOM 5330 O O . THR A 1 701 ? 34.457 3.680 -34.556 1.00 91.38 701 THR A O 1
ATOM 5333 N N . HIS A 1 702 ? 34.414 5.596 -33.385 1.00 89.69 702 HIS A N 1
ATOM 5334 C CA . HIS A 1 702 ? 34.857 6.555 -34.412 1.00 89.69 702 HIS A CA 1
ATOM 5335 C C . HIS A 1 702 ? 33.917 6.731 -35.620 1.00 89.69 702 HIS A C 1
ATOM 5337 O O . HIS A 1 702 ? 33.757 7.853 -36.098 1.00 89.69 702 HIS A O 1
ATOM 5343 N N . VAL A 1 703 ? 33.257 5.670 -36.089 1.00 92.31 703 VAL A N 1
ATOM 5344 C CA . VAL A 1 703 ? 32.291 5.683 -37.194 1.00 92.31 703 VAL A CA 1
ATOM 5345 C C . VAL A 1 703 ? 31.006 4.980 -36.762 1.00 92.31 703 VAL A C 1
ATOM 5347 O O . VAL A 1 703 ? 31.023 3.824 -36.349 1.00 92.31 703 VAL A O 1
ATOM 5350 N N . VAL A 1 704 ? 29.871 5.666 -36.897 1.00 93.88 704 VAL A N 1
ATOM 5351 C CA . VAL A 1 704 ? 28.546 5.145 -36.540 1.00 93.88 704 VAL A CA 1
ATOM 5352 C C . VAL A 1 704 ? 27.874 4.588 -37.790 1.00 93.88 704 VAL A C 1
ATOM 5354 O O . VAL A 1 704 ? 27.421 5.349 -38.642 1.00 93.88 704 VAL A O 1
ATOM 5357 N N . GLY A 1 705 ? 27.832 3.259 -37.916 1.00 93.31 705 GLY A N 1
ATOM 5358 C CA . GLY A 1 705 ? 27.276 2.552 -39.080 1.00 93.31 705 GLY A CA 1
ATOM 5359 C C . GLY A 1 705 ? 26.084 1.633 -38.784 1.00 93.31 705 GLY A C 1
ATOM 5360 O O . GLY A 1 705 ? 25.567 1.005 -39.709 1.00 93.31 705 GLY A O 1
ATOM 5361 N N . GLY A 1 706 ? 25.637 1.548 -37.528 1.00 94.06 706 GLY A N 1
ATOM 5362 C CA . GLY A 1 706 ? 24.678 0.545 -37.054 1.00 94.06 706 GLY A CA 1
ATOM 5363 C C . GLY A 1 706 ? 25.363 -0.686 -36.442 1.00 94.06 706 GLY A C 1
ATOM 5364 O O . GLY A 1 706 ? 26.577 -0.860 -36.558 1.00 94.06 706 GLY A O 1
ATOM 5365 N N . PHE A 1 707 ? 24.582 -1.559 -35.802 1.00 95.06 707 PHE A N 1
ATOM 5366 C CA . PHE A 1 707 ? 25.057 -2.762 -35.098 1.00 95.06 707 PHE A CA 1
ATOM 5367 C C . PHE A 1 707 ? 25.944 -3.679 -35.962 1.00 95.06 707 PHE A C 1
ATOM 5369 O O . PHE A 1 707 ? 26.907 -4.266 -35.471 1.00 95.06 707 PHE A O 1
ATOM 5376 N N . ALA A 1 708 ? 25.655 -3.788 -37.263 1.00 94.56 708 ALA A N 1
ATOM 5377 C CA . ALA A 1 708 ? 26.404 -4.617 -38.205 1.00 94.56 708 ALA A CA 1
ATOM 5378 C C . ALA A 1 708 ? 27.851 -4.140 -38.437 1.00 94.56 708 ALA A C 1
ATOM 5380 O O . ALA A 1 708 ? 28.685 -4.944 -38.852 1.00 94.56 708 ALA A O 1
ATOM 5381 N N . ALA A 1 709 ? 28.152 -2.861 -38.179 1.00 93.25 709 ALA A N 1
ATOM 5382 C CA . ALA A 1 709 ? 29.484 -2.278 -38.359 1.00 93.25 709 ALA A CA 1
ATOM 5383 C C . ALA A 1 709 ? 30.420 -2.492 -37.153 1.00 93.25 709 ALA A C 1
ATOM 5385 O O . ALA A 1 709 ? 31.610 -2.203 -37.250 1.00 93.25 709 ALA A O 1
ATOM 5386 N N . LEU A 1 710 ? 29.892 -2.986 -36.029 1.00 93.56 710 LEU A N 1
ATOM 5387 C CA . LEU A 1 710 ? 30.648 -3.229 -34.803 1.00 93.56 710 LEU A CA 1
ATOM 5388 C C . LEU A 1 710 ? 31.456 -4.534 -34.877 1.00 93.56 710 LEU A C 1
ATOM 5390 O O . LEU A 1 710 ? 31.029 -5.513 -35.493 1.00 93.56 710 LEU A O 1
ATOM 5394 N N . SER A 1 711 ? 32.597 -4.583 -34.192 1.00 92.00 711 SER A N 1
ATOM 5395 C CA . SER A 1 711 ? 33.319 -5.832 -33.918 1.00 92.00 711 SER A CA 1
ATOM 5396 C C . SER A 1 711 ? 32.530 -6.737 -32.962 1.00 92.00 711 SER A C 1
ATOM 5398 O O . SER A 1 711 ? 31.665 -6.270 -32.223 1.00 92.00 711 SER A O 1
ATOM 5400 N N . GLU A 1 712 ? 32.839 -8.039 -32.921 1.00 88.88 712 GLU A N 1
ATOM 5401 C CA . GLU A 1 712 ? 32.135 -8.982 -32.031 1.00 88.88 712 GLU A CA 1
ATOM 5402 C C . GLU A 1 712 ? 32.198 -8.545 -30.559 1.00 88.88 712 GLU A C 1
ATOM 5404 O O . GLU A 1 712 ? 31.166 -8.468 -29.904 1.00 88.88 712 GLU A O 1
ATOM 5409 N N . LYS A 1 713 ? 33.366 -8.108 -30.070 1.00 88.38 713 LYS A N 1
ATOM 5410 C CA . LYS A 1 713 ? 33.520 -7.597 -28.696 1.00 88.38 713 LYS A CA 1
ATOM 5411 C C . LYS A 1 713 ? 32.634 -6.374 -28.413 1.00 88.38 713 LYS A C 1
ATOM 5413 O O . LYS A 1 713 ? 32.129 -6.207 -27.305 1.00 88.38 713 LYS A O 1
ATOM 5418 N N . GLU A 1 714 ? 32.442 -5.502 -29.401 1.00 91.75 714 GLU A N 1
ATOM 5419 C CA . GLU A 1 714 ? 31.574 -4.327 -29.270 1.00 91.75 714 GLU A CA 1
ATOM 5420 C C . GLU A 1 714 ? 30.091 -4.710 -29.299 1.00 91.75 714 GLU A C 1
ATOM 5422 O O . GLU A 1 714 ? 29.316 -4.149 -28.522 1.00 91.75 714 GLU A O 1
ATOM 5427 N N . LYS A 1 715 ? 29.705 -5.692 -30.129 1.00 91.94 715 LYS A N 1
ATOM 5428 C CA . LYS A 1 715 ? 28.348 -6.264 -30.154 1.00 91.94 715 LYS A CA 1
ATOM 5429 C C . LYS A 1 715 ? 27.984 -6.879 -28.807 1.00 91.94 715 LYS A C 1
ATOM 5431 O O . LYS A 1 715 ? 26.904 -6.596 -28.295 1.00 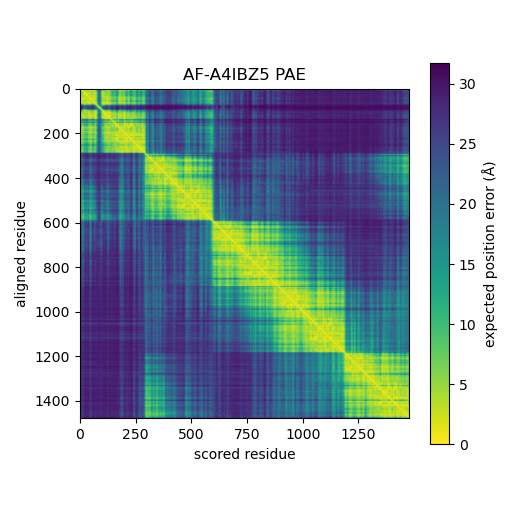91.94 715 LYS A O 1
ATOM 5436 N N . GLU A 1 716 ? 28.886 -7.669 -28.220 1.00 87.75 716 GLU A N 1
ATOM 5437 C CA . GLU A 1 716 ? 28.699 -8.282 -26.898 1.00 87.75 716 GLU A CA 1
ATOM 5438 C C . GLU A 1 716 ? 28.452 -7.225 -25.813 1.00 87.75 716 GLU A C 1
ATOM 5440 O O . GLU A 1 716 ? 27.511 -7.352 -25.030 1.00 87.75 716 GLU A O 1
ATOM 5445 N N . ARG A 1 717 ? 29.242 -6.140 -25.808 1.00 88.19 717 ARG A N 1
ATOM 5446 C CA . ARG A 1 717 ? 29.156 -5.062 -24.808 1.00 88.19 717 ARG A CA 1
ATOM 5447 C C . ARG A 1 717 ? 27.814 -4.331 -24.824 1.00 88.19 717 ARG A C 1
ATOM 5449 O O . ARG A 1 717 ? 27.293 -4.000 -23.764 1.00 88.19 717 ARG A O 1
ATOM 5456 N N . ILE A 1 718 ? 27.263 -4.046 -26.004 1.00 90.88 718 ILE A N 1
ATOM 5457 C CA . ILE A 1 718 ? 26.023 -3.259 -26.108 1.00 90.88 718 ILE A CA 1
ATOM 5458 C C . ILE A 1 718 ? 24.755 -4.116 -26.125 1.00 90.88 718 ILE A C 1
ATOM 5460 O O . ILE A 1 718 ? 23.664 -3.557 -26.027 1.00 90.88 718 ILE A O 1
ATOM 5464 N N . LEU A 1 719 ? 24.888 -5.448 -26.225 1.00 90.69 719 LEU A N 1
ATOM 5465 C CA . LEU A 1 719 ? 23.780 -6.371 -26.475 1.00 90.69 719 LEU A CA 1
ATOM 5466 C C . LEU A 1 719 ? 22.613 -6.147 -25.513 1.00 90.69 719 LEU A C 1
ATOM 5468 O O . LEU A 1 719 ? 21.478 -6.082 -25.974 1.00 90.69 719 LEU A O 1
ATOM 5472 N N . LEU A 1 720 ? 22.881 -5.953 -24.213 1.00 89.88 720 LEU A N 1
ATOM 5473 C CA . LEU A 1 720 ? 21.877 -5.704 -23.166 1.00 89.88 720 LEU A CA 1
ATOM 5474 C C . LEU A 1 720 ? 20.901 -4.563 -23.515 1.00 89.88 720 LEU A C 1
ATOM 5476 O O . LEU A 1 720 ? 19.705 -4.697 -23.254 1.00 89.88 720 LEU A O 1
ATOM 5480 N N . CYS A 1 721 ? 21.396 -3.506 -24.162 1.00 91.00 721 CYS A N 1
ATOM 5481 C CA . CYS A 1 721 ? 20.655 -2.290 -24.510 1.00 91.00 721 CYS A CA 1
ATOM 5482 C C . CYS A 1 721 ? 20.243 -2.222 -25.993 1.00 91.00 721 CYS A C 1
ATOM 5484 O O . CYS A 1 721 ? 19.603 -1.262 -26.408 1.00 91.00 721 CYS A O 1
ATOM 5486 N N . THR A 1 722 ? 20.595 -3.217 -26.809 1.00 92.06 722 THR A N 1
ATOM 5487 C CA . THR A 1 722 ? 20.201 -3.273 -28.225 1.00 92.06 722 THR A CA 1
ATOM 5488 C C . THR A 1 722 ? 18.711 -3.585 -28.374 1.00 92.06 722 THR A C 1
ATOM 5490 O O . THR A 1 722 ? 18.224 -4.542 -27.760 1.00 92.06 722 THR A O 1
ATOM 5493 N N . ALA A 1 723 ? 18.014 -2.826 -29.228 1.00 88.94 723 ALA A N 1
ATOM 5494 C CA . ALA A 1 723 ? 16.588 -2.995 -29.503 1.00 88.94 723 ALA A CA 1
ATOM 5495 C C . ALA A 1 723 ? 16.254 -4.420 -30.011 1.00 88.94 723 ALA A C 1
ATOM 5497 O O . ALA A 1 723 ? 17.047 -4.989 -30.772 1.00 88.94 723 ALA A O 1
ATOM 5498 N N . PRO A 1 724 ? 15.099 -5.009 -29.633 1.00 85.69 724 PRO A N 1
ATOM 5499 C CA . PRO A 1 724 ? 14.731 -6.378 -30.014 1.00 85.69 724 PRO A CA 1
ATOM 5500 C C . PRO A 1 724 ? 14.798 -6.658 -31.521 1.00 85.69 724 PRO A C 1
ATOM 5502 O O . PRO A 1 724 ? 15.362 -7.678 -31.915 1.00 85.69 724 PRO A O 1
ATOM 5505 N N . ASP A 1 725 ? 14.334 -5.728 -32.359 1.00 86.44 725 ASP A N 1
ATOM 5506 C CA . ASP A 1 725 ? 14.354 -5.878 -33.823 1.00 86.44 725 ASP A CA 1
ATOM 5507 C C . ASP A 1 725 ? 15.782 -5.980 -34.377 1.00 86.44 725 ASP A C 1
ATOM 5509 O O . ASP A 1 725 ? 16.077 -6.823 -35.224 1.00 86.44 725 ASP A O 1
ATOM 5513 N N . VAL A 1 726 ? 16.710 -5.191 -33.826 1.00 91.69 726 VAL A N 1
ATOM 5514 C CA . VAL A 1 726 ? 18.131 -5.236 -34.201 1.00 91.69 726 VAL A CA 1
ATOM 5515 C C . VAL A 1 726 ? 18.762 -6.566 -33.779 1.00 91.69 726 VAL A C 1
ATOM 5517 O O . VAL A 1 726 ? 19.574 -7.125 -34.518 1.00 91.69 726 VAL A O 1
ATOM 5520 N N . ARG A 1 727 ? 18.379 -7.118 -32.617 1.00 89.44 727 ARG A N 1
ATOM 5521 C CA . ARG A 1 727 ? 18.836 -8.449 -32.172 1.00 89.44 727 ARG A CA 1
ATOM 5522 C C . ARG A 1 727 ? 18.291 -9.564 -33.067 1.00 89.44 727 ARG A C 1
ATOM 5524 O O . ARG A 1 727 ? 19.030 -10.500 -33.388 1.00 89.44 727 ARG A O 1
ATOM 5531 N N . ALA A 1 728 ? 17.023 -9.473 -33.466 1.00 84.94 728 ALA A N 1
ATOM 5532 C CA . ALA A 1 728 ? 16.389 -10.426 -34.371 1.00 84.94 728 ALA A CA 1
ATOM 5533 C C . ALA A 1 728 ? 17.079 -10.425 -35.744 1.00 84.94 728 ALA A C 1
ATOM 5535 O O . ALA A 1 728 ? 17.461 -11.489 -36.236 1.00 84.94 728 ALA A O 1
ATOM 5536 N N . GLU A 1 729 ? 17.338 -9.242 -36.312 1.00 91.12 729 GLU A N 1
ATOM 5537 C CA . GLU A 1 729 ? 18.050 -9.090 -37.586 1.00 91.12 729 GLU A CA 1
ATOM 5538 C C . GLU A 1 729 ? 19.506 -9.578 -37.495 1.00 91.12 729 GLU A C 1
ATOM 5540 O O . GLU A 1 729 ? 19.967 -10.325 -38.360 1.00 91.12 729 GLU A O 1
ATOM 5545 N N . ALA A 1 730 ? 20.217 -9.267 -36.404 1.00 91.31 730 ALA A N 1
ATOM 5546 C CA . ALA A 1 730 ? 21.569 -9.777 -36.172 1.00 91.31 730 ALA A CA 1
ATOM 5547 C C . ALA A 1 730 ? 21.608 -11.311 -36.096 1.00 91.31 730 ALA A C 1
ATOM 5549 O O . ALA A 1 730 ? 22.490 -11.937 -36.689 1.00 91.31 730 ALA A O 1
ATOM 5550 N N . THR A 1 731 ? 20.641 -11.925 -35.408 1.00 87.38 731 THR A N 1
ATOM 5551 C CA . THR A 1 731 ? 20.526 -13.387 -35.298 1.00 87.38 731 THR A CA 1
ATOM 5552 C C . THR A 1 731 ? 20.221 -14.021 -36.655 1.00 87.38 731 THR A C 1
ATOM 5554 O O . THR A 1 731 ? 20.850 -15.017 -37.019 1.00 87.38 731 THR A O 1
ATOM 5557 N N . ALA A 1 732 ? 19.318 -13.423 -37.441 1.00 86.88 732 ALA A N 1
ATOM 5558 C CA . ALA A 1 732 ? 19.018 -13.856 -38.807 1.00 86.88 732 ALA A CA 1
ATOM 5559 C C . ALA A 1 732 ? 20.244 -13.751 -39.735 1.00 86.88 732 ALA A C 1
ATOM 5561 O O . ALA A 1 732 ? 20.438 -14.602 -40.602 1.00 86.88 732 ALA A O 1
ATOM 5562 N N . ALA A 1 733 ? 21.114 -12.763 -39.505 1.00 89.75 733 ALA A N 1
ATOM 5563 C CA . ALA A 1 733 ? 22.391 -12.597 -40.195 1.00 89.75 733 ALA A CA 1
ATOM 5564 C C . ALA A 1 733 ? 23.533 -13.486 -39.651 1.00 89.75 733 ALA A C 1
ATOM 5566 O O . ALA A 1 733 ? 24.675 -13.362 -40.095 1.00 89.75 733 ALA A O 1
ATOM 5567 N N . GLY A 1 734 ? 23.250 -14.390 -38.705 1.00 88.00 734 GLY A N 1
ATOM 5568 C CA . GLY A 1 734 ? 24.197 -15.392 -38.210 1.00 88.00 734 GLY A CA 1
ATOM 5569 C C . GLY A 1 734 ? 24.926 -15.042 -36.909 1.00 88.00 734 GLY A C 1
ATOM 5570 O O . GLY A 1 734 ? 25.802 -15.807 -36.500 1.00 88.00 734 GLY A O 1
ATOM 5571 N N . PHE A 1 735 ? 24.575 -13.944 -36.230 1.00 88.81 735 PHE A N 1
ATOM 5572 C CA . PHE A 1 735 ? 25.122 -13.628 -34.906 1.00 88.81 735 PHE A CA 1
ATOM 5573 C C . PHE A 1 735 ? 24.728 -14.710 -33.886 1.00 88.81 735 PHE A C 1
ATOM 5575 O O . PHE A 1 735 ? 23.553 -15.066 -33.743 1.00 88.81 735 PHE A O 1
ATOM 5582 N N . ARG A 1 736 ? 25.715 -15.258 -33.169 1.00 87.62 736 ARG A N 1
ATOM 5583 C CA . ARG A 1 736 ? 25.495 -16.236 -32.095 1.00 87.62 736 ARG A CA 1
ATOM 5584 C C . ARG A 1 736 ? 25.602 -15.546 -30.750 1.00 87.62 736 ARG A C 1
ATOM 5586 O O . ARG A 1 736 ? 26.628 -14.950 -30.451 1.00 87.62 736 ARG A O 1
ATOM 5593 N N . THR A 1 737 ? 24.557 -15.673 -29.940 1.00 88.44 737 THR A N 1
ATOM 5594 C CA . THR A 1 737 ? 24.534 -15.089 -28.602 1.00 88.44 737 THR A CA 1
ATOM 5595 C C . THR A 1 737 ? 25.639 -15.712 -27.737 1.00 88.44 737 THR A C 1
ATOM 5597 O O . THR A 1 737 ? 25.659 -16.939 -27.597 1.00 88.44 737 THR A O 1
ATOM 5600 N N . PRO A 1 738 ? 26.551 -14.912 -27.156 1.00 86.31 738 PRO A N 1
ATOM 5601 C CA . PRO A 1 738 ? 27.583 -15.419 -26.254 1.00 86.31 738 PRO A CA 1
ATOM 5602 C C . PRO A 1 738 ? 26.969 -15.892 -24.927 1.00 86.31 738 PRO A C 1
ATOM 5604 O O . PRO A 1 738 ? 25.889 -15.446 -24.537 1.00 86.31 738 PRO A O 1
ATOM 5607 N N . CYS A 1 739 ? 27.668 -16.784 -24.224 1.00 87.50 739 CYS A N 1
ATOM 5608 C CA . CYS A 1 739 ? 27.311 -17.200 -22.870 1.00 87.50 739 CYS A CA 1
ATOM 5609 C C . CYS A 1 739 ? 28.575 -17.477 -22.051 1.00 87.50 739 CYS A C 1
ATOM 5611 O O . CYS A 1 739 ? 29.403 -18.296 -22.455 1.00 87.50 739 CYS A O 1
ATOM 5613 N N . THR A 1 740 ? 28.723 -16.822 -20.899 1.00 87.31 740 THR A N 1
ATOM 5614 C CA . THR A 1 740 ? 29.883 -17.009 -20.011 1.00 87.31 740 THR A CA 1
ATOM 5615 C C . THR A 1 740 ? 29.765 -18.222 -19.081 1.00 87.31 740 THR A C 1
ATOM 5617 O O . THR A 1 740 ? 30.765 -18.656 -18.506 1.00 87.31 740 THR A O 1
ATOM 5620 N N . CYS A 1 741 ? 28.572 -18.805 -18.914 1.00 91.31 741 CYS A N 1
ATOM 5621 C CA . CYS A 1 741 ? 28.363 -19.903 -17.972 1.00 91.31 741 CYS A CA 1
ATOM 5622 C C . CYS A 1 741 ? 28.871 -21.250 -18.532 1.00 91.31 741 CYS A C 1
ATOM 5624 O O . CYS A 1 741 ? 28.309 -21.763 -19.497 1.00 91.31 741 CYS A O 1
ATOM 5626 N N . PRO A 1 742 ? 29.845 -21.922 -17.884 1.00 93.06 742 PRO A N 1
ATOM 5627 C CA . PRO A 1 742 ? 30.458 -23.150 -18.409 1.00 93.06 742 PRO A CA 1
ATOM 5628 C C . PRO A 1 742 ? 29.576 -24.405 -18.283 1.00 93.06 742 PRO A C 1
ATOM 5630 O O . PRO A 1 742 ? 30.013 -25.508 -18.606 1.00 93.06 742 PRO A O 1
ATOM 5633 N N . LEU A 1 743 ? 28.373 -24.291 -17.712 1.00 95.38 743 LEU A N 1
ATOM 5634 C CA . LEU A 1 743 ? 27.414 -25.397 -17.590 1.00 95.38 743 LEU A CA 1
ATOM 5635 C C . LEU A 1 743 ? 26.399 -25.419 -18.733 1.00 95.38 743 LEU A C 1
ATOM 5637 O O . LEU A 1 743 ? 25.688 -26.409 -18.885 1.00 95.38 743 LEU A O 1
ATOM 5641 N N . VAL A 1 744 ? 26.339 -24.363 -19.541 1.00 94.94 744 VAL A N 1
ATOM 5642 C CA . VAL A 1 744 ? 25.356 -24.222 -20.611 1.00 94.94 744 VAL A CA 1
ATOM 5643 C C . VAL A 1 744 ? 25.995 -23.725 -21.900 1.00 94.94 744 VAL A C 1
ATOM 5645 O O . VAL A 1 744 ? 27.118 -23.232 -21.923 1.00 94.94 744 VAL A O 1
ATOM 5648 N N . THR A 1 745 ? 25.282 -23.890 -23.004 1.00 94.81 745 THR A N 1
ATOM 5649 C CA . THR A 1 745 ? 25.695 -23.417 -24.323 1.00 94.81 745 THR A CA 1
ATOM 5650 C C . THR A 1 745 ? 24.469 -23.003 -25.130 1.00 94.81 745 THR A C 1
ATOM 5652 O O . THR A 1 745 ? 23.418 -23.638 -25.031 1.00 94.81 745 THR A O 1
ATOM 5655 N N . VAL A 1 746 ? 24.589 -21.942 -25.931 1.00 93.44 746 VAL A N 1
ATOM 5656 C CA . VAL A 1 746 ? 23.510 -21.457 -26.802 1.00 93.44 746 VAL A CA 1
ATOM 5657 C C . VAL A 1 746 ? 23.709 -22.002 -28.217 1.00 93.44 746 VAL A C 1
ATOM 5659 O O . VAL A 1 746 ? 24.780 -21.863 -28.812 1.00 93.44 746 VAL A O 1
ATOM 5662 N N . LYS A 1 747 ? 22.675 -22.640 -28.772 1.00 91.25 747 LYS A N 1
ATOM 5663 C CA . LYS A 1 747 ? 22.679 -23.238 -30.120 1.00 91.25 747 LYS A CA 1
ATOM 5664 C C . LYS A 1 747 ? 21.398 -22.869 -30.865 1.00 91.25 747 LYS A C 1
ATOM 5666 O O . LYS A 1 747 ? 20.390 -22.536 -30.247 1.00 91.25 747 LYS A O 1
ATOM 5671 N N . ALA A 1 748 ? 21.425 -22.949 -32.195 1.00 86.75 748 ALA A N 1
ATOM 5672 C CA . ALA A 1 748 ? 20.211 -22.826 -33.002 1.00 86.75 748 ALA A CA 1
ATOM 5673 C C . ALA A 1 748 ? 19.234 -23.975 -32.687 1.00 86.75 748 ALA A C 1
ATOM 5675 O O . ALA A 1 748 ? 19.662 -25.119 -32.542 1.00 86.75 748 ALA A O 1
ATOM 5676 N N . ASN A 1 749 ? 17.938 -23.672 -32.604 1.00 86.12 749 ASN A N 1
ATOM 5677 C CA . ASN A 1 749 ? 16.869 -24.603 -32.241 1.00 86.12 749 ASN A CA 1
ATOM 5678 C C . ASN A 1 749 ? 15.640 -24.450 -33.165 1.00 86.12 749 ASN A C 1
ATOM 5680 O O . ASN A 1 749 ? 14.503 -24.286 -32.721 1.00 86.12 749 ASN A O 1
ATOM 5684 N N . GLY A 1 750 ? 15.879 -24.448 -34.481 1.00 78.25 750 GLY A N 1
ATOM 5685 C CA . GLY A 1 750 ? 14.825 -24.376 -35.498 1.00 78.25 750 GLY A CA 1
ATOM 5686 C C . GLY A 1 750 ? 13.947 -23.126 -35.368 1.00 78.25 750 GLY A C 1
ATOM 5687 O O . GLY A 1 750 ? 14.455 -22.012 -35.263 1.00 78.25 750 GLY A O 1
ATOM 5688 N N . ALA A 1 751 ? 12.625 -23.316 -35.355 1.00 71.81 751 ALA A N 1
ATOM 5689 C CA . ALA A 1 751 ? 11.648 -22.229 -35.242 1.00 71.81 751 ALA A CA 1
ATOM 5690 C C . ALA A 1 751 ? 11.709 -21.469 -33.900 1.00 71.81 751 ALA A C 1
ATOM 5692 O O . ALA A 1 751 ? 11.179 -20.367 -33.811 1.00 71.81 751 ALA A O 1
ATOM 5693 N N . MET A 1 752 ? 12.373 -22.019 -32.872 1.00 71.81 752 MET A N 1
ATOM 5694 C CA . MET A 1 752 ? 12.596 -21.328 -31.593 1.00 71.81 752 MET A CA 1
ATOM 5695 C C . MET A 1 752 ? 13.785 -20.350 -31.637 1.00 71.81 752 MET A C 1
ATOM 5697 O O . MET A 1 752 ? 14.105 -19.733 -30.626 1.00 71.81 752 MET A O 1
ATOM 5701 N N . GLY A 1 753 ? 14.471 -20.210 -32.777 1.00 81.62 753 GLY A N 1
ATOM 5702 C CA . GLY A 1 753 ? 15.634 -19.334 -32.903 1.00 81.62 753 GLY A CA 1
ATOM 5703 C C . GLY A 1 753 ? 16.868 -19.942 -32.238 1.00 81.62 753 GLY A C 1
ATOM 5704 O O . GLY A 1 753 ? 17.387 -20.952 -32.710 1.00 81.62 753 GLY A O 1
ATOM 5705 N N . GLN A 1 754 ? 17.359 -19.333 -31.159 1.00 90.38 754 GLN A N 1
ATOM 5706 C CA . GLN A 1 754 ? 18.471 -19.849 -30.356 1.00 90.38 754 GLN A CA 1
ATOM 5707 C C . GLN A 1 754 ? 17.970 -20.257 -28.967 1.00 90.38 754 GLN A C 1
ATOM 5709 O O . GLN A 1 754 ? 17.189 -19.530 -28.362 1.00 90.38 754 GLN A O 1
ATOM 5714 N N . ALA A 1 755 ? 18.430 -21.403 -28.461 1.00 92.00 755 ALA A N 1
ATOM 5715 C CA . ALA A 1 755 ? 18.055 -21.921 -27.148 1.00 92.00 755 ALA A CA 1
ATOM 5716 C C . ALA A 1 755 ? 19.277 -22.361 -26.332 1.00 92.00 755 ALA A C 1
ATOM 5718 O O . ALA A 1 755 ? 20.320 -22.721 -26.890 1.00 92.00 755 ALA A O 1
ATOM 5719 N N . THR A 1 756 ? 19.128 -22.343 -25.010 1.00 94.25 756 THR A N 1
ATOM 5720 C CA . THR A 1 756 ? 20.154 -22.756 -24.048 1.00 94.25 756 THR A CA 1
ATOM 5721 C C . THR A 1 756 ? 20.050 -24.250 -23.732 1.00 94.25 756 THR A C 1
ATOM 5723 O O . THR A 1 756 ? 19.011 -24.736 -23.289 1.00 94.25 756 THR A O 1
ATOM 5726 N N . PHE A 1 757 ? 21.152 -24.977 -23.908 1.00 95.25 757 PHE A N 1
ATOM 5727 C CA . PHE A 1 757 ? 21.285 -26.407 -23.616 1.00 95.25 757 PHE A CA 1
ATOM 5728 C C . PHE A 1 757 ? 22.344 -26.643 -22.541 1.00 95.25 757 PHE A C 1
ATOM 5730 O O . PHE A 1 757 ? 23.281 -25.853 -22.412 1.00 95.25 757 PHE A O 1
ATOM 5737 N N . ALA A 1 758 ? 22.236 -27.744 -21.803 1.00 96.75 758 ALA A N 1
ATOM 5738 C CA . ALA A 1 758 ? 23.276 -28.183 -20.884 1.00 96.75 758 ALA A CA 1
ATOM 5739 C C . ALA A 1 758 ? 24.558 -28.525 -21.667 1.00 96.75 758 ALA A C 1
ATOM 5741 O O . ALA A 1 758 ? 24.538 -29.332 -22.595 1.00 96.75 758 ALA A O 1
ATOM 5742 N N . ALA A 1 759 ? 25.683 -27.905 -21.309 1.00 95.56 759 ALA A N 1
ATOM 5743 C CA . ALA A 1 759 ? 26.990 -28.203 -21.906 1.00 95.56 759 ALA A CA 1
ATOM 5744 C C . ALA A 1 759 ? 27.642 -29.461 -21.303 1.00 95.56 759 ALA A C 1
ATOM 5746 O O . ALA A 1 759 ? 28.600 -29.980 -21.860 1.00 95.56 759 ALA A O 1
ATOM 5747 N N . ARG A 1 760 ? 27.139 -29.906 -20.146 1.00 95.75 760 ARG A N 1
ATOM 5748 C CA . ARG A 1 760 ? 27.501 -31.113 -19.387 1.00 95.75 760 ARG A CA 1
ATOM 5749 C C . ARG A 1 760 ? 26.371 -31.415 -18.400 1.00 95.75 760 ARG A C 1
ATOM 5751 O O . ARG A 1 760 ? 25.584 -30.515 -18.113 1.00 95.75 760 ARG A O 1
ATOM 5758 N N . SER A 1 761 ? 26.300 -32.630 -17.863 1.00 96.69 761 SER A N 1
ATOM 5759 C CA . SER A 1 761 ? 25.240 -33.020 -16.920 1.00 96.69 761 SER A CA 1
ATOM 5760 C C . SER A 1 761 ? 25.194 -32.136 -15.659 1.00 96.69 761 SER A C 1
ATOM 5762 O O . SER A 1 761 ? 26.238 -31.780 -15.106 1.00 96.69 761 SER A O 1
ATOM 5764 N N . ILE A 1 762 ? 23.985 -31.804 -15.185 1.00 97.12 762 ILE A N 1
ATOM 5765 C CA . ILE A 1 762 ? 23.727 -30.926 -14.029 1.00 97.12 762 ILE A CA 1
ATOM 5766 C C . ILE A 1 762 ? 22.877 -31.682 -12.988 1.00 97.12 762 ILE A C 1
ATOM 5768 O O . ILE A 1 762 ? 21.727 -32.011 -13.279 1.00 97.12 762 ILE A O 1
ATOM 5772 N N . PRO A 1 763 ? 23.394 -31.949 -11.773 1.00 96.88 763 PRO A N 1
ATOM 5773 C CA . PRO A 1 763 ? 22.644 -32.662 -10.733 1.00 96.88 763 PRO A CA 1
ATOM 5774 C C . PRO A 1 763 ? 21.450 -31.873 -10.168 1.00 96.88 763 PRO A C 1
ATOM 5776 O O . PRO A 1 763 ? 21.516 -30.646 -10.024 1.00 96.88 763 PRO A O 1
ATOM 5779 N N . LYS A 1 764 ? 20.394 -32.577 -9.744 1.00 96.44 764 LYS A N 1
ATOM 5780 C CA . LYS A 1 764 ? 19.235 -32.026 -9.022 1.00 96.44 764 LYS A CA 1
ATOM 5781 C C . LYS A 1 764 ? 19.679 -31.179 -7.827 1.00 96.44 764 LYS A C 1
ATOM 5783 O O . LYS A 1 764 ? 20.522 -31.589 -7.036 1.00 96.44 764 LYS A O 1
ATOM 5788 N N . GLY A 1 765 ? 19.059 -30.015 -7.651 1.00 93.56 765 GLY A N 1
ATOM 5789 C CA . GLY A 1 765 ? 19.354 -29.091 -6.553 1.00 93.56 765 GLY A CA 1
ATOM 5790 C C . GLY A 1 765 ? 20.527 -28.140 -6.814 1.00 93.56 765 GLY A C 1
ATOM 5791 O O . GLY A 1 765 ? 20.745 -27.230 -6.017 1.00 93.56 765 GLY A O 1
ATOM 5792 N N . THR A 1 766 ? 21.250 -28.287 -7.929 1.00 96.25 766 THR A N 1
ATOM 5793 C CA . THR A 1 766 ? 22.314 -27.350 -8.323 1.00 96.25 766 THR A CA 1
ATOM 5794 C C . THR A 1 766 ? 21.725 -25.983 -8.678 1.00 96.25 766 THR A C 1
ATOM 5796 O O . THR A 1 766 ? 20.806 -25.901 -9.496 1.00 96.25 766 THR A O 1
ATOM 5799 N N . ARG A 1 767 ? 22.273 -24.906 -8.098 1.00 95.25 767 ARG A N 1
ATOM 5800 C CA . ARG A 1 767 ? 22.033 -23.519 -8.533 1.00 95.25 767 ARG A CA 1
ATOM 5801 C C . ARG A 1 767 ? 23.119 -23.087 -9.519 1.00 95.25 767 ARG A C 1
ATOM 5803 O O . ARG A 1 767 ? 24.300 -23.216 -9.206 1.00 95.25 767 ARG A O 1
ATOM 5810 N N . PHE A 1 768 ? 22.748 -22.604 -10.701 1.00 94.56 768 PHE A N 1
ATOM 5811 C CA . PHE A 1 768 ? 23.685 -22.233 -11.766 1.00 94.56 768 PHE A CA 1
ATOM 5812 C C . PHE A 1 768 ? 23.146 -21.101 -12.654 1.00 94.56 768 PHE A C 1
ATOM 5814 O O . PHE A 1 768 ? 22.001 -20.686 -12.520 1.00 94.56 768 PHE A O 1
ATOM 5821 N N . PHE A 1 769 ? 23.981 -20.613 -13.576 1.00 92.06 769 PHE A N 1
ATOM 5822 C CA . PHE A 1 769 ? 23.624 -19.609 -14.588 1.00 92.06 769 PHE A CA 1
ATOM 5823 C C . PHE A 1 769 ? 23.102 -18.278 -14.015 1.00 92.06 769 PHE A C 1
ATOM 5825 O O . PHE A 1 769 ? 22.047 -17.783 -14.404 1.00 92.06 769 PHE A O 1
ATOM 5832 N N . LYS A 1 770 ? 23.849 -17.709 -13.059 1.00 93.31 770 LYS A N 1
ATOM 5833 C CA . LYS A 1 770 ? 23.524 -16.411 -12.460 1.00 93.31 770 LYS A CA 1
ATOM 5834 C C . LYS A 1 770 ? 23.826 -15.268 -13.432 1.00 93.31 770 LYS A C 1
ATOM 5836 O O . LYS A 1 770 ? 24.958 -15.168 -13.897 1.00 93.31 770 LYS A O 1
ATOM 5841 N N . VAL A 1 771 ? 22.856 -14.386 -13.670 1.00 91.75 771 VAL A N 1
ATOM 5842 C CA . VAL A 1 771 ? 23.015 -13.184 -14.508 1.00 91.75 771 VAL A CA 1
ATOM 5843 C C . VAL A 1 771 ? 22.472 -11.934 -13.813 1.00 91.75 771 VAL A C 1
ATOM 5845 O O . VAL A 1 771 ? 21.573 -12.017 -12.976 1.00 91.75 771 VAL A O 1
ATOM 5848 N N . ASN A 1 772 ? 23.023 -10.777 -14.186 1.00 90.06 772 ASN A N 1
ATOM 5849 C CA . ASN A 1 772 ? 22.566 -9.445 -13.779 1.00 90.06 772 ASN A CA 1
ATOM 5850 C C . ASN A 1 772 ? 22.111 -8.660 -15.019 1.00 90.06 772 ASN A C 1
ATOM 5852 O O . ASN A 1 772 ? 22.364 -9.076 -16.153 1.00 90.06 772 ASN A O 1
ATOM 5856 N N . GLY A 1 773 ? 21.492 -7.498 -14.820 1.00 88.56 773 GLY A N 1
ATOM 5857 C CA . GLY A 1 773 ? 21.085 -6.656 -15.939 1.00 88.56 773 GLY A CA 1
ATOM 5858 C C . GLY A 1 773 ? 20.410 -5.346 -15.544 1.00 88.56 773 GLY A C 1
ATOM 5859 O O . GLY A 1 773 ? 20.581 -4.853 -14.428 1.00 88.56 773 GLY A O 1
ATOM 5860 N N . LEU A 1 774 ? 19.656 -4.774 -16.483 1.00 90.69 774 LEU A N 1
ATOM 5861 C CA . LEU A 1 774 ? 18.968 -3.492 -16.331 1.00 90.69 774 LEU A CA 1
ATOM 5862 C C . LEU A 1 774 ? 17.551 -3.725 -15.795 1.00 90.69 774 LEU A C 1
ATOM 5864 O O . LEU A 1 774 ? 16.792 -4.502 -16.365 1.00 90.69 774 LEU A O 1
ATOM 5868 N N . VAL A 1 775 ? 17.174 -3.063 -14.702 1.00 92.75 775 VAL A N 1
ATOM 5869 C CA . VAL A 1 775 ? 15.826 -3.201 -14.128 1.00 92.75 775 VAL A CA 1
ATOM 5870 C C . VAL A 1 775 ? 14.889 -2.192 -14.781 1.00 92.75 775 VAL A C 1
ATOM 5872 O O . VAL A 1 775 ? 15.104 -0.995 -14.664 1.00 92.75 775 VAL A O 1
ATOM 5875 N N . LEU A 1 776 ? 13.845 -2.671 -15.446 1.00 92.75 776 LEU A N 1
ATOM 5876 C CA . LEU A 1 776 ? 12.857 -1.88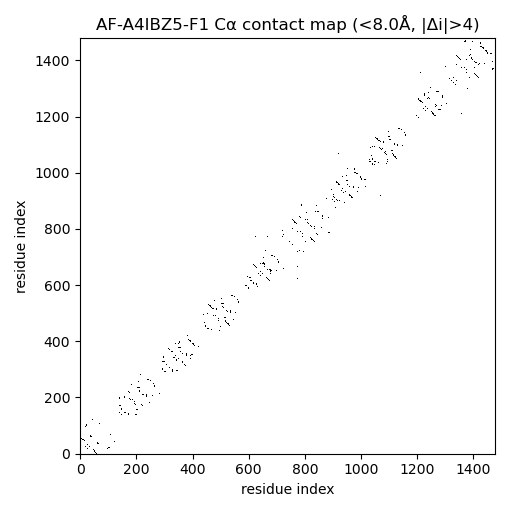5 -16.175 1.00 92.75 776 LEU A CA 1
ATOM 5877 C C . LEU A 1 776 ? 11.521 -1.827 -15.417 1.00 92.75 776 LEU A C 1
ATOM 5879 O O . LEU A 1 776 ? 11.163 -2.794 -14.737 1.00 92.75 776 LEU A O 1
ATOM 5883 N N . PRO A 1 777 ? 10.735 -0.746 -15.570 1.00 90.62 777 PRO A N 1
ATOM 5884 C CA . PRO A 1 777 ? 9.410 -0.638 -14.966 1.00 90.62 777 PRO A CA 1
ATOM 5885 C C . PRO A 1 777 ? 8.297 -1.371 -15.744 1.00 90.62 777 PRO A C 1
ATOM 5887 O O . PRO A 1 777 ? 7.128 -1.298 -15.371 1.00 90.62 777 PRO A O 1
ATOM 5890 N N . PHE A 1 778 ? 8.638 -2.069 -16.831 1.00 91.44 778 PHE A N 1
ATOM 5891 C CA . PHE A 1 778 ? 7.709 -2.768 -17.722 1.00 91.44 778 PHE A CA 1
ATOM 5892 C C . PHE A 1 778 ? 8.340 -4.059 -18.278 1.00 91.44 778 PHE A C 1
ATOM 5894 O O . PHE A 1 778 ? 9.570 -4.147 -18.340 1.00 91.44 778 PHE A O 1
ATOM 5901 N N . PRO A 1 779 ? 7.533 -5.052 -18.695 1.00 91.50 779 PRO A N 1
ATOM 5902 C CA . PRO A 1 779 ? 8.042 -6.269 -19.318 1.00 91.50 779 PRO A CA 1
ATOM 5903 C C . PRO A 1 779 ? 8.484 -6.028 -20.769 1.00 91.50 779 PRO A C 1
ATOM 5905 O O . PRO A 1 779 ? 7.843 -5.285 -21.511 1.00 91.50 779 PRO A O 1
ATOM 5908 N N . THR A 1 780 ? 9.534 -6.724 -21.199 1.00 88.50 780 THR A N 1
ATOM 5909 C CA . THR A 1 780 ? 9.914 -6.893 -22.614 1.00 88.50 780 THR A CA 1
ATOM 5910 C C . THR A 1 780 ? 9.943 -8.387 -22.945 1.00 88.50 780 THR A C 1
ATOM 5912 O O . THR A 1 780 ? 9.593 -9.225 -22.111 1.00 88.50 780 THR A O 1
ATOM 5915 N N . VAL A 1 781 ? 10.332 -8.770 -24.162 1.00 87.81 781 VAL A N 1
ATOM 5916 C CA . VAL A 1 781 ? 10.534 -10.190 -24.513 1.00 87.81 781 VAL A CA 1
ATOM 5917 C C . VAL A 1 781 ? 11.760 -10.820 -23.833 1.00 87.81 781 VAL A C 1
ATOM 5919 O O . VAL A 1 781 ? 11.894 -12.039 -23.826 1.00 87.81 781 VAL A O 1
ATOM 5922 N N . TYR A 1 782 ? 12.648 -10.008 -23.245 1.00 89.06 782 TYR A N 1
ATOM 5923 C CA . TYR A 1 782 ? 13.898 -10.438 -22.604 1.00 89.06 782 TYR A CA 1
ATOM 5924 C C . TYR A 1 782 ? 13.954 -10.078 -21.116 1.00 89.06 782 TYR A C 1
ATOM 5926 O O . TYR A 1 782 ? 15.042 -9.875 -20.568 1.00 89.06 782 TYR A O 1
ATOM 5934 N N . THR A 1 783 ? 12.789 -9.975 -20.471 1.00 92.50 783 THR A N 1
ATOM 5935 C CA . THR A 1 783 ? 12.699 -9.699 -19.038 1.00 92.50 783 THR A CA 1
ATOM 5936 C C . THR A 1 783 ? 12.181 -10.867 -18.212 1.00 92.50 783 THR A C 1
ATOM 5938 O O . THR A 1 783 ? 11.426 -11.698 -18.708 1.00 92.50 783 THR A O 1
ATOM 5941 N N . ILE A 1 784 ? 12.549 -10.871 -16.928 1.00 94.19 784 ILE A N 1
ATOM 5942 C CA . ILE A 1 784 ? 11.899 -11.649 -15.866 1.00 94.19 784 ILE A CA 1
ATOM 5943 C C . ILE A 1 784 ? 11.482 -10.706 -14.736 1.00 94.19 784 ILE A C 1
ATOM 5945 O O . ILE A 1 784 ? 12.283 -9.892 -14.271 1.00 94.19 784 ILE A O 1
ATOM 5949 N N . GLN A 1 785 ? 10.240 -10.821 -14.267 1.00 94.56 785 GLN A N 1
ATOM 5950 C CA . GLN A 1 785 ? 9.717 -9.997 -13.183 1.00 94.56 785 GLN A CA 1
ATOM 5951 C C . GLN A 1 785 ? 10.373 -10.331 -11.827 1.00 94.56 785 GLN A C 1
ATOM 5953 O O . GLN A 1 785 ? 10.269 -11.453 -11.325 1.00 94.56 785 GLN A O 1
ATOM 5958 N N . LEU A 1 786 ? 11.028 -9.334 -11.218 1.00 91.69 786 LEU A N 1
ATOM 5959 C CA . LEU A 1 786 ? 11.678 -9.431 -9.902 1.00 91.69 786 LEU A CA 1
ATOM 5960 C C . LEU A 1 786 ? 10.711 -9.124 -8.753 1.00 91.69 786 LEU A C 1
ATOM 5962 O O . LEU A 1 786 ? 10.776 -9.773 -7.714 1.00 91.69 786 LEU A O 1
ATOM 5966 N N . GLU A 1 787 ? 9.828 -8.140 -8.950 1.00 88.81 787 GLU A N 1
ATOM 5967 C CA . GLU A 1 787 ? 8.745 -7.741 -8.041 1.00 88.81 787 GLU A CA 1
ATOM 5968 C C . GLU A 1 787 ? 7.707 -6.879 -8.792 1.00 88.81 787 GLU A C 1
ATOM 5970 O O . GLU A 1 787 ? 7.783 -6.698 -10.015 1.00 88.81 787 GLU A O 1
ATOM 5975 N N . ARG A 1 788 ? 6.690 -6.360 -8.091 1.00 86.62 788 ARG A N 1
ATOM 5976 C CA . ARG A 1 788 ? 5.638 -5.538 -8.712 1.00 86.62 788 ARG A CA 1
ATOM 5977 C C . ARG A 1 788 ? 6.243 -4.306 -9.397 1.00 86.62 788 ARG A C 1
ATOM 5979 O O . ARG A 1 788 ? 6.797 -3.439 -8.737 1.00 86.62 788 ARG A O 1
ATOM 5986 N N . GLY A 1 789 ? 6.094 -4.223 -10.721 1.00 88.00 789 GLY A N 1
ATOM 5987 C CA . GLY A 1 789 ? 6.604 -3.105 -11.520 1.00 88.00 789 GLY A CA 1
ATOM 5988 C C . GLY A 1 789 ? 8.125 -3.073 -11.703 1.00 88.00 789 GLY A C 1
ATOM 5989 O O . GLY A 1 789 ? 8.641 -2.033 -12.086 1.00 88.00 789 GLY A O 1
ATOM 5990 N N . ARG A 1 790 ? 8.857 -4.165 -11.435 1.00 92.12 790 ARG A N 1
ATOM 5991 C CA . ARG A 1 790 ? 10.301 -4.267 -11.715 1.00 92.12 790 ARG A CA 1
ATOM 5992 C C . ARG A 1 790 ? 10.615 -5.553 -12.467 1.00 92.12 790 ARG A C 1
ATOM 5994 O O . ARG A 1 790 ? 10.404 -6.652 -11.955 1.00 92.12 790 ARG A O 1
ATOM 6001 N N . HIS A 1 791 ? 11.160 -5.402 -13.664 1.00 93.81 791 HIS A N 1
ATOM 6002 C CA . HIS A 1 791 ? 11.484 -6.470 -14.600 1.00 93.81 791 HIS A CA 1
ATOM 6003 C C . HIS A 1 791 ? 12.978 -6.423 -14.924 1.00 93.81 791 HIS A C 1
ATOM 6005 O O . HIS A 1 791 ? 13.490 -5.383 -15.317 1.00 93.81 791 HIS A O 1
ATOM 6011 N N . LEU A 1 792 ? 13.708 -7.519 -14.744 1.00 94.06 792 LEU A N 1
ATOM 6012 C CA . LEU A 1 792 ? 15.129 -7.575 -15.078 1.00 94.06 792 LEU A CA 1
ATOM 6013 C C . LEU A 1 792 ? 15.291 -7.873 -16.564 1.00 94.06 792 LEU A C 1
ATOM 6015 O O . LEU A 1 792 ? 14.980 -8.983 -16.971 1.00 94.06 792 LEU A O 1
ATOM 6019 N N . GLN A 1 793 ? 15.795 -6.924 -17.348 1.00 92.62 793 GLN A N 1
ATOM 6020 C CA . GLN A 1 793 ? 16.320 -7.148 -18.696 1.00 92.62 793 GLN A CA 1
ATOM 6021 C C . GLN A 1 793 ? 17.728 -7.727 -18.562 1.00 92.62 793 GLN A C 1
ATOM 6023 O O . GLN A 1 793 ? 18.574 -7.106 -17.922 1.00 92.62 793 GLN A O 1
ATOM 6028 N N . PHE A 1 794 ? 18.009 -8.874 -19.173 1.00 91.50 794 PHE A N 1
ATOM 6029 C CA . PHE A 1 794 ? 19.313 -9.542 -19.071 1.00 91.50 794 PHE A CA 1
ATOM 6030 C C . PHE A 1 794 ? 19.862 -9.971 -20.438 1.00 91.50 794 PHE A C 1
ATOM 6032 O O . PHE A 1 794 ? 19.191 -9.892 -21.472 1.00 91.50 794 PHE A O 1
ATOM 6039 N N . ALA A 1 795 ? 21.131 -10.378 -20.439 1.00 88.00 795 ALA A N 1
ATOM 6040 C CA . ALA A 1 795 ? 21.858 -10.879 -21.601 1.00 88.00 795 ALA A CA 1
ATOM 6041 C C . ALA A 1 795 ? 22.679 -12.130 -21.210 1.00 88.00 795 ALA A C 1
ATOM 6043 O O . ALA A 1 795 ? 22.314 -12.836 -20.271 1.00 88.00 795 ALA A O 1
ATOM 6044 N N . ASP A 1 796 ? 23.777 -12.402 -21.923 1.00 87.06 796 ASP A N 1
ATOM 6045 C CA . ASP A 1 796 ? 24.726 -13.494 -21.634 1.00 87.06 796 ASP A CA 1
ATOM 6046 C C . ASP A 1 796 ? 24.179 -14.931 -21.805 1.00 87.06 796 ASP A C 1
ATOM 6048 O O . ASP A 1 796 ? 24.502 -15.870 -21.076 1.00 87.06 796 ASP A O 1
ATOM 6052 N N . GLY A 1 797 ? 23.291 -15.110 -22.781 1.00 88.06 797 GLY A N 1
ATOM 6053 C CA . GLY A 1 797 ? 22.685 -16.390 -23.140 1.00 88.06 797 GLY A CA 1
ATOM 6054 C C . GLY A 1 797 ? 21.470 -16.758 -22.289 1.00 88.06 797 GLY A C 1
ATOM 6055 O O . GLY A 1 797 ? 20.690 -17.623 -22.688 1.00 88.06 797 GLY A O 1
ATOM 6056 N N . ALA A 1 798 ? 21.250 -16.102 -21.144 1.00 90.69 798 ALA A N 1
ATOM 6057 C CA . ALA A 1 798 ? 20.064 -16.341 -20.320 1.00 90.69 798 ALA A CA 1
ATOM 6058 C C . ALA A 1 798 ? 18.777 -15.940 -21.057 1.00 90.69 798 ALA A C 1
ATOM 6060 O O . ALA A 1 798 ? 17.737 -16.570 -20.869 1.00 90.69 798 ALA A O 1
ATOM 6061 N N . GLN A 1 799 ? 18.857 -14.972 -21.979 1.00 89.00 799 GLN A N 1
ATOM 6062 C CA . GLN A 1 799 ? 17.758 -14.588 -22.872 1.00 89.00 799 GLN A CA 1
ATOM 6063 C C . GLN A 1 799 ? 17.321 -15.700 -23.844 1.00 89.00 799 GLN A C 1
ATOM 6065 O O . GLN A 1 799 ? 16.317 -15.542 -24.530 1.00 89.00 799 GLN A O 1
ATOM 6070 N N . CYS A 1 800 ? 18.066 -16.810 -23.910 1.00 91.06 800 CYS A N 1
ATOM 6071 C CA . CYS A 1 800 ? 17.766 -17.988 -24.726 1.00 91.06 800 CYS A CA 1
ATOM 6072 C C . CYS A 1 800 ? 17.228 -19.179 -23.897 1.00 91.06 800 CYS A C 1
ATOM 6074 O O . CYS A 1 800 ? 17.111 -20.289 -24.421 1.00 91.06 800 CYS A O 1
ATOM 6076 N N . LEU A 1 801 ? 16.908 -19.001 -22.607 1.00 92.88 801 LEU A N 1
ATOM 6077 C CA . LEU A 1 801 ? 16.270 -20.044 -21.790 1.00 92.88 801 LEU A CA 1
ATOM 6078 C C . LEU A 1 801 ? 14.866 -20.372 -22.312 1.00 92.88 801 LEU A C 1
ATOM 6080 O O . LEU A 1 801 ? 14.045 -19.476 -22.493 1.00 92.88 801 LEU A O 1
ATOM 6084 N N . ALA A 1 802 ? 14.562 -21.654 -22.517 1.00 90.94 802 ALA A N 1
ATOM 6085 C CA . ALA A 1 802 ? 13.317 -22.076 -23.156 1.00 90.94 802 ALA A CA 1
ATOM 6086 C C . ALA A 1 802 ? 12.141 -22.250 -22.175 1.00 90.94 802 ALA A C 1
ATOM 6088 O O . ALA A 1 802 ? 12.322 -22.438 -20.970 1.00 90.94 802 ALA A O 1
ATOM 6089 N N . HIS A 1 803 ? 10.918 -22.233 -22.711 1.00 91.06 803 HIS A N 1
ATOM 6090 C CA . HIS A 1 803 ? 9.701 -22.573 -21.974 1.00 91.06 803 HIS A CA 1
ATOM 6091 C C . HIS A 1 803 ? 9.444 -24.090 -21.966 1.00 91.06 803 HIS A C 1
ATOM 6093 O O . HIS A 1 803 ? 9.505 -24.734 -23.012 1.00 91.06 803 HIS A O 1
ATOM 6099 N N . SER A 1 804 ? 9.037 -24.648 -20.823 1.00 91.00 804 SER A N 1
ATOM 6100 C CA . SER A 1 804 ? 8.414 -25.976 -20.726 1.00 91.00 804 SER A CA 1
ATOM 6101 C C . SER A 1 804 ? 7.345 -26.005 -19.628 1.00 91.00 804 SER A C 1
ATOM 6103 O O . SER A 1 804 ? 7.563 -25.488 -18.532 1.00 91.00 804 SER A O 1
ATOM 6105 N N . CYS A 1 805 ? 6.196 -26.645 -19.890 1.00 89.81 805 CYS A N 1
ATOM 6106 C CA . CYS A 1 805 ? 5.169 -26.889 -18.864 1.00 89.81 805 CYS A CA 1
ATOM 6107 C C . CYS A 1 805 ? 5.587 -27.981 -17.858 1.00 89.81 805 CYS A C 1
ATOM 6109 O O . CYS A 1 805 ? 5.057 -28.019 -16.749 1.00 89.81 805 CYS A O 1
ATOM 6111 N N . THR A 1 806 ? 6.570 -28.816 -18.215 1.00 88.94 806 THR A N 1
ATOM 6112 C CA . THR A 1 806 ? 7.253 -29.788 -17.343 1.00 88.94 806 THR A CA 1
ATOM 6113 C C . THR A 1 806 ? 8.732 -29.400 -17.226 1.00 88.94 806 THR A C 1
ATOM 6115 O O . THR A 1 806 ? 9.590 -30.004 -17.879 1.00 88.94 806 THR A O 1
ATOM 6118 N N . PRO A 1 807 ? 9.042 -28.325 -16.483 1.00 92.75 807 PRO A N 1
ATOM 6119 C CA . PRO A 1 807 ? 10.371 -27.732 -16.483 1.00 92.75 807 PRO A CA 1
ATOM 6120 C C . PRO A 1 807 ? 11.401 -28.608 -15.764 1.00 92.75 807 PRO A C 1
ATOM 6122 O O . PRO A 1 807 ? 11.071 -29.330 -14.823 1.00 92.75 807 PRO A O 1
ATOM 6125 N N . ASN A 1 808 ? 12.666 -28.503 -16.174 1.00 94.88 808 ASN A N 1
ATOM 6126 C CA . ASN A 1 808 ? 13.794 -29.111 -15.461 1.00 94.88 808 ASN A CA 1
ATOM 6127 C C . ASN A 1 808 ? 14.530 -28.107 -14.561 1.00 94.88 808 ASN A C 1
ATOM 6129 O O . ASN A 1 808 ? 15.264 -28.523 -13.664 1.00 94.88 808 ASN A O 1
ATOM 6133 N N . VAL A 1 809 ? 14.267 -26.807 -14.722 1.00 95.31 809 VAL A N 1
ATOM 6134 C CA . VAL A 1 809 ? 14.785 -25.745 -13.857 1.00 95.31 809 VAL A CA 1
ATOM 6135 C C . VAL A 1 809 ? 13.677 -24.832 -13.328 1.00 95.31 809 VAL A C 1
ATOM 6137 O O . VAL A 1 809 ? 12.658 -24.602 -13.977 1.00 95.31 809 VAL A O 1
ATOM 6140 N N . ARG A 1 810 ? 13.896 -24.272 -12.138 1.00 94.62 810 ARG A N 1
ATOM 6141 C CA . ARG A 1 810 ? 13.119 -23.162 -11.575 1.00 94.62 810 ARG A CA 1
ATOM 6142 C C . ARG A 1 810 ? 13.972 -21.900 -11.579 1.00 94.62 810 ARG A C 1
ATOM 6144 O O . ARG A 1 810 ? 15.132 -21.957 -11.180 1.00 94.62 810 ARG A O 1
ATOM 6151 N N . ILE A 1 811 ? 13.387 -20.772 -11.973 1.00 95.00 811 ILE A N 1
ATOM 6152 C CA . ILE A 1 811 ? 14.046 -19.469 -11.858 1.00 95.00 811 ILE A CA 1
ATOM 6153 C C . ILE A 1 811 ? 13.938 -18.971 -10.421 1.00 95.00 811 ILE A C 1
ATOM 6155 O O . ILE A 1 811 ? 12.851 -18.910 -9.843 1.00 95.00 811 ILE A O 1
ATOM 6159 N N . MET A 1 812 ? 15.082 -18.614 -9.860 1.00 92.50 812 MET A N 1
ATOM 6160 C CA . MET A 1 812 ? 15.220 -17.942 -8.582 1.00 92.50 812 MET A CA 1
ATOM 6161 C C . MET A 1 812 ? 15.560 -16.481 -8.874 1.00 92.50 812 MET A C 1
ATOM 6163 O O . MET A 1 812 ? 16.438 -16.198 -9.683 1.00 92.50 812 MET A O 1
ATOM 6167 N N . VAL A 1 813 ? 14.824 -15.560 -8.257 1.00 92.25 813 VAL A N 1
ATOM 6168 C CA . VAL A 1 813 ? 14.998 -14.114 -8.447 1.00 92.25 813 VAL A CA 1
ATOM 6169 C C . VAL A 1 813 ? 15.435 -13.473 -7.141 1.00 92.25 813 VAL A C 1
ATOM 6171 O O . VAL A 1 813 ? 14.982 -13.881 -6.070 1.00 92.25 813 VAL A O 1
ATOM 6174 N N . ASP A 1 814 ? 16.287 -12.462 -7.243 1.00 87.69 814 ASP A N 1
ATOM 6175 C CA . ASP A 1 814 ? 16.707 -11.617 -6.133 1.00 87.69 814 ASP A CA 1
ATOM 6176 C C . ASP A 1 814 ? 16.552 -10.147 -6.553 1.00 87.69 814 ASP A C 1
ATOM 6178 O O . ASP A 1 814 ? 17.316 -9.612 -7.366 1.00 87.69 814 ASP A O 1
ATOM 6182 N N . ALA A 1 815 ? 15.501 -9.513 -6.024 1.00 84.31 815 ALA A N 1
ATOM 6183 C CA . ALA A 1 815 ? 15.141 -8.136 -6.340 1.00 84.31 815 ALA A CA 1
ATOM 6184 C C . ALA A 1 815 ? 16.150 -7.112 -5.792 1.00 84.31 815 ALA A C 1
ATOM 6186 O O . ALA A 1 815 ? 16.294 -6.027 -6.372 1.00 84.31 815 ALA A O 1
ATOM 6187 N N . GLU A 1 816 ? 16.855 -7.453 -4.711 1.00 84.31 816 GLU A N 1
ATOM 6188 C CA . GLU A 1 816 ? 17.857 -6.599 -4.074 1.00 84.31 816 GLU A CA 1
ATOM 6189 C C . GLU A 1 816 ? 19.150 -6.614 -4.888 1.00 84.31 816 GLU A C 1
ATOM 6191 O O . GLU A 1 816 ? 19.640 -5.557 -5.289 1.00 84.31 816 GLU A O 1
ATOM 6196 N N . SER A 1 817 ? 19.656 -7.804 -5.235 1.00 84.62 817 SER A N 1
ATOM 6197 C CA . SER A 1 817 ? 20.881 -7.928 -6.039 1.00 84.62 817 SER A CA 1
ATOM 6198 C C . SER A 1 817 ? 20.680 -7.755 -7.550 1.00 84.62 817 SER A C 1
ATOM 6200 O O . SER A 1 817 ? 21.655 -7.815 -8.298 1.00 84.62 817 SER A O 1
ATOM 6202 N N . ARG A 1 818 ? 19.443 -7.498 -8.012 1.00 88.81 818 ARG A N 1
ATOM 6203 C CA . ARG A 1 818 ? 19.071 -7.317 -9.435 1.00 88.81 818 ARG A CA 1
ATOM 6204 C C . ARG A 1 818 ? 19.536 -8.489 -10.303 1.00 88.81 818 ARG A C 1
ATOM 6206 O O . ARG A 1 818 ? 20.084 -8.298 -11.391 1.00 88.81 818 ARG A O 1
ATOM 6213 N N . SER A 1 819 ? 19.336 -9.699 -9.789 1.00 91.06 819 SER A N 1
ATOM 6214 C CA . SER A 1 819 ? 19.870 -10.916 -10.388 1.00 91.06 819 SER A CA 1
ATOM 6215 C C . SER A 1 819 ? 18.848 -12.046 -10.435 1.00 91.06 819 SER A C 1
ATOM 6217 O O . SER A 1 819 ? 17.839 -12.045 -9.723 1.00 91.06 819 SER A O 1
ATOM 6219 N N . LEU A 1 820 ? 19.123 -13.018 -11.298 1.00 93.44 820 LEU A N 1
ATOM 6220 C CA . LEU A 1 820 ? 18.411 -14.290 -11.356 1.00 93.44 820 LEU A CA 1
ATOM 6221 C C . LEU A 1 820 ? 19.403 -15.438 -11.518 1.00 93.44 820 LEU A C 1
ATOM 6223 O O . LEU A 1 820 ? 20.503 -15.236 -12.035 1.00 93.44 820 LEU A O 1
ATOM 6227 N N . ASP A 1 821 ? 19.002 -16.639 -11.113 1.00 94.12 821 ASP A N 1
ATOM 6228 C CA . ASP A 1 821 ? 19.721 -17.890 -11.355 1.00 94.12 821 ASP A CA 1
ATOM 6229 C C . ASP A 1 821 ? 18.761 -19.087 -11.511 1.00 94.12 821 ASP A C 1
ATOM 6231 O O . ASP A 1 821 ? 17.572 -19.015 -11.195 1.00 94.12 821 ASP A O 1
ATOM 6235 N N . CYS A 1 822 ? 19.264 -20.201 -12.043 1.00 95.62 822 CYS A N 1
ATOM 6236 C CA . CYS A 1 822 ? 18.505 -21.429 -12.284 1.00 95.62 822 CYS A CA 1
ATOM 6237 C C . CYS A 1 822 ? 18.748 -22.459 -11.172 1.00 95.62 822 CYS A C 1
ATOM 6239 O O . CYS A 1 822 ? 19.896 -22.746 -10.846 1.00 95.62 822 CYS A O 1
ATOM 6241 N N . LEU A 1 823 ? 17.689 -23.081 -10.644 1.00 96.19 823 LEU A N 1
ATOM 6242 C CA . LEU A 1 823 ? 17.743 -24.232 -9.731 1.00 96.19 823 LEU A CA 1
ATOM 6243 C C . LEU A 1 823 ? 17.273 -25.506 -10.447 1.00 96.19 823 LEU A C 1
ATOM 6245 O O . LEU A 1 823 ? 16.122 -25.568 -10.879 1.00 96.19 823 LEU A O 1
ATOM 6249 N N . ALA A 1 824 ? 18.116 -26.537 -10.522 1.00 96.88 824 ALA A N 1
ATOM 6250 C CA . ALA A 1 824 ? 17.756 -27.825 -11.124 1.00 96.88 824 ALA A CA 1
ATOM 6251 C C . ALA A 1 824 ? 16.693 -28.578 -10.291 1.00 96.88 824 ALA A C 1
ATOM 6253 O O . ALA A 1 824 ? 16.914 -28.899 -9.122 1.00 96.88 824 ALA A O 1
ATOM 6254 N N . LEU A 1 825 ? 15.535 -28.882 -10.888 1.00 94.12 825 LEU A N 1
ATOM 6255 C CA . LEU A 1 825 ? 14.412 -29.599 -10.255 1.00 94.12 825 LEU A CA 1
ATOM 6256 C C . LEU A 1 825 ? 14.598 -31.126 -10.262 1.00 94.12 825 LEU A C 1
ATOM 6258 O O . LEU A 1 825 ? 14.041 -31.834 -9.416 1.00 94.12 825 LEU A O 1
ATOM 6262 N N . ARG A 1 826 ? 15.414 -31.620 -11.195 1.00 94.44 826 ARG A N 1
ATOM 6263 C CA . ARG A 1 826 ? 15.877 -33.004 -11.350 1.00 94.44 826 ARG A CA 1
ATOM 6264 C C . ARG A 1 826 ? 17.276 -33.001 -11.972 1.00 94.44 826 ARG A C 1
ATOM 6266 O O . ARG A 1 826 ? 17.777 -31.930 -12.303 1.00 94.44 826 ARG A O 1
ATOM 6273 N N . ASP A 1 827 ? 17.877 -34.172 -12.133 1.00 96.44 827 ASP A N 1
ATOM 6274 C CA . ASP A 1 827 ? 19.100 -34.301 -12.924 1.00 96.44 827 ASP A CA 1
ATOM 6275 C C . ASP A 1 827 ? 18.809 -33.929 -14.390 1.00 96.44 827 ASP A C 1
ATOM 6277 O O . ASP A 1 827 ? 17.755 -34.292 -14.927 1.00 96.44 827 ASP A O 1
ATOM 6281 N N . ILE A 1 828 ? 19.713 -33.159 -14.999 1.00 97.12 828 ILE A N 1
ATOM 6282 C CA . ILE A 1 828 ? 19.639 -32.666 -16.382 1.00 97.12 828 ILE A CA 1
ATOM 6283 C C . ILE A 1 828 ? 20.818 -33.262 -17.149 1.00 97.12 828 ILE A C 1
ATOM 6285 O O . ILE A 1 828 ? 21.966 -33.104 -16.726 1.00 97.12 828 ILE A O 1
ATOM 6289 N N . GLU A 1 829 ? 20.553 -33.953 -18.252 1.00 96.81 829 GLU A N 1
ATOM 6290 C CA . GLU A 1 829 ? 21.591 -34.631 -19.037 1.00 96.81 829 GLU A CA 1
ATOM 6291 C C . GLU A 1 829 ? 22.376 -33.658 -19.934 1.00 96.81 829 GLU A C 1
ATOM 6293 O O . GLU A 1 829 ? 21.893 -32.588 -20.309 1.00 96.81 829 GLU A O 1
ATOM 6298 N N . GLU A 1 830 ? 23.611 -34.015 -20.299 1.00 96.69 830 GLU A N 1
ATOM 6299 C CA . GLU A 1 830 ? 24.387 -33.257 -21.286 1.00 96.69 830 GLU A CA 1
ATOM 6300 C C . GLU A 1 830 ? 23.640 -33.165 -22.626 1.00 96.69 830 GLU A C 1
ATOM 6302 O O . GLU A 1 830 ? 23.165 -34.160 -23.166 1.00 96.69 830 GLU A O 1
ATOM 6307 N N . GLY A 1 831 ? 23.543 -31.956 -23.179 1.00 94.69 831 GLY A N 1
ATOM 6308 C CA . GLY A 1 831 ? 22.793 -31.691 -24.404 1.00 94.69 831 GLY A CA 1
ATOM 6309 C C . GLY A 1 831 ? 21.284 -31.538 -24.206 1.00 94.69 831 GLY A C 1
ATOM 6310 O O . GLY A 1 831 ? 20.602 -31.181 -25.165 1.00 94.69 831 GLY A O 1
ATOM 6311 N N . GLU A 1 832 ? 20.755 -31.740 -22.996 1.00 95.12 832 GLU A N 1
ATOM 6312 C CA . GLU A 1 832 ? 19.340 -31.518 -22.698 1.00 95.12 832 GLU A CA 1
ATOM 6313 C C . GLU A 1 832 ? 18.997 -30.012 -22.710 1.00 95.12 832 GLU A C 1
ATOM 6315 O O . GLU A 1 832 ? 19.812 -29.158 -22.347 1.00 95.12 832 GLU A O 1
ATOM 6320 N N . LEU A 1 833 ? 17.781 -29.665 -23.144 1.00 93.19 833 LEU A N 1
ATOM 6321 C CA . LEU A 1 833 ? 17.282 -28.287 -23.176 1.00 93.19 833 LEU A CA 1
ATOM 6322 C C . LEU A 1 833 ? 17.087 -27.751 -21.752 1.00 93.19 833 LEU A C 1
ATOM 6324 O O . LEU A 1 833 ? 16.374 -28.363 -20.960 1.00 93.19 833 LEU A O 1
ATOM 6328 N N . VAL A 1 834 ? 17.646 -26.584 -21.427 1.00 95.50 834 VAL A N 1
ATOM 6329 C CA . VAL A 1 834 ? 17.415 -25.936 -20.127 1.00 95.50 834 VAL A CA 1
ATOM 6330 C C . VAL A 1 834 ? 16.135 -25.109 -20.217 1.00 95.50 834 VAL A C 1
ATOM 6332 O O . VAL A 1 834 ? 16.089 -24.104 -20.933 1.00 95.50 834 VAL A O 1
ATOM 6335 N N . ALA A 1 835 ? 15.087 -25.542 -19.510 1.00 94.00 835 ALA A N 1
ATOM 6336 C CA . ALA A 1 835 ? 13.756 -24.959 -19.641 1.00 94.00 835 ALA A CA 1
ATOM 6337 C C . ALA A 1 835 ? 13.021 -24.793 -18.304 1.00 94.00 835 ALA A C 1
ATOM 6339 O O . ALA A 1 835 ? 12.997 -25.696 -17.461 1.00 94.00 835 ALA A O 1
ATOM 6340 N N . PHE A 1 836 ? 12.352 -23.649 -18.152 1.00 94.38 836 PHE A N 1
ATOM 6341 C CA . PHE A 1 836 ? 11.485 -23.326 -17.015 1.00 94.38 836 PHE A CA 1
ATOM 6342 C C . PHE A 1 836 ? 10.056 -23.018 -17.485 1.00 94.38 836 PHE A C 1
ATOM 6344 O O . PHE A 1 836 ? 9.800 -22.837 -18.675 1.00 94.38 836 PHE A O 1
ATOM 6351 N N . ASN A 1 837 ? 9.098 -22.939 -16.562 1.00 93.50 837 ASN A N 1
ATOM 6352 C CA . ASN A 1 837 ? 7.735 -22.548 -16.911 1.00 93.50 837 ASN A CA 1
ATOM 6353 C C . ASN A 1 837 ? 7.585 -21.019 -16.838 1.00 93.50 837 ASN A C 1
ATOM 6355 O O . ASN A 1 837 ? 7.549 -20.450 -15.756 1.00 93.50 837 ASN A O 1
ATOM 6359 N N . TYR A 1 838 ? 7.451 -20.342 -17.981 1.00 94.25 838 TYR A N 1
ATOM 6360 C CA . TYR A 1 838 ? 7.323 -18.870 -18.041 1.00 94.25 838 TYR A CA 1
ATOM 6361 C C . TYR A 1 838 ? 6.139 -18.313 -17.226 1.00 94.25 838 TYR A C 1
ATOM 6363 O O . TYR A 1 838 ? 6.175 -17.171 -16.773 1.00 94.25 838 TYR A O 1
ATOM 6371 N N . LEU A 1 839 ? 5.104 -19.124 -16.970 1.00 93.56 839 LEU A N 1
ATOM 6372 C CA . LEU A 1 839 ? 3.974 -18.744 -16.114 1.00 93.56 839 LEU A CA 1
ATOM 6373 C C . LEU A 1 839 ? 4.374 -18.598 -14.634 1.00 93.56 839 LEU A C 1
ATOM 6375 O O . LEU A 1 839 ? 3.568 -18.136 -13.835 1.00 93.56 839 LEU A O 1
ATOM 6379 N N . THR A 1 840 ? 5.594 -18.989 -14.245 1.00 94.00 840 THR A N 1
ATOM 6380 C CA . THR A 1 840 ? 6.098 -18.855 -12.871 1.00 94.00 840 THR A CA 1
ATOM 6381 C C . THR A 1 840 ? 6.955 -17.616 -12.642 1.00 94.00 840 THR A C 1
ATOM 6383 O O . THR A 1 840 ? 7.388 -17.410 -11.509 1.00 94.00 840 THR A O 1
ATOM 6386 N N . THR A 1 841 ? 7.209 -16.807 -13.675 1.00 93.88 841 THR A N 1
ATOM 6387 C CA . THR A 1 841 ? 8.095 -15.631 -13.609 1.00 93.88 841 THR A CA 1
ATOM 6388 C C . THR A 1 841 ? 7.486 -14.350 -14.167 1.00 93.88 841 THR A C 1
ATOM 6390 O O . THR A 1 841 ? 8.053 -13.291 -13.934 1.00 93.88 841 THR A O 1
ATOM 6393 N N . GLU A 1 842 ? 6.373 -14.424 -14.900 1.00 92.00 842 GLU A N 1
ATOM 6394 C CA . GLU A 1 842 ? 5.740 -13.266 -15.541 1.00 92.00 842 GLU A CA 1
ATOM 6395 C C . GLU A 1 842 ? 4.233 -13.224 -15.256 1.00 92.00 842 GLU A C 1
ATOM 6397 O O . GLU A 1 842 ? 3.502 -14.195 -15.494 1.00 92.00 842 GLU A O 1
ATOM 6402 N N . TRP A 1 843 ? 3.753 -12.086 -14.741 1.00 93.31 843 TRP A N 1
ATOM 6403 C CA . TRP A 1 843 ? 2.332 -11.886 -14.444 1.00 93.31 843 TRP A CA 1
ATOM 6404 C C . TRP A 1 843 ? 1.517 -11.699 -15.724 1.00 93.31 843 TRP A C 1
ATOM 6406 O O . TRP A 1 843 ? 0.472 -12.329 -15.883 1.00 93.31 843 TRP A O 1
ATOM 6416 N N . ASP A 1 844 ? 2.023 -10.876 -16.640 1.00 91.94 844 ASP A N 1
ATOM 6417 C CA . ASP A 1 844 ? 1.440 -10.560 -17.945 1.00 91.94 844 ASP A CA 1
ATOM 6418 C C . ASP A 1 844 ? 2.593 -10.549 -18.959 1.00 91.94 844 ASP A C 1
ATOM 6420 O O . ASP A 1 844 ? 3.476 -9.695 -18.885 1.00 91.94 844 ASP A O 1
ATOM 6424 N N . LEU A 1 845 ? 2.656 -11.563 -19.825 1.00 89.88 845 LEU A N 1
ATOM 6425 C CA . LEU A 1 845 ? 3.800 -11.763 -20.714 1.00 89.88 845 LEU A CA 1
ATOM 6426 C C . LEU A 1 845 ? 3.733 -10.771 -21.884 1.00 89.88 845 LEU A C 1
ATOM 6428 O O . LEU A 1 845 ? 2.702 -10.676 -22.545 1.00 89.88 845 LEU A O 1
ATOM 6432 N N . SER A 1 846 ? 4.840 -10.086 -22.186 1.00 86.50 846 SER A N 1
ATOM 6433 C CA . SER A 1 846 ? 4.921 -9.080 -23.263 1.00 86.50 846 SER A CA 1
ATOM 6434 C C . SER A 1 846 ? 4.599 -9.637 -24.658 1.00 86.50 846 SER A C 1
ATOM 6436 O O . SER A 1 846 ? 4.038 -8.932 -25.491 1.00 86.50 846 SER A O 1
ATOM 6438 N N . SER A 1 847 ? 4.938 -10.902 -24.926 1.00 86.31 847 SER A N 1
ATOM 6439 C CA . SER A 1 847 ? 4.672 -11.591 -26.195 1.00 86.31 847 SER A CA 1
ATOM 6440 C C . SER A 1 847 ? 4.115 -12.997 -25.949 1.00 86.31 847 SER A C 1
ATOM 6442 O O . SER A 1 847 ? 4.878 -13.960 -25.844 1.00 86.31 847 SER A O 1
ATOM 6444 N N . PRO A 1 848 ? 2.783 -13.139 -25.823 1.00 89.38 848 PRO A N 1
ATOM 6445 C CA . PRO A 1 848 ? 2.129 -14.434 -25.673 1.00 89.38 848 PRO A CA 1
ATOM 6446 C C . PRO A 1 848 ? 2.320 -15.364 -26.879 1.00 89.38 848 PRO A C 1
ATOM 6448 O O . PRO A 1 848 ? 2.273 -14.917 -28.022 1.00 89.38 848 PRO A O 1
ATOM 6451 N N . PHE A 1 849 ? 2.426 -16.674 -26.646 1.00 89.19 849 PHE A N 1
ATOM 6452 C CA . PHE A 1 849 ? 2.595 -17.683 -27.705 1.00 89.19 849 PHE A CA 1
ATOM 6453 C C . PHE A 1 849 ? 1.891 -19.010 -27.374 1.00 89.19 849 PHE A C 1
ATOM 6455 O O . PHE A 1 849 ? 1.519 -19.271 -26.229 1.00 89.19 849 PHE A O 1
ATOM 6462 N N . SER A 1 850 ? 1.692 -19.868 -28.377 1.00 89.00 850 SER A N 1
ATOM 6463 C CA . SER A 1 850 ? 1.162 -21.228 -28.188 1.00 89.00 850 SER A CA 1
ATOM 6464 C C . SER A 1 850 ? 2.280 -22.195 -27.797 1.00 89.00 850 SER A C 1
ATOM 6466 O O . SER A 1 850 ? 3.301 -22.271 -28.478 1.00 89.00 850 SER A O 1
ATOM 6468 N N . CYS A 1 851 ? 2.100 -22.943 -26.708 1.00 88.06 851 CYS A N 1
ATOM 6469 C CA . CYS A 1 851 ? 3.095 -23.891 -26.218 1.00 88.06 851 CYS A CA 1
ATOM 6470 C C . CYS A 1 851 ? 3.232 -25.102 -27.150 1.00 88.06 851 CYS A C 1
ATOM 6472 O O . CYS A 1 851 ? 2.238 -25.698 -27.559 1.00 88.06 851 CYS A O 1
ATOM 6474 N N . VAL A 1 852 ? 4.476 -25.509 -27.407 1.00 83.81 852 VAL A N 1
ATOM 6475 C CA . VAL A 1 852 ? 4.834 -26.692 -28.211 1.00 83.81 852 VAL A CA 1
ATOM 6476 C C . VAL A 1 852 ? 5.664 -27.708 -27.413 1.00 83.81 852 VAL A C 1
ATOM 6478 O O . VAL A 1 852 ? 6.396 -28.503 -27.988 1.00 83.81 852 VAL A O 1
ATOM 6481 N N . CYS A 1 853 ? 5.573 -27.691 -26.075 1.00 77.88 853 CYS A N 1
ATOM 6482 C CA . CYS A 1 853 ? 6.412 -28.542 -25.214 1.00 77.88 853 CYS A CA 1
ATOM 6483 C C . CYS A 1 853 ? 6.055 -30.040 -25.236 1.00 77.88 853 CYS A C 1
ATOM 6485 O O . CYS A 1 853 ? 6.857 -30.847 -24.783 1.00 77.88 853 CYS A O 1
ATOM 6487 N N . GLY A 1 854 ? 4.862 -30.415 -25.717 1.00 74.06 854 GLY A N 1
ATOM 6488 C CA . GLY A 1 854 ? 4.438 -31.818 -25.834 1.00 74.06 854 GLY A CA 1
ATOM 6489 C C . GLY A 1 854 ? 4.081 -32.529 -24.519 1.00 74.06 854 GLY A C 1
ATOM 6490 O O . GLY A 1 854 ? 3.962 -33.747 -24.514 1.00 74.06 854 GLY A O 1
ATOM 6491 N N . ALA A 1 855 ? 3.913 -31.815 -23.400 1.00 77.44 855 ALA A N 1
ATOM 6492 C CA . ALA A 1 855 ? 3.569 -32.437 -22.120 1.00 77.44 855 ALA A CA 1
ATOM 6493 C C . ALA A 1 855 ? 2.094 -32.896 -22.064 1.00 77.44 855 ALA A C 1
ATOM 6495 O O . ALA A 1 855 ? 1.195 -32.082 -21.821 1.00 77.44 855 ALA A O 1
ATOM 6496 N N . ASP A 1 856 ? 1.850 -34.196 -22.245 1.00 71.44 856 ASP A N 1
ATOM 6497 C CA . ASP A 1 856 ? 0.512 -34.799 -22.185 1.00 71.44 856 ASP A CA 1
ATOM 6498 C C . ASP A 1 856 ? -0.158 -34.571 -20.818 1.00 71.44 856 ASP A C 1
ATOM 6500 O O . ASP A 1 856 ? 0.385 -34.897 -19.763 1.00 71.44 856 ASP A O 1
ATOM 6504 N N . GLY A 1 857 ? -1.343 -33.951 -20.823 1.00 73.50 857 GLY A N 1
ATOM 6505 C CA . GLY A 1 857 ? -2.148 -33.661 -19.624 1.00 73.50 857 GLY A CA 1
ATOM 6506 C C . GLY A 1 857 ? -1.616 -32.555 -18.694 1.00 73.50 857 GLY A C 1
ATOM 6507 O O . GLY A 1 857 ? -2.375 -32.017 -17.885 1.00 73.50 857 GLY A O 1
ATOM 6508 N N . ALA A 1 858 ? -0.341 -32.170 -18.813 1.00 78.94 858 ALA A N 1
ATOM 6509 C CA . ALA A 1 858 ? 0.287 -31.124 -17.996 1.00 78.94 858 ALA A CA 1
ATOM 6510 C C . ALA A 1 858 ? 0.456 -29.774 -18.722 1.00 78.94 858 ALA A C 1
ATOM 6512 O O . ALA A 1 858 ? 0.740 -28.766 -18.073 1.00 78.94 858 ALA A O 1
ATOM 6513 N N . CYS A 1 859 ? 0.285 -29.731 -20.046 1.00 87.69 859 CYS A N 1
ATOM 6514 C CA . CYS A 1 859 ? 0.427 -28.509 -20.837 1.00 87.69 859 CYS A CA 1
ATOM 6515 C C . CYS A 1 859 ? -0.676 -27.472 -20.538 1.00 87.69 859 CYS A C 1
ATOM 6517 O O . CYS A 1 859 ? -1.858 -27.805 -20.471 1.00 87.69 859 CYS A O 1
ATOM 6519 N N . PHE A 1 860 ? -0.295 -26.193 -20.423 1.00 88.62 860 PHE A N 1
ATOM 6520 C CA . PHE A 1 860 ? -1.223 -25.064 -20.230 1.00 88.62 860 PHE A CA 1
ATOM 6521 C C . PHE A 1 860 ? -1.766 -24.475 -21.548 1.00 88.62 860 PHE A C 1
ATOM 6523 O O . PHE A 1 860 ? -2.599 -23.572 -21.524 1.00 88.62 860 PHE A O 1
ATOM 6530 N N . GLY A 1 861 ? -1.323 -24.977 -22.706 1.00 89.50 861 GLY A N 1
ATOM 6531 C CA . GLY A 1 861 ? -1.767 -24.498 -24.015 1.00 89.50 861 GLY A CA 1
ATOM 6532 C C . GLY A 1 861 ? -1.148 -23.148 -24.378 1.00 89.50 861 GLY A C 1
ATOM 6533 O O . GLY A 1 861 ? -0.011 -23.098 -24.837 1.00 89.50 861 GLY A O 1
ATOM 6534 N N . ARG A 1 862 ? -1.880 -22.043 -24.204 1.00 91.00 862 ARG A N 1
ATOM 6535 C CA . ARG A 1 862 ? -1.394 -20.692 -24.539 1.00 91.00 862 ARG A CA 1
ATOM 6536 C C . ARG A 1 862 ? -0.624 -20.095 -23.358 1.00 91.00 862 ARG A C 1
ATOM 6538 O O . ARG A 1 862 ? -1.134 -20.049 -22.245 1.00 91.00 862 ARG A O 1
ATOM 6545 N N . ILE A 1 863 ? 0.597 -19.622 -23.597 1.00 92.12 863 ILE A N 1
ATOM 6546 C CA . ILE A 1 863 ? 1.466 -19.011 -22.585 1.00 92.12 863 ILE A CA 1
ATOM 6547 C C . ILE A 1 863 ? 1.354 -17.491 -22.711 1.00 92.12 863 ILE A C 1
ATOM 6549 O O . ILE A 1 863 ? 1.789 -16.910 -23.698 1.00 92.12 863 ILE A O 1
ATOM 6553 N N . HIS A 1 864 ? 0.724 -16.862 -21.722 1.00 90.31 864 HIS A N 1
ATOM 6554 C CA . HIS A 1 864 ? 0.341 -15.440 -21.718 1.00 90.31 864 HIS A CA 1
ATOM 6555 C C . HIS A 1 864 ? 0.625 -14.715 -20.390 1.00 90.31 864 HIS A C 1
ATOM 6557 O O . HIS A 1 864 ? 0.386 -13.521 -20.275 1.00 90.31 864 HIS A O 1
ATOM 6563 N N . GLY A 1 865 ? 1.165 -15.416 -19.390 1.00 91.94 865 GLY A N 1
ATOM 6564 C CA . GLY A 1 865 ? 1.395 -14.891 -18.039 1.00 91.94 865 GLY A CA 1
ATOM 6565 C C . GLY A 1 865 ? 0.415 -15.457 -17.006 1.00 91.94 865 GLY A C 1
ATOM 6566 O O . GLY A 1 865 ? -0.685 -15.909 -17.339 1.00 91.94 865 GLY A O 1
ATOM 6567 N N . LEU A 1 866 ? 0.827 -15.460 -15.736 1.00 92.88 866 LEU A N 1
ATOM 6568 C CA . LEU A 1 866 ? 0.086 -16.068 -14.621 1.00 92.88 866 LEU A CA 1
ATOM 6569 C C . LEU A 1 866 ? -1.321 -15.470 -14.418 1.00 92.88 866 LEU A C 1
ATOM 6571 O O . LEU A 1 866 ? -2.245 -16.167 -13.982 1.00 92.88 866 LEU A O 1
ATOM 6575 N N . LYS A 1 867 ? -1.503 -14.189 -14.766 1.00 90.25 867 LYS A N 1
ATOM 6576 C CA . LYS A 1 867 ? -2.760 -13.431 -14.662 1.00 90.25 867 LYS A CA 1
ATOM 6577 C C . LYS A 1 867 ? -3.933 -14.104 -15.373 1.00 90.25 867 LYS A C 1
ATOM 6579 O O . LYS A 1 867 ? -5.064 -13.981 -14.909 1.00 90.25 867 LYS A O 1
ATOM 6584 N N . TYR A 1 868 ? -3.689 -14.829 -16.459 1.00 90.88 868 TYR A N 1
ATOM 6585 C CA . TYR A 1 868 ? -4.753 -15.423 -17.274 1.00 90.88 868 TYR A CA 1
ATOM 6586 C C . TYR A 1 868 ? -5.117 -16.857 -16.869 1.00 90.88 868 TYR A C 1
ATOM 6588 O O . TYR A 1 868 ? -6.108 -17.394 -17.360 1.00 90.88 868 TYR A O 1
ATOM 6596 N N . LEU A 1 869 ? -4.364 -17.467 -15.947 1.00 89.00 869 LEU A N 1
ATOM 6597 C CA . LEU A 1 869 ? -4.693 -18.786 -15.410 1.00 89.00 869 LEU A CA 1
ATOM 6598 C C . LEU A 1 869 ? -5.894 -18.722 -14.459 1.00 89.00 869 LEU A C 1
ATOM 6600 O O . LEU A 1 869 ? -6.036 -17.777 -13.675 1.00 89.00 869 LEU A O 1
ATOM 6604 N N . SER A 1 870 ? -6.724 -19.767 -14.483 1.00 84.94 870 SER A N 1
ATOM 6605 C CA . SER A 1 870 ? -7.785 -19.984 -13.489 1.00 84.94 870 SER A CA 1
ATOM 6606 C C . SER A 1 870 ? -7.210 -20.201 -12.082 1.00 84.94 870 SER A C 1
ATOM 6608 O O . SER A 1 870 ? -6.043 -20.563 -11.929 1.00 84.94 870 SER A O 1
ATOM 6610 N N . GLY A 1 871 ? -8.028 -20.022 -11.037 1.00 82.69 871 GLY A N 1
ATOM 6611 C CA . GLY A 1 871 ? -7.604 -20.273 -9.650 1.00 82.69 871 GLY A CA 1
ATOM 6612 C C . GLY A 1 871 ? -7.009 -21.675 -9.456 1.00 82.69 871 GLY A C 1
ATOM 6613 O O . GLY A 1 871 ? -5.931 -21.808 -8.888 1.00 82.69 871 GLY A O 1
ATOM 6614 N N . GLU A 1 872 ? -7.630 -22.702 -10.040 1.00 82.12 872 GLU A N 1
ATOM 6615 C CA . GLU A 1 872 ? -7.133 -24.086 -10.009 1.00 82.12 872 GLU A CA 1
ATOM 6616 C C . GLU A 1 872 ? -5.743 -24.223 -10.655 1.00 82.12 872 GLU A C 1
ATOM 6618 O O . GLU A 1 872 ? -4.818 -24.790 -10.071 1.00 82.12 872 GLU A O 1
ATOM 6623 N N . GLN A 1 873 ? -5.559 -23.647 -11.846 1.00 88.12 873 GLN A N 1
ATOM 6624 C CA . GLN A 1 873 ? -4.272 -23.660 -12.546 1.00 88.12 873 GLN A CA 1
ATOM 6625 C C . GLN A 1 873 ? -3.183 -22.900 -11.774 1.00 88.12 873 GLN A C 1
ATOM 6627 O O . GLN A 1 873 ? -2.042 -23.361 -11.718 1.00 88.12 873 GLN A O 1
ATOM 6632 N N . ARG A 1 874 ? -3.521 -21.773 -11.132 1.00 89.62 874 ARG A N 1
ATOM 6633 C CA . ARG A 1 874 ? -2.586 -21.038 -10.264 1.00 89.62 874 ARG A CA 1
ATOM 6634 C C . ARG A 1 874 ? -2.211 -21.846 -9.024 1.00 89.62 874 ARG A C 1
ATOM 6636 O O . ARG A 1 874 ? -1.033 -21.890 -8.682 1.00 89.62 874 ARG A O 1
ATOM 6643 N N . GLN A 1 875 ? -3.171 -22.522 -8.386 1.00 89.88 875 GLN A N 1
ATOM 6644 C CA . GLN A 1 875 ? -2.922 -23.366 -7.211 1.00 89.88 875 GLN A CA 1
ATOM 6645 C C . GLN A 1 875 ? -1.962 -24.523 -7.535 1.00 89.88 875 GLN A C 1
ATOM 6647 O O . GLN A 1 875 ? -1.079 -24.818 -6.731 1.00 89.88 875 GLN A O 1
ATOM 6652 N N . ARG A 1 876 ? -2.050 -25.106 -8.741 1.00 88.62 876 ARG A N 1
ATOM 6653 C CA . ARG A 1 876 ? -1.103 -26.129 -9.236 1.00 88.62 876 ARG A CA 1
ATOM 6654 C C . ARG A 1 876 ? 0.329 -25.611 -9.415 1.00 88.62 876 ARG A C 1
ATOM 6656 O O . ARG A 1 876 ? 1.278 -26.351 -9.176 1.00 88.62 876 ARG A O 1
ATOM 6663 N N . LEU A 1 877 ? 0.508 -24.352 -9.827 1.00 90.56 877 LEU A N 1
ATOM 6664 C CA . LEU A 1 877 ? 1.836 -23.743 -10.010 1.00 90.56 877 LEU A CA 1
ATOM 6665 C C . LEU A 1 877 ? 2.397 -23.089 -8.741 1.00 90.56 877 LEU A C 1
ATOM 6667 O O . LEU A 1 877 ? 3.582 -22.753 -8.706 1.00 90.56 877 LEU A O 1
ATOM 6671 N N . TRP A 1 878 ? 1.576 -22.919 -7.701 1.00 89.38 878 TRP A N 1
ATOM 6672 C CA . TRP A 1 878 ? 1.870 -22.094 -6.525 1.00 89.38 878 TRP A CA 1
ATOM 6673 C C . TRP A 1 878 ? 3.208 -22.426 -5.841 1.00 89.38 878 TRP A C 1
ATOM 6675 O O . TRP A 1 878 ? 3.977 -21.532 -5.463 1.00 89.38 878 TRP A O 1
ATOM 6685 N N . TRP A 1 879 ? 3.533 -23.717 -5.746 1.00 86.12 879 TRP A N 1
ATOM 6686 C CA . TRP A 1 879 ? 4.781 -24.201 -5.154 1.00 86.12 879 TRP A CA 1
ATOM 6687 C C . TRP A 1 879 ? 6.036 -23.753 -5.934 1.00 86.12 879 TRP A C 1
ATOM 6689 O O . TRP A 1 879 ? 7.083 -23.527 -5.321 1.00 86.12 879 TRP A O 1
ATOM 6699 N N . MET A 1 880 ? 5.928 -23.555 -7.255 1.00 89.12 880 MET A N 1
ATOM 6700 C CA . MET A 1 880 ? 7.028 -23.200 -8.164 1.00 89.12 880 MET A CA 1
ATOM 6701 C C . MET A 1 880 ? 7.144 -21.689 -8.427 1.00 89.12 880 MET A C 1
ATOM 6703 O O . MET A 1 880 ? 8.222 -21.223 -8.796 1.00 89.12 880 MET A O 1
ATOM 6707 N N . LEU A 1 881 ? 6.073 -20.918 -8.199 1.00 90.88 881 LEU A N 1
ATOM 6708 C CA . LEU A 1 881 ? 6.053 -19.462 -8.393 1.00 90.88 881 LEU A CA 1
ATOM 6709 C C . LEU A 1 881 ? 7.236 -18.758 -7.706 1.00 90.88 881 LEU A C 1
ATOM 6711 O O . LEU A 1 881 ? 7.626 -19.122 -6.589 1.00 90.88 881 LEU A O 1
ATOM 6715 N N . THR A 1 882 ? 7.795 -17.736 -8.356 1.00 90.44 882 THR A N 1
ATOM 6716 C CA . THR A 1 882 ? 8.732 -16.804 -7.708 1.00 90.44 882 THR A CA 1
ATOM 6717 C C . THR A 1 882 ? 8.020 -15.996 -6.609 1.00 90.44 882 THR A C 1
ATOM 6719 O O . THR A 1 882 ? 6.788 -15.879 -6.634 1.00 90.44 882 THR A O 1
ATOM 6722 N N . PRO A 1 883 ? 8.754 -15.409 -5.641 1.00 86.31 883 PRO A N 1
ATOM 6723 C CA . PRO A 1 883 ? 8.166 -14.506 -4.647 1.00 86.31 883 PRO A CA 1
ATOM 6724 C C . PRO A 1 883 ? 7.314 -13.391 -5.280 1.00 86.31 883 PRO A C 1
ATOM 6726 O O . PRO A 1 883 ? 6.194 -13.154 -4.829 1.00 86.31 883 PRO A O 1
ATOM 6729 N N . ALA A 1 884 ? 7.784 -12.809 -6.392 1.00 87.38 884 ALA A N 1
ATOM 6730 C CA . ALA A 1 884 ? 7.059 -11.806 -7.174 1.00 87.38 884 ALA A CA 1
ATOM 6731 C C . ALA A 1 884 ? 5.687 -12.298 -7.655 1.00 87.38 884 ALA A C 1
ATOM 6733 O O . ALA A 1 884 ? 4.672 -11.625 -7.479 1.00 87.38 884 ALA A O 1
ATOM 6734 N N . MET A 1 885 ? 5.638 -13.499 -8.240 1.00 91.19 885 MET A N 1
ATOM 6735 C CA . MET A 1 885 ? 4.396 -14.074 -8.756 1.00 91.19 885 MET A CA 1
ATOM 6736 C C . MET A 1 885 ? 3.398 -14.394 -7.647 1.00 91.19 885 MET A C 1
ATOM 6738 O O . MET A 1 885 ? 2.202 -14.175 -7.829 1.00 91.19 885 MET A O 1
ATOM 6742 N N . ARG A 1 886 ? 3.872 -14.867 -6.487 1.00 88.31 886 ARG A N 1
ATOM 6743 C CA . ARG A 1 886 ? 3.007 -15.089 -5.317 1.00 88.31 886 ARG A CA 1
ATOM 6744 C C . ARG A 1 886 ? 2.416 -13.780 -4.816 1.00 88.31 886 ARG A C 1
ATOM 6746 O O . ARG A 1 886 ? 1.217 -13.737 -4.587 1.00 88.31 886 ARG A O 1
ATOM 6753 N N . GLN A 1 887 ? 3.219 -12.720 -4.715 1.00 84.38 887 GLN A N 1
ATOM 6754 C CA . GLN A 1 887 ? 2.757 -11.396 -4.289 1.00 84.38 887 GLN A CA 1
ATOM 6755 C C . GLN A 1 887 ? 1.720 -10.790 -5.252 1.00 84.38 887 GLN A C 1
ATOM 6757 O O . GLN A 1 887 ? 0.793 -10.121 -4.812 1.00 84.38 887 GLN A O 1
ATOM 6762 N N . LEU A 1 888 ? 1.849 -11.016 -6.564 1.00 85.81 888 LEU A N 1
ATOM 6763 C CA . LEU A 1 888 ? 0.887 -10.516 -7.560 1.00 85.81 888 LEU A CA 1
ATOM 6764 C C . LEU A 1 888 ? -0.386 -11.370 -7.651 1.00 85.81 888 LEU A C 1
ATOM 6766 O O . LEU A 1 888 ? -1.467 -10.842 -7.914 1.00 85.81 888 LEU A O 1
ATOM 6770 N N . ALA A 1 889 ? -0.269 -12.682 -7.433 1.00 79.50 889 ALA A N 1
ATOM 6771 C CA . ALA A 1 889 ? -1.405 -13.599 -7.386 1.00 79.50 889 ALA A CA 1
ATOM 6772 C C . ALA A 1 889 ? -2.154 -13.563 -6.042 1.00 79.50 889 ALA A C 1
ATOM 6774 O O . ALA A 1 889 ? -3.295 -14.021 -5.970 1.00 79.50 889 ALA A O 1
ATOM 6775 N N . ASP A 1 890 ? -1.520 -13.024 -5.001 1.00 69.69 890 ASP A N 1
ATOM 6776 C CA . ASP A 1 890 ? -2.068 -12.830 -3.667 1.00 69.69 890 ASP A CA 1
ATOM 6777 C C . ASP A 1 890 ? -3.221 -11.814 -3.681 1.00 69.69 890 ASP A C 1
ATOM 6779 O O . ASP A 1 890 ? -3.036 -10.598 -3.671 1.00 69.69 890 ASP A O 1
ATOM 6783 N N . GLN A 1 891 ? -4.441 -12.349 -3.735 1.00 61.94 891 GLN A N 1
ATOM 6784 C CA . GLN A 1 891 ? -5.686 -11.577 -3.750 1.00 61.94 891 GLN A CA 1
ATOM 6785 C C . GLN A 1 891 ? -6.450 -11.653 -2.419 1.00 61.94 891 GLN A C 1
ATOM 6787 O O . GLN A 1 891 ? -7.470 -10.987 -2.266 1.00 61.94 891 GLN A O 1
ATOM 6792 N N . SER A 1 892 ? -6.002 -12.477 -1.464 1.00 70.56 892 SER A N 1
ATOM 6793 C CA . SER A 1 892 ? -6.706 -12.699 -0.193 1.00 70.56 892 SER A CA 1
ATOM 6794 C C . SER A 1 892 ? -5.811 -13.396 0.832 1.00 70.56 892 SER A C 1
ATOM 6796 O O . SER A 1 892 ? -4.915 -14.150 0.445 1.00 70.56 892 SER A O 1
ATOM 6798 N N . PHE A 1 893 ? -6.149 -13.264 2.119 1.00 78.56 893 PHE A N 1
ATOM 6799 C CA . PHE A 1 893 ? -5.535 -13.996 3.237 1.00 78.56 893 PHE A CA 1
ATOM 6800 C C . PHE A 1 893 ? -5.283 -15.488 2.932 1.00 78.56 893 PHE A C 1
ATOM 6802 O O . PHE A 1 893 ? -4.198 -16.005 3.205 1.00 78.56 893 PHE A O 1
ATOM 6809 N N . ASN A 1 894 ? -6.232 -16.158 2.270 1.00 86.75 894 ASN A N 1
ATOM 6810 C CA . ASN A 1 894 ? -6.153 -17.588 1.963 1.00 86.75 894 ASN A CA 1
ATOM 6811 C C . ASN A 1 894 ? -4.970 -17.968 1.059 1.00 86.75 894 ASN A C 1
ATOM 6813 O O . ASN A 1 894 ? -4.327 -18.989 1.290 1.00 86.75 894 ASN A O 1
ATOM 6817 N N . TRP A 1 895 ? -4.645 -17.154 0.051 1.00 86.75 895 TRP A N 1
ATOM 6818 C CA . TRP A 1 895 ? -3.523 -17.427 -0.856 1.00 86.75 895 TRP A CA 1
ATOM 6819 C C . TRP A 1 895 ? -2.172 -17.248 -0.152 1.00 86.75 895 TRP A C 1
ATOM 6821 O O . TRP A 1 895 ? -1.253 -18.043 -0.365 1.00 86.75 895 TRP A O 1
ATOM 6831 N N . ARG A 1 896 ? -2.058 -16.268 0.759 1.00 83.56 896 ARG A N 1
ATOM 6832 C CA . ARG A 1 896 ? -0.866 -16.099 1.614 1.00 83.56 896 ARG A CA 1
ATOM 6833 C C . ARG A 1 896 ? -0.639 -17.318 2.492 1.00 83.56 896 ARG A C 1
ATOM 6835 O O . ARG A 1 896 ? 0.492 -17.793 2.587 1.00 83.56 896 ARG A O 1
ATOM 6842 N N . ALA A 1 897 ? -1.713 -17.847 3.081 1.00 86.88 897 ALA A N 1
ATOM 6843 C CA . ALA A 1 897 ? -1.647 -19.003 3.968 1.00 86.88 897 ALA A CA 1
ATOM 6844 C C . ALA A 1 897 ? -1.009 -20.227 3.283 1.00 86.88 897 ALA A C 1
ATOM 6846 O O . ALA A 1 897 ? -0.227 -20.925 3.924 1.00 86.88 897 ALA A O 1
ATOM 6847 N N . LEU A 1 898 ? -1.232 -20.429 1.973 1.00 87.75 898 LEU A N 1
ATOM 6848 C CA . LEU A 1 898 ? -0.635 -21.519 1.176 1.00 87.75 898 LEU A CA 1
ATOM 6849 C C . LEU A 1 898 ? 0.892 -21.449 1.012 1.00 87.75 898 LEU A C 1
ATOM 6851 O O . LEU A 1 898 ? 1.497 -22.406 0.526 1.00 87.75 898 LEU A O 1
ATOM 6855 N N . SER A 1 899 ? 1.512 -20.320 1.354 1.00 76.62 899 SER A N 1
ATOM 6856 C CA . SER A 1 899 ? 2.975 -20.148 1.375 1.00 76.62 899 SER A CA 1
ATOM 6857 C C . SER A 1 899 ? 3.517 -19.970 2.795 1.00 76.62 899 SER A C 1
ATOM 6859 O O . SER A 1 899 ? 4.703 -19.689 2.958 1.00 76.62 899 SER A O 1
ATOM 6861 N N . GLY A 1 900 ? 2.642 -20.044 3.800 1.00 74.38 900 GLY A N 1
ATOM 6862 C CA . GLY A 1 900 ? 2.962 -19.750 5.187 1.00 74.38 900 GLY A CA 1
ATOM 6863 C C . GLY A 1 900 ? 3.572 -20.936 5.930 1.00 74.38 900 GLY A C 1
ATOM 6864 O O . GLY A 1 900 ? 3.779 -22.022 5.396 1.00 74.38 900 GLY A O 1
ATOM 6865 N N . ALA A 1 901 ? 3.812 -20.741 7.226 1.00 82.94 901 ALA A N 1
ATOM 6866 C CA . ALA A 1 901 ? 4.381 -21.771 8.095 1.00 82.94 901 ALA A CA 1
ATOM 6867 C C . ALA A 1 901 ? 3.425 -22.949 8.390 1.00 82.94 901 ALA A C 1
ATOM 6869 O O . ALA A 1 901 ? 3.853 -23.953 8.959 1.00 82.94 901 ALA A O 1
ATOM 6870 N N . GLN A 1 902 ? 2.130 -22.821 8.075 1.00 91.12 902 GLN A N 1
ATOM 6871 C CA . GLN A 1 902 ? 1.097 -23.808 8.418 1.00 91.12 902 GLN A CA 1
ATOM 6872 C C . GLN A 1 902 ? 0.646 -24.658 7.228 1.00 91.12 902 GLN A C 1
ATOM 6874 O O . GLN A 1 902 ? 0.422 -25.855 7.405 1.00 91.12 902 GLN A O 1
ATOM 6879 N N . LEU A 1 903 ? 0.537 -24.077 6.030 1.00 93.25 903 LEU A N 1
ATOM 6880 C CA . LEU A 1 903 ? 0.024 -24.749 4.836 1.00 93.25 903 LEU A CA 1
ATOM 6881 C C . LEU A 1 903 ? 1.008 -24.636 3.672 1.00 93.25 903 LEU A C 1
ATOM 6883 O O . LEU A 1 903 ? 1.744 -23.661 3.550 1.00 93.25 903 LEU A O 1
ATOM 6887 N N . ARG A 1 904 ? 0.988 -25.638 2.793 1.00 90.88 904 ARG A N 1
ATOM 6888 C CA . ARG A 1 904 ? 1.730 -25.645 1.528 1.00 90.88 904 ARG A CA 1
ATOM 6889 C C . ARG A 1 904 ? 0.933 -26.334 0.430 1.00 90.88 904 ARG A C 1
ATOM 6891 O O . ARG A 1 904 ? 0.063 -27.151 0.722 1.00 90.88 904 ARG A O 1
ATOM 6898 N N . THR A 1 905 ? 1.262 -26.052 -0.823 1.00 90.88 905 THR A N 1
ATOM 6899 C CA . THR A 1 905 ? 0.760 -26.804 -1.982 1.00 90.88 905 THR A CA 1
ATOM 6900 C C . THR A 1 905 ? 1.795 -27.825 -2.450 1.00 90.88 905 THR A C 1
ATOM 6902 O O . THR A 1 905 ? 3.000 -27.576 -2.372 1.00 90.88 905 THR A O 1
ATOM 6905 N N . ASP A 1 906 ? 1.337 -28.989 -2.907 1.00 87.38 906 ASP A N 1
ATOM 6906 C CA . ASP A 1 906 ? 2.176 -29.959 -3.620 1.00 87.38 906 ASP A CA 1
ATOM 6907 C C . ASP A 1 906 ? 2.104 -29.768 -5.150 1.00 87.38 906 ASP A C 1
ATOM 6909 O O . ASP A 1 906 ? 1.467 -28.839 -5.650 1.00 87.38 906 ASP A O 1
ATOM 6913 N N . GLN A 1 907 ? 2.775 -30.644 -5.905 1.00 79.75 907 GLN A N 1
ATOM 6914 C CA . GLN A 1 907 ? 2.817 -30.598 -7.374 1.00 79.75 907 GLN A CA 1
ATOM 6915 C C . GLN A 1 907 ? 1.449 -30.800 -8.053 1.00 79.75 907 GLN A C 1
ATOM 6917 O O . GLN A 1 907 ? 1.271 -30.379 -9.196 1.00 79.75 907 GLN A O 1
ATOM 6922 N N . ASP A 1 908 ? 0.483 -31.391 -7.344 1.00 83.25 908 ASP A N 1
ATOM 6923 C CA . ASP A 1 908 ? -0.888 -31.603 -7.818 1.00 83.25 908 ASP A CA 1
ATOM 6924 C C . ASP A 1 908 ? -1.815 -30.438 -7.419 1.00 83.25 908 ASP A C 1
ATOM 6926 O O . ASP A 1 908 ? -3.009 -30.453 -7.725 1.00 83.25 908 ASP A O 1
ATOM 6930 N N . GLY A 1 909 ? -1.287 -29.431 -6.712 1.00 86.94 909 GLY A N 1
ATOM 6931 C CA . GLY A 1 909 ? -2.045 -28.312 -6.161 1.00 86.94 909 GLY A CA 1
ATOM 6932 C C . GLY A 1 909 ? -2.833 -28.657 -4.894 1.00 86.94 909 GLY A C 1
ATOM 6933 O O . GLY A 1 909 ? -3.696 -27.876 -4.499 1.00 86.94 909 GLY A O 1
ATOM 6934 N N . ARG A 1 910 ? -2.584 -29.796 -4.233 1.00 91.69 910 ARG A N 1
ATOM 6935 C CA . ARG A 1 910 ? -3.296 -30.156 -2.993 1.00 91.69 910 ARG A CA 1
ATOM 6936 C C . ARG A 1 910 ? -2.759 -29.350 -1.819 1.00 91.69 910 ARG A C 1
ATOM 6938 O O . ARG A 1 910 ? -1.545 -29.222 -1.656 1.00 91.69 910 ARG A O 1
ATOM 6945 N N . VAL A 1 911 ? -3.660 -28.839 -0.984 1.00 94.75 911 VAL A N 1
ATOM 6946 C CA . VAL A 1 911 ? -3.299 -28.101 0.232 1.00 94.75 911 VAL A CA 1
ATOM 6947 C C . VAL A 1 911 ? -2.938 -29.101 1.323 1.00 94.75 911 VAL A C 1
ATOM 6949 O O . VAL A 1 911 ? -3.762 -29.925 1.709 1.00 94.75 911 VAL A O 1
ATOM 6952 N N . ARG A 1 912 ? -1.707 -29.041 1.828 1.00 94.75 912 ARG A N 1
ATOM 6953 C CA . ARG A 1 912 ? -1.196 -29.924 2.881 1.00 94.75 912 ARG A CA 1
ATOM 6954 C C . ARG A 1 912 ? -0.741 -29.133 4.091 1.00 94.75 912 ARG A C 1
ATOM 6956 O O . ARG A 1 912 ? -0.246 -28.013 3.958 1.00 94.75 912 ARG A O 1
ATOM 6963 N N . ALA A 1 913 ? -0.820 -29.761 5.257 1.00 95.38 913 ALA A N 1
ATOM 6964 C CA . ALA A 1 913 ? -0.205 -29.251 6.469 1.00 95.38 913 ALA A CA 1
ATOM 6965 C C . ALA A 1 913 ? 1.329 -29.199 6.300 1.00 95.38 913 ALA A C 1
ATOM 6967 O O . ALA A 1 913 ? 1.979 -30.213 6.027 1.00 95.38 913 ALA A O 1
ATOM 6968 N N . ALA A 1 914 ? 1.922 -28.012 6.428 1.00 92.88 914 ALA A N 1
ATOM 6969 C CA . ALA A 1 914 ? 3.371 -27.820 6.361 1.00 92.88 914 ALA A CA 1
ATOM 6970 C C . ALA A 1 914 ? 4.076 -28.314 7.639 1.00 92.88 914 ALA A C 1
ATOM 6972 O O . ALA A 1 914 ? 5.221 -28.758 7.570 1.00 92.88 914 ALA A O 1
ATOM 6973 N N . LYS A 1 915 ? 3.361 -28.287 8.771 1.00 92.38 915 LYS A N 1
ATOM 6974 C CA . LYS A 1 915 ? 3.744 -28.795 10.098 1.00 92.38 915 LYS A CA 1
ATOM 6975 C C . LYS A 1 915 ? 2.527 -29.427 10.785 1.00 92.38 915 LYS A C 1
ATOM 6977 O O . LYS A 1 915 ? 1.446 -29.425 10.209 1.00 92.38 915 LYS A O 1
ATOM 6982 N N . GLU A 1 916 ? 2.688 -29.950 11.995 1.00 95.50 916 GLU A N 1
ATOM 6983 C CA . GLU A 1 916 ? 1.547 -30.398 12.805 1.00 95.50 916 GLU A CA 1
ATOM 6984 C C . GLU A 1 916 ? 0.621 -29.217 13.174 1.00 95.50 916 GLU A C 1
ATOM 6986 O O . GLU A 1 916 ? 1.100 -28.162 13.601 1.00 95.50 916 GLU A O 1
ATOM 6991 N N . LEU A 1 917 ? -0.695 -29.384 12.996 1.00 94.56 917 LEU A N 1
ATOM 6992 C CA . LEU A 1 917 ? -1.725 -28.379 13.298 1.00 94.56 917 LEU A CA 1
ATOM 6993 C C . LEU A 1 917 ? -2.626 -28.875 14.439 1.00 94.56 917 LEU A C 1
ATOM 6995 O O . LEU A 1 917 ? -3.119 -30.001 14.385 1.00 94.56 917 LEU A O 1
ATOM 6999 N N . LYS A 1 918 ? -2.847 -28.036 15.459 1.00 90.81 918 LYS A N 1
ATOM 7000 C CA . LYS A 1 918 ? -3.690 -28.357 16.625 1.00 90.81 918 LYS A CA 1
ATOM 7001 C C . LYS A 1 918 ? -5.179 -28.137 16.332 1.00 90.81 918 LYS A C 1
ATOM 7003 O O . LYS A 1 918 ? -5.536 -27.285 15.520 1.00 90.81 918 LYS A O 1
ATOM 7008 N N . GLU A 1 919 ? -6.026 -28.876 17.042 1.00 90.56 919 GLU A N 1
ATOM 7009 C CA . GLU A 1 919 ? -7.484 -28.707 17.051 1.00 90.56 919 GLU A CA 1
ATOM 7010 C C . GLU A 1 919 ? -7.895 -27.258 17.399 1.00 90.56 919 GLU A C 1
ATOM 7012 O O . GLU A 1 919 ? -7.270 -26.615 18.242 1.00 90.56 919 GLU A O 1
ATOM 7017 N N . GLY A 1 920 ? -8.918 -26.732 16.718 1.00 88.81 920 GLY A N 1
ATOM 7018 C CA . GLY A 1 920 ? -9.454 -25.376 16.893 1.00 88.81 920 GLY A CA 1
ATOM 7019 C C . GLY A 1 920 ? -8.722 -24.276 16.111 1.00 88.81 920 GLY A C 1
ATOM 7020 O O . GLY A 1 920 ? -9.210 -23.146 16.037 1.00 88.81 920 GLY A O 1
ATOM 7021 N N . LEU A 1 921 ? -7.573 -24.579 15.492 1.00 92.50 921 LEU A N 1
ATOM 7022 C CA . LEU A 1 921 ? -6.780 -23.604 14.739 1.00 92.50 921 LEU A CA 1
ATOM 7023 C C . LEU A 1 921 ? -7.515 -23.129 13.474 1.00 92.50 921 LEU A C 1
ATOM 7025 O O . LEU A 1 921 ? -7.939 -23.946 12.656 1.00 92.50 921 LEU A O 1
ATOM 7029 N N . ILE A 1 922 ? -7.603 -21.811 13.280 1.00 93.00 922 ILE A N 1
ATOM 7030 C CA . ILE A 1 922 ? -8.109 -21.198 12.042 1.00 93.00 922 ILE A CA 1
ATOM 7031 C C . ILE A 1 922 ? -6.995 -21.213 10.991 1.00 93.00 922 ILE A C 1
ATOM 7033 O O . ILE A 1 922 ? -5.917 -20.674 11.237 1.00 93.00 922 ILE A O 1
ATOM 7037 N N . ILE A 1 923 ? -7.261 -21.799 9.822 1.00 94.00 923 ILE A N 1
ATOM 7038 C CA . ILE A 1 923 ? -6.264 -21.943 8.745 1.00 94.00 923 ILE A CA 1
ATOM 7039 C C . ILE A 1 923 ? -6.594 -21.141 7.482 1.00 94.00 923 ILE A C 1
ATOM 7041 O O . ILE A 1 923 ? -5.679 -20.794 6.739 1.00 94.00 923 ILE A O 1
ATOM 7045 N N . LEU A 1 924 ? -7.873 -20.841 7.230 1.00 93.50 924 LEU A N 1
ATOM 7046 C CA . LEU A 1 924 ? -8.353 -20.030 6.101 1.00 93.50 924 LEU A CA 1
ATOM 7047 C C . LEU A 1 924 ? -9.636 -19.277 6.502 1.00 93.50 924 LEU A C 1
ATOM 7049 O O . LEU A 1 924 ? -10.374 -19.717 7.384 1.00 93.50 924 LEU A O 1
ATOM 7053 N N . GLU A 1 925 ? -9.946 -18.185 5.810 1.00 91.12 925 GLU A N 1
ATOM 7054 C CA . GLU A 1 925 ? -11.227 -17.474 5.898 1.00 91.12 925 GLU A CA 1
ATOM 7055 C C . GLU A 1 925 ? -12.201 -17.968 4.816 1.00 91.12 925 GLU A C 1
ATOM 7057 O O . GLU A 1 925 ? -11.836 -18.156 3.659 1.00 91.12 925 GLU A O 1
ATOM 7062 N N . ALA A 1 926 ? -13.470 -18.153 5.161 1.00 89.69 926 ALA A N 1
ATOM 7063 C CA . ALA A 1 926 ? -14.514 -18.686 4.286 1.00 89.69 926 ALA A CA 1
ATOM 7064 C C . ALA A 1 926 ? -15.618 -17.650 4.009 1.00 89.69 926 ALA A C 1
ATOM 7066 O O . ALA A 1 926 ? -16.807 -17.944 4.095 1.00 89.69 926 ALA A O 1
ATOM 7067 N N . LEU A 1 927 ? -15.223 -16.420 3.659 1.00 84.31 927 LEU A N 1
ATOM 7068 C CA . LEU A 1 927 ? -16.155 -15.340 3.294 1.00 84.31 927 LEU A CA 1
ATOM 7069 C C . LEU A 1 927 ? -16.941 -15.637 2.006 1.00 84.31 927 LEU A C 1
ATOM 7071 O O . LEU A 1 927 ? -18.062 -15.163 1.842 1.00 84.31 927 LEU A O 1
ATOM 7075 N N . GLN A 1 928 ? -16.349 -16.413 1.093 1.00 83.69 928 GLN A N 1
ATOM 7076 C CA . GLN A 1 928 ? -16.991 -16.926 -0.115 1.00 83.69 928 GLN A CA 1
ATOM 7077 C C . GLN A 1 928 ? -16.662 -18.410 -0.267 1.00 83.69 928 GLN A C 1
ATOM 7079 O O . GLN A 1 928 ? -15.486 -18.781 -0.331 1.00 83.69 928 GLN A O 1
ATOM 7084 N N . VAL A 1 929 ? -17.702 -19.240 -0.344 1.00 89.69 929 VAL A N 1
ATOM 7085 C CA . VAL A 1 929 ? -17.596 -20.689 -0.537 1.00 89.69 929 VAL A CA 1
ATOM 7086 C C . VAL A 1 929 ? -18.417 -21.071 -1.762 1.00 89.69 929 VAL A C 1
ATOM 7088 O O . VAL A 1 929 ? -19.615 -20.810 -1.811 1.00 89.69 929 VAL A O 1
ATOM 7091 N N . GLN A 1 930 ? -17.776 -21.677 -2.760 1.00 90.44 930 GLN A N 1
ATOM 7092 C CA . GLN A 1 930 ? -18.461 -22.239 -3.928 1.00 90.44 930 GLN A CA 1
ATOM 7093 C C . GLN A 1 930 ? -18.257 -23.750 -3.947 1.00 90.44 930 GLN A C 1
ATOM 7095 O O . GLN A 1 930 ? -17.120 -24.225 -3.964 1.00 90.44 930 GLN A O 1
ATOM 7100 N N . LEU A 1 931 ? -19.348 -24.508 -3.954 1.00 90.94 931 LEU A N 1
ATOM 7101 C CA . LEU A 1 931 ? -19.295 -25.962 -4.070 1.00 90.94 931 LEU A CA 1
ATOM 7102 C C . LEU A 1 931 ? -19.126 -26.362 -5.537 1.00 90.94 931 LEU A C 1
ATOM 7104 O O . LEU A 1 931 ? -19.784 -25.816 -6.420 1.00 90.94 931 LEU A O 1
ATOM 7108 N N . ARG A 1 932 ? -18.237 -27.321 -5.787 1.00 88.19 932 ARG A N 1
ATOM 7109 C CA . ARG A 1 932 ? -18.051 -27.992 -7.076 1.00 88.19 932 ARG A CA 1
ATOM 7110 C C . ARG A 1 932 ? -18.075 -29.502 -6.852 1.00 88.19 932 ARG A C 1
ATOM 7112 O O . ARG A 1 932 ? -17.983 -29.975 -5.718 1.00 88.19 932 ARG A O 1
ATOM 7119 N N . VAL A 1 933 ? -18.165 -30.271 -7.931 1.00 89.31 933 VAL A N 1
ATOM 7120 C CA . VAL A 1 933 ? -18.098 -31.738 -7.876 1.00 89.31 933 VAL A CA 1
ATOM 7121 C C . VAL A 1 933 ? -16.810 -32.172 -7.159 1.00 89.31 933 VAL A C 1
ATOM 7123 O O . VAL A 1 933 ? -15.706 -31.959 -7.657 1.00 89.31 933 VAL A O 1
ATOM 7126 N N . GLY A 1 934 ? -16.945 -32.753 -5.962 1.00 91.31 934 GLY A N 1
ATOM 7127 C CA . GLY A 1 934 ? -15.831 -33.280 -5.165 1.00 91.31 934 GLY A CA 1
ATOM 7128 C C . GLY A 1 934 ? -14.957 -32.264 -4.410 1.00 91.31 934 GLY A C 1
ATOM 7129 O O . GLY A 1 934 ? -14.036 -32.689 -3.707 1.00 91.31 934 GLY A O 1
ATOM 7130 N N . CYS A 1 935 ? -15.199 -30.951 -4.500 1.00 92.38 935 CYS A N 1
ATOM 7131 C CA . CYS A 1 935 ? -14.410 -29.943 -3.777 1.00 92.38 935 CYS A CA 1
ATOM 7132 C C . CYS A 1 935 ? -15.203 -28.675 -3.410 1.00 92.38 935 CYS A C 1
ATOM 7134 O O . CYS A 1 935 ? -16.263 -28.392 -3.963 1.00 92.38 935 CYS A O 1
ATOM 7136 N N . ALA A 1 936 ? -14.668 -27.887 -2.478 1.00 92.81 936 ALA A N 1
ATOM 7137 C CA . ALA A 1 936 ? -15.133 -26.539 -2.169 1.00 92.81 936 ALA A CA 1
ATOM 7138 C C . ALA A 1 936 ? -14.040 -25.520 -2.510 1.00 92.81 936 ALA A C 1
ATOM 7140 O O . ALA A 1 936 ? -12.871 -25.706 -2.168 1.00 92.81 936 ALA A O 1
ATOM 7141 N N . LEU A 1 937 ? -14.424 -24.430 -3.170 1.00 92.19 937 LEU A N 1
ATOM 7142 C CA . LEU A 1 937 ? -13.577 -23.267 -3.401 1.00 92.19 937 LEU A CA 1
ATOM 7143 C C . LEU A 1 937 ? -13.799 -22.267 -2.260 1.00 92.19 937 LEU A C 1
ATOM 7145 O O . LEU A 1 937 ? -14.840 -21.616 -2.210 1.00 92.19 937 LEU A O 1
ATOM 7149 N N . VAL A 1 938 ? -12.829 -22.151 -1.356 1.00 91.19 938 VAL A N 1
ATOM 7150 C CA . VAL A 1 938 ? -12.875 -21.306 -0.156 1.00 91.19 938 VAL A CA 1
ATOM 7151 C C . VAL A 1 938 ? -11.981 -20.083 -0.358 1.00 91.19 938 VAL A C 1
ATOM 7153 O O . VAL A 1 938 ? -10.754 -20.184 -0.338 1.00 91.19 938 VAL A O 1
ATOM 7156 N N . GLY A 1 939 ? -12.578 -18.915 -0.614 1.00 81.62 939 GLY A N 1
ATOM 7157 C CA . GLY A 1 939 ? -11.830 -17.687 -0.928 1.00 81.62 939 GLY A CA 1
ATOM 7158 C C . GLY A 1 939 ? -10.831 -17.862 -2.085 1.00 81.62 939 GLY A C 1
ATOM 7159 O O . GLY A 1 939 ? -9.725 -17.335 -2.046 1.00 81.62 939 GLY A O 1
ATOM 7160 N N . GLY A 1 940 ? -11.190 -18.669 -3.090 1.00 84.12 940 GLY A N 1
ATOM 7161 C CA . GLY A 1 940 ? -10.340 -18.985 -4.245 1.00 84.12 940 GLY A CA 1
ATOM 7162 C C . GLY A 1 940 ? -9.397 -20.183 -4.075 1.00 84.12 940 GLY A C 1
ATOM 7163 O O . GLY A 1 940 ? -8.841 -20.627 -5.075 1.00 84.12 940 GLY A O 1
ATOM 7164 N N . VAL A 1 941 ? -9.255 -20.741 -2.868 1.00 90.31 941 VAL A N 1
ATOM 7165 C CA . VAL A 1 941 ? -8.451 -21.946 -2.603 1.00 90.31 941 VAL A CA 1
ATOM 7166 C C . VAL A 1 941 ? -9.332 -23.189 -2.667 1.00 90.31 941 VAL A C 1
ATOM 7168 O O . VAL A 1 941 ? -10.368 -23.262 -2.013 1.00 90.31 941 VAL A O 1
ATOM 7171 N N . GLN A 1 942 ? -8.931 -24.184 -3.447 1.00 92.44 942 GLN A N 1
ATOM 7172 C CA . GLN A 1 942 ? -9.665 -25.435 -3.603 1.00 92.44 942 GLN A CA 1
ATOM 7173 C C . GLN A 1 942 ? -9.284 -26.442 -2.510 1.00 92.44 942 GLN A C 1
ATOM 7175 O O . GLN A 1 942 ? -8.124 -26.851 -2.423 1.00 92.44 942 GLN A O 1
ATOM 7180 N N . LEU A 1 943 ? -10.274 -26.888 -1.729 1.00 94.94 943 LEU A N 1
ATOM 7181 C CA . LEU A 1 943 ? -10.167 -27.969 -0.741 1.00 94.94 943 LEU A CA 1
ATOM 7182 C C . LEU A 1 943 ? -11.058 -29.148 -1.149 1.00 94.94 943 LEU A C 1
ATOM 7184 O O . LEU A 1 943 ? -12.214 -28.960 -1.528 1.00 94.94 943 LEU A O 1
ATOM 7188 N N . ARG A 1 944 ? -10.531 -30.374 -1.098 1.00 93.50 944 ARG A N 1
ATOM 7189 C CA . ARG A 1 944 ? -11.260 -31.575 -1.535 1.00 93.50 944 ARG A CA 1
ATOM 7190 C C . ARG A 1 944 ? -12.211 -32.102 -0.463 1.00 93.50 944 ARG A C 1
ATOM 7192 O O . ARG A 1 944 ? -12.014 -31.879 0.731 1.00 93.50 944 ARG A O 1
ATOM 7199 N N . HIS A 1 945 ? -13.223 -32.835 -0.919 1.00 94.06 945 HIS A N 1
ATOM 7200 C CA . HIS A 1 945 ? -14.130 -33.574 -0.056 1.00 94.06 945 HIS A CA 1
ATOM 7201 C C . HIS A 1 945 ? -13.430 -34.751 0.650 1.00 94.06 945 HIS A C 1
ATOM 7203 O O . HIS A 1 945 ? -12.711 -35.518 0.010 1.00 94.06 945 HIS A O 1
ATOM 7209 N N . SER A 1 946 ? -13.733 -34.957 1.931 1.00 92.94 946 SER A N 1
ATOM 7210 C CA . SER A 1 946 ? -13.538 -36.220 2.653 1.00 92.94 946 SER A CA 1
ATOM 7211 C C . SER A 1 946 ? -14.685 -36.414 3.649 1.00 92.94 946 SER A C 1
ATOM 7213 O O . SER A 1 946 ? -15.018 -35.478 4.370 1.00 92.94 946 SER A O 1
ATOM 7215 N N . CYS A 1 947 ? -15.264 -37.619 3.742 1.00 89.75 947 CYS A N 1
ATOM 7216 C CA . CYS A 1 947 ? -16.242 -37.946 4.796 1.00 89.75 947 CYS A CA 1
ATOM 7217 C C . CYS A 1 947 ? -15.588 -38.133 6.179 1.00 89.75 947 CYS A C 1
ATOM 7219 O O . CYS A 1 947 ? -16.301 -38.206 7.181 1.00 89.75 947 CYS A O 1
ATOM 7221 N N . VAL A 1 948 ? -14.249 -38.189 6.225 1.00 90.06 948 VAL A N 1
ATOM 7222 C CA . VAL A 1 948 ? -13.416 -38.037 7.430 1.00 90.06 948 VAL A CA 1
ATOM 7223 C C . VAL A 1 948 ? -12.563 -36.774 7.238 1.00 90.06 948 VAL A C 1
ATOM 7225 O O . VAL A 1 948 ? -11.407 -36.872 6.814 1.00 90.06 948 VAL A O 1
ATOM 7228 N N . PRO A 1 949 ? -13.151 -35.575 7.380 1.00 93.69 949 PRO A N 1
ATOM 7229 C CA . PRO A 1 949 ? -12.459 -34.332 7.060 1.00 93.69 949 PRO A CA 1
ATOM 7230 C C . PRO A 1 949 ? -11.403 -33.987 8.114 1.00 93.69 949 PRO A C 1
ATOM 7232 O O . PRO A 1 949 ? -11.508 -34.380 9.272 1.00 93.69 949 PRO A O 1
ATOM 7235 N N . THR A 1 950 ? -10.390 -33.216 7.726 1.00 95.50 950 THR A N 1
ATOM 7236 C CA . THR A 1 950 ? -9.396 -32.670 8.670 1.00 95.50 950 THR A CA 1
ATOM 7237 C C . THR A 1 950 ? -9.784 -31.286 9.194 1.00 95.50 950 THR A C 1
ATOM 7239 O O . THR A 1 950 ? -9.219 -30.807 10.177 1.00 95.50 950 THR A O 1
ATOM 7242 N N . ALA A 1 951 ? -10.708 -30.612 8.508 1.00 95.75 951 ALA A N 1
ATOM 7243 C CA . ALA A 1 951 ? -11.179 -29.276 8.832 1.00 95.75 951 ALA A CA 1
ATOM 7244 C C . ALA A 1 951 ? -12.690 -29.133 8.574 1.00 95.75 951 ALA A C 1
ATOM 7246 O O . ALA A 1 951 ? -13.285 -29.908 7.825 1.00 95.75 951 ALA A O 1
ATOM 7247 N N . ALA A 1 952 ? -13.308 -28.118 9.169 1.00 94.19 952 ALA A N 1
ATOM 7248 C CA . ALA A 1 952 ? -14.701 -27.739 8.940 1.00 94.19 952 ALA A CA 1
ATOM 7249 C C . ALA A 1 952 ? -14.816 -26.225 8.743 1.00 94.19 952 ALA A C 1
ATOM 7251 O O . ALA A 1 952 ? -13.927 -25.478 9.152 1.00 94.19 952 ALA A O 1
ATOM 7252 N N . ILE A 1 953 ? -15.904 -25.773 8.115 1.00 93.38 953 ILE A N 1
ATOM 7253 C CA . ILE A 1 953 ? -16.231 -24.348 8.045 1.00 93.38 953 ILE A CA 1
ATOM 7254 C C . ILE A 1 953 ? -17.222 -24.042 9.166 1.00 93.38 953 ILE A C 1
ATOM 7256 O O . ILE A 1 953 ? -18.301 -24.624 9.206 1.00 93.38 953 ILE A O 1
ATOM 7260 N N . VAL A 1 954 ? -16.836 -23.155 10.080 1.00 88.75 954 VAL A N 1
ATOM 7261 C CA . VAL A 1 954 ? -17.673 -22.685 11.190 1.00 88.75 954 VAL A CA 1
ATOM 7262 C C . VAL A 1 954 ? -17.647 -21.161 11.177 1.00 88.75 954 VAL A C 1
ATOM 7264 O O . VAL A 1 954 ? -16.570 -20.566 11.185 1.00 88.75 954 VAL A O 1
ATOM 7267 N N . GLU A 1 955 ? -18.821 -20.526 11.091 1.00 82.94 955 GLU A N 1
ATOM 7268 C CA . GLU A 1 955 ? -18.988 -19.061 11.048 1.00 82.94 955 GLU A CA 1
ATOM 7269 C C . GLU A 1 955 ? -17.967 -18.360 10.126 1.00 82.94 955 GLU A C 1
ATOM 7271 O O . GLU A 1 955 ? -17.196 -17.487 10.543 1.00 82.94 955 GLU A O 1
ATOM 7276 N N . ARG A 1 956 ? -17.939 -18.776 8.848 1.00 87.50 956 ARG A N 1
ATOM 7277 C CA . ARG A 1 956 ? -17.065 -18.222 7.793 1.00 87.50 956 ARG A CA 1
ATOM 7278 C C . ARG A 1 956 ? -15.561 -18.386 8.050 1.00 87.50 956 ARG A C 1
ATOM 7280 O O . ARG A 1 956 ? -14.765 -17.615 7.513 1.00 87.50 956 ARG A O 1
ATOM 7287 N N . ARG A 1 957 ? -15.132 -19.383 8.828 1.00 92.06 957 ARG A N 1
ATOM 7288 C CA . ARG A 1 957 ? -13.712 -19.714 9.051 1.00 92.06 957 ARG A CA 1
ATOM 7289 C C . ARG A 1 957 ? -13.471 -21.204 8.855 1.00 92.06 957 ARG A C 1
ATOM 7291 O O . ARG A 1 957 ? -14.251 -22.016 9.338 1.00 92.06 957 ARG A O 1
ATOM 7298 N N . VAL A 1 958 ? -12.380 -21.567 8.182 1.00 94.56 958 VAL A N 1
ATOM 7299 C CA . VAL A 1 958 ? -11.925 -22.961 8.107 1.00 94.56 958 VAL A CA 1
ATOM 7300 C C . VAL A 1 958 ? -11.122 -23.265 9.363 1.00 94.56 958 VAL A C 1
ATOM 7302 O O . VAL A 1 958 ? -10.032 -22.716 9.549 1.00 94.56 958 VAL A O 1
ATOM 7305 N N . ILE A 1 959 ? -11.656 -24.140 10.208 1.00 94.12 959 ILE A N 1
ATOM 7306 C CA . ILE A 1 959 ? -11.033 -24.572 11.457 1.00 94.12 959 ILE A CA 1
ATOM 7307 C C . ILE A 1 959 ? -10.600 -26.031 11.382 1.00 94.12 959 ILE A C 1
ATOM 7309 O O . ILE A 1 959 ? -11.274 -26.869 10.786 1.00 94.12 959 ILE A O 1
ATOM 7313 N N . VAL A 1 960 ? -9.474 -26.341 12.010 1.00 95.19 960 VAL A N 1
ATOM 7314 C CA . VAL A 1 960 ? -8.984 -27.710 12.180 1.00 95.19 960 VAL A CA 1
ATOM 7315 C C . VAL A 1 960 ? -9.810 -28.408 13.269 1.00 95.19 960 VAL A C 1
ATOM 7317 O O . VAL A 1 960 ? -9.927 -27.886 14.373 1.00 95.19 960 VAL A O 1
ATOM 7320 N N . ILE A 1 961 ? -10.385 -29.580 12.977 1.00 92.19 961 ILE A N 1
ATOM 7321 C CA . ILE A 1 961 ? -11.331 -30.272 13.886 1.00 92.19 961 ILE A CA 1
ATOM 7322 C C . ILE A 1 961 ? -10.697 -31.397 14.725 1.00 92.19 961 ILE A C 1
ATOM 7324 O O . ILE A 1 961 ? -11.396 -32.102 15.442 1.00 92.19 961 ILE A O 1
ATOM 7328 N N . GLY A 1 962 ? -9.381 -31.575 14.617 1.00 90.25 962 GLY A N 1
ATOM 7329 C CA . GLY A 1 962 ? -8.573 -32.537 15.370 1.00 90.25 962 GLY A CA 1
ATOM 7330 C C . GLY A 1 962 ? -7.096 -32.372 15.005 1.00 90.25 962 GLY A C 1
ATOM 7331 O O . GLY A 1 962 ? -6.780 -31.652 14.065 1.00 90.25 962 GLY A O 1
ATOM 7332 N N . THR A 1 963 ? -6.163 -33.010 15.708 1.00 92.38 963 THR A N 1
ATOM 7333 C CA . THR A 1 963 ? -4.729 -32.865 15.383 1.00 92.38 963 THR A CA 1
ATOM 7334 C C . THR A 1 963 ? -4.403 -33.402 13.982 1.00 92.38 963 THR A C 1
ATOM 7336 O O . THR A 1 963 ? -4.666 -34.565 13.680 1.00 92.38 963 THR A O 1
ATOM 7339 N N . VAL A 1 964 ? -3.786 -32.573 13.131 1.00 93.94 964 VAL A N 1
ATOM 7340 C CA . VAL A 1 964 ? -3.406 -32.925 11.749 1.00 93.94 964 VAL A CA 1
ATOM 7341 C C . VAL A 1 964 ? -1.886 -33.006 11.630 1.00 93.94 964 VAL A C 1
ATOM 7343 O O . VAL A 1 964 ? -1.192 -32.003 11.796 1.00 93.94 964 VAL A O 1
ATOM 7346 N N . CYS A 1 965 ? -1.353 -34.187 11.302 1.00 94.38 965 CYS A N 1
ATOM 7347 C CA . CYS A 1 965 ? 0.084 -34.388 11.095 1.00 94.38 965 CYS A CA 1
ATOM 7348 C C . CYS A 1 965 ? 0.595 -33.659 9.840 1.00 94.38 965 CYS A C 1
ATOM 7350 O O . CYS A 1 965 ? -0.132 -33.504 8.854 1.00 94.38 965 CYS A O 1
ATOM 7352 N N . ALA A 1 966 ? 1.880 -33.291 9.829 1.00 92.12 966 ALA A N 1
ATOM 7353 C CA . ALA A 1 966 ? 2.529 -32.721 8.649 1.00 92.12 966 ALA A CA 1
ATOM 7354 C C . ALA A 1 966 ? 2.354 -33.628 7.412 1.00 92.12 966 ALA A C 1
ATOM 7356 O O . ALA A 1 966 ? 2.366 -34.850 7.520 1.00 92.12 966 ALA A O 1
ATOM 7357 N N . GLN A 1 967 ? 2.231 -33.028 6.227 1.00 91.56 967 GLN A N 1
ATOM 7358 C CA . GLN A 1 967 ? 1.946 -33.682 4.936 1.00 91.56 967 GLN A CA 1
ATOM 7359 C C . GLN A 1 967 ? 0.532 -34.219 4.730 1.00 91.56 967 GLN A C 1
ATOM 7361 O O . GLN A 1 967 ? 0.197 -34.578 3.597 1.00 91.56 967 GLN A O 1
ATOM 7366 N N . THR A 1 968 ? -0.314 -34.218 5.755 1.00 94.31 968 THR A N 1
ATOM 7367 C CA . THR A 1 968 ? -1.726 -34.581 5.600 1.00 94.31 968 THR A CA 1
ATOM 7368 C C . THR A 1 968 ? -2.450 -33.524 4.763 1.00 94.31 968 THR A C 1
ATOM 7370 O O . THR A 1 968 ? -2.189 -32.326 4.901 1.00 94.31 968 THR A O 1
ATOM 7373 N N . GLU A 1 969 ? -3.322 -33.964 3.856 1.00 94.81 969 GLU A N 1
ATOM 7374 C CA . GLU A 1 969 ? -4.136 -33.085 3.010 1.00 94.81 969 GLU A CA 1
ATOM 7375 C C . GLU A 1 969 ? -5.245 -32.416 3.833 1.00 94.81 969 GLU A C 1
ATOM 7377 O O . GLU A 1 969 ? -5.918 -33.078 4.622 1.00 94.81 969 GLU A O 1
ATOM 7382 N N . ILE A 1 970 ? -5.449 -31.114 3.632 1.00 96.31 970 ILE A N 1
ATOM 7383 C CA . ILE A 1 970 ? -6.550 -30.368 4.238 1.00 96.31 970 ILE A CA 1
ATOM 7384 C C . ILE A 1 970 ? -7.828 -30.630 3.437 1.00 96.31 970 ILE A C 1
ATOM 7386 O O . ILE A 1 970 ? -7.923 -30.275 2.261 1.00 96.31 970 ILE A O 1
ATOM 7390 N N . THR A 1 971 ? -8.819 -31.243 4.081 1.00 95.75 971 THR A N 1
ATOM 7391 C CA . THR A 1 971 ? -10.086 -31.671 3.469 1.00 95.75 971 THR A CA 1
ATOM 7392 C C . THR A 1 971 ? -11.300 -31.204 4.275 1.00 95.75 971 THR A C 1
ATOM 7394 O O . THR A 1 971 ? -11.202 -30.995 5.485 1.00 95.75 971 THR A O 1
ATOM 7397 N N . LEU A 1 972 ? -12.443 -31.048 3.595 1.00 95.38 972 LEU A N 1
ATOM 7398 C CA . LEU A 1 972 ? -13.739 -30.650 4.165 1.00 95.38 972 LEU A CA 1
ATOM 7399 C C . LEU A 1 972 ? -14.803 -31.728 3.905 1.00 95.38 972 LEU A C 1
ATOM 7401 O O . LEU A 1 972 ? -14.757 -32.396 2.874 1.00 95.38 972 LEU A O 1
ATOM 7405 N N . ASP A 1 973 ? -15.812 -31.861 4.768 1.00 94.06 973 ASP A N 1
ATOM 7406 C CA . ASP A 1 973 ? -16.984 -32.701 4.476 1.00 94.06 973 ASP A CA 1
ATOM 7407 C C . ASP A 1 973 ? -18.062 -31.856 3.792 1.00 94.06 973 ASP A C 1
ATOM 7409 O O . ASP A 1 973 ? -18.770 -31.073 4.420 1.00 94.06 973 ASP A O 1
ATOM 7413 N N . LEU A 1 974 ? -18.185 -32.008 2.473 1.00 94.38 974 LEU A N 1
ATOM 7414 C CA . LEU A 1 974 ? -19.196 -31.291 1.683 1.00 94.38 974 LEU A CA 1
ATOM 7415 C C . LEU A 1 974 ? -20.646 -31.613 2.088 1.00 94.38 974 LEU A C 1
ATOM 7417 O O . LEU A 1 974 ? -21.524 -30.805 1.789 1.00 94.38 974 LEU A O 1
ATOM 7421 N N . ASN A 1 975 ? -20.919 -32.721 2.796 1.00 92.94 975 ASN A N 1
ATOM 7422 C CA . ASN A 1 975 ? -22.253 -32.945 3.369 1.00 92.94 975 ASN A CA 1
ATOM 7423 C C . ASN A 1 975 ? -22.588 -31.904 4.448 1.00 92.94 975 ASN A C 1
ATOM 7425 O O . ASN A 1 975 ? -23.760 -31.630 4.671 1.00 92.94 975 ASN A O 1
ATOM 7429 N N . CYS A 1 976 ? -21.586 -31.292 5.085 1.00 92.88 976 CYS A N 1
ATOM 7430 C CA . CYS A 1 976 ? -21.767 -30.249 6.094 1.00 92.88 976 CYS A CA 1
ATOM 7431 C C . CYS A 1 976 ? -21.998 -28.847 5.497 1.00 92.88 976 CYS A C 1
ATOM 7433 O O . CYS A 1 976 ? -22.340 -27.926 6.235 1.00 92.88 976 CYS A O 1
ATOM 7435 N N . LEU A 1 977 ? -21.821 -28.678 4.179 1.00 93.00 977 LEU A N 1
ATOM 7436 C CA . LEU A 1 977 ? -21.914 -27.385 3.483 1.00 93.00 977 LEU A CA 1
ATOM 7437 C C . LEU A 1 977 ? -23.180 -27.235 2.623 1.00 93.00 977 LEU A C 1
ATOM 7439 O O . LEU A 1 977 ? -23.498 -26.129 2.195 1.00 93.00 977 LEU A O 1
ATOM 7443 N N . ALA A 1 978 ? -23.909 -28.325 2.364 1.00 92.12 978 ALA A N 1
ATOM 7444 C CA . ALA A 1 978 ? -25.170 -28.299 1.627 1.00 92.12 978 ALA A CA 1
ATOM 7445 C C . ALA A 1 978 ? -26.173 -29.316 2.184 1.00 92.12 978 ALA A C 1
ATOM 7447 O O . ALA A 1 978 ? -25.849 -30.491 2.363 1.00 92.12 978 ALA A O 1
ATOM 7448 N N . PHE A 1 979 ? -27.422 -28.880 2.385 1.00 92.81 979 PHE A N 1
ATOM 7449 C CA . PHE A 1 979 ? -28.513 -29.767 2.805 1.00 92.81 979 PHE A CA 1
ATOM 7450 C C . PHE A 1 979 ? -28.802 -30.846 1.752 1.00 92.81 979 PHE A C 1
ATOM 7452 O O . PHE A 1 979 ? -28.925 -32.026 2.068 1.00 92.81 979 PHE A O 1
ATOM 7459 N N . THR A 1 980 ? -28.803 -30.455 0.479 1.00 92.50 980 THR A N 1
ATOM 7460 C CA . THR A 1 980 ? -28.788 -31.355 -0.677 1.00 92.50 980 THR A CA 1
ATOM 7461 C C . THR A 1 980 ? -27.774 -30.812 -1.676 1.00 92.50 980 THR A C 1
ATOM 7463 O O . THR A 1 980 ? -27.792 -29.621 -1.983 1.00 92.50 980 THR A O 1
ATOM 7466 N N . LEU A 1 981 ? -26.861 -31.655 -2.159 1.00 90.12 981 LEU A N 1
ATOM 7467 C CA . LEU A 1 981 ? -25.907 -31.264 -3.197 1.00 90.12 981 LEU A CA 1
ATOM 7468 C C . LEU A 1 981 ? -26.608 -31.242 -4.556 1.00 90.12 981 LEU A C 1
ATOM 7470 O O . LEU A 1 981 ? -27.269 -32.212 -4.919 1.00 90.12 981 LEU A O 1
ATOM 7474 N N . ALA A 1 982 ? -26.422 -30.159 -5.316 1.00 85.88 982 ALA A N 1
ATOM 7475 C CA . ALA A 1 982 ? -26.978 -30.032 -6.665 1.00 85.88 982 ALA A CA 1
ATOM 7476 C C . ALA A 1 982 ? -26.480 -31.147 -7.603 1.00 85.88 982 ALA A C 1
ATOM 7478 O O . ALA A 1 982 ? -27.250 -31.681 -8.396 1.00 85.88 982 ALA A O 1
ATOM 7479 N N . GLU A 1 983 ? -25.210 -31.535 -7.463 1.00 89.38 983 GLU A N 1
ATOM 7480 C CA . GLU A 1 983 ? -24.578 -32.602 -8.239 1.00 89.38 983 GLU A CA 1
ATOM 7481 C C . GLU A 1 983 ? -23.925 -33.625 -7.293 1.00 89.38 983 GLU A C 1
ATOM 7483 O O . GLU A 1 983 ? -22.810 -33.406 -6.806 1.00 89.38 983 GLU A O 1
ATOM 7488 N N . PRO A 1 984 ? -24.613 -34.741 -6.987 1.00 90.62 984 PRO A N 1
ATOM 7489 C CA . PRO A 1 984 ? -24.025 -35.848 -6.246 1.00 90.62 984 PRO A CA 1
ATOM 7490 C C . PRO A 1 984 ? -22.812 -36.447 -6.961 1.00 90.62 984 PRO A C 1
ATOM 7492 O O . PRO A 1 984 ? -22.798 -36.569 -8.184 1.00 90.62 984 PRO A O 1
ATOM 7495 N N . PHE A 1 985 ? -21.816 -36.902 -6.202 1.00 93.06 985 PHE A N 1
ATOM 7496 C CA . PHE A 1 985 ? -20.604 -37.509 -6.760 1.00 93.06 985 PHE A CA 1
ATOM 7497 C C . PHE A 1 985 ? -20.170 -38.751 -5.982 1.00 93.06 985 PHE A C 1
ATOM 7499 O O . PHE A 1 985 ? -20.563 -38.961 -4.833 1.00 93.06 985 PHE A O 1
ATOM 7506 N N . THR A 1 986 ? -19.361 -39.593 -6.626 1.00 92.44 986 THR A N 1
ATOM 7507 C CA . THR A 1 986 ? -18.808 -40.800 -6.000 1.00 92.44 986 THR A CA 1
ATOM 7508 C C . THR A 1 986 ? -17.550 -40.441 -5.215 1.00 92.44 986 THR A C 1
ATOM 7510 O O . THR A 1 986 ? -16.599 -39.901 -5.779 1.00 92.44 986 THR A O 1
ATOM 7513 N N . CYS A 1 987 ? -17.542 -40.739 -3.919 1.00 89.19 987 CYS A N 1
ATOM 7514 C CA . CYS A 1 987 ? -16.410 -40.546 -3.024 1.00 89.19 987 CYS A CA 1
ATOM 7515 C C . CYS A 1 987 ? -15.690 -41.875 -2.772 1.00 89.19 987 CYS A C 1
ATOM 7517 O O . CYS A 1 987 ? -16.324 -42.917 -2.622 1.00 89.19 987 CYS A O 1
ATOM 7519 N N . THR A 1 988 ? -14.359 -41.825 -2.703 1.00 87.00 988 THR A N 1
ATOM 7520 C CA . THR A 1 988 ? -13.476 -42.968 -2.408 1.00 87.00 988 THR A CA 1
ATOM 7521 C C . THR A 1 988 ? -12.618 -42.719 -1.161 1.00 87.00 988 THR A C 1
ATOM 7523 O O . THR A 1 988 ? -11.498 -43.218 -1.066 1.00 87.00 988 THR A O 1
ATOM 7526 N N . CYS A 1 989 ? -13.077 -41.860 -0.244 1.00 79.62 989 CYS A N 1
ATOM 7527 C CA . CYS A 1 989 ? -12.368 -41.601 1.010 1.00 79.62 989 CYS A CA 1
ATOM 7528 C C . CYS A 1 989 ? -12.463 -42.806 1.961 1.00 79.62 989 CYS A C 1
ATOM 7530 O O . CYS A 1 989 ? -13.321 -43.669 1.800 1.00 79.62 989 CYS A O 1
ATOM 7532 N N . ALA A 1 990 ? -11.616 -42.834 2.991 1.00 78.12 990 ALA A N 1
ATOM 7533 C CA . ALA A 1 990 ? -11.500 -43.962 3.918 1.00 78.12 990 ALA A CA 1
ATOM 7534 C C . ALA A 1 990 ? -12.701 -44.167 4.873 1.00 78.12 990 ALA A C 1
ATOM 7536 O O . ALA A 1 990 ? -12.621 -45.025 5.747 1.00 78.12 990 ALA A O 1
ATOM 7537 N N . ALA A 1 991 ? -13.786 -43.389 4.749 1.00 76.38 991 ALA A N 1
ATOM 7538 C CA . ALA A 1 991 ? -14.967 -43.531 5.607 1.00 76.38 991 ALA A CA 1
ATOM 7539 C C . ALA A 1 991 ? -15.721 -44.849 5.373 1.00 76.38 991 ALA A C 1
ATOM 7541 O O . ALA A 1 991 ? -16.220 -45.433 6.328 1.00 76.38 991 ALA A O 1
ATOM 7542 N N . ASP A 1 992 ? -15.765 -45.319 4.124 1.00 75.44 992 ASP A N 1
ATOM 7543 C CA . ASP A 1 992 ? -16.369 -46.594 3.742 1.00 75.44 992 ASP A CA 1
ATOM 7544 C C . ASP A 1 992 ? -15.378 -47.406 2.907 1.00 75.44 992 ASP A C 1
ATOM 7546 O O . ASP A 1 992 ? -14.611 -46.864 2.110 1.00 75.44 992 ASP A O 1
ATOM 7550 N N . ALA A 1 993 ? -15.417 -48.732 3.057 1.00 76.12 993 ALA A N 1
ATOM 7551 C CA . ALA A 1 993 ? -14.545 -49.639 2.308 1.00 76.12 993 ALA A CA 1
ATOM 7552 C C . ALA A 1 993 ? -14.851 -49.667 0.796 1.00 76.12 993 ALA A C 1
ATOM 7554 O O . ALA A 1 993 ? -13.989 -50.037 -0.000 1.00 76.12 993 ALA A O 1
ATOM 7555 N N . ALA A 1 994 ? -16.070 -49.288 0.402 1.00 83.25 994 ALA A N 1
ATOM 7556 C CA . ALA A 1 994 ? -16.510 -49.206 -0.985 1.00 83.25 994 ALA A CA 1
ATOM 7557 C C . ALA A 1 994 ? -16.807 -47.745 -1.376 1.00 83.25 994 ALA A C 1
ATOM 7559 O O . ALA A 1 994 ? -17.231 -46.959 -0.523 1.00 83.25 994 ALA A O 1
ATOM 7560 N N . PRO A 1 995 ? -16.636 -47.372 -2.660 1.00 86.12 995 PRO A N 1
ATOM 7561 C CA . PRO A 1 995 ? -17.079 -46.074 -3.150 1.00 86.12 995 PRO A CA 1
ATOM 7562 C C . PRO A 1 995 ? -18.564 -45.839 -2.837 1.00 86.12 995 PRO A C 1
ATOM 7564 O O . PRO A 1 995 ? -19.398 -46.707 -3.095 1.00 86.12 995 PRO A O 1
ATOM 7567 N N . HIS A 1 996 ? -18.899 -44.666 -2.310 1.00 88.44 996 HIS A N 1
ATOM 7568 C CA . HIS A 1 996 ? -20.264 -44.293 -1.925 1.00 88.44 996 HIS A CA 1
ATOM 7569 C C . HIS A 1 996 ? -20.647 -42.937 -2.524 1.00 88.44 996 HIS A C 1
ATOM 7571 O O . HIS A 1 996 ? -19.792 -42.146 -2.926 1.00 88.44 996 HIS A O 1
ATOM 7577 N N . THR A 1 997 ? -21.948 -42.656 -2.620 1.00 91.62 997 THR A N 1
ATOM 7578 C CA . THR A 1 997 ? -22.447 -41.408 -3.216 1.00 91.62 997 THR A CA 1
ATOM 7579 C C . THR A 1 997 ? -22.653 -40.330 -2.157 1.00 91.62 997 THR A C 1
ATOM 7581 O O . THR A 1 997 ? -23.452 -40.505 -1.239 1.00 91.62 997 THR A O 1
ATOM 7584 N N . VAL A 1 998 ? -22.004 -39.181 -2.335 1.00 92.44 998 VAL A N 1
ATOM 7585 C CA . VAL A 1 998 ? -22.180 -37.985 -1.501 1.00 92.44 998 VAL A CA 1
ATOM 7586 C C . VAL A 1 998 ? -23.344 -37.172 -2.062 1.00 92.44 998 VAL A C 1
ATOM 7588 O O . VAL A 1 998 ? -23.298 -36.758 -3.220 1.00 92.44 998 VAL A O 1
ATOM 7591 N N . LYS A 1 999 ? -24.401 -36.968 -1.267 1.00 93.56 999 LYS A N 1
ATOM 7592 C CA . LYS A 1 999 ? -25.657 -36.320 -1.705 1.00 93.56 999 LYS A CA 1
ATOM 7593 C C . LYS A 1 999 ? -26.047 -35.078 -0.886 1.00 93.56 999 LYS A C 1
ATOM 7595 O O . LYS A 1 999 ? -27.029 -34.423 -1.226 1.00 93.56 999 LYS A O 1
ATOM 7600 N N . GLY A 1 1000 ? -25.284 -34.718 0.148 1.00 93.00 1000 GLY A N 1
ATOM 7601 C CA . GLY A 1 1000 ? -25.613 -33.631 1.079 1.00 93.00 1000 GLY A CA 1
ATOM 7602 C C . GLY A 1 1000 ? -26.167 -34.140 2.414 1.00 93.00 1000 GLY A C 1
ATOM 7603 O O . GLY A 1 1000 ? -26.440 -35.332 2.571 1.00 93.00 1000 GLY A O 1
ATOM 7604 N N . PHE A 1 1001 ? -26.335 -33.230 3.377 1.00 93.50 1001 PHE A N 1
ATOM 7605 C CA . PHE A 1 1001 ? -26.704 -33.544 4.765 1.00 93.50 1001 PHE A CA 1
ATOM 7606 C C . PHE A 1 1001 ? -27.984 -34.386 4.911 1.00 93.50 1001 PHE A C 1
ATOM 7608 O O . PHE A 1 1001 ? -28.048 -35.273 5.763 1.00 93.50 1001 PHE A O 1
ATOM 7615 N N . ALA A 1 1002 ? -28.993 -34.142 4.070 1.00 92.81 1002 ALA A N 1
ATOM 7616 C CA . ALA A 1 1002 ? -30.288 -34.826 4.119 1.00 92.81 1002 ALA A CA 1
ATOM 7617 C C . ALA A 1 1002 ? -30.194 -36.342 3.857 1.00 92.81 1002 ALA A C 1
ATOM 7619 O O . ALA A 1 1002 ? -31.054 -37.099 4.293 1.00 92.81 1002 ALA A O 1
ATOM 7620 N N . ALA A 1 1003 ? -29.150 -36.798 3.157 1.00 92.00 1003 ALA A N 1
ATOM 7621 C CA . ALA A 1 1003 ? -28.959 -38.210 2.817 1.00 92.00 1003 ALA A CA 1
ATOM 7622 C C . ALA A 1 1003 ? -28.150 -38.997 3.862 1.00 92.00 1003 ALA A C 1
ATOM 7624 O O . ALA A 1 1003 ? -27.969 -40.207 3.714 1.00 92.00 1003 ALA A O 1
ATOM 7625 N N . LEU A 1 1004 ? -27.624 -38.322 4.886 1.00 90.75 1004 LEU A N 1
ATOM 7626 C CA . LEU A 1 1004 ? -26.895 -38.963 5.973 1.00 90.75 1004 LEU A CA 1
ATOM 7627 C C . LEU A 1 1004 ? -27.860 -39.730 6.890 1.00 90.75 1004 LEU A C 1
ATOM 7629 O O . LEU A 1 1004 ? -29.001 -39.323 7.092 1.00 90.75 1004 LEU A O 1
ATOM 7633 N N . SER A 1 1005 ? -27.394 -40.827 7.493 1.00 89.25 1005 SER A N 1
ATOM 7634 C CA . SER A 1 1005 ? -28.161 -41.518 8.539 1.00 89.25 1005 SER A CA 1
ATOM 7635 C C . SER A 1 1005 ? -28.366 -40.608 9.758 1.00 89.25 1005 SER A C 1
ATOM 7637 O O . SER A 1 1005 ? -27.537 -39.738 10.022 1.00 89.25 1005 SER A O 1
ATOM 7639 N N . ALA A 1 1006 ? -29.418 -40.837 10.551 1.00 84.88 1006 ALA A N 1
ATOM 7640 C CA . ALA A 1 1006 ? -29.701 -40.027 11.745 1.00 84.88 1006 ALA A CA 1
ATOM 7641 C C . ALA A 1 1006 ? -28.498 -39.940 12.710 1.00 84.88 1006 ALA A C 1
ATOM 7643 O O . ALA A 1 1006 ? -28.186 -38.873 13.232 1.00 84.88 1006 ALA A O 1
ATOM 7644 N N . ALA A 1 1007 ? -27.754 -41.042 12.877 1.00 85.19 1007 ALA A N 1
ATOM 7645 C CA . ALA A 1 1007 ? -26.522 -41.059 13.666 1.00 85.19 1007 ALA A CA 1
ATOM 7646 C C . ALA A 1 1007 ? -25.418 -40.174 13.052 1.00 85.19 1007 ALA A C 1
ATOM 7648 O O . ALA A 1 1007 ? -24.750 -39.424 13.763 1.00 85.19 1007 ALA A O 1
ATOM 7649 N N . ALA A 1 1008 ? -25.243 -40.216 11.727 1.00 87.81 1008 ALA A N 1
ATOM 7650 C CA . ALA A 1 1008 ? -24.258 -39.396 11.026 1.00 87.81 1008 ALA A CA 1
ATOM 7651 C C . ALA A 1 1008 ? -24.619 -37.902 11.050 1.00 87.81 1008 ALA A C 1
ATOM 7653 O O . ALA A 1 1008 ? -23.718 -37.074 11.219 1.00 87.81 1008 ALA A O 1
ATOM 7654 N N . GLN A 1 1009 ? -25.909 -37.566 10.936 1.00 89.06 1009 GLN A N 1
ATOM 7655 C CA . GLN A 1 1009 ? -26.425 -36.205 11.099 1.00 89.06 1009 GLN A CA 1
ATOM 7656 C C . GLN A 1 1009 ? -26.131 -35.681 12.508 1.00 89.06 1009 GLN A C 1
ATOM 7658 O O . GLN A 1 1009 ? -25.540 -34.610 12.636 1.00 89.06 1009 GLN A O 1
ATOM 7663 N N . ALA A 1 1010 ? -26.424 -36.467 13.550 1.00 83.62 1010 ALA A N 1
ATOM 7664 C CA . ALA A 1 1010 ? -26.180 -36.092 14.943 1.00 83.62 1010 ALA A CA 1
ATOM 7665 C C . ALA A 1 1010 ? -24.712 -35.730 15.218 1.00 83.62 1010 ALA A C 1
ATOM 7667 O O . ALA A 1 1010 ? -24.436 -34.713 15.849 1.00 83.62 1010 ALA A O 1
ATOM 7668 N N . THR A 1 1011 ? -23.765 -36.507 14.682 1.00 83.81 1011 THR A N 1
ATOM 7669 C CA . THR A 1 1011 ? -22.324 -36.247 14.867 1.00 83.81 1011 THR A CA 1
ATOM 7670 C C . THR A 1 1011 ? -21.784 -35.059 14.068 1.00 83.81 1011 THR A C 1
ATOM 7672 O O . THR A 1 1011 ? -20.761 -34.492 14.437 1.00 83.81 1011 THR A O 1
ATOM 7675 N N . ARG A 1 1012 ? -22.440 -34.687 12.960 1.00 87.88 1012 ARG A N 1
ATOM 7676 C CA . ARG A 1 1012 ? -21.961 -33.642 12.038 1.00 87.88 1012 ARG A CA 1
ATOM 7677 C C . ARG A 1 1012 ? -22.638 -32.302 12.249 1.00 87.88 1012 ARG A C 1
ATOM 7679 O O . ARG A 1 1012 ? -22.055 -31.291 11.872 1.00 87.88 1012 ARG A O 1
ATOM 7686 N N . LEU A 1 1013 ? -23.832 -32.288 12.849 1.00 86.06 1013 LEU A N 1
ATOM 7687 C CA . LEU A 1 1013 ? -24.690 -31.109 12.955 1.00 86.06 1013 LEU A CA 1
ATOM 7688 C C . LEU A 1 1013 ? -23.920 -29.880 13.448 1.00 86.06 1013 LEU A C 1
ATOM 7690 O O . LEU A 1 1013 ? -24.026 -28.821 12.849 1.00 86.06 1013 LEU A O 1
ATOM 7694 N N . ILE A 1 1014 ? -23.083 -30.017 14.475 1.00 85.06 1014 ILE A N 1
ATOM 7695 C CA . ILE A 1 1014 ? -22.367 -28.877 15.058 1.00 85.06 1014 ILE A CA 1
ATOM 7696 C C . ILE A 1 1014 ? -21.270 -28.283 14.153 1.00 85.06 1014 ILE A C 1
ATOM 7698 O O . ILE A 1 1014 ? -20.931 -27.113 14.284 1.00 85.06 1014 ILE A O 1
ATOM 7702 N N . LEU A 1 1015 ? -20.752 -29.068 13.205 1.00 88.31 1015 LEU A N 1
ATOM 7703 C CA . LEU A 1 1015 ? -19.767 -28.644 12.202 1.00 88.31 1015 LEU A CA 1
ATOM 7704 C C . LEU A 1 1015 ? -20.422 -28.237 10.874 1.00 88.31 1015 LEU A C 1
ATOM 7706 O O . LEU A 1 1015 ? -19.718 -27.971 9.898 1.00 88.31 1015 LEU A O 1
ATOM 7710 N N . THR A 1 1016 ? -21.756 -28.261 10.802 1.00 88.38 1016 THR A N 1
ATOM 7711 C CA . THR A 1 1016 ? -22.490 -27.885 9.593 1.00 88.38 1016 THR A CA 1
ATOM 7712 C C . THR A 1 1016 ? -22.782 -26.397 9.553 1.00 88.38 1016 THR A C 1
ATOM 7714 O O . THR A 1 1016 ? -23.064 -25.769 10.574 1.00 88.38 1016 THR A O 1
ATOM 7717 N N . GLU A 1 1017 ? -22.739 -25.841 8.344 1.00 86.12 1017 GLU A N 1
ATOM 7718 C CA . GLU A 1 1017 ? -23.054 -24.436 8.105 1.00 86.12 1017 GLU A CA 1
ATOM 7719 C C . GLU A 1 1017 ? -24.448 -24.087 8.673 1.00 86.12 1017 GLU A C 1
ATOM 7721 O O . GLU A 1 1017 ? -25.390 -24.878 8.526 1.00 86.12 1017 GLU A O 1
ATOM 7726 N N . PRO A 1 1018 ? -24.636 -22.905 9.298 1.00 81.62 1018 PRO A N 1
ATOM 7727 C CA . PRO A 1 1018 ? -25.914 -22.506 9.898 1.00 81.62 1018 PRO A CA 1
ATOM 7728 C C . PRO A 1 1018 ? -27.126 -22.657 8.966 1.00 81.62 1018 PRO A C 1
ATOM 7730 O O . PRO A 1 1018 ? -28.211 -23.040 9.408 1.00 81.62 1018 PRO A O 1
ATOM 7733 N N . SER A 1 1019 ? -26.942 -22.427 7.663 1.00 83.69 1019 SER A N 1
ATOM 7734 C CA . SER A 1 1019 ? -27.985 -22.595 6.643 1.00 83.69 1019 SER A CA 1
ATOM 7735 C C . SER A 1 1019 ? -28.434 -24.053 6.472 1.00 83.69 1019 SER A C 1
ATOM 7737 O O . SER A 1 1019 ? -29.628 -24.310 6.297 1.00 83.69 1019 SER A O 1
ATOM 7739 N N . VAL A 1 1020 ? -27.504 -25.007 6.575 1.00 90.06 1020 VAL A N 1
ATOM 7740 C CA . VAL A 1 1020 ? -27.764 -26.452 6.502 1.00 90.06 1020 VAL A CA 1
ATOM 7741 C C . VAL A 1 1020 ? -28.495 -26.920 7.756 1.00 90.06 1020 VAL A C 1
ATOM 7743 O O . VAL A 1 1020 ? -29.490 -27.634 7.641 1.00 90.06 1020 VAL A O 1
ATOM 7746 N N . ARG A 1 1021 ? -28.079 -26.448 8.939 1.00 85.75 1021 ARG A N 1
ATOM 7747 C CA . ARG A 1 1021 ? -28.779 -26.717 10.210 1.00 85.75 1021 ARG A CA 1
ATOM 7748 C C . ARG A 1 1021 ? -30.217 -26.223 10.177 1.00 85.75 1021 ARG A C 1
ATOM 7750 O O . ARG A 1 1021 ? -31.136 -26.970 10.499 1.00 85.75 1021 ARG A O 1
ATOM 7757 N N . ALA A 1 1022 ? -30.421 -24.987 9.724 1.00 83.06 1022 ALA A N 1
ATOM 7758 C CA . ALA A 1 1022 ? -31.752 -24.408 9.594 1.00 83.06 1022 ALA A CA 1
ATOM 7759 C C . ALA A 1 1022 ? -32.626 -25.184 8.593 1.00 83.06 1022 ALA A C 1
ATOM 7761 O O . ALA A 1 1022 ? -33.824 -25.341 8.822 1.00 83.06 1022 ALA A O 1
ATOM 7762 N N . ALA A 1 1023 ? -32.048 -25.684 7.494 1.00 87.88 1023 ALA A N 1
ATOM 7763 C CA . ALA A 1 1023 ? -32.761 -26.533 6.541 1.00 87.88 1023 ALA A CA 1
ATOM 7764 C C . ALA A 1 1023 ? -33.148 -27.891 7.149 1.00 87.88 1023 ALA A C 1
ATOM 7766 O O . ALA A 1 1023 ? -34.302 -28.284 7.020 1.00 87.88 1023 ALA A O 1
ATOM 7767 N N . ALA A 1 1024 ? -32.239 -28.547 7.878 1.00 88.31 1024 ALA A N 1
ATOM 7768 C CA . ALA A 1 1024 ? -32.524 -29.807 8.561 1.00 88.31 1024 ALA A CA 1
ATOM 7769 C C . ALA A 1 1024 ? -33.643 -29.664 9.604 1.00 88.31 1024 ALA A C 1
ATOM 7771 O O . ALA A 1 1024 ? -34.563 -30.476 9.634 1.00 88.31 1024 ALA A O 1
ATOM 7772 N N . LEU A 1 1025 ? -33.618 -28.596 10.411 1.00 82.81 1025 LEU A N 1
ATOM 7773 C CA . LEU A 1 1025 ? -34.677 -28.311 11.386 1.00 82.81 1025 LEU A CA 1
ATOM 7774 C C . LEU A 1 1025 ? -36.038 -28.069 10.712 1.00 82.81 1025 LEU A C 1
ATOM 7776 O O . LEU A 1 1025 ? -37.056 -28.548 11.209 1.00 82.81 1025 LEU A O 1
ATOM 7780 N N . ARG A 1 1026 ? -36.070 -27.366 9.568 1.00 84.25 1026 ARG A N 1
ATOM 7781 C CA . ARG A 1 1026 ? -37.302 -27.176 8.776 1.00 84.25 1026 ARG A CA 1
ATOM 7782 C C . ARG A 1 1026 ? -37.825 -28.476 8.162 1.00 84.25 1026 ARG A C 1
ATOM 7784 O O . ARG A 1 1026 ? -39.033 -28.600 7.998 1.00 84.25 1026 ARG A O 1
ATOM 7791 N N . ASP A 1 1027 ? -36.941 -29.424 7.864 1.00 87.56 1027 ASP A N 1
ATOM 7792 C CA . ASP A 1 1027 ? -37.280 -30.763 7.361 1.00 87.56 1027 ASP A CA 1
ATOM 7793 C C . ASP A 1 1027 ? -37.697 -31.740 8.482 1.00 87.56 1027 ASP A C 1
ATOM 7795 O O . ASP A 1 1027 ? -37.877 -32.933 8.259 1.00 87.56 1027 ASP A O 1
ATOM 7799 N N . GLY A 1 1028 ? -37.871 -31.243 9.713 1.00 84.56 1028 GLY A N 1
ATOM 7800 C CA . GLY A 1 1028 ? -38.360 -32.029 10.845 1.00 84.56 1028 GLY A CA 1
ATOM 7801 C C . GLY A 1 1028 ? -37.278 -32.785 11.618 1.00 84.56 1028 GLY A C 1
ATOM 7802 O O . GLY A 1 1028 ? -37.617 -33.601 12.476 1.00 84.56 1028 GLY A O 1
ATOM 7803 N N . TYR A 1 1029 ? -35.991 -32.513 11.372 1.00 86.25 1029 TYR A N 1
ATOM 7804 C CA . TYR A 1 1029 ? -34.906 -33.079 12.173 1.00 86.25 1029 TYR A CA 1
ATOM 7805 C C . TYR A 1 1029 ? -35.056 -32.667 13.644 1.00 86.25 1029 TYR A C 1
ATOM 7807 O O . TYR A 1 1029 ? -35.036 -31.478 13.968 1.00 86.25 1029 TYR A O 1
ATOM 7815 N N . GLN A 1 1030 ? -35.188 -33.639 14.546 1.00 84.81 1030 GLN A N 1
ATOM 7816 C CA . GLN A 1 1030 ? -35.182 -33.408 15.991 1.00 84.81 1030 GLN A CA 1
ATOM 7817 C C . GLN A 1 1030 ? -33.767 -33.560 16.535 1.00 84.81 1030 GLN A C 1
ATOM 7819 O O . GLN A 1 1030 ? -33.103 -34.567 16.285 1.00 84.81 1030 GLN A O 1
ATOM 7824 N N . VAL A 1 1031 ? -33.301 -32.554 17.275 1.00 86.06 1031 VAL A N 1
ATOM 7825 C CA . VAL A 1 1031 ? -31.983 -32.595 17.907 1.00 86.06 1031 VAL A CA 1
ATOM 7826 C C . VAL A 1 1031 ? -31.979 -33.691 18.981 1.00 86.06 1031 VAL A C 1
ATOM 7828 O O . VAL A 1 1031 ? -32.763 -33.608 19.926 1.00 86.06 1031 VAL A O 1
ATOM 7831 N N . PRO A 1 1032 ? -31.115 -34.716 18.868 1.00 84.25 1032 PRO A N 1
ATOM 7832 C CA . PRO A 1 1032 ? -31.029 -35.753 19.884 1.00 84.25 1032 PRO A CA 1
ATOM 7833 C C . PRO A 1 1032 ? -30.387 -35.203 21.160 1.00 84.25 1032 PRO A C 1
ATOM 7835 O O . PRO A 1 1032 ? -29.560 -34.290 21.107 1.00 84.25 1032 PRO A O 1
ATOM 7838 N N . CYS A 1 1033 ? -30.741 -35.803 22.294 1.00 85.62 1033 CYS A N 1
ATOM 7839 C CA . CYS A 1 1033 ? -30.131 -35.519 23.585 1.00 85.62 1033 CYS A CA 1
ATOM 7840 C C . CYS A 1 1033 ? -29.845 -36.827 24.328 1.00 85.62 1033 CYS A C 1
ATOM 7842 O O . CYS A 1 1033 ? -30.732 -37.670 24.465 1.00 85.62 1033 CYS A O 1
ATOM 7844 N N . SER A 1 1034 ? -28.613 -37.004 24.807 1.00 86.12 1034 SER A N 1
ATOM 7845 C CA . SER A 1 1034 ? -28.208 -38.194 25.561 1.00 86.12 1034 SER A CA 1
ATOM 7846 C C . SER A 1 1034 ? -28.569 -38.140 27.050 1.00 86.12 1034 SER A C 1
ATOM 7848 O O . SER A 1 1034 ? -28.534 -39.168 27.731 1.00 86.12 1034 SER A O 1
ATOM 7850 N N . CYS A 1 1035 ? -28.921 -36.964 27.583 1.00 89.69 1035 CYS A N 1
ATOM 7851 C CA . CYS A 1 1035 ? -29.220 -36.794 29.001 1.00 89.69 1035 CYS A CA 1
ATOM 7852 C C . CYS A 1 1035 ? -30.668 -37.219 29.316 1.00 89.69 1035 CYS A C 1
ATOM 7854 O O . CYS A 1 1035 ? -31.599 -36.546 28.889 1.00 89.69 1035 CYS A O 1
ATOM 7856 N N . PRO A 1 1036 ? -30.897 -38.264 30.137 1.00 91.88 1036 PRO A N 1
ATOM 7857 C CA . PRO A 1 1036 ? -32.241 -38.802 30.380 1.00 91.88 1036 PRO A CA 1
ATOM 7858 C C . PRO A 1 1036 ? -33.135 -37.900 31.245 1.00 91.88 1036 PRO A C 1
ATOM 7860 O O . PRO A 1 1036 ? -34.305 -38.210 31.450 1.00 91.88 1036 PRO A O 1
ATOM 7863 N N . LEU A 1 1037 ? -32.585 -36.821 31.811 1.00 93.69 1037 LEU A N 1
ATOM 7864 C CA . LEU A 1 1037 ? -33.329 -35.875 32.646 1.00 93.69 1037 LEU A CA 1
ATOM 7865 C C . LEU A 1 1037 ? -33.990 -34.762 31.830 1.00 93.69 1037 LEU A C 1
ATOM 7867 O O . LEU A 1 1037 ? -34.777 -33.992 32.380 1.00 93.69 1037 LEU A O 1
ATOM 7871 N N . VAL A 1 1038 ? -33.671 -34.661 30.541 1.00 93.62 1038 VAL A N 1
ATOM 7872 C CA . VAL A 1 1038 ? -34.172 -33.618 29.652 1.00 93.62 1038 VAL A CA 1
ATOM 7873 C C . VAL A 1 1038 ? -34.625 -34.208 28.324 1.00 93.62 1038 VAL A C 1
ATOM 7875 O O . VAL A 1 1038 ? -34.212 -35.293 27.928 1.00 93.62 1038 VAL A O 1
ATOM 7878 N N . GLU A 1 1039 ? -35.470 -33.469 27.625 1.00 93.62 1039 GLU A N 1
ATOM 7879 C CA . GLU A 1 1039 ? -35.913 -33.779 26.272 1.00 93.62 1039 GLU A CA 1
ATOM 7880 C C . GLU A 1 1039 ? -35.900 -32.511 25.416 1.00 93.62 1039 GLU A C 1
ATOM 7882 O O . GLU A 1 1039 ? -36.024 -31.402 25.935 1.00 93.62 1039 GLU A O 1
ATOM 7887 N N . VAL A 1 1040 ? -35.714 -32.656 24.102 1.00 92.06 1040 VAL A N 1
ATOM 7888 C CA . VAL A 1 1040 ? -35.725 -31.535 23.153 1.00 92.06 1040 VAL A CA 1
ATOM 7889 C C . VAL A 1 1040 ? -36.930 -31.679 22.241 1.00 92.06 1040 VAL A C 1
ATOM 7891 O O . VAL A 1 1040 ? -37.101 -32.698 21.574 1.00 92.06 1040 VAL A O 1
ATOM 7894 N N . HIS A 1 1041 ? -37.765 -30.649 22.186 1.00 89.81 1041 HIS A N 1
ATOM 7895 C CA . HIS A 1 1041 ? -38.904 -30.601 21.276 1.00 89.81 1041 HIS A CA 1
ATOM 7896 C C . HIS A 1 1041 ? -39.192 -29.164 20.825 1.00 89.81 1041 HIS A C 1
ATOM 7898 O O . HIS A 1 1041 ? -38.571 -28.205 21.287 1.00 89.81 1041 HIS A O 1
ATOM 7904 N N . ALA A 1 1042 ? -40.113 -29.004 19.872 1.00 85.19 1042 ALA A N 1
ATOM 7905 C CA . ALA A 1 1042 ? -40.495 -27.694 19.347 1.00 85.19 1042 ALA A CA 1
ATOM 7906 C C . ALA A 1 1042 ? -41.082 -26.780 20.445 1.00 85.19 1042 ALA A C 1
ATOM 7908 O O . ALA A 1 1042 ? -41.808 -27.241 21.327 1.00 85.19 1042 ALA A O 1
ATOM 7909 N N . ASN A 1 1043 ? -40.785 -25.483 20.355 1.00 85.19 1043 ASN A N 1
ATOM 7910 C CA . ASN A 1 1043 ? -41.171 -24.415 21.280 1.00 85.19 1043 ASN A CA 1
ATOM 7911 C C . ASN A 1 1043 ? -41.662 -23.168 20.507 1.00 85.19 1043 ASN A C 1
ATOM 7913 O O . ASN A 1 1043 ? -41.201 -22.044 20.715 1.00 85.19 1043 ASN A O 1
ATOM 7917 N N . GLY A 1 1044 ? -42.573 -23.378 19.551 1.00 76.88 1044 GLY A N 1
ATOM 7918 C CA . GLY A 1 1044 ? -43.161 -22.309 18.737 1.00 76.88 1044 GLY A CA 1
ATOM 7919 C C . GLY A 1 1044 ? -42.128 -21.542 17.903 1.00 76.88 1044 GLY A C 1
ATOM 7920 O O . GLY A 1 1044 ? -41.267 -22.139 17.260 1.00 76.88 1044 GLY A O 1
ATOM 7921 N N . GLU A 1 1045 ? -42.206 -20.209 17.923 1.00 69.31 1045 GLU A N 1
ATOM 7922 C CA . GLU A 1 1045 ? -41.288 -19.322 17.191 1.00 69.31 1045 GLU A CA 1
ATOM 7923 C C . GLU A 1 1045 ? -39.836 -19.372 17.710 1.00 69.31 1045 GLU A C 1
ATOM 7925 O O . GLU A 1 1045 ? -38.930 -18.918 17.016 1.00 69.31 1045 GLU A O 1
ATOM 7930 N N . MET A 1 1046 ? -39.588 -19.965 18.890 1.00 68.31 1046 MET A N 1
ATOM 7931 C CA . MET A 1 1046 ? -38.235 -20.155 19.439 1.00 68.31 1046 MET A CA 1
ATOM 7932 C C . MET A 1 1046 ? -37.497 -21.380 18.866 1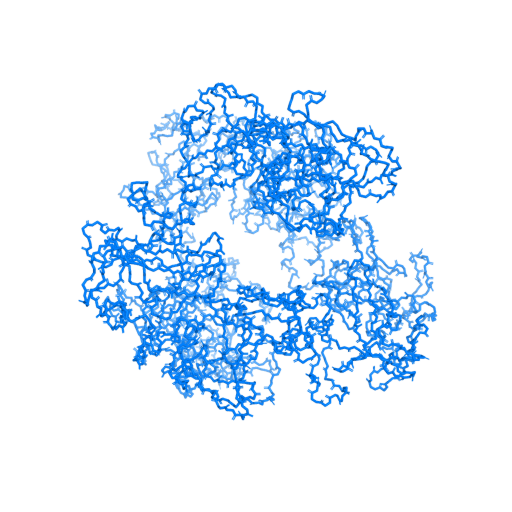.00 68.31 1046 MET A C 1
ATOM 7934 O O . MET A 1 1046 ? -36.375 -21.663 19.278 1.00 68.31 1046 MET A O 1
ATOM 7938 N N . GLY A 1 1047 ? -38.088 -22.116 17.919 1.00 78.94 1047 GLY A N 1
ATOM 7939 C CA . GLY A 1 1047 ? -37.461 -23.304 17.331 1.00 78.94 1047 GLY A CA 1
ATOM 7940 C C . GLY A 1 1047 ? -37.587 -24.529 18.238 1.00 78.94 1047 GLY A C 1
ATOM 7941 O O . GLY A 1 1047 ? -38.671 -24.803 18.742 1.00 78.94 1047 GLY A O 1
ATOM 7942 N N . GLN A 1 1048 ? -36.515 -25.301 18.418 1.00 88.50 1048 GLN A N 1
ATOM 7943 C CA . GLN A 1 1048 ? -36.476 -26.407 19.385 1.00 88.50 1048 GLN A CA 1
ATOM 7944 C C . GLN A 1 1048 ? -35.806 -25.940 20.677 1.00 88.50 1048 GLN A C 1
ATOM 7946 O O . GLN A 1 1048 ? -34.803 -25.232 20.622 1.00 88.50 1048 GLN A O 1
ATOM 7951 N N . ALA A 1 1049 ? -36.347 -26.346 21.824 1.00 90.75 1049 ALA A N 1
ATOM 7952 C CA . ALA A 1 1049 ? -35.795 -26.016 23.131 1.00 90.75 1049 ALA A CA 1
ATOM 7953 C C . ALA A 1 1049 ? -35.732 -27.251 24.035 1.00 90.75 1049 ALA A C 1
ATOM 7955 O O . ALA A 1 1049 ? -36.444 -28.231 23.812 1.00 90.75 1049 ALA A O 1
ATOM 7956 N N . THR A 1 1050 ? -34.874 -27.190 25.049 1.00 93.25 1050 THR A N 1
ATOM 7957 C CA . THR A 1 1050 ? -34.687 -28.263 26.032 1.00 93.25 1050 THR A CA 1
ATOM 7958 C C . THR A 1 1050 ? -35.647 -28.101 27.213 1.00 93.25 1050 THR A C 1
ATOM 7960 O O . THR A 1 1050 ? -35.692 -27.041 27.836 1.00 93.25 1050 THR A O 1
ATOM 7963 N N . PHE A 1 1051 ? -36.375 -29.158 27.566 1.00 94.38 1051 PHE A N 1
ATOM 7964 C CA . PHE A 1 1051 ? -37.333 -29.224 28.674 1.00 94.38 1051 PHE A CA 1
ATOM 7965 C C . PHE A 1 1051 ? -36.942 -30.330 29.658 1.00 94.38 1051 PHE A C 1
ATOM 7967 O O . PHE A 1 1051 ? -36.224 -31.262 29.305 1.00 94.38 1051 PHE A O 1
ATOM 7974 N N . ALA A 1 1052 ? -37.386 -30.230 30.908 1.00 95.62 1052 ALA A N 1
ATOM 7975 C CA . ALA A 1 1052 ? -37.188 -31.281 31.899 1.00 95.62 1052 ALA A CA 1
ATOM 7976 C C . ALA A 1 1052 ? -38.057 -32.504 31.559 1.00 95.62 1052 ALA A C 1
ATOM 7978 O O . ALA A 1 1052 ? -39.280 -32.399 31.546 1.00 95.62 1052 ALA A O 1
ATOM 7979 N N . ALA A 1 1053 ? -37.456 -33.673 31.341 1.00 94.69 1053 ALA A N 1
ATOM 7980 C CA . ALA A 1 1053 ? -38.205 -34.913 31.104 1.00 94.69 1053 ALA A CA 1
ATOM 7981 C C . ALA A 1 1053 ? -38.783 -35.496 32.411 1.00 94.69 1053 ALA A C 1
ATOM 7983 O O . ALA A 1 1053 ? -39.762 -36.239 32.407 1.00 94.69 1053 ALA A O 1
ATOM 7984 N N . VAL A 1 1054 ? -38.171 -35.151 33.548 1.00 95.38 1054 VAL A N 1
ATOM 7985 C CA . VAL A 1 1054 ? -38.562 -35.575 34.900 1.00 95.38 1054 VAL A CA 1
ATOM 7986 C C . VAL A 1 1054 ? -38.436 -34.405 35.876 1.00 95.38 1054 VAL A C 1
ATOM 7988 O O . VAL A 1 1054 ? -37.818 -33.391 35.558 1.00 95.38 1054 VAL A O 1
ATOM 7991 N N . ASP A 1 1055 ? -38.980 -34.542 37.084 1.00 96.25 1055 ASP A N 1
ATOM 7992 C CA . ASP A 1 1055 ? -38.733 -33.572 38.154 1.00 96.25 1055 ASP A CA 1
ATOM 7993 C C . ASP A 1 1055 ? -37.238 -33.573 38.542 1.00 96.25 1055 ASP A C 1
ATOM 7995 O O . ASP A 1 1055 ? -36.677 -34.609 38.906 1.00 96.25 1055 ASP A O 1
ATOM 7999 N N . ILE A 1 1056 ? -36.591 -32.405 38.503 1.00 95.81 1056 ILE A N 1
ATOM 8000 C CA . ILE A 1 1056 ? -35.176 -32.221 38.859 1.00 95.81 1056 ILE A CA 1
ATOM 8001 C C . ILE A 1 1056 ? -35.097 -31.432 40.168 1.00 95.81 1056 ILE A C 1
ATOM 8003 O O . ILE A 1 1056 ? -35.574 -30.299 40.272 1.00 95.81 1056 ILE A O 1
ATOM 8007 N N . ALA A 1 1057 ? -34.482 -32.025 41.193 1.00 94.56 1057 ALA A N 1
ATOM 8008 C CA . ALA A 1 1057 ? -34.318 -31.373 42.489 1.00 94.56 1057 ALA A CA 1
ATOM 8009 C C . ALA A 1 1057 ? -33.304 -30.215 42.428 1.00 94.56 1057 ALA A C 1
ATOM 8011 O O . ALA A 1 1057 ? -32.311 -30.264 41.698 1.00 94.56 1057 ALA A O 1
ATOM 8012 N N . ALA A 1 1058 ? -33.526 -29.185 43.251 1.00 93.38 1058 ALA A N 1
ATOM 8013 C CA . ALA A 1 1058 ? -32.601 -28.060 43.377 1.00 93.38 1058 ALA A CA 1
ATOM 8014 C C . ALA A 1 1058 ? -31.184 -28.530 43.750 1.00 93.38 1058 ALA A C 1
ATOM 8016 O O . ALA A 1 1058 ? -31.012 -29.399 44.604 1.00 93.38 1058 ALA A O 1
ATOM 8017 N N . GLY A 1 1059 ? -30.167 -27.921 43.143 1.00 90.81 1059 GLY A N 1
ATOM 8018 C CA . GLY A 1 1059 ? -28.757 -28.191 43.420 1.00 90.81 1059 GLY A CA 1
ATOM 8019 C C . GLY A 1 1059 ? -28.136 -29.339 42.620 1.00 90.81 1059 GLY A C 1
ATOM 8020 O O . GLY A 1 1059 ? -26.905 -29.388 42.552 1.00 90.81 1059 GLY A O 1
ATOM 8021 N N . ILE A 1 1060 ? -28.934 -30.203 41.977 1.00 93.75 1060 ILE A N 1
ATOM 8022 C CA . ILE A 1 1060 ? -28.430 -31.280 41.109 1.00 93.75 1060 ILE A CA 1
ATOM 8023 C C . ILE A 1 1060 ? -27.660 -30.682 39.927 1.00 93.75 1060 ILE A C 1
ATOM 8025 O O . ILE A 1 1060 ? -28.138 -29.750 39.277 1.00 93.75 1060 ILE A O 1
ATOM 8029 N N . CYS A 1 1061 ? -26.473 -31.233 39.655 1.00 91.75 1061 CYS A N 1
ATOM 8030 C CA . CYS A 1 1061 ? -25.736 -31.001 38.415 1.00 91.75 1061 CYS A CA 1
ATOM 8031 C C . CYS A 1 1061 ? -26.100 -32.103 37.415 1.00 91.75 1061 CYS A C 1
ATOM 8033 O O . CYS A 1 1061 ? -26.056 -33.285 37.752 1.00 91.75 1061 CYS A O 1
ATOM 8035 N N . PHE A 1 1062 ? -26.493 -31.717 36.210 1.00 92.44 1062 PHE A N 1
ATOM 8036 C CA . PHE A 1 1062 ? -26.929 -32.602 35.141 1.00 92.44 1062 PHE A CA 1
ATOM 8037 C C . PHE A 1 1062 ? -26.502 -32.038 33.783 1.00 92.44 1062 PHE A C 1
ATOM 8039 O O . PHE A 1 1062 ? -25.950 -30.944 33.696 1.00 92.44 1062 PHE A O 1
ATOM 8046 N N . PHE A 1 1063 ? -26.753 -32.801 32.721 1.00 87.75 1063 PHE A N 1
ATOM 8047 C CA . PHE A 1 1063 ? -26.492 -32.405 31.339 1.00 87.75 1063 PHE A CA 1
ATOM 8048 C C . PHE A 1 1063 ? -25.035 -31.976 31.069 1.00 87.75 1063 PHE A C 1
ATOM 8050 O O . PHE A 1 1063 ? -24.746 -30.822 30.754 1.00 87.75 1063 PHE A O 1
ATOM 8057 N N . GLN A 1 1064 ? -24.103 -32.917 31.252 1.00 90.19 1064 GLN A N 1
ATOM 8058 C CA . GLN A 1 1064 ? -22.673 -32.702 31.016 1.00 90.19 1064 GLN A CA 1
ATOM 8059 C C . GLN A 1 1064 ? -22.339 -32.879 29.535 1.00 90.19 1064 GLN A C 1
ATOM 8061 O O . GLN A 1 1064 ? -22.596 -33.944 28.976 1.00 90.19 1064 GLN A O 1
ATOM 8066 N N . VAL A 1 1065 ? -21.735 -31.864 28.915 1.00 88.94 1065 VAL A N 1
ATOM 8067 C CA . VAL A 1 1065 ? -21.437 -31.868 27.477 1.00 88.94 1065 VAL A CA 1
ATOM 8068 C C . VAL A 1 1065 ? -19.999 -31.432 27.217 1.00 88.94 1065 VAL A C 1
ATOM 8070 O O . VAL A 1 1065 ? -19.536 -30.428 27.758 1.00 88.94 1065 VAL A O 1
ATOM 8073 N N . LYS A 1 1066 ? -19.299 -32.193 26.367 1.00 89.50 1066 LYS A N 1
ATOM 8074 C CA . LYS A 1 1066 ? -17.989 -31.843 25.797 1.00 89.50 1066 LYS A CA 1
ATOM 8075 C C . LYS A 1 1066 ? -18.148 -31.334 24.367 1.00 89.50 1066 LYS A C 1
ATOM 8077 O O . LYS A 1 1066 ? -19.123 -31.663 23.694 1.00 89.50 1066 LYS A O 1
ATOM 8082 N N . GLY A 1 1067 ? -17.171 -30.573 23.890 1.00 87.56 1067 GLY A N 1
ATOM 8083 C CA . GLY A 1 1067 ? -17.208 -29.981 22.555 1.00 87.56 1067 GLY A CA 1
ATOM 8084 C C . GLY A 1 1067 ? -15.839 -29.559 22.027 1.00 87.56 1067 GLY A C 1
ATOM 8085 O O . GLY A 1 1067 ? -14.813 -29.783 22.669 1.00 87.56 1067 GLY A O 1
ATOM 8086 N N . LEU A 1 1068 ? -15.848 -28.927 20.854 1.00 89.38 1068 LEU A N 1
ATOM 8087 C CA . LEU A 1 1068 ? -14.668 -28.392 20.176 1.00 89.38 1068 LEU A CA 1
ATOM 8088 C C . LEU A 1 1068 ? -14.352 -26.991 20.719 1.00 89.38 1068 LEU A C 1
ATOM 8090 O O . LEU A 1 1068 ? -15.210 -26.111 20.693 1.00 89.38 1068 LEU A O 1
ATOM 8094 N N . CYS A 1 1069 ? -13.132 -26.756 21.201 1.00 91.38 1069 CYS A N 1
ATOM 8095 C CA . CYS A 1 1069 ? -12.718 -25.428 21.664 1.00 91.38 1069 CYS A CA 1
ATOM 8096 C C . CYS A 1 1069 ? -12.234 -24.576 20.481 1.00 91.38 1069 CYS A C 1
ATOM 8098 O O . CYS A 1 1069 ? -11.265 -24.935 19.815 1.00 91.38 1069 CYS A O 1
ATOM 8100 N N . ILE A 1 1070 ? -12.869 -23.427 20.250 1.00 92.12 1070 ILE A N 1
ATOM 8101 C CA . ILE A 1 1070 ? -12.535 -22.475 19.180 1.00 92.12 1070 ILE A CA 1
ATOM 8102 C C . ILE A 1 1070 ? -12.209 -21.084 19.750 1.00 92.12 1070 ILE A C 1
ATOM 8104 O O . ILE A 1 1070 ? -12.674 -20.749 20.843 1.00 92.12 1070 ILE A O 1
ATOM 8108 N N . PRO A 1 1071 ? -11.416 -20.251 19.045 1.00 90.31 1071 PRO A N 1
ATOM 8109 C CA . PRO A 1 1071 ? -10.924 -18.989 19.597 1.00 90.31 1071 PRO A CA 1
ATOM 8110 C C . PRO A 1 1071 ? -11.866 -17.783 19.413 1.00 90.31 1071 PRO A C 1
ATOM 8112 O O . PRO A 1 1071 ? -11.422 -16.638 19.458 1.00 90.31 1071 PRO A O 1
ATOM 8115 N N . TYR A 1 1072 ? -13.153 -18.010 19.139 1.00 90.62 1072 TYR A N 1
ATOM 8116 C CA . TYR A 1 1072 ? -14.137 -16.956 18.863 1.00 90.62 1072 TYR A CA 1
ATOM 8117 C C . TYR A 1 1072 ? -15.560 -17.395 19.250 1.00 90.62 1072 TYR A C 1
ATOM 8119 O O . TYR A 1 1072 ? -15.858 -18.590 19.172 1.00 90.62 1072 TYR A O 1
ATOM 8127 N N . PRO A 1 1073 ? -16.454 -16.462 19.629 1.00 89.38 1073 PRO A N 1
ATOM 8128 C CA . PRO A 1 1073 ? -17.847 -16.780 19.927 1.00 89.38 1073 PRO A CA 1
ATOM 8129 C C . PRO A 1 1073 ? -18.665 -17.016 18.648 1.00 89.38 1073 PRO A C 1
ATOM 8131 O O . PRO A 1 1073 ? -18.467 -16.357 17.626 1.00 89.38 1073 PRO A O 1
ATOM 8134 N N . THR A 1 1074 ? -19.639 -17.919 18.729 1.00 86.62 1074 THR A N 1
ATOM 8135 C CA . THR A 1 1074 ? -20.691 -18.177 17.727 1.00 86.62 1074 THR A CA 1
ATOM 8136 C C . THR A 1 1074 ? -22.062 -18.158 18.415 1.00 86.62 1074 THR A C 1
ATOM 8138 O O . THR A 1 1074 ? -22.143 -17.801 19.592 1.00 86.62 1074 THR A O 1
ATOM 8141 N N . LEU A 1 1075 ? -23.151 -18.473 17.707 1.00 81.88 1075 LEU A N 1
ATOM 8142 C CA . LEU A 1 1075 ? -24.468 -18.638 18.338 1.00 81.88 1075 LEU A CA 1
ATOM 8143 C C . LEU A 1 1075 ? -24.501 -19.847 19.295 1.00 81.88 1075 LEU A C 1
ATOM 8145 O O . LEU A 1 1075 ? -25.186 -19.805 20.310 1.00 81.88 1075 LEU A O 1
ATOM 8149 N N . ASP A 1 1076 ? -23.731 -20.896 18.990 1.00 84.12 1076 ASP A N 1
ATOM 8150 C CA . ASP A 1 1076 ? -23.768 -22.198 19.673 1.00 84.12 1076 ASP A CA 1
ATOM 8151 C C . ASP A 1 1076 ? -22.529 -22.434 20.544 1.00 84.12 1076 ASP A C 1
ATOM 8153 O O . ASP A 1 1076 ? -22.044 -23.561 20.682 1.00 84.12 1076 ASP A O 1
ATOM 8157 N N . THR A 1 1077 ? -21.968 -21.355 21.091 1.00 91.31 1077 THR A N 1
ATOM 8158 C CA . THR A 1 1077 ? -20.809 -21.440 21.976 1.00 91.31 1077 THR A CA 1
ATOM 8159 C C . THR A 1 1077 ? -21.065 -20.889 23.361 1.00 91.31 1077 THR A C 1
ATOM 8161 O O . THR A 1 1077 ? -21.873 -19.982 23.530 1.00 91.31 1077 THR A O 1
ATOM 8164 N N . ILE A 1 1078 ? -20.301 -21.404 24.325 1.00 92.50 1078 ILE A N 1
ATOM 8165 C CA . ILE A 1 1078 ? -20.190 -20.873 25.681 1.00 92.50 1078 ILE A CA 1
ATOM 8166 C C . ILE A 1 1078 ? -18.719 -20.618 25.979 1.00 92.50 1078 ILE A C 1
ATOM 8168 O O . ILE A 1 1078 ? -17.869 -21.488 25.772 1.00 92.50 1078 ILE A O 1
ATOM 8172 N N . MET A 1 1079 ? -18.419 -19.425 26.478 1.00 94.12 1079 MET A N 1
ATOM 8173 C CA . MET A 1 1079 ? -17.082 -19.051 26.912 1.00 94.12 1079 MET A CA 1
ATOM 8174 C C . MET A 1 1079 ? -16.597 -19.933 28.074 1.00 94.12 1079 MET A C 1
ATOM 8176 O O . MET A 1 1079 ? -17.198 -19.970 29.152 1.00 94.12 1079 MET A O 1
ATOM 8180 N N . LEU A 1 1080 ? -15.483 -20.633 27.855 1.00 92.31 1080 LEU A N 1
ATOM 8181 C CA . LEU A 1 1080 ? -14.775 -21.399 28.883 1.00 92.31 1080 LEU A CA 1
ATOM 8182 C C . LEU A 1 1080 ? -13.758 -20.529 29.620 1.00 92.31 1080 LEU A C 1
ATOM 8184 O O . LEU A 1 1080 ? -13.640 -20.629 30.840 1.00 92.31 1080 LEU A O 1
ATOM 8188 N N . ASP A 1 1081 ? -13.026 -19.714 28.859 1.00 89.81 1081 ASP A N 1
ATOM 8189 C CA . ASP A 1 1081 ? -11.955 -18.828 29.313 1.00 89.81 1081 ASP A CA 1
ATOM 8190 C C . ASP A 1 1081 ? -11.730 -17.706 28.282 1.00 89.81 1081 ASP A C 1
ATOM 8192 O O . ASP A 1 1081 ? -12.347 -17.715 27.211 1.00 89.81 1081 ASP A O 1
ATOM 8196 N N . GLU A 1 1082 ? -10.854 -16.744 28.571 1.00 86.06 1082 GLU A N 1
ATOM 8197 C CA . GLU A 1 1082 ? -10.502 -15.686 27.619 1.00 86.06 1082 GLU A CA 1
ATOM 8198 C C . GLU A 1 1082 ? -9.992 -16.264 26.289 1.00 86.06 1082 GLU A C 1
ATOM 8200 O O . GLU A 1 1082 ? -9.066 -17.074 26.242 1.00 86.06 1082 GLU A O 1
ATOM 8205 N N . GLY A 1 1083 ? -10.652 -15.888 25.187 1.00 88.00 1083 GLY A N 1
ATOM 8206 C CA . GLY A 1 1083 ? -10.341 -16.398 23.850 1.00 88.00 1083 GLY A CA 1
ATOM 8207 C C . GLY A 1 1083 ? -10.615 -17.893 23.655 1.00 88.00 1083 GLY A C 1
ATOM 8208 O O . GLY A 1 1083 ? -10.106 -18.471 22.699 1.00 88.00 1083 GLY A O 1
ATOM 8209 N N . ARG A 1 1084 ? -11.387 -18.547 24.535 1.00 91.94 1084 ARG A N 1
ATOM 8210 C CA . ARG A 1 1084 ? -11.724 -19.975 24.440 1.00 91.94 1084 ARG A CA 1
ATOM 8211 C C . ARG A 1 1084 ? -13.226 -20.185 24.564 1.00 91.94 1084 ARG A C 1
ATOM 8213 O O . ARG A 1 1084 ? -13.801 -20.055 25.642 1.00 91.94 1084 ARG A O 1
ATOM 8220 N N . HIS A 1 1085 ? -13.848 -20.573 23.460 1.00 92.69 1085 HIS A N 1
ATOM 8221 C CA . HIS A 1 1085 ? -15.283 -20.806 23.360 1.00 92.69 1085 HIS A CA 1
ATOM 8222 C C . HIS A 1 1085 ? -15.542 -22.272 23.022 1.00 92.69 1085 HIS A C 1
ATOM 8224 O O . HIS A 1 1085 ? -14.961 -22.817 22.084 1.00 92.69 1085 HIS A O 1
ATOM 8230 N N . LEU A 1 1086 ? -16.395 -22.930 23.804 1.00 92.94 1086 LEU A N 1
ATOM 8231 C CA . LEU A 1 1086 ? -16.777 -24.312 23.560 1.00 92.94 1086 LEU A CA 1
ATOM 8232 C C . LEU A 1 1086 ? -17.915 -24.352 22.554 1.00 92.94 1086 LEU A C 1
ATOM 8234 O O . LEU A 1 1086 ? -18.976 -23.821 22.848 1.00 92.94 1086 LEU A O 1
ATOM 8238 N N . LEU A 1 1087 ? -17.711 -25.010 21.419 1.00 90.19 1087 LEU A N 1
ATOM 8239 C CA . LEU A 1 1087 ? -18.746 -25.362 20.457 1.00 90.19 1087 LEU A CA 1
ATOM 8240 C C . LEU A 1 1087 ? -19.269 -26.770 20.796 1.00 90.19 1087 LEU A C 1
ATOM 8242 O O . LEU A 1 1087 ? -18.520 -27.745 20.696 1.00 90.19 1087 LEU A O 1
ATOM 8246 N N . PHE A 1 1088 ? -20.525 -26.887 21.229 1.00 88.94 1088 PHE A N 1
ATOM 8247 C CA . PHE A 1 1088 ? -21.084 -28.113 21.823 1.00 88.94 1088 PHE A CA 1
ATOM 8248 C C . PHE A 1 1088 ? -22.402 -28.560 21.175 1.00 88.94 1088 PHE A C 1
ATOM 8250 O O . PHE A 1 1088 ? -23.086 -27.784 20.517 1.00 88.94 1088 PHE A O 1
ATOM 8257 N N . ALA A 1 1089 ? -22.752 -29.836 21.356 1.00 84.44 1089 ALA A N 1
ATOM 8258 C CA . ALA A 1 1089 ? -23.922 -30.472 20.745 1.00 84.44 1089 ALA A CA 1
ATOM 8259 C C . ALA A 1 1089 ? -24.778 -31.221 21.793 1.00 84.44 1089 ALA A C 1
ATOM 8261 O O . ALA A 1 1089 ? -24.769 -30.867 22.969 1.00 84.44 1089 ALA A O 1
ATOM 8262 N N . ASP A 1 1090 ? -25.505 -32.263 21.368 1.00 84.88 1090 ASP A N 1
ATOM 8263 C CA . ASP A 1 1090 ? -26.259 -33.189 22.234 1.00 84.88 1090 ASP A CA 1
ATOM 8264 C C . ASP A 1 1090 ? -27.475 -32.587 22.973 1.00 84.88 1090 ASP A C 1
ATOM 8266 O O . ASP A 1 1090 ? -27.832 -32.974 24.083 1.00 84.88 1090 ASP A O 1
ATOM 8270 N N . GLY A 1 1091 ? -28.121 -31.598 22.358 1.00 85.31 1091 GLY A N 1
ATOM 8271 C CA . GLY A 1 1091 ? -29.294 -30.905 22.891 1.00 85.31 1091 GLY A CA 1
ATOM 8272 C C . GLY A 1 1091 ? -28.940 -29.722 23.791 1.00 85.31 1091 GLY A C 1
ATOM 8273 O O . GLY A 1 1091 ? -29.802 -28.887 24.061 1.00 85.31 1091 GLY A O 1
ATOM 8274 N N . ALA A 1 1092 ? -27.683 -29.588 24.232 1.00 88.44 1092 ALA A N 1
ATOM 8275 C CA . ALA A 1 1092 ? -27.263 -28.424 25.012 1.00 88.44 1092 ALA A CA 1
ATOM 8276 C C . ALA A 1 1092 ? -27.305 -27.141 24.170 1.00 88.44 1092 ALA A C 1
ATOM 8278 O O . ALA A 1 1092 ? -27.587 -26.071 24.704 1.00 88.44 1092 ALA A O 1
ATOM 8279 N N . GLN A 1 1093 ? -27.129 -27.244 22.848 1.00 86.69 1093 GLN A N 1
ATOM 8280 C CA . GLN A 1 1093 ? -27.317 -26.129 21.914 1.00 86.69 1093 GLN A CA 1
ATOM 8281 C C . GLN A 1 1093 ? -28.770 -25.616 21.852 1.00 86.69 1093 GLN A C 1
ATOM 8283 O O . GLN A 1 1093 ? -29.020 -24.553 21.299 1.00 86.69 1093 GLN A O 1
ATOM 8288 N N . CYS A 1 1094 ? -29.733 -26.351 22.425 1.00 88.94 1094 CYS A N 1
ATOM 8289 C CA . CYS A 1 1094 ? -31.146 -25.967 22.511 1.00 88.94 1094 CYS A CA 1
ATOM 8290 C C . CYS A 1 1094 ? -31.542 -25.406 23.894 1.00 88.94 1094 CYS A C 1
ATOM 8292 O O . CYS A 1 1094 ? -32.727 -25.196 24.164 1.00 88.94 1094 CYS A O 1
ATOM 8294 N N . LEU A 1 1095 ? -30.582 -25.163 24.796 1.00 91.50 1095 LEU A N 1
ATOM 8295 C CA . LEU A 1 1095 ? -30.850 -24.541 26.096 1.00 91.50 1095 LEU A CA 1
ATOM 8296 C C . LEU A 1 1095 ? -31.304 -23.089 25.919 1.00 91.50 1095 LEU A C 1
ATOM 8298 O O . LEU A 1 1095 ? -30.602 -22.275 25.321 1.00 91.50 1095 LEU A O 1
ATOM 8302 N N . ALA A 1 1096 ? -32.461 -22.739 26.477 1.00 90.25 1096 ALA A N 1
ATOM 8303 C CA . ALA A 1 1096 ? -33.064 -21.429 26.262 1.00 90.25 1096 ALA A CA 1
ATOM 8304 C C . ALA A 1 1096 ? -32.485 -20.335 27.177 1.00 90.25 1096 ALA A C 1
ATOM 8306 O O . ALA A 1 1096 ? -31.964 -20.596 28.266 1.00 90.25 1096 ALA A O 1
ATOM 8307 N N . HIS A 1 1097 ? -32.629 -19.079 26.752 1.00 90.75 1097 HIS A N 1
ATOM 8308 C CA . HIS A 1 1097 ? -32.368 -17.922 27.602 1.00 90.75 1097 HIS A CA 1
ATOM 8309 C C . HIS A 1 1097 ? -33.567 -17.623 28.512 1.00 90.75 1097 HIS A C 1
ATOM 8311 O O . HIS A 1 1097 ? -34.699 -17.529 28.041 1.00 90.75 1097 HIS A O 1
ATOM 8317 N N . SER A 1 1098 ? -33.318 -17.336 29.791 1.00 90.62 1098 SER A N 1
ATOM 8318 C CA . SER A 1 1098 ? -34.285 -16.651 30.660 1.00 90.62 1098 SER A CA 1
ATOM 8319 C C . SER A 1 1098 ? -33.589 -15.624 31.552 1.00 90.62 1098 SER A C 1
ATOM 8321 O O . SER A 1 1098 ? -32.520 -15.888 32.106 1.00 90.62 1098 SER A O 1
ATOM 8323 N N . CYS A 1 1099 ? -34.218 -14.457 31.732 1.00 87.12 1099 CYS A N 1
ATOM 8324 C CA . CYS A 1 1099 ? -33.790 -13.480 32.739 1.00 87.12 1099 CYS A CA 1
ATOM 8325 C C . CYS A 1 1099 ? -34.139 -13.925 34.173 1.00 87.12 1099 CYS A C 1
ATOM 8327 O O . CYS A 1 1099 ? -33.521 -13.436 35.113 1.00 87.12 1099 CYS A O 1
ATOM 8329 N N . ASP A 1 1100 ? -35.069 -14.876 34.330 1.00 90.25 1100 ASP A N 1
ATOM 8330 C CA . ASP A 1 1100 ? -35.345 -15.614 35.572 1.00 90.25 1100 ASP A CA 1
ATOM 8331 C C . ASP A 1 1100 ? -35.064 -17.114 35.341 1.00 90.25 1100 ASP A C 1
ATOM 8333 O O . ASP A 1 1100 ? -35.970 -17.881 34.996 1.00 90.25 1100 ASP A O 1
ATOM 8337 N N . PRO A 1 1101 ? -33.786 -17.527 35.356 1.00 93.38 1101 PRO A N 1
ATOM 8338 C CA . PRO A 1 1101 ? -33.395 -18.875 34.970 1.00 93.38 1101 PRO A CA 1
ATOM 8339 C C . PRO A 1 1101 ? -33.644 -19.899 36.077 1.00 93.38 1101 PRO A C 1
ATOM 8341 O O . PRO A 1 1101 ? -33.537 -19.602 37.267 1.00 93.38 1101 PRO A O 1
ATOM 8344 N N . ASN A 1 1102 ? -33.884 -21.151 35.685 1.00 94.88 1102 ASN A N 1
ATOM 8345 C CA . ASN A 1 1102 ? -33.950 -22.282 36.613 1.00 94.88 1102 ASN A CA 1
ATOM 8346 C C . ASN A 1 1102 ? -32.639 -23.082 36.677 1.00 94.88 1102 ASN A C 1
ATOM 8348 O O . ASN A 1 1102 ? -32.480 -23.907 37.577 1.00 94.88 1102 ASN A O 1
ATOM 8352 N N . VAL A 1 1103 ? -31.678 -22.792 35.796 1.00 94.88 1103 VAL A N 1
ATOM 8353 C CA . VAL A 1 1103 ? -30.354 -23.419 35.740 1.00 94.88 1103 VAL A CA 1
ATOM 8354 C C . VAL A 1 1103 ? -29.243 -22.366 35.681 1.00 94.88 1103 VAL A C 1
ATOM 8356 O O . VAL A 1 1103 ? -29.397 -21.307 35.075 1.00 94.88 1103 VAL A O 1
ATOM 8359 N N . ARG A 1 1104 ? -28.082 -22.674 36.273 1.00 94.25 1104 ARG A N 1
ATOM 8360 C CA . ARG A 1 1104 ? -26.806 -22.013 35.947 1.00 94.25 1104 ARG A CA 1
ATOM 8361 C C . ARG A 1 1104 ? -25.881 -22.968 35.200 1.00 94.25 1104 ARG A C 1
ATOM 8363 O O . ARG A 1 1104 ? -25.846 -24.154 35.522 1.00 94.25 1104 ARG A O 1
ATOM 8370 N N . VAL A 1 1105 ? -25.093 -22.440 34.270 1.00 94.25 1105 VAL A N 1
ATOM 8371 C CA . VAL A 1 1105 ? -24.049 -23.203 33.575 1.00 94.25 1105 VAL A CA 1
ATOM 8372 C C . VAL A 1 1105 ? -22.746 -23.120 34.367 1.00 94.25 1105 VAL A C 1
ATOM 8374 O O . VAL A 1 1105 ? -22.323 -22.042 34.787 1.00 94.25 1105 VAL A O 1
ATOM 8377 N N . ARG A 1 1106 ? -22.101 -24.265 34.578 1.00 92.69 1106 ARG A N 1
ATOM 8378 C CA . ARG A 1 1106 ? -20.741 -24.371 35.108 1.00 92.69 1106 ARG A CA 1
ATOM 8379 C C . ARG A 1 1106 ? -19.831 -24.829 33.977 1.00 92.69 1106 ARG A C 1
ATOM 8381 O O . ARG A 1 1106 ? -20.197 -25.717 33.217 1.00 92.69 1106 ARG A O 1
ATOM 8388 N N . VAL A 1 1107 ? -18.659 -24.218 33.879 1.00 92.00 1107 VAL A N 1
ATOM 8389 C CA . VAL A 1 1107 ? -17.673 -24.513 32.835 1.00 92.00 1107 VAL A CA 1
ATOM 8390 C C . VAL A 1 1107 ? -16.432 -25.142 33.453 1.00 92.00 1107 VAL A C 1
ATOM 8392 O O . VAL A 1 1107 ? -15.996 -24.738 34.532 1.00 92.00 1107 VAL A O 1
ATOM 8395 N N . ASP A 1 1108 ? -15.871 -26.120 32.754 1.00 89.69 1108 ASP A N 1
ATOM 8396 C CA . ASP A 1 1108 ? -14.570 -26.725 33.012 1.00 89.69 1108 ASP A CA 1
ATOM 8397 C C . ASP A 1 1108 ? -13.683 -26.466 31.790 1.00 89.69 1108 ASP A C 1
ATOM 8399 O O . ASP A 1 1108 ? -13.726 -27.172 30.776 1.00 89.69 1108 ASP A O 1
ATOM 8403 N N . ALA A 1 1109 ? -12.885 -25.402 31.893 1.00 84.88 1109 ALA A N 1
ATOM 8404 C CA . ALA A 1 1109 ? -11.986 -24.972 30.835 1.00 84.88 1109 ALA A CA 1
ATOM 8405 C C . ALA A 1 1109 ? -10.832 -25.956 30.590 1.00 84.88 1109 ALA A C 1
ATOM 8407 O O . ALA A 1 1109 ? -10.236 -25.924 29.516 1.00 84.88 1109 ALA A O 1
ATOM 8408 N N . MET A 1 1110 ? -10.487 -26.831 31.540 1.00 84.69 1110 MET A N 1
ATOM 8409 C CA . MET A 1 1110 ? -9.412 -27.808 31.338 1.00 84.69 1110 MET A CA 1
ATOM 8410 C C . MET A 1 1110 ? -9.882 -28.968 30.463 1.00 84.69 1110 MET A C 1
ATOM 8412 O O . MET A 1 1110 ? -9.146 -29.414 29.587 1.00 84.69 1110 MET A O 1
ATOM 8416 N N . ASN A 1 1111 ? -11.118 -29.425 30.669 1.00 87.25 1111 ASN A N 1
ATOM 8417 C CA . ASN A 1 1111 ? -11.670 -30.589 29.976 1.00 87.25 1111 ASN A CA 1
ATOM 8418 C C . ASN A 1 1111 ? -12.584 -30.244 28.787 1.00 87.25 1111 ASN A C 1
ATOM 8420 O O . ASN A 1 1111 ? -13.226 -31.150 28.250 1.00 87.25 1111 ASN A O 1
ATOM 8424 N N . ASN A 1 1112 ? -12.647 -28.968 28.376 1.00 90.31 1112 ASN A N 1
ATOM 8425 C CA . ASN A 1 1112 ? -13.538 -28.461 27.323 1.00 90.31 1112 ASN A CA 1
ATOM 8426 C C . ASN A 1 1112 ? -14.992 -28.919 27.538 1.00 90.31 1112 ASN A C 1
ATOM 8428 O O . ASN A 1 1112 ? -15.609 -29.521 26.656 1.00 90.31 1112 ASN A O 1
ATOM 8432 N N . MET A 1 1113 ? -15.513 -28.694 28.747 1.00 90.94 1113 MET A N 1
ATOM 8433 C CA . MET A 1 1113 ? -16.796 -29.240 29.188 1.00 90.94 1113 MET A CA 1
ATOM 8434 C C . MET A 1 1113 ? -17.663 -28.179 29.870 1.00 90.94 1113 MET A C 1
ATOM 8436 O O . MET A 1 1113 ? -17.156 -27.271 30.529 1.00 90.94 1113 MET A O 1
ATOM 8440 N N . LEU A 1 1114 ? -18.979 -28.329 29.751 1.00 92.25 1114 LEU A N 1
ATOM 8441 C CA . LEU A 1 1114 ? -19.975 -27.599 30.532 1.00 92.25 1114 LEU A CA 1
ATOM 8442 C C . LEU A 1 1114 ? -20.920 -28.562 31.260 1.00 92.25 1114 LEU A C 1
ATOM 8444 O O . LEU A 1 1114 ? -21.096 -29.705 30.838 1.00 92.25 1114 LEU A O 1
ATOM 8448 N N . GLU A 1 1115 ? -21.542 -28.093 32.339 1.00 93.25 1115 GLU A N 1
ATOM 8449 C CA . GLU A 1 1115 ? -22.622 -28.789 33.045 1.00 93.25 1115 GLU A CA 1
ATOM 8450 C C . GLU A 1 1115 ? -23.699 -27.805 33.531 1.00 93.25 1115 GLU A C 1
ATOM 8452 O O . GLU A 1 1115 ? -23.413 -26.648 33.852 1.00 93.25 1115 GLU A O 1
ATOM 8457 N N . CYS A 1 1116 ? -24.946 -28.262 33.612 1.00 94.12 1116 CYS A N 1
ATOM 8458 C CA . CYS A 1 1116 ? -26.079 -27.490 34.121 1.00 94.12 1116 CYS A CA 1
ATOM 8459 C C . CYS A 1 1116 ? -26.309 -27.785 35.607 1.00 94.12 1116 CYS A C 1
ATOM 8461 O O . CYS A 1 1116 ? -26.359 -28.943 36.000 1.00 94.12 1116 CYS A O 1
ATOM 8463 N N . GLN A 1 1117 ? -26.513 -26.768 36.446 1.00 95.12 1117 GLN A N 1
ATOM 8464 C CA . GLN A 1 1117 ? -26.932 -26.948 37.839 1.00 95.12 1117 GLN A CA 1
ATOM 8465 C C . GLN A 1 1117 ? -28.289 -26.294 38.105 1.00 95.12 1117 GLN A C 1
ATOM 8467 O O . GLN A 1 1117 ? -28.443 -25.091 37.887 1.00 95.12 1117 GLN A O 1
ATOM 8472 N N . ALA A 1 1118 ? -29.243 -27.058 38.644 1.00 95.69 1118 ALA A N 1
ATOM 8473 C CA . ALA A 1 1118 ? -30.569 -26.558 39.004 1.00 95.69 1118 ALA A CA 1
ATOM 8474 C C . ALA A 1 1118 ? -30.499 -25.521 40.145 1.00 95.69 1118 ALA A C 1
ATOM 8476 O O . ALA A 1 1118 ? -29.985 -25.806 41.229 1.00 95.69 1118 ALA A O 1
ATOM 8477 N N . LEU A 1 1119 ? -31.038 -24.321 39.916 1.00 93.88 1119 LEU A N 1
ATOM 8478 C CA . LEU A 1 1119 ? -31.111 -23.215 40.884 1.00 93.88 1119 LEU A CA 1
ATOM 8479 C C . LEU A 1 1119 ? -32.299 -23.351 41.850 1.00 93.88 1119 LEU A C 1
ATOM 8481 O O . LEU A 1 1119 ? -32.259 -22.829 42.962 1.00 93.88 1119 LEU A O 1
ATOM 8485 N N . ARG A 1 1120 ? -33.343 -24.071 41.431 1.00 94.19 1120 ARG A N 1
ATOM 8486 C CA . ARG A 1 1120 ? -34.553 -24.401 42.196 1.00 94.19 1120 ARG A CA 1
ATOM 8487 C C . ARG A 1 1120 ? -35.093 -25.760 41.733 1.00 94.19 1120 ARG A C 1
ATOM 8489 O O . ARG A 1 1120 ? -34.581 -26.278 40.744 1.00 94.19 1120 ARG A O 1
ATOM 8496 N N . PRO A 1 1121 ? -36.107 -26.347 42.392 1.00 95.88 1121 PRO A N 1
ATOM 8497 C CA . PRO A 1 1121 ? -36.791 -27.505 41.828 1.00 95.88 1121 PRO A CA 1
ATOM 8498 C C . PRO A 1 1121 ? -37.395 -27.150 40.458 1.00 95.88 1121 PRO A C 1
ATOM 8500 O O . PRO A 1 1121 ? -38.009 -26.085 40.320 1.00 95.88 1121 PRO A O 1
ATOM 8503 N N . ILE A 1 1122 ? -37.197 -28.019 39.467 1.00 96.44 1122 ILE A N 1
ATOM 8504 C CA . ILE A 1 1122 ? -37.697 -27.888 38.089 1.00 96.44 1122 ILE A CA 1
ATOM 8505 C C . ILE A 1 1122 ? -38.689 -29.025 37.869 1.00 96.44 1122 ILE A C 1
ATOM 8507 O O . ILE A 1 1122 ? -38.336 -30.181 38.099 1.00 96.44 1122 ILE A O 1
ATOM 8511 N N . LYS A 1 1123 ? -39.927 -28.718 37.481 1.00 95.62 1123 LYS A N 1
ATOM 8512 C CA . LYS A 1 1123 ? -40.931 -29.765 37.242 1.00 95.62 1123 LYS A CA 1
ATOM 8513 C C . LYS A 1 1123 ? -40.766 -30.397 35.864 1.00 95.62 1123 LYS A C 1
ATOM 8515 O O . LYS A 1 1123 ? -40.332 -29.724 34.936 1.00 95.62 1123 LYS A O 1
ATOM 8520 N N . ALA A 1 1124 ? -41.183 -31.651 35.714 1.00 95.88 1124 ALA A N 1
ATOM 8521 C CA . ALA A 1 1124 ? -41.317 -32.278 34.403 1.00 95.88 1124 ALA A CA 1
ATOM 8522 C C . ALA A 1 1124 ? -42.164 -31.397 33.456 1.00 95.88 1124 ALA A C 1
ATOM 8524 O O . ALA A 1 1124 ? -43.198 -30.851 33.855 1.00 95.88 1124 ALA A O 1
ATOM 8525 N N . GLY A 1 1125 ? -41.705 -31.238 32.215 1.00 93.88 1125 GLY A N 1
ATOM 8526 C CA . GLY A 1 1125 ? -42.271 -30.360 31.188 1.00 93.88 1125 GLY A CA 1
ATOM 8527 C C . GLY A 1 1125 ? -41.868 -28.884 31.294 1.00 93.88 1125 GLY A C 1
ATOM 8528 O O . GLY A 1 1125 ? -42.273 -28.079 30.459 1.00 93.88 1125 GLY A O 1
ATOM 8529 N N . GLU A 1 1126 ? -41.090 -28.487 32.301 1.00 94.31 1126 GLU A N 1
ATOM 8530 C CA . GLU A 1 1126 ? -40.630 -27.105 32.444 1.00 94.31 1126 GLU A CA 1
ATOM 8531 C C . GLU A 1 1126 ? -39.404 -26.820 31.550 1.00 94.31 1126 GLU A C 1
ATOM 8533 O O . GLU A 1 1126 ? -38.502 -27.649 31.434 1.00 94.31 1126 GLU A O 1
ATOM 8538 N N . LEU A 1 1127 ? -39.352 -25.636 30.924 1.00 93.06 1127 LEU A N 1
ATOM 8539 C CA . LEU A 1 1127 ? -38.253 -25.205 30.048 1.00 93.06 1127 LEU A CA 1
ATOM 8540 C C . LEU A 1 1127 ? -36.932 -25.113 30.824 1.00 93.06 1127 LEU A C 1
ATOM 8542 O O . LEU A 1 1127 ? -36.861 -24.393 31.818 1.00 93.06 1127 LEU A O 1
ATOM 8546 N N . ILE A 1 1128 ? -35.867 -25.759 30.351 1.00 95.00 1128 ILE A N 1
ATOM 8547 C CA . ILE A 1 1128 ? -34.524 -25.593 30.913 1.00 95.00 1128 ILE A CA 1
ATOM 8548 C C . ILE A 1 1128 ? -33.918 -24.308 30.354 1.00 95.00 1128 ILE A C 1
ATOM 8550 O O . ILE A 1 1128 ? -33.629 -24.210 29.158 1.00 95.00 1128 ILE A O 1
ATOM 8554 N N . ALA A 1 1129 ? -33.714 -23.318 31.223 1.00 93.69 1129 ALA A N 1
ATOM 8555 C CA . ALA A 1 1129 ? -33.215 -22.015 30.812 1.00 93.69 1129 ALA A CA 1
ATOM 8556 C C . ALA A 1 1129 ? -32.166 -21.450 31.773 1.00 93.69 1129 ALA A C 1
ATOM 8558 O O . ALA A 1 1129 ? -32.292 -21.547 32.998 1.00 93.69 1129 ALA A O 1
ATOM 8559 N N . PHE A 1 1130 ? -31.156 -20.796 31.202 1.00 94.00 1130 PHE A N 1
ATOM 8560 C CA . PHE A 1 1130 ? -30.104 -20.083 31.927 1.00 94.00 1130 PHE A CA 1
ATOM 8561 C C . PHE A 1 1130 ? -29.977 -18.641 31.417 1.00 94.00 1130 PHE A C 1
ATOM 8563 O O . PHE A 1 1130 ? -30.506 -18.285 30.363 1.00 94.00 1130 PHE A O 1
ATOM 8570 N N . ASN A 1 1131 ? -29.289 -17.774 32.159 1.00 92.94 1131 ASN A N 1
ATOM 8571 C CA . ASN A 1 1131 ? -29.064 -16.405 31.705 1.00 92.94 1131 ASN A CA 1
ATOM 8572 C C . ASN A 1 1131 ? -27.796 -16.337 30.846 1.00 92.94 1131 ASN A C 1
ATOM 8574 O O . ASN A 1 1131 ? -26.692 -16.421 31.375 1.00 92.94 1131 ASN A O 1
ATOM 8578 N N . TYR A 1 1132 ? -27.945 -16.146 29.535 1.00 93.31 1132 TYR A N 1
ATOM 8579 C CA . TYR A 1 1132 ? -26.812 -16.080 28.592 1.00 93.31 1132 TYR A CA 1
ATOM 8580 C C . TYR A 1 1132 ? -25.794 -14.986 28.939 1.00 93.31 1132 TYR A C 1
ATOM 8582 O O . TYR A 1 1132 ? -24.599 -15.152 28.707 1.00 93.31 1132 TYR A O 1
ATOM 8590 N N . ASN A 1 1133 ? -26.229 -13.887 29.570 1.00 90.81 1133 ASN A N 1
ATOM 8591 C CA . ASN A 1 1133 ? -25.291 -12.859 30.014 1.00 90.81 1133 ASN A CA 1
ATOM 8592 C C . ASN A 1 1133 ? -24.334 -13.389 31.091 1.00 90.81 1133 ASN A C 1
ATOM 8594 O O . ASN A 1 1133 ? -23.294 -12.792 31.292 1.00 90.81 1133 ASN A O 1
ATOM 8598 N N . ALA A 1 1134 ? -24.646 -14.488 31.783 1.00 92.62 1134 ALA A N 1
ATOM 8599 C CA . ALA A 1 1134 ? -23.779 -15.092 32.794 1.00 92.62 1134 ALA A CA 1
ATOM 8600 C C . ALA A 1 1134 ? -22.665 -15.986 32.210 1.00 92.62 1134 ALA A C 1
ATOM 8602 O O . ALA A 1 1134 ? -21.778 -16.408 32.955 1.00 92.62 1134 ALA A O 1
ATOM 8603 N N . THR A 1 1135 ? -22.700 -16.283 30.910 1.00 93.19 1135 THR A N 1
ATOM 8604 C CA . THR A 1 1135 ? -21.750 -17.192 30.247 1.00 93.19 1135 THR A CA 1
ATOM 8605 C C . THR A 1 1135 ? -20.996 -16.547 29.095 1.00 93.19 1135 THR A C 1
ATOM 8607 O O . THR A 1 1135 ? -19.937 -17.044 28.746 1.00 93.19 1135 THR A O 1
ATOM 8610 N N . GLU A 1 1136 ? -21.511 -15.459 28.521 1.00 91.50 1136 GLU A N 1
ATOM 8611 C CA . GLU A 1 1136 ? -20.888 -14.751 27.401 1.00 91.50 1136 GLU A CA 1
ATOM 8612 C C . GLU A 1 1136 ? -20.460 -13.340 27.801 1.00 91.50 1136 GLU A C 1
ATOM 8614 O O . GLU A 1 1136 ? -21.234 -12.589 28.402 1.00 91.50 1136 GLU A O 1
ATOM 8619 N N . TRP A 1 1137 ? -19.218 -12.970 27.469 1.00 91.12 1137 TRP A N 1
ATOM 8620 C CA . TRP A 1 1137 ? -18.681 -11.641 27.769 1.00 91.12 1137 TRP A CA 1
ATOM 8621 C C . TRP A 1 1137 ? -19.268 -10.596 26.819 1.00 91.12 1137 TRP A C 1
ATOM 8623 O O . TRP A 1 1137 ? -19.834 -9.594 27.261 1.00 91.12 1137 TRP A O 1
ATOM 8633 N N . ASP A 1 1138 ? -19.194 -10.885 25.522 1.00 88.75 1138 ASP A N 1
ATOM 8634 C CA . ASP A 1 1138 ? -19.737 -10.097 24.418 1.00 88.75 1138 ASP A CA 1
ATOM 8635 C C . ASP A 1 1138 ? -20.331 -11.091 23.408 1.00 88.75 1138 ASP A C 1
ATOM 8637 O O . ASP A 1 1138 ? -19.605 -11.917 22.853 1.00 88.75 1138 ASP A O 1
ATOM 8641 N N . MET A 1 1139 ? -21.654 -11.097 23.234 1.00 85.19 1139 MET A N 1
ATOM 8642 C CA . MET A 1 1139 ? -22.322 -12.101 22.401 1.00 85.19 1139 MET A CA 1
ATOM 8643 C C . MET A 1 1139 ? -22.083 -11.858 20.909 1.00 85.19 1139 MET A C 1
ATOM 8645 O O . MET A 1 1139 ? -22.180 -10.731 20.429 1.00 85.19 1139 MET A O 1
ATOM 8649 N N . SER A 1 1140 ? -21.891 -12.944 20.153 1.00 82.38 1140 SER A N 1
ATOM 8650 C CA . SER A 1 1140 ? -21.774 -12.907 18.687 1.00 82.38 1140 SER A CA 1
ATOM 8651 C C . SER A 1 1140 ? -23.043 -12.383 17.996 1.00 82.38 1140 SER A C 1
ATOM 8653 O O . SER A 1 1140 ? -22.954 -11.658 17.009 1.00 82.38 1140 SER A O 1
ATOM 8655 N N . THR A 1 1141 ? -24.222 -12.732 18.528 1.00 79.00 1141 THR A N 1
ATOM 8656 C CA . THR A 1 1141 ? -25.535 -12.365 17.975 1.00 79.00 1141 THR A CA 1
ATOM 8657 C C . THR A 1 1141 ? -26.474 -11.895 19.093 1.00 79.00 1141 THR A C 1
ATOM 8659 O O . THR A 1 1141 ? -27.177 -12.710 19.694 1.00 79.00 1141 THR A O 1
ATOM 8662 N N . PRO A 1 1142 ? -26.490 -10.591 19.417 1.00 80.19 1142 PRO A N 1
ATOM 8663 C CA . PRO A 1 1142 ? -27.464 -10.019 20.341 1.00 80.19 1142 PRO A CA 1
ATOM 8664 C C . PRO A 1 1142 ? -28.918 -10.197 19.883 1.00 80.19 1142 PRO A C 1
ATOM 8666 O O . PRO A 1 1142 ? -29.202 -10.167 18.687 1.00 80.19 1142 PRO A O 1
ATOM 8669 N N . PHE A 1 1143 ? -29.861 -10.319 20.822 1.00 82.00 1143 PHE A N 1
ATOM 8670 C CA . PHE A 1 1143 ? -31.288 -10.492 20.508 1.00 82.00 1143 PHE A CA 1
ATOM 8671 C C . PHE A 1 1143 ? -32.212 -9.879 21.572 1.00 82.00 1143 PHE A C 1
ATOM 8673 O O . PHE A 1 1143 ? -31.794 -9.557 22.688 1.00 82.00 1143 PHE A O 1
ATOM 8680 N N . ARG A 1 1144 ? -33.497 -9.718 21.226 1.00 77.75 1144 ARG A N 1
ATOM 8681 C CA . ARG A 1 1144 ? -34.544 -9.279 22.162 1.00 77.75 1144 ARG A CA 1
ATOM 8682 C C . ARG A 1 1144 ? -35.117 -10.473 22.922 1.00 77.75 1144 ARG A C 1
ATOM 8684 O O . ARG A 1 1144 ? -35.577 -11.435 22.318 1.00 77.75 1144 ARG A O 1
ATOM 8691 N N . CYS A 1 1145 ? -35.107 -10.397 24.245 1.00 80.50 1145 CYS A N 1
ATOM 8692 C CA . CYS A 1 1145 ? -35.590 -11.435 25.139 1.00 80.50 1145 CYS A CA 1
ATOM 8693 C C . CYS A 1 1145 ? -37.122 -11.528 25.134 1.00 80.50 1145 CYS A C 1
ATOM 8695 O O . CYS A 1 1145 ? -37.813 -10.525 25.310 1.00 80.50 1145 CYS A O 1
ATOM 8697 N N . LEU A 1 1146 ? -37.637 -12.754 25.023 1.00 79.56 1146 LEU A N 1
ATOM 8698 C CA . LEU A 1 1146 ? -39.069 -13.072 25.054 1.00 79.56 1146 LEU A CA 1
ATOM 8699 C C . LEU A 1 1146 ? -39.482 -13.846 26.322 1.00 79.56 1146 LEU A C 1
ATOM 8701 O O . LEU A 1 1146 ? -40.561 -14.425 26.368 1.00 79.56 1146 LEU A O 1
ATOM 8705 N N . CYS A 1 1147 ? -38.644 -13.868 27.367 1.00 77.38 1147 CYS A N 1
ATOM 8706 C CA . CYS A 1 1147 ? -38.879 -14.719 28.545 1.00 77.38 1147 CYS A CA 1
ATOM 8707 C C . CYS A 1 1147 ? -40.075 -14.299 29.423 1.00 77.38 1147 CYS A C 1
ATOM 8709 O O . CYS A 1 1147 ? -40.500 -15.071 30.275 1.00 77.38 1147 CYS A O 1
ATOM 8711 N N . GLY A 1 1148 ? -40.580 -13.068 29.282 1.00 76.12 1148 GLY A N 1
ATOM 8712 C CA . GLY A 1 1148 ? -41.711 -12.557 30.070 1.00 76.12 1148 GLY A CA 1
ATOM 8713 C C . GLY A 1 1148 ? -41.433 -12.291 31.559 1.00 76.12 1148 GLY A C 1
ATOM 8714 O O . GLY A 1 1148 ? -42.348 -11.892 32.276 1.00 76.12 1148 GLY A O 1
ATOM 8715 N N . SER A 1 1149 ? -40.199 -12.475 32.044 1.00 82.50 1149 SER A N 1
ATOM 8716 C CA . SER A 1 1149 ? -39.845 -12.205 33.446 1.00 82.50 1149 SER A CA 1
ATOM 8717 C C . SER A 1 1149 ? -40.107 -10.735 33.832 1.00 82.50 1149 SER A C 1
ATOM 8719 O O . SER A 1 1149 ? -39.747 -9.838 33.065 1.00 82.50 1149 SER A O 1
ATOM 8721 N N . PRO A 1 1150 ? -40.626 -10.444 35.044 1.00 76.44 1150 PRO A N 1
ATOM 8722 C CA . PRO A 1 1150 ? -40.744 -9.074 35.558 1.00 76.44 1150 PRO A CA 1
ATOM 8723 C C . PRO A 1 1150 ? -39.402 -8.331 35.657 1.00 76.44 1150 PRO A C 1
ATOM 8725 O O . PRO A 1 1150 ? -39.384 -7.106 35.735 1.00 76.44 1150 PRO A O 1
ATOM 8728 N N . GLN A 1 1151 ? -38.282 -9.064 35.670 1.00 75.38 1151 GLN A N 1
ATOM 8729 C CA . GLN A 1 1151 ? -36.915 -8.531 35.711 1.00 75.38 1151 GLN A CA 1
ATOM 8730 C C . GLN A 1 1151 ? -36.191 -8.673 34.360 1.00 75.38 1151 GLN A C 1
ATOM 8732 O O . GLN A 1 1151 ? -34.962 -8.703 34.304 1.00 75.38 1151 GLN A O 1
ATOM 8737 N N . CYS A 1 1152 ? -36.940 -8.806 33.262 1.00 79.44 1152 CYS A N 1
ATOM 8738 C CA . CYS A 1 1152 ? -36.374 -8.947 31.926 1.00 79.44 1152 CYS A CA 1
ATOM 8739 C C . CYS A 1 1152 ? -35.495 -7.741 31.552 1.00 79.44 1152 CYS A C 1
ATOM 8741 O O . CYS A 1 1152 ? -35.918 -6.592 31.660 1.00 79.44 1152 CYS A O 1
ATOM 8743 N N . LEU A 1 1153 ? -34.283 -8.012 31.053 1.00 74.50 1153 LEU A N 1
ATOM 8744 C CA . LEU A 1 1153 ? -33.349 -6.985 30.568 1.00 74.50 1153 LEU A CA 1
ATOM 8745 C C . LEU A 1 1153 ? -33.674 -6.479 29.157 1.00 74.50 1153 LEU A C 1
ATOM 8747 O O . LEU A 1 1153 ? -33.030 -5.551 28.679 1.00 74.50 1153 LEU A O 1
ATOM 8751 N N . TYR A 1 1154 ? -34.678 -7.079 28.514 1.00 72.94 1154 TYR A N 1
ATOM 8752 C CA . TYR A 1 1154 ? -35.139 -6.828 27.150 1.00 72.94 1154 TYR A CA 1
ATOM 8753 C C . TYR A 1 1154 ? -34.103 -7.119 26.055 1.00 72.94 1154 TYR A C 1
ATOM 8755 O O . TYR A 1 1154 ? -34.400 -7.905 25.166 1.00 72.94 1154 TYR A O 1
ATOM 8763 N N . GLU A 1 1155 ? -32.892 -6.571 26.111 1.00 78.31 1155 GLU A N 1
ATOM 8764 C CA . GLU A 1 1155 ? -31.820 -6.811 25.135 1.00 78.31 1155 GLU A CA 1
ATOM 8765 C C . GLU A 1 1155 ? -30.702 -7.668 25.754 1.00 78.31 1155 GLU A C 1
ATOM 8767 O O . GLU A 1 1155 ? -30.123 -7.308 26.780 1.00 78.31 1155 GLU A O 1
ATOM 8772 N N . ILE A 1 1156 ? -30.397 -8.819 25.145 1.00 87.19 1156 ILE A N 1
ATOM 8773 C CA . ILE A 1 1156 ? -29.378 -9.766 25.624 1.00 87.19 1156 ILE A CA 1
ATOM 8774 C C . ILE A 1 1156 ? -28.147 -9.650 24.732 1.00 87.19 1156 ILE A C 1
ATOM 8776 O O . ILE A 1 1156 ? -28.232 -9.873 23.525 1.00 87.19 1156 ILE A O 1
ATOM 8780 N N . ARG A 1 1157 ? -27.017 -9.253 25.325 1.00 83.31 1157 ARG A N 1
ATOM 8781 C CA . ARG A 1 1157 ? -25.803 -8.854 24.588 1.00 83.31 1157 ARG A CA 1
ATOM 8782 C C . ARG A 1 1157 ? -24.504 -9.420 25.168 1.00 83.31 1157 ARG A C 1
ATOM 8784 O O . ARG A 1 1157 ? -23.452 -9.228 24.570 1.00 83.31 1157 ARG A O 1
ATOM 8791 N N . GLY A 1 1158 ? -24.549 -10.080 26.323 1.00 88.56 1158 GLY A N 1
ATOM 8792 C CA . GLY A 1 1158 ? -23.368 -10.491 27.087 1.00 88.56 1158 GLY A CA 1
ATOM 8793 C C . GLY A 1 1158 ? -23.112 -9.608 28.315 1.00 88.56 1158 GLY A C 1
ATOM 8794 O O . GLY A 1 1158 ? -23.623 -8.488 28.424 1.00 88.56 1158 GLY A O 1
ATOM 8795 N N . PHE A 1 1159 ? -22.317 -10.119 29.260 1.00 90.38 1159 PHE A N 1
ATOM 8796 C CA . PHE A 1 1159 ? -22.069 -9.508 30.574 1.00 90.38 1159 PHE A CA 1
ATOM 8797 C C . PHE A 1 1159 ? -21.472 -8.093 30.489 1.00 90.38 1159 PHE A C 1
ATOM 8799 O O . PHE A 1 1159 ? -21.764 -7.245 31.338 1.00 90.38 1159 PHE A O 1
ATOM 8806 N N . LYS A 1 1160 ? -20.670 -7.809 29.452 1.00 86.56 1160 LYS A N 1
ATOM 8807 C CA . LYS A 1 1160 ? -20.027 -6.507 29.204 1.00 86.56 1160 LYS A CA 1
ATOM 8808 C C . LYS A 1 1160 ? -21.022 -5.349 29.148 1.00 86.56 1160 LYS A C 1
ATOM 8810 O O . LYS A 1 1160 ? -20.710 -4.257 29.617 1.00 86.56 1160 LYS A O 1
ATOM 8815 N N . HIS A 1 1161 ? -22.225 -5.581 28.624 1.00 81.31 1161 HIS A N 1
ATOM 8816 C CA . HIS A 1 1161 ? -23.225 -4.531 28.377 1.00 81.31 1161 HIS A CA 1
ATOM 8817 C C . HIS A 1 1161 ? -24.159 -4.277 29.568 1.00 81.31 1161 HIS A C 1
ATOM 8819 O O . HIS A 1 1161 ? -25.013 -3.396 29.506 1.00 81.31 1161 HIS A O 1
ATOM 8825 N N . LEU A 1 1162 ? -24.005 -5.035 30.655 1.00 76.56 1162 LEU A N 1
ATOM 8826 C CA . LEU A 1 1162 ? -24.804 -4.887 31.867 1.00 76.56 1162 LEU A CA 1
ATOM 8827 C C . LEU A 1 1162 ? -24.324 -3.712 32.725 1.00 76.56 1162 LEU A C 1
ATOM 8829 O O . LEU A 1 1162 ? -23.118 -3.517 32.904 1.00 76.56 1162 LEU A O 1
ATOM 8833 N N . SER A 1 1163 ? -25.263 -2.995 33.345 1.00 69.06 1163 SER A N 1
ATOM 8834 C CA . SER A 1 1163 ? -24.971 -1.990 34.373 1.00 69.06 1163 SER A CA 1
ATOM 8835 C C . SER A 1 1163 ? -24.359 -2.628 35.620 1.00 69.06 1163 SER A C 1
ATOM 8837 O O . SER A 1 1163 ? -24.552 -3.814 35.885 1.00 69.06 1163 SER A O 1
ATOM 8839 N N . GLN A 1 1164 ? -23.667 -1.846 36.451 1.00 65.75 1164 GLN A N 1
ATOM 8840 C CA . GLN A 1 1164 ? -23.071 -2.358 37.691 1.00 65.75 1164 GLN A CA 1
ATOM 8841 C C . GLN A 1 1164 ? -24.099 -3.064 38.597 1.00 65.75 1164 GLN A C 1
ATOM 8843 O O . GLN A 1 1164 ? -23.811 -4.130 39.141 1.00 65.75 1164 GLN A O 1
ATOM 8848 N N . ALA A 1 1165 ? -25.318 -2.518 38.703 1.00 67.44 1165 ALA A N 1
ATOM 8849 C CA . ALA A 1 1165 ? -26.410 -3.137 39.454 1.00 67.44 1165 ALA A CA 1
ATOM 8850 C C . ALA A 1 1165 ? -26.840 -4.487 38.848 1.00 67.44 1165 ALA A C 1
ATOM 8852 O O . ALA A 1 1165 ? -27.028 -5.461 39.574 1.00 67.44 1165 ALA A O 1
ATOM 8853 N N . GLN A 1 1166 ? -26.936 -4.577 37.519 1.00 78.56 1166 GLN A N 1
ATOM 8854 C CA . GLN A 1 1166 ? -27.271 -5.819 36.813 1.00 78.56 1166 GLN A CA 1
ATOM 8855 C C . GLN A 1 1166 ? -26.153 -6.870 36.931 1.00 78.56 1166 GLN A C 1
ATOM 8857 O O . GLN A 1 1166 ? -26.433 -8.041 37.189 1.00 78.56 1166 GLN A O 1
ATOM 8862 N N . ARG A 1 1167 ? -24.881 -6.459 36.818 1.00 83.44 1167 ARG A N 1
ATOM 8863 C CA . ARG A 1 1167 ? -23.708 -7.326 37.029 1.00 83.44 1167 ARG A CA 1
ATOM 8864 C C . ARG A 1 1167 ? -23.702 -7.915 38.444 1.00 83.44 1167 ARG A C 1
ATOM 8866 O O . ARG A 1 1167 ? -23.463 -9.110 38.606 1.00 83.44 1167 ARG A O 1
ATOM 8873 N N . ALA A 1 1168 ? -24.020 -7.104 39.458 1.00 75.50 1168 ALA A N 1
ATOM 8874 C CA . ALA A 1 1168 ? -24.107 -7.553 40.848 1.00 75.50 1168 ALA A CA 1
ATOM 8875 C C . ALA A 1 1168 ? -25.204 -8.615 41.054 1.00 75.50 1168 ALA A C 1
ATOM 8877 O O . ALA A 1 1168 ? -24.973 -9.617 41.732 1.00 75.50 1168 ALA A O 1
ATOM 8878 N N . LEU A 1 1169 ? -26.369 -8.450 40.414 1.00 82.31 1169 LEU A N 1
ATOM 8879 C CA . LEU A 1 1169 ? -27.459 -9.434 40.463 1.00 82.31 1169 LEU A CA 1
ATOM 8880 C C . LEU A 1 1169 ? -27.068 -10.779 39.825 1.00 82.31 1169 LEU A C 1
ATOM 8882 O O . LEU A 1 1169 ? -27.465 -11.836 40.317 1.00 82.31 1169 LEU A O 1
ATOM 8886 N N . LEU A 1 1170 ? -26.245 -10.760 38.771 1.00 86.31 1170 LEU A N 1
ATOM 8887 C CA . LEU A 1 1170 ? -25.818 -11.965 38.048 1.00 86.31 1170 LEU A CA 1
ATOM 8888 C C . LEU A 1 1170 ? -24.527 -12.602 38.574 1.00 86.31 1170 LEU A C 1
ATOM 8890 O O . LEU A 1 1170 ? -24.165 -13.699 38.148 1.00 86.31 1170 LEU A O 1
ATOM 8894 N N . GLN A 1 1171 ? -23.858 -11.993 39.553 1.00 82.19 1171 GLN A N 1
ATOM 8895 C CA . GLN A 1 1171 ? -22.558 -12.447 40.053 1.00 82.19 1171 GLN A CA 1
ATOM 8896 C C . GLN A 1 1171 ? -22.564 -13.903 40.561 1.00 82.19 1171 GLN A C 1
ATOM 8898 O O . GLN A 1 1171 ? -21.562 -14.608 40.452 1.00 82.19 1171 GLN A O 1
ATOM 8903 N N . ARG A 1 1172 ? -23.686 -14.408 41.092 1.00 85.31 1172 ARG A N 1
ATOM 8904 C CA . ARG A 1 1172 ? -23.795 -15.810 41.553 1.00 85.31 1172 ARG A CA 1
ATOM 8905 C C . ARG A 1 1172 ? -23.988 -16.826 40.422 1.00 85.31 1172 ARG A C 1
ATOM 8907 O O . ARG A 1 1172 ? -23.728 -18.013 40.632 1.00 85.31 1172 ARG A O 1
ATOM 8914 N N . GLN A 1 1173 ? -24.432 -16.362 39.258 1.00 89.38 1173 GLN A N 1
ATOM 8915 C CA . GLN A 1 1173 ? -24.651 -17.178 38.065 1.00 89.38 1173 GLN A CA 1
ATOM 8916 C C . GLN A 1 1173 ? -23.471 -17.099 37.089 1.00 89.38 1173 GLN A C 1
ATOM 8918 O O . GLN A 1 1173 ? -23.243 -18.058 36.363 1.00 89.38 1173 GLN A O 1
ATOM 8923 N N . ALA A 1 1174 ? -22.707 -15.999 37.103 1.00 90.62 1174 ALA A N 1
ATOM 8924 C CA . ALA A 1 1174 ? -21.571 -15.789 36.209 1.00 90.62 1174 ALA A CA 1
ATOM 8925 C C . ALA A 1 1174 ? -20.479 -16.864 36.359 1.00 90.62 1174 ALA A C 1
ATOM 8927 O O . ALA A 1 1174 ? -20.085 -17.216 37.485 1.00 90.62 1174 ALA A O 1
ATOM 8928 N N . THR A 1 1175 ? -19.967 -17.349 35.225 1.00 92.38 1175 THR A N 1
ATOM 8929 C CA . THR A 1 1175 ? -18.840 -18.293 35.178 1.00 92.38 1175 THR A CA 1
ATOM 8930 C C . THR A 1 1175 ? -17.544 -17.637 35.688 1.00 92.38 1175 THR A C 1
ATOM 8932 O O . THR A 1 1175 ? -17.457 -16.405 35.761 1.00 92.38 1175 THR A O 1
ATOM 8935 N N . PRO A 1 1176 ? -16.520 -18.422 36.083 1.00 88.56 1176 PRO A N 1
ATOM 8936 C CA . PRO A 1 1176 ? -15.229 -17.874 36.505 1.00 88.56 1176 PRO A CA 1
ATOM 8937 C C . PRO A 1 1176 ? -14.596 -16.934 35.467 1.00 88.56 1176 PRO A C 1
ATOM 8939 O O . PRO A 1 1176 ? -14.148 -15.853 35.842 1.00 88.56 1176 PRO A O 1
ATOM 8942 N N . ALA A 1 1177 ? -14.656 -17.290 34.179 1.00 88.00 1177 ALA A N 1
ATOM 8943 C CA . ALA A 1 1177 ? -14.152 -16.466 33.079 1.00 88.00 1177 ALA A CA 1
ATOM 8944 C C . ALA A 1 1177 ? -14.866 -15.105 32.991 1.00 88.00 1177 ALA A C 1
ATOM 8946 O O . ALA A 1 1177 ? -14.226 -14.058 32.935 1.00 88.00 1177 ALA A O 1
ATOM 8947 N N . ILE A 1 1178 ? -16.201 -15.096 33.081 1.00 90.19 1178 ILE A N 1
ATOM 8948 C CA . ILE A 1 1178 ? -16.990 -13.856 33.053 1.00 90.19 1178 ILE A CA 1
ATOM 8949 C C . ILE A 1 1178 ? -16.697 -12.968 34.260 1.00 90.19 1178 ILE A C 1
ATOM 8951 O O . ILE A 1 1178 ? -16.615 -11.752 34.122 1.00 90.19 1178 ILE A O 1
ATOM 8955 N N . LYS A 1 1179 ? -16.495 -13.553 35.444 1.00 86.75 1179 LYS A N 1
ATOM 8956 C CA . LYS A 1 1179 ? -16.090 -12.798 36.640 1.00 86.75 1179 LYS A CA 1
ATOM 8957 C C . LYS A 1 1179 ? -14.703 -12.179 36.490 1.00 86.75 1179 LYS A C 1
ATOM 8959 O O . LYS A 1 1179 ? -14.514 -11.046 36.927 1.00 86.75 1179 LYS A O 1
ATOM 8964 N N . ALA A 1 1180 ? -13.759 -12.902 35.889 1.00 79.44 1180 ALA A N 1
ATOM 8965 C CA . ALA A 1 1180 ? -12.421 -12.389 35.615 1.00 79.44 1180 ALA A CA 1
ATOM 8966 C C . ALA A 1 1180 ? -12.478 -11.192 34.648 1.00 79.44 1180 ALA A C 1
ATOM 8968 O O . ALA A 1 1180 ? -11.964 -10.123 34.972 1.00 79.44 1180 ALA A O 1
ATOM 8969 N N . LEU A 1 1181 ? -13.212 -11.316 33.537 1.00 82.81 1181 LEU A N 1
ATOM 8970 C CA . LEU A 1 1181 ? -13.386 -10.233 32.559 1.00 82.81 1181 LEU A CA 1
ATOM 8971 C C . LEU A 1 1181 ? -14.204 -9.052 33.099 1.00 82.81 1181 LEU A C 1
ATOM 8973 O O . LEU A 1 1181 ? -13.895 -7.900 32.810 1.00 82.81 1181 LEU A O 1
ATOM 8977 N N . ALA A 1 1182 ? -15.220 -9.301 33.928 1.00 73.38 1182 ALA A N 1
ATOM 8978 C CA . ALA A 1 1182 ? -16.018 -8.246 34.557 1.00 73.38 1182 ALA A CA 1
ATOM 8979 C C . ALA A 1 1182 ? -15.185 -7.351 35.470 1.00 73.38 1182 ALA A C 1
ATOM 8981 O O . ALA A 1 1182 ? -15.372 -6.133 35.462 1.00 73.38 1182 ALA A O 1
ATOM 8982 N N . SER A 1 1183 ? -14.277 -7.962 36.234 1.00 63.00 1183 SER A N 1
ATOM 8983 C CA . SER A 1 1183 ? -13.288 -7.243 37.034 1.00 63.00 1183 SER A CA 1
ATOM 8984 C C . SER A 1 1183 ? -12.342 -6.428 36.155 1.00 63.00 1183 SER A C 1
ATOM 8986 O O . SER A 1 1183 ? -11.885 -5.377 36.588 1.00 63.00 1183 SER A O 1
ATOM 8988 N N . ALA A 1 1184 ? -12.099 -6.874 34.920 1.00 61.47 1184 ALA A N 1
ATOM 8989 C CA . ALA A 1 1184 ? -11.242 -6.179 33.979 1.00 61.47 1184 ALA A CA 1
ATOM 8990 C C . ALA A 1 1184 ? -11.909 -4.995 33.249 1.00 61.47 1184 ALA A C 1
ATOM 8992 O O . ALA A 1 1184 ? -11.138 -4.161 32.836 1.00 61.47 1184 ALA A O 1
ATOM 8993 N N . TYR A 1 1185 ? -13.250 -4.870 33.095 1.00 54.97 1185 TYR A N 1
ATOM 8994 C CA . TYR A 1 1185 ? -13.962 -3.936 32.163 1.00 54.97 1185 TYR A CA 1
ATOM 8995 C C . TYR A 1 1185 ? -14.982 -2.932 32.805 1.00 54.97 1185 TYR A C 1
ATOM 8997 O O . TYR A 1 1185 ? -16.171 -2.905 32.448 1.00 54.97 1185 TYR A O 1
ATOM 9005 N N . ALA A 1 1186 ? -14.611 -2.098 33.775 1.00 54.00 1186 ALA A N 1
ATOM 9006 C CA . ALA A 1 1186 ? -15.509 -1.061 34.335 1.00 54.00 1186 ALA A CA 1
ATOM 9007 C C . ALA A 1 1186 ? -15.302 0.325 33.662 1.00 54.00 1186 ALA A C 1
ATOM 9009 O O . ALA A 1 1186 ? -14.179 0.625 33.271 1.00 54.00 1186 ALA A O 1
ATOM 9010 N N . ASP A 1 1187 ? -16.365 1.153 33.509 1.00 52.81 1187 ASP A N 1
ATOM 9011 C CA . ASP A 1 1187 ? -16.311 2.566 33.039 1.00 52.81 1187 ASP A CA 1
ATOM 9012 C C . ASP A 1 1187 ? -15.101 3.304 33.630 1.00 52.81 1187 ASP A C 1
ATOM 9014 O O . ASP A 1 1187 ? -14.780 3.076 34.798 1.00 52.81 1187 ASP A O 1
ATOM 9018 N N . VAL A 1 1188 ? -14.472 4.218 32.868 1.00 56.12 1188 VAL A N 1
ATOM 9019 C CA . VAL A 1 1188 ? -13.329 5.012 33.360 1.00 56.12 1188 VAL A CA 1
ATOM 9020 C C . VAL A 1 1188 ? -13.808 5.945 34.473 1.00 56.12 1188 VAL A C 1
ATOM 9022 O O . VAL A 1 1188 ? -14.148 7.110 34.260 1.00 56.12 1188 VAL A O 1
ATOM 9025 N N . GLN A 1 1189 ? -13.852 5.411 35.685 1.00 62.28 1189 GLN A N 1
ATOM 9026 C CA . GLN A 1 1189 ? -14.031 6.170 36.899 1.00 62.28 1189 GLN A CA 1
ATOM 9027 C C . GLN A 1 1189 ? -12.719 6.884 37.157 1.00 62.28 1189 GLN A C 1
ATOM 9029 O O . GLN A 1 1189 ? -11.726 6.266 37.539 1.00 62.28 1189 GLN A O 1
ATOM 9034 N N . LEU A 1 1190 ? -12.715 8.199 36.938 1.00 72.62 1190 LEU A N 1
ATOM 9035 C CA . LEU A 1 1190 ? -11.598 9.007 37.391 1.00 72.62 1190 LEU A CA 1
ATOM 9036 C C . LEU A 1 1190 ? -11.470 8.813 38.906 1.00 72.62 1190 LEU A C 1
ATOM 9038 O O . LEU A 1 1190 ? -12.442 9.063 39.629 1.00 72.62 1190 LEU A O 1
ATOM 9042 N N . PRO A 1 1191 ? -10.302 8.391 39.412 1.00 81.56 1191 PRO A N 1
ATOM 9043 C CA . PRO A 1 1191 ? -10.072 8.343 40.842 1.00 81.56 1191 PRO A CA 1
ATOM 9044 C C . PRO A 1 1191 ? -10.079 9.784 41.357 1.00 81.56 1191 PRO A C 1
ATOM 9046 O O . PRO A 1 1191 ? -9.062 10.463 41.303 1.00 81.56 1191 PRO A O 1
ATOM 9049 N N . ALA A 1 1192 ? -11.230 10.275 41.832 1.00 79.94 1192 ALA A N 1
ATOM 9050 C CA . ALA A 1 1192 ? -11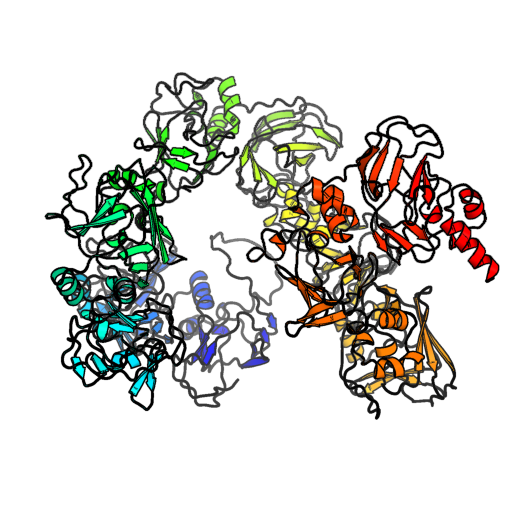.459 11.690 42.163 1.00 79.94 1192 ALA A CA 1
ATOM 9051 C C . ALA A 1 1192 ? -10.490 12.247 43.226 1.00 79.94 1192 ALA A C 1
ATOM 9053 O O . ALA A 1 1192 ? -10.284 13.454 43.339 1.00 79.94 1192 ALA A O 1
ATOM 9054 N N . THR A 1 1193 ? -9.873 11.359 44.007 1.00 82.94 1193 THR A N 1
ATOM 9055 C CA . THR A 1 1193 ? -8.815 11.665 44.978 1.00 82.94 1193 THR A CA 1
ATOM 9056 C C . THR A 1 1193 ? -7.446 11.928 44.340 1.00 82.94 1193 THR A C 1
ATOM 9058 O O . THR A 1 1193 ? -6.561 12.470 44.997 1.00 82.94 1193 THR A O 1
ATOM 9061 N N . LEU A 1 1194 ? -7.248 11.511 43.089 1.00 87.06 1194 LEU A N 1
ATOM 9062 C CA . LEU A 1 1194 ? -6.002 11.579 42.320 1.00 87.06 1194 LEU A CA 1
ATOM 9063 C C . LEU A 1 1194 ? -6.133 12.441 41.064 1.00 87.06 1194 LEU A C 1
ATOM 9065 O O . LEU A 1 1194 ? -5.176 13.128 40.737 1.00 87.06 1194 LEU A O 1
ATOM 9069 N N . LEU A 1 1195 ? -7.289 12.452 40.395 1.00 91.00 1195 LEU A N 1
ATOM 9070 C CA . LEU A 1 1195 ? -7.520 13.163 39.138 1.00 91.00 1195 LEU A CA 1
ATOM 9071 C C . LEU A 1 1195 ? -8.807 13.989 39.163 1.00 91.00 1195 LEU A C 1
ATOM 9073 O O . LEU A 1 1195 ? -9.809 13.601 39.760 1.00 91.00 1195 LEU A O 1
ATOM 9077 N N . ARG A 1 1196 ? -8.789 15.120 38.456 1.00 89.94 1196 ARG A N 1
ATOM 9078 C CA . ARG A 1 1196 ? -9.957 15.963 38.174 1.00 89.94 1196 ARG A CA 1
ATOM 9079 C C . ARG A 1 1196 ? -9.921 16.449 36.725 1.00 89.94 1196 ARG A C 1
ATOM 9081 O O . ARG A 1 1196 ? -8.851 16.711 36.185 1.00 89.94 1196 ARG A O 1
ATOM 9088 N N . ALA A 1 1197 ? -11.086 16.547 36.090 1.00 86.88 1197 ALA A N 1
ATOM 9089 C CA . ALA A 1 1197 ? -11.217 17.012 34.710 1.00 86.88 1197 ALA A CA 1
ATOM 9090 C C . ALA A 1 1197 ? -11.503 18.520 34.666 1.00 86.88 1197 ALA A C 1
ATOM 9092 O O . ALA A 1 1197 ? -12.329 19.025 35.429 1.00 86.88 1197 ALA A O 1
ATOM 9093 N N . ALA A 1 1198 ? -10.826 19.242 33.777 1.00 85.19 1198 ALA A N 1
ATOM 9094 C CA . ALA A 1 1198 ? -11.141 20.628 33.452 1.00 85.19 1198 ALA A CA 1
ATOM 9095 C C . ALA A 1 1198 ? -12.403 20.721 32.561 1.00 85.19 1198 ALA A C 1
ATOM 9097 O O . ALA A 1 1198 ? -12.808 19.717 31.972 1.00 85.19 1198 ALA A O 1
ATOM 9098 N N . PRO A 1 1199 ? -13.034 21.909 32.430 1.00 81.94 1199 PRO A N 1
ATOM 9099 C CA . PRO A 1 1199 ? -14.232 22.087 31.599 1.00 81.94 1199 PRO A CA 1
ATOM 9100 C C . PRO A 1 1199 ? -14.055 21.703 30.122 1.00 81.94 1199 PRO A C 1
ATOM 9102 O O . PRO A 1 1199 ? -15.036 21.409 29.450 1.00 81.94 1199 PRO A O 1
ATOM 9105 N N . ASP A 1 1200 ? -12.818 21.702 29.622 1.00 81.44 1200 ASP A N 1
ATOM 9106 C CA . ASP A 1 1200 ? -12.443 21.298 28.263 1.00 81.44 1200 ASP A CA 1
ATOM 9107 C C . ASP A 1 1200 ? -12.123 19.791 28.138 1.00 81.44 1200 ASP A C 1
ATOM 9109 O O . ASP A 1 1200 ? -11.671 19.344 27.088 1.00 81.44 1200 ASP A O 1
ATOM 9113 N N . GLY A 1 1201 ? -12.330 19.006 29.202 1.00 84.12 1201 GLY A N 1
ATOM 9114 C CA . GLY A 1 1201 ? -12.059 17.567 29.251 1.00 84.12 1201 GLY A CA 1
ATOM 9115 C C . GLY A 1 1201 ? -10.620 17.199 29.624 1.00 84.12 1201 GLY A C 1
ATOM 9116 O O . GLY A 1 1201 ? -10.339 16.018 29.837 1.00 84.12 1201 GLY A O 1
ATOM 9117 N N . ARG A 1 1202 ? -9.696 18.163 29.757 1.00 92.06 1202 ARG A N 1
ATOM 9118 C CA . ARG A 1 1202 ? -8.292 17.862 30.081 1.00 92.06 1202 ARG A CA 1
ATOM 9119 C C . ARG A 1 1202 ? -8.124 17.373 31.517 1.00 92.06 1202 ARG A C 1
ATOM 9121 O O . ARG A 1 1202 ? -8.635 17.988 32.456 1.00 92.06 1202 ARG A O 1
ATOM 9128 N N . LEU A 1 1203 ? -7.376 16.286 31.701 1.00 93.50 1203 LEU A N 1
ATOM 9129 C CA . LEU A 1 1203 ? -7.122 15.717 33.028 1.00 93.50 1203 LEU A CA 1
ATOM 9130 C C . LEU A 1 1203 ? -6.025 16.476 33.783 1.00 93.50 1203 LEU A C 1
ATOM 9132 O O . LEU A 1 1203 ? -4.989 16.834 33.221 1.00 93.50 1203 LEU A O 1
ATOM 9136 N N . LYS A 1 1204 ? -6.248 16.693 35.081 1.00 93.94 1204 LYS A N 1
ATOM 9137 C CA . LYS A 1 1204 ? -5.308 17.305 36.028 1.00 93.94 1204 LYS A CA 1
ATOM 9138 C C . LYS A 1 1204 ? -5.167 16.452 37.275 1.00 93.94 1204 LYS A C 1
ATOM 9140 O O . LYS A 1 1204 ? -6.114 15.769 37.669 1.00 93.94 1204 LYS A O 1
ATOM 9145 N N . SER A 1 1205 ? -4.024 16.558 37.939 1.00 93.44 1205 SER A N 1
ATOM 9146 C CA . SER A 1 1205 ? -3.831 15.931 39.239 1.00 93.44 1205 SER A CA 1
ATOM 9147 C C . SER A 1 1205 ? -4.650 16.627 40.330 1.00 93.44 1205 SER A C 1
ATOM 9149 O O . SER A 1 1205 ? -4.629 17.850 40.467 1.00 93.44 1205 SER A O 1
ATOM 9151 N N . ALA A 1 1206 ? -5.362 15.852 41.145 1.00 91.56 1206 ALA A N 1
ATOM 9152 C CA . ALA A 1 1206 ? -6.155 16.353 42.262 1.00 91.56 1206 ALA A CA 1
ATOM 9153 C C . ALA A 1 1206 ? -5.315 16.686 43.512 1.00 91.56 1206 ALA A C 1
ATOM 9155 O O . ALA A 1 1206 ? -5.762 17.415 44.403 1.00 91.56 1206 ALA A O 1
ATOM 9156 N N . ARG A 1 1207 ? -4.105 16.130 43.595 1.00 91.88 1207 ARG A N 1
ATOM 9157 C CA . ARG A 1 1207 ? -3.139 16.314 44.686 1.00 91.88 1207 ARG A CA 1
ATOM 9158 C C . ARG A 1 1207 ? -1.718 16.127 44.158 1.00 91.88 1207 ARG A C 1
ATOM 9160 O O . ARG A 1 1207 ? -1.537 15.806 42.993 1.00 91.88 1207 ARG A O 1
ATOM 9167 N N . ALA A 1 1208 ? -0.700 16.301 44.991 1.00 92.88 1208 ALA A N 1
ATOM 9168 C CA . ALA A 1 1208 ? 0.643 15.879 44.598 1.00 92.88 1208 ALA A CA 1
ATOM 9169 C C . ALA A 1 1208 ? 0.706 14.342 44.453 1.00 92.88 1208 ALA A C 1
ATOM 9171 O O . ALA A 1 1208 ? 0.198 13.630 45.323 1.00 92.88 1208 ALA A O 1
ATOM 9172 N N . VAL A 1 1209 ? 1.316 13.852 43.372 1.00 91.25 1209 VAL A N 1
ATOM 9173 C CA . VAL A 1 1209 ? 1.490 12.421 43.055 1.00 91.25 1209 VAL A CA 1
ATOM 9174 C C . VAL A 1 1209 ? 2.980 12.119 42.893 1.00 91.25 1209 VAL A C 1
ATOM 9176 O O . VAL A 1 1209 ? 3.715 12.921 42.309 1.00 91.25 1209 VAL A O 1
ATOM 9179 N N . ALA A 1 1210 ? 3.447 10.997 43.445 1.00 92.69 1210 ALA A N 1
ATOM 9180 C CA . ALA A 1 1210 ? 4.853 10.620 43.387 1.00 92.69 1210 ALA A CA 1
ATOM 9181 C C . ALA A 1 1210 ? 5.205 9.971 42.038 1.00 92.69 1210 ALA A C 1
ATOM 9183 O O . ALA A 1 1210 ? 4.351 9.437 41.334 1.00 92.69 1210 ALA A O 1
ATOM 9184 N N . LYS A 1 1211 ? 6.492 9.997 41.675 1.00 93.69 1211 LYS A N 1
ATOM 9185 C CA . LYS A 1 1211 ? 7.000 9.259 40.508 1.00 93.69 1211 LYS A CA 1
ATOM 9186 C C . LYS A 1 1211 ? 6.725 7.758 40.687 1.00 93.69 1211 LYS A C 1
ATOM 9188 O O . LYS A 1 1211 ? 7.093 7.207 41.721 1.00 93.69 1211 LYS A O 1
ATOM 9193 N N . GLY A 1 1212 ? 6.164 7.110 39.667 1.00 90.38 1212 GLY A N 1
ATOM 9194 C CA . GLY A 1 1212 ? 5.847 5.675 39.666 1.00 90.38 1212 GLY A CA 1
ATOM 9195 C C . GLY A 1 1212 ? 4.421 5.324 40.102 1.00 90.38 1212 GLY A C 1
ATOM 9196 O O . GLY A 1 1212 ? 4.004 4.180 39.928 1.00 90.38 1212 GLY A O 1
ATOM 9197 N N . ASP A 1 1213 ? 3.652 6.289 40.615 1.00 92.06 1213 ASP A N 1
ATOM 9198 C CA . ASP A 1 1213 ? 2.256 6.065 40.995 1.00 92.06 1213 ASP A CA 1
ATOM 9199 C C . ASP A 1 1213 ? 1.364 5.866 39.756 1.00 92.06 1213 ASP A C 1
ATOM 9201 O O . ASP A 1 1213 ? 1.501 6.566 38.744 1.00 92.06 1213 ASP A O 1
ATOM 9205 N N . ILE A 1 1214 ? 0.403 4.941 39.858 1.00 91.75 1214 ILE A N 1
ATOM 9206 C CA . ILE A 1 1214 ? -0.658 4.760 38.858 1.00 91.75 1214 ILE A CA 1
ATOM 9207 C C . ILE A 1 1214 ? -1.672 5.901 39.005 1.00 91.75 1214 ILE A C 1
ATOM 9209 O O . ILE A 1 1214 ? -2.304 6.053 40.051 1.00 91.75 1214 ILE A O 1
ATOM 9213 N N . LEU A 1 1215 ? -1.854 6.686 37.943 1.00 91.19 1215 LEU A N 1
ATOM 9214 C CA . LEU A 1 1215 ? -2.836 7.769 37.872 1.00 91.19 1215 LEU A CA 1
ATOM 9215 C C . LEU A 1 1215 ? -4.203 7.266 37.401 1.00 91.19 1215 LEU A C 1
ATOM 9217 O O . LEU A 1 1215 ? -5.231 7.697 37.925 1.00 91.19 1215 LEU A O 1
ATOM 9221 N N . LEU A 1 1216 ? -4.214 6.388 36.393 1.00 87.62 1216 LEU A N 1
ATOM 9222 C CA . LEU A 1 1216 ? -5.428 5.875 35.762 1.00 87.62 1216 LEU A CA 1
ATOM 9223 C C . LEU A 1 1216 ? -5.146 4.569 35.009 1.00 87.62 1216 LEU A C 1
ATOM 9225 O O . LEU A 1 1216 ? -4.189 4.503 34.239 1.00 87.62 1216 LEU A O 1
ATOM 9229 N N . GLU A 1 1217 ? -5.996 3.558 35.173 1.00 83.00 1217 GLU A N 1
ATOM 9230 C CA . GLU A 1 1217 ? -6.014 2.400 34.271 1.00 83.00 1217 GLU A CA 1
ATOM 9231 C C . GLU A 1 1217 ? -6.855 2.738 33.029 1.00 83.00 1217 GLU A C 1
ATOM 9233 O O . GLU A 1 1217 ? -8.018 3.139 33.124 1.00 83.00 1217 GLU A O 1
ATOM 9238 N N . VAL A 1 1218 ? -6.241 2.642 31.852 1.00 72.75 1218 VAL A N 1
ATOM 9239 C CA . VAL A 1 1218 ? -6.794 3.058 30.563 1.00 72.75 1218 VAL A CA 1
ATOM 9240 C C . VAL A 1 1218 ? -7.404 1.852 29.864 1.00 72.75 1218 VAL A C 1
ATOM 9242 O O . VAL A 1 1218 ? -6.746 1.090 29.167 1.00 72.75 1218 VAL A O 1
ATOM 9245 N N . MET A 1 1219 ? -8.711 1.714 30.039 1.00 64.12 1219 MET A N 1
ATOM 9246 C CA . MET A 1 1219 ? -9.520 0.664 29.417 1.00 64.12 1219 MET A CA 1
ATOM 9247 C C . MET A 1 1219 ? -9.850 0.927 27.941 1.00 64.12 1219 MET A C 1
ATOM 9249 O O . MET A 1 1219 ? -10.141 0.003 27.185 1.00 64.12 1219 MET A O 1
ATOM 9253 N N . TYR A 1 1220 ? -9.854 2.203 27.550 1.00 59.66 1220 TYR A N 1
ATOM 9254 C CA . TYR A 1 1220 ? -10.139 2.681 26.200 1.00 59.66 1220 TYR A CA 1
ATOM 9255 C C . TYR A 1 1220 ? -9.284 3.918 25.918 1.00 59.66 1220 TYR A C 1
ATOM 9257 O O . TYR A 1 1220 ? -9.379 4.908 26.653 1.00 59.66 1220 TYR A O 1
ATOM 9265 N N . LEU A 1 1221 ? -8.472 3.846 24.863 1.00 69.56 1221 LEU A N 1
ATOM 9266 C CA . LEU A 1 1221 ? -7.575 4.900 24.393 1.00 69.56 1221 LEU A CA 1
ATOM 9267 C C . LEU A 1 1221 ? -7.887 5.193 22.920 1.00 69.56 1221 LEU A C 1
ATOM 9269 O O . LEU A 1 1221 ? -7.757 4.306 22.080 1.00 69.56 1221 LEU A O 1
ATOM 9273 N N . ASP A 1 1222 ? -8.267 6.428 22.611 1.00 72.12 1222 ASP A N 1
ATOM 9274 C CA . ASP A 1 1222 ? -8.387 6.942 21.243 1.00 72.12 1222 ASP A CA 1
ATOM 9275 C C . ASP A 1 1222 ? -7.194 7.860 20.938 1.00 72.12 1222 ASP A C 1
ATOM 9277 O O . ASP A 1 1222 ? -6.901 8.784 21.701 1.00 72.12 1222 ASP A O 1
ATOM 9281 N N . VAL A 1 1223 ? -6.474 7.585 19.851 1.00 74.19 1223 VAL A N 1
ATOM 9282 C CA . VAL A 1 1223 ? -5.271 8.327 19.446 1.00 74.19 1223 VAL A CA 1
ATOM 9283 C C . VAL A 1 1223 ? -5.679 9.428 18.476 1.00 74.19 1223 VAL A C 1
ATOM 9285 O O . VAL A 1 1223 ? -6.272 9.151 17.440 1.00 74.19 1223 VAL A O 1
ATOM 9288 N N . GLN A 1 1224 ? -5.325 10.673 18.784 1.00 78.88 1224 GLN A N 1
ATOM 9289 C CA . GLN A 1 1224 ? -5.575 11.841 17.937 1.00 78.88 1224 GLN A CA 1
ATOM 9290 C C . GLN A 1 1224 ? -4.243 12.500 17.532 1.00 78.88 1224 GLN A C 1
ATOM 9292 O O . GLN A 1 1224 ? -3.222 12.233 18.164 1.00 78.88 1224 GLN A O 1
ATOM 9297 N N . PRO A 1 1225 ? -4.213 13.381 16.512 1.00 78.12 1225 PRO A N 1
ATOM 9298 C CA . PRO A 1 1225 ? -2.971 13.951 15.972 1.00 78.12 1225 PRO A CA 1
ATOM 9299 C C . PRO A 1 1225 ? -1.987 14.586 16.972 1.00 78.12 1225 PRO A C 1
ATOM 9301 O O . PRO A 1 1225 ? -0.797 14.673 16.680 1.00 78.12 1225 PRO A O 1
ATOM 9304 N N . ASN A 1 1226 ? -2.469 15.074 18.119 1.00 85.12 1226 ASN A N 1
ATOM 9305 C CA . ASN A 1 1226 ? -1.670 15.764 19.141 1.00 85.12 1226 ASN A CA 1
ATOM 9306 C C . ASN A 1 1226 ? -2.151 15.505 20.587 1.00 85.12 1226 ASN A C 1
ATOM 9308 O O . ASN A 1 1226 ? -1.818 16.264 21.501 1.00 85.12 1226 ASN A O 1
ATOM 9312 N N . GLN A 1 1227 ? -2.967 14.472 20.809 1.00 89.25 1227 GLN A N 1
ATOM 9313 C CA . GLN A 1 1227 ? -3.516 14.123 22.124 1.00 89.25 1227 GLN A CA 1
ATOM 9314 C C . GLN A 1 1227 ? -4.074 12.695 22.139 1.00 89.25 1227 GLN A C 1
ATOM 9316 O O . GLN A 1 1227 ? -4.327 12.104 21.093 1.00 89.25 1227 GLN A O 1
ATOM 9321 N N . ILE A 1 1228 ? -4.321 12.157 23.331 1.00 86.56 1228 ILE A N 1
ATOM 9322 C CA . ILE A 1 1228 ? -5.093 10.925 23.525 1.00 86.56 1228 ILE A CA 1
ATOM 9323 C C . ILE A 1 1228 ? -6.420 11.237 24.217 1.00 86.56 1228 ILE A C 1
ATOM 9325 O O . ILE A 1 1228 ? -6.476 12.092 25.107 1.00 86.56 1228 ILE A O 1
ATOM 9329 N N . CYS A 1 1229 ? -7.482 10.529 23.837 1.00 78.38 1229 CYS A N 1
ATOM 9330 C CA . CYS A 1 1229 ? -8.744 10.524 24.566 1.00 78.38 1229 CYS A CA 1
ATOM 9331 C C . CYS A 1 1229 ? -8.847 9.241 25.401 1.00 78.38 1229 CYS A C 1
ATOM 9333 O O . CYS A 1 1229 ? -8.698 8.137 24.881 1.00 78.38 1229 CYS A O 1
ATOM 9335 N N . VAL A 1 1230 ? -9.078 9.385 26.706 1.00 73.75 1230 VAL A N 1
ATOM 9336 C CA . VAL A 1 1230 ? -9.239 8.280 27.652 1.00 73.75 1230 VAL A CA 1
ATOM 9337 C C . VAL A 1 1230 ? -10.714 8.173 28.033 1.00 73.75 1230 VAL A C 1
ATOM 9339 O O . VAL A 1 1230 ? -11.301 9.092 28.611 1.00 73.75 1230 VAL A O 1
ATOM 9342 N N . GLY A 1 1231 ? -11.341 7.051 27.682 1.00 67.56 1231 GLY A N 1
ATOM 9343 C CA . GLY A 1 1231 ? -12.802 6.940 27.690 1.00 67.56 1231 GLY A CA 1
ATOM 9344 C C . GLY A 1 1231 ? -13.449 7.795 26.589 1.00 67.56 1231 GLY A C 1
ATOM 9345 O O . GLY A 1 1231 ? -12.891 7.952 25.510 1.00 67.56 1231 GLY A O 1
ATOM 9346 N N . ARG A 1 1232 ? -14.654 8.331 26.837 1.00 57.69 1232 ARG A N 1
ATOM 9347 C CA . ARG A 1 1232 ? -15.413 9.106 25.830 1.00 57.69 1232 ARG A CA 1
ATOM 9348 C C . ARG A 1 1232 ? -15.141 10.614 25.827 1.00 57.69 1232 ARG A C 1
ATOM 9350 O O . ARG A 1 1232 ? -15.537 11.283 24.876 1.00 57.69 1232 ARG A O 1
ATOM 9357 N N . HIS A 1 1233 ? -14.571 11.162 26.903 1.00 68.88 1233 HIS A N 1
ATOM 9358 C CA . HIS A 1 1233 ? -14.612 12.611 27.160 1.00 68.88 1233 HIS A CA 1
ATOM 9359 C C . HIS A 1 1233 ? -13.315 13.217 27.700 1.00 68.88 1233 HIS A C 1
ATOM 9361 O O . HIS A 1 1233 ? -13.188 14.440 27.704 1.00 68.88 1233 HIS A O 1
ATOM 9367 N N . TYR A 1 1234 ? -12.376 12.409 28.197 1.00 86.62 1234 TYR A N 1
ATOM 9368 C CA . TYR A 1 1234 ? -11.200 12.935 28.884 1.00 86.62 1234 TYR A CA 1
ATOM 9369 C C . TYR A 1 1234 ? -9.999 12.978 27.961 1.00 86.62 1234 TYR A C 1
ATOM 9371 O O . TYR A 1 1234 ? -9.756 12.029 27.228 1.00 86.62 1234 TYR A O 1
ATOM 9379 N N . VAL A 1 1235 ? -9.237 14.064 28.004 1.00 87.62 1235 VAL A N 1
ATOM 9380 C CA . VAL A 1 1235 ? -8.151 14.318 27.054 1.00 87.62 1235 VAL A CA 1
ATOM 9381 C C . VAL A 1 1235 ? -6.825 14.473 27.795 1.00 87.62 1235 VAL A C 1
ATOM 9383 O O . VAL A 1 1235 ? -6.756 15.148 28.827 1.00 87.62 1235 VAL A O 1
ATOM 9386 N N . VAL A 1 1236 ? -5.762 13.876 27.257 1.00 92.94 1236 VAL A N 1
ATOM 9387 C CA . VAL A 1 1236 ? -4.380 14.065 27.717 1.00 92.94 1236 VAL A CA 1
ATOM 9388 C C . VAL A 1 1236 ? -3.519 14.469 26.510 1.00 92.94 1236 VAL A C 1
ATOM 9390 O O . VAL A 1 1236 ? -3.375 13.676 25.581 1.00 92.94 1236 VAL A O 1
ATOM 9393 N N . PRO A 1 1237 ? -2.986 15.702 26.459 1.00 93.06 1237 PRO A N 1
ATOM 9394 C CA . PRO A 1 1237 ? -2.241 16.199 25.305 1.00 93.06 1237 PRO A CA 1
ATOM 9395 C C . PRO A 1 1237 ? -0.842 15.597 25.161 1.00 93.06 1237 PRO A C 1
ATOM 9397 O O . PRO A 1 1237 ? -0.216 15.177 26.141 1.00 93.06 1237 PRO A O 1
ATOM 9400 N N . HIS A 1 1238 ? -0.349 15.626 23.923 1.00 93.50 1238 HIS A N 1
ATOM 9401 C CA . HIS A 1 1238 ? 1.037 15.345 23.588 1.00 93.50 1238 HIS A CA 1
ATOM 9402 C C . HIS A 1 1238 ? 1.976 16.452 24.086 1.00 93.50 1238 HIS A C 1
ATOM 9404 O O . HIS A 1 1238 ? 1.703 17.633 23.881 1.00 93.50 1238 HIS A O 1
ATOM 9410 N N . ASP A 1 1239 ? 3.106 16.072 24.680 1.00 93.00 1239 ASP A N 1
ATOM 9411 C CA . ASP A 1 1239 ? 4.252 16.951 24.916 1.00 93.00 1239 ASP A CA 1
ATOM 9412 C C . ASP A 1 1239 ? 5.543 16.116 24.850 1.00 93.00 1239 ASP A C 1
ATOM 9414 O O . ASP A 1 1239 ? 5.656 15.100 25.538 1.00 93.00 1239 ASP A O 1
ATOM 9418 N N . THR A 1 1240 ? 6.500 16.494 24.000 1.00 88.06 1240 THR A N 1
ATOM 9419 C CA . THR A 1 1240 ? 7.755 15.735 23.837 1.00 88.06 1240 THR A CA 1
ATOM 9420 C C . THR A 1 1240 ? 8.731 15.979 24.993 1.00 88.06 1240 THR A C 1
ATOM 9422 O O . THR A 1 1240 ? 9.416 15.045 25.411 1.00 88.06 1240 THR A O 1
ATOM 9425 N N . ASP A 1 1241 ? 8.732 17.185 25.568 1.00 86.94 1241 ASP A N 1
ATOM 9426 C CA . ASP A 1 1241 ? 9.764 17.639 26.509 1.00 86.94 1241 ASP A CA 1
ATOM 9427 C C . ASP A 1 1241 ? 9.275 17.674 27.963 1.00 86.94 1241 ASP A C 1
ATOM 9429 O O . ASP A 1 1241 ? 10.041 17.436 28.897 1.00 86.94 1241 ASP A O 1
ATOM 9433 N N . ARG A 1 1242 ? 7.996 18.005 28.183 1.00 89.44 1242 ARG A N 1
ATOM 9434 C CA . ARG A 1 1242 ? 7.424 18.260 29.518 1.00 89.44 1242 ARG A CA 1
ATOM 9435 C C . ARG A 1 1242 ? 6.391 17.229 29.953 1.00 89.44 1242 ARG A C 1
ATOM 9437 O O . ARG A 1 1242 ? 5.687 17.476 30.942 1.00 89.44 1242 ARG A O 1
ATOM 9444 N N . TYR A 1 1243 ? 6.305 16.091 29.258 1.00 93.75 1243 TYR A N 1
ATOM 9445 C CA . TYR A 1 1243 ? 5.430 14.990 29.655 1.00 93.75 1243 TYR A CA 1
ATOM 9446 C C . TYR A 1 1243 ? 5.644 14.619 31.126 1.00 93.75 1243 TYR A C 1
ATOM 9448 O O . TYR A 1 1243 ? 6.763 14.611 31.649 1.00 93.75 1243 TYR A O 1
ATOM 9456 N N . ASN A 1 1244 ? 4.548 14.340 31.819 1.00 94.88 1244 ASN A N 1
ATOM 9457 C CA . ASN A 1 1244 ? 4.568 13.932 33.223 1.00 94.88 1244 ASN A CA 1
ATOM 9458 C C . ASN A 1 1244 ? 3.938 12.559 33.452 1.00 94.88 1244 ASN A C 1
ATOM 9460 O O . ASN A 1 1244 ? 3.994 12.035 34.565 1.00 94.88 1244 ASN A O 1
ATOM 9464 N N . CYS A 1 1245 ? 3.400 11.966 32.388 1.00 94.88 1245 CYS A N 1
ATOM 9465 C CA . CYS A 1 1245 ? 2.845 10.630 32.372 1.00 94.88 1245 CYS A CA 1
ATOM 9466 C C . CYS A 1 1245 ? 3.475 9.795 31.253 1.00 94.88 1245 CYS A C 1
ATOM 9468 O O . CYS A 1 1245 ? 3.802 10.308 30.181 1.00 94.88 1245 CYS A O 1
ATOM 9470 N N . VAL A 1 1246 ? 3.577 8.491 31.481 1.00 94.00 1246 VAL A N 1
ATOM 9471 C CA . VAL A 1 1246 ? 3.860 7.477 30.456 1.00 94.00 1246 VAL A CA 1
ATOM 9472 C C . VAL A 1 1246 ? 2.780 6.403 30.506 1.00 94.00 1246 VAL A C 1
ATOM 9474 O O . VAL A 1 1246 ? 2.216 6.143 31.570 1.00 94.00 1246 VAL A O 1
ATOM 9477 N N . LEU A 1 1247 ? 2.461 5.812 29.358 1.00 90.88 1247 LEU A N 1
ATOM 9478 C CA . LEU A 1 1247 ? 1.535 4.686 29.269 1.00 90.88 1247 LEU A CA 1
ATOM 9479 C C . LEU A 1 1247 ? 2.347 3.392 29.374 1.00 90.88 1247 LEU A C 1
ATOM 9481 O O . LEU A 1 1247 ? 3.274 3.214 28.591 1.00 90.88 1247 LEU A O 1
ATOM 9485 N N . VAL A 1 1248 ? 2.024 2.541 30.349 1.00 88.31 1248 VAL A N 1
ATOM 9486 C CA . VAL A 1 1248 ? 2.699 1.255 30.585 1.00 88.31 1248 VAL A CA 1
ATOM 9487 C C . VAL A 1 1248 ? 1.653 0.154 30.730 1.00 88.31 1248 VAL A C 1
ATOM 9489 O O . VAL A 1 1248 ? 0.909 0.143 31.711 1.00 88.31 1248 VAL A O 1
ATOM 9492 N N . GLU A 1 1249 ? 1.583 -0.747 29.751 1.00 79.50 1249 GLU A N 1
ATOM 9493 C CA . GLU A 1 1249 ? 0.611 -1.844 29.632 1.00 79.50 1249 GLU A CA 1
ATOM 9494 C C . GLU A 1 1249 ? -0.820 -1.389 29.976 1.00 79.50 1249 GLU A C 1
ATOM 9496 O O . GLU A 1 1249 ? -1.488 -1.929 30.861 1.00 79.50 1249 GLU A O 1
ATOM 9501 N N . GLY A 1 1250 ? -1.271 -0.318 29.313 1.00 78.50 1250 GLY A N 1
ATOM 9502 C CA . GLY A 1 1250 ? -2.606 0.251 29.520 1.00 78.50 1250 GLY A CA 1
ATOM 9503 C C . GLY A 1 1250 ? -2.791 1.051 30.817 1.00 78.50 1250 GLY A C 1
ATOM 9504 O O . GLY A 1 1250 ? -3.923 1.363 31.170 1.00 78.50 1250 GLY A O 1
ATOM 9505 N N . ARG A 1 1251 ? -1.732 1.422 31.548 1.00 88.50 1251 ARG A N 1
ATOM 9506 C CA . ARG A 1 1251 ? -1.819 2.261 32.763 1.00 88.50 1251 ARG A CA 1
ATOM 9507 C C . ARG A 1 1251 ? -1.064 3.573 32.589 1.00 88.50 1251 ARG A C 1
ATOM 9509 O O . ARG A 1 1251 ? 0.096 3.570 32.195 1.00 88.50 1251 ARG A O 1
ATOM 9516 N N . LEU A 1 1252 ? -1.699 4.701 32.906 1.00 91.50 1252 LEU A N 1
ATOM 9517 C CA . LEU A 1 1252 ? -1.041 6.008 32.981 1.00 91.50 1252 LEU A CA 1
ATOM 9518 C C . LEU A 1 1252 ? -0.252 6.099 34.290 1.00 91.50 1252 LEU A C 1
ATOM 9520 O O . LEU A 1 1252 ? -0.845 6.128 35.370 1.00 91.50 1252 LEU A O 1
ATOM 9524 N N . ILE A 1 1253 ? 1.073 6.156 34.187 1.00 93.75 1253 ILE A N 1
ATOM 9525 C CA . ILE A 1 1253 ? 2.008 6.212 35.316 1.00 93.75 1253 ILE A CA 1
ATOM 9526 C C . ILE A 1 1253 ? 2.687 7.575 35.358 1.00 93.75 1253 ILE A C 1
ATOM 9528 O O . ILE A 1 1253 ? 3.147 8.071 34.330 1.00 93.75 1253 ILE A O 1
ATOM 9532 N N . ALA A 1 1254 ? 2.814 8.158 36.549 1.00 94.88 1254 ALA A N 1
ATOM 9533 C CA . ALA A 1 1254 ? 3.580 9.383 36.747 1.00 94.88 1254 ALA A CA 1
ATOM 9534 C C . ALA A 1 1254 ? 5.078 9.157 36.441 1.00 94.88 1254 ALA A C 1
ATOM 9536 O O . ALA A 1 1254 ? 5.772 8.443 37.169 1.00 94.88 1254 ALA A O 1
ATOM 9537 N N . SER A 1 1255 ? 5.604 9.782 35.382 1.00 93.31 1255 SER A N 1
ATOM 9538 C CA . SER A 1 1255 ? 7.020 9.666 34.976 1.00 93.31 1255 SER A CA 1
ATOM 9539 C C . SER A 1 1255 ? 7.962 10.494 35.859 1.00 93.31 1255 SER A C 1
ATOM 9541 O O . SER A 1 1255 ? 9.152 10.193 35.991 1.00 93.31 1255 SER A O 1
ATOM 9543 N N . ARG A 1 1256 ? 7.409 11.514 36.518 1.00 93.56 1256 ARG A N 1
ATOM 9544 C CA . ARG A 1 1256 ? 8.048 12.392 37.503 1.00 93.56 1256 ARG A CA 1
ATOM 9545 C C . ARG A 1 1256 ? 7.021 12.787 38.570 1.00 93.56 1256 ARG A C 1
ATOM 9547 O O . ARG A 1 1256 ? 5.833 12.557 38.356 1.00 93.56 1256 ARG A O 1
ATOM 9554 N N . PRO A 1 1257 ? 7.430 13.400 39.694 1.00 94.12 1257 PRO A N 1
ATOM 9555 C CA . PRO A 1 1257 ? 6.468 13.990 40.617 1.00 94.12 1257 PRO A CA 1
ATOM 9556 C C . PRO A 1 1257 ? 5.547 14.981 39.885 1.00 94.12 1257 PRO A C 1
ATOM 9558 O O . PRO A 1 1257 ? 6.031 15.844 39.145 1.00 94.12 1257 PRO A O 1
ATOM 9561 N N . VAL A 1 1258 ? 4.236 14.832 40.085 1.00 94.19 1258 VAL A N 1
ATOM 9562 C CA . VAL A 1 1258 ? 3.188 15.676 39.487 1.00 94.19 1258 VAL A CA 1
ATOM 9563 C C . VAL A 1 1258 ? 2.587 16.535 40.592 1.00 94.19 1258 VAL A C 1
ATOM 9565 O O . VAL A 1 1258 ? 2.134 16.009 41.612 1.00 94.19 1258 VAL A O 1
ATOM 9568 N N . ALA A 1 1259 ? 2.610 17.857 40.434 1.00 93.94 1259 ALA A N 1
ATOM 9569 C CA . ALA A 1 1259 ? 2.080 18.774 41.436 1.00 93.94 1259 ALA A CA 1
ATOM 9570 C C . ALA A 1 1259 ? 0.541 18.755 41.475 1.00 93.94 1259 ALA A C 1
ATOM 9572 O O . ALA A 1 1259 ? -0.130 18.352 40.524 1.00 93.94 1259 ALA A O 1
ATOM 9573 N N . SER A 1 1260 ? -0.038 19.231 42.581 1.00 92.31 1260 SER A N 1
ATOM 9574 C CA . SER A 1 1260 ? -1.486 19.473 42.642 1.00 92.31 1260 SER A CA 1
ATOM 9575 C C . SER A 1 1260 ? -1.901 20.466 41.554 1.00 92.31 1260 SER A C 1
ATOM 9577 O O . SER A 1 1260 ? -1.236 21.481 41.370 1.00 92.31 1260 SER A O 1
ATOM 9579 N N . ASP A 1 1261 ? -3.008 20.179 40.866 1.00 92.06 1261 ASP A N 1
ATOM 9580 C CA . ASP A 1 1261 ? -3.556 20.952 39.740 1.00 92.06 1261 ASP A CA 1
ATOM 9581 C C . ASP A 1 1261 ? -2.678 21.033 38.486 1.00 92.06 1261 ASP A C 1
ATOM 9583 O O . ASP A 1 1261 ? -3.028 21.731 37.529 1.00 92.06 1261 ASP A O 1
ATOM 9587 N N . GLU A 1 1262 ? -1.584 20.275 38.439 1.00 94.38 1262 GLU A N 1
ATOM 9588 C CA . GLU A 1 1262 ? -0.799 20.121 37.224 1.00 94.38 1262 GLU A CA 1
ATOM 9589 C C . GLU A 1 1262 ? -1.579 19.292 36.194 1.00 94.38 1262 GLU A C 1
ATOM 9591 O O . GLU A 1 1262 ? -2.188 18.267 36.517 1.00 94.38 1262 GLU A O 1
ATOM 9596 N N . GLN A 1 1263 ? -1.593 19.755 34.945 1.00 94.31 1263 GLN A N 1
ATOM 9597 C CA . GLN A 1 1263 ? -2.244 19.057 33.840 1.00 94.31 1263 GLN A CA 1
ATOM 9598 C C . GLN A 1 1263 ? -1.431 17.831 33.436 1.00 94.31 1263 GLN A C 1
ATOM 9600 O O . GLN A 1 1263 ? -0.209 17.910 33.338 1.00 94.31 1263 GLN A O 1
ATOM 9605 N N . LEU A 1 1264 ? -2.106 16.715 33.173 1.00 95.25 1264 LEU A N 1
ATOM 9606 C CA . LEU A 1 1264 ? -1.441 15.529 32.650 1.00 95.25 1264 LEU A CA 1
ATOM 9607 C C . LEU A 1 1264 ? -0.997 15.762 31.199 1.00 95.25 1264 LEU A C 1
ATOM 9609 O O . LEU A 1 1264 ? -1.712 16.398 30.424 1.00 95.25 1264 LEU A O 1
ATOM 9613 N N . SER A 1 1265 ? 0.155 15.218 30.824 1.00 95.50 1265 SER A N 1
ATOM 9614 C CA . SER A 1 1265 ? 0.673 15.204 29.453 1.00 95.50 1265 SER A CA 1
ATOM 9615 C C . SER A 1 1265 ? 1.505 13.946 29.204 1.00 95.50 1265 SER A C 1
ATOM 9617 O O . SER A 1 1265 ? 2.141 13.415 30.119 1.00 95.50 1265 SER A O 1
ATOM 9619 N N . VAL A 1 1266 ? 1.501 13.467 27.958 1.00 94.75 1266 VAL A N 1
ATOM 9620 C CA . VAL A 1 1266 ? 2.191 12.239 27.528 1.00 94.75 1266 VAL A CA 1
ATOM 9621 C C . VAL A 1 1266 ? 3.073 12.489 26.306 1.00 94.75 1266 VAL A C 1
ATOM 9623 O O . VAL A 1 1266 ? 2.739 13.296 25.441 1.00 94.75 1266 VAL A O 1
ATOM 9626 N N . ASN A 1 1267 ? 4.166 11.741 26.163 1.00 94.38 1267 ASN A N 1
ATOM 9627 C CA . ASN A 1 1267 ? 4.888 11.678 24.894 1.00 94.38 1267 ASN A CA 1
ATOM 9628 C C . ASN A 1 1267 ? 4.323 10.525 24.046 1.00 94.38 1267 ASN A C 1
ATOM 9630 O O . ASN A 1 1267 ? 4.592 9.354 24.306 1.00 94.38 1267 ASN A O 1
ATOM 9634 N N . MET A 1 1268 ? 3.517 10.860 23.035 1.00 92.38 1268 MET A N 1
ATOM 9635 C CA . MET A 1 1268 ? 2.833 9.887 22.175 1.00 92.38 1268 MET A CA 1
ATOM 9636 C C . MET A 1 1268 ? 3.798 9.068 21.318 1.00 92.38 1268 MET A C 1
ATOM 9638 O O . MET A 1 1268 ? 3.470 7.948 20.931 1.00 92.38 1268 MET A O 1
ATOM 9642 N N . ASN A 1 1269 ? 5.015 9.571 21.089 1.00 92.50 1269 ASN A N 1
ATOM 9643 C CA . ASN A 1 1269 ? 6.041 8.843 20.353 1.00 92.50 1269 ASN A CA 1
ATOM 9644 C C . ASN A 1 1269 ? 6.500 7.564 21.088 1.00 92.50 1269 ASN A C 1
ATOM 9646 O O . ASN A 1 1269 ? 7.105 6.703 20.464 1.00 92.50 1269 ASN A O 1
ATOM 9650 N N . PHE A 1 1270 ? 6.187 7.390 22.381 1.00 92.50 1270 PHE A N 1
ATOM 9651 C CA . PHE A 1 1270 ? 6.495 6.163 23.132 1.00 92.50 1270 PHE A CA 1
ATOM 9652 C C . PHE A 1 1270 ? 5.460 5.040 22.963 1.00 92.50 1270 PHE A C 1
ATOM 9654 O O . PHE A 1 1270 ? 5.745 3.888 23.283 1.00 92.50 1270 PHE A O 1
ATOM 9661 N N . PHE A 1 1271 ? 4.267 5.326 22.442 1.00 89.50 1271 PHE A N 1
ATOM 9662 C CA . PHE A 1 1271 ? 3.226 4.309 22.232 1.00 89.50 1271 PHE A CA 1
ATOM 9663 C C . PHE A 1 1271 ? 2.595 4.340 20.830 1.00 89.50 1271 PHE A C 1
ATOM 9665 O O . PHE A 1 1271 ? 1.720 3.529 20.534 1.00 89.50 1271 PHE A O 1
ATOM 9672 N N . VAL A 1 1272 ? 3.092 5.199 19.930 1.00 87.38 1272 VAL A N 1
ATOM 9673 C CA . VAL A 1 1272 ? 2.777 5.196 18.494 1.00 87.38 1272 VAL A CA 1
ATOM 9674 C C . VAL A 1 1272 ? 4.069 5.089 17.681 1.00 87.38 1272 VAL A C 1
ATOM 9676 O O . VAL A 1 1272 ? 4.965 5.919 17.818 1.00 87.38 1272 VAL A O 1
ATOM 9679 N N . TYR A 1 1273 ? 4.168 4.072 16.817 1.00 91.50 1273 TYR A N 1
ATOM 9680 C CA . TYR A 1 1273 ? 5.381 3.815 16.030 1.00 91.50 1273 TYR A CA 1
ATOM 9681 C C . TYR A 1 1273 ? 5.546 4.774 14.837 1.00 91.50 1273 TYR A C 1
ATOM 9683 O O . TYR A 1 1273 ? 6.601 5.388 14.692 1.00 91.50 1273 TYR A O 1
ATOM 9691 N N . ASP A 1 1274 ? 4.504 4.944 14.018 1.00 89.44 1274 ASP A N 1
ATOM 9692 C CA . ASP A 1 1274 ? 4.499 5.808 12.828 1.00 89.44 1274 ASP A CA 1
ATOM 9693 C C . ASP A 1 1274 ? 3.156 6.554 12.742 1.00 89.44 1274 ASP A C 1
ATOM 9695 O O . ASP A 1 1274 ? 2.146 5.999 12.307 1.00 89.44 1274 ASP A O 1
ATOM 9699 N N . MET A 1 1275 ? 3.131 7.813 13.191 1.00 85.00 1275 MET A N 1
ATOM 9700 C CA . MET A 1 1275 ? 1.927 8.652 13.157 1.00 85.00 1275 MET A CA 1
ATOM 9701 C C . MET A 1 1275 ? 1.568 9.065 11.726 1.00 85.00 1275 MET A C 1
ATOM 9703 O O . MET A 1 1275 ? 0.395 9.268 11.417 1.00 85.00 1275 MET A O 1
ATOM 9707 N N . THR A 1 1276 ? 2.558 9.139 10.831 1.00 83.38 1276 THR A N 1
ATOM 9708 C CA . THR A 1 1276 ? 2.362 9.542 9.430 1.00 83.38 1276 THR A CA 1
ATOM 9709 C C . THR A 1 1276 ? 1.560 8.507 8.640 1.00 83.38 1276 THR A C 1
ATOM 9711 O O . THR A 1 1276 ? 0.851 8.858 7.700 1.00 83.38 1276 THR A O 1
ATOM 9714 N N . ALA A 1 1277 ? 1.601 7.240 9.067 1.00 75.56 1277 ALA A N 1
ATOM 9715 C CA . ALA A 1 1277 ? 0.754 6.178 8.534 1.00 75.56 1277 ALA A CA 1
ATOM 9716 C C . ALA A 1 1277 ? -0.704 6.257 9.033 1.00 75.56 1277 ALA A C 1
ATOM 9718 O O . ALA A 1 1277 ? -1.614 5.856 8.309 1.00 75.56 1277 ALA A O 1
ATOM 9719 N N . ILE A 1 1278 ? -0.933 6.767 10.252 1.00 68.56 1278 ILE A N 1
ATOM 9720 C CA . ILE A 1 1278 ? -2.271 6.877 10.865 1.00 68.56 1278 ILE A CA 1
ATOM 9721 C C . ILE A 1 1278 ? -2.982 8.153 10.393 1.00 68.56 1278 ILE A C 1
ATOM 9723 O O . ILE A 1 1278 ? -4.157 8.114 10.032 1.00 68.56 1278 ILE A O 1
ATOM 9727 N N . PHE A 1 1279 ? -2.263 9.277 10.344 1.00 72.44 1279 PHE A N 1
ATOM 9728 C CA . PHE A 1 1279 ? -2.783 10.580 9.939 1.00 72.44 1279 PHE A CA 1
ATOM 9729 C C . PHE A 1 1279 ? -1.890 11.214 8.860 1.00 72.44 1279 PHE A C 1
ATOM 9731 O O . PHE A 1 1279 ? -1.132 12.125 9.161 1.00 72.44 1279 PHE A O 1
ATOM 9738 N N . PRO A 1 1280 ? -1.977 10.813 7.580 1.00 66.88 1280 PRO A N 1
ATOM 9739 C CA . PRO A 1 1280 ? -1.042 11.257 6.535 1.00 66.88 1280 PRO A CA 1
ATOM 9740 C C . PRO A 1 1280 ? -1.083 12.762 6.211 1.00 66.88 1280 PRO A C 1
ATOM 9742 O O . PRO A 1 1280 ? -0.192 13.268 5.529 1.00 66.88 1280 PRO A O 1
ATOM 9745 N N . HIS A 1 1281 ? -2.108 13.486 6.674 1.00 67.06 1281 HIS A N 1
ATOM 9746 C CA . HIS A 1 1281 ? -2.352 14.892 6.324 1.00 67.06 1281 HIS A CA 1
ATOM 9747 C C . HIS A 1 1281 ? -2.539 15.828 7.531 1.00 67.06 1281 HIS A C 1
ATOM 9749 O O . HIS A 1 1281 ? -2.686 17.033 7.343 1.00 67.06 1281 HIS A O 1
ATOM 9755 N N . THR A 1 1282 ? -2.538 15.305 8.762 1.00 63.53 1282 THR A N 1
ATOM 9756 C CA . THR A 1 1282 ? -2.830 16.075 9.986 1.00 63.53 1282 THR A CA 1
ATOM 9757 C C . THR A 1 1282 ? -2.111 15.462 11.184 1.00 63.53 1282 THR A C 1
ATOM 9759 O O . THR A 1 1282 ? -2.654 14.578 11.838 1.00 63.53 1282 THR A O 1
ATOM 9762 N N . PHE A 1 1283 ? -0.898 15.930 11.468 1.00 68.06 1283 PHE A N 1
ATOM 9763 C CA . PHE A 1 1283 ? -0.101 15.587 12.649 1.00 68.06 1283 PHE A CA 1
ATOM 9764 C C . PHE A 1 1283 ? 0.843 16.748 12.983 1.00 68.06 1283 PHE A C 1
ATOM 9766 O O . PHE A 1 1283 ? 1.125 17.588 12.129 1.00 68.06 1283 PHE A O 1
ATOM 9773 N N . ASP A 1 1284 ? 1.298 16.810 14.231 1.00 73.31 1284 ASP A N 1
ATOM 9774 C CA . ASP A 1 1284 ? 2.339 17.748 14.659 1.00 73.31 1284 ASP A CA 1
ATOM 9775 C C . ASP A 1 1284 ? 3.722 17.206 14.252 1.00 73.31 1284 ASP A C 1
ATOM 9777 O O . ASP A 1 1284 ? 3.978 16.008 14.388 1.00 73.31 1284 ASP A O 1
ATOM 9781 N N . ASP A 1 1285 ? 4.630 18.064 13.779 1.00 78.50 1285 ASP A N 1
ATOM 9782 C CA . ASP A 1 1285 ? 6.003 17.672 13.436 1.00 78.50 1285 ASP A CA 1
ATOM 9783 C C . ASP A 1 1285 ? 6.755 17.042 14.622 1.00 78.50 1285 ASP A C 1
ATOM 9785 O O . ASP A 1 1285 ? 7.614 16.183 14.407 1.00 78.50 1285 ASP A O 1
ATOM 9789 N N . ALA A 1 1286 ? 6.404 17.418 15.857 1.00 79.88 1286 ALA A N 1
ATOM 9790 C CA . ALA A 1 1286 ? 6.926 16.824 17.086 1.00 79.88 1286 ALA A CA 1
ATOM 9791 C C . ALA A 1 1286 ? 6.302 15.448 17.422 1.00 79.88 1286 ALA A C 1
ATOM 9793 O O . ALA A 1 1286 ? 6.862 14.692 18.217 1.00 79.88 1286 ALA A O 1
ATOM 9794 N N . CYS A 1 1287 ? 5.176 15.082 16.796 1.00 85.31 1287 CYS A N 1
ATOM 9795 C CA . CYS A 1 1287 ? 4.384 13.876 17.075 1.00 85.31 1287 CYS A CA 1
ATOM 9796 C C . CYS A 1 1287 ? 4.386 12.869 15.909 1.00 85.31 1287 CYS A C 1
ATOM 9798 O O . CYS A 1 1287 ? 3.371 12.252 15.593 1.00 85.31 1287 CYS A O 1
ATOM 9800 N N . LYS A 1 1288 ? 5.519 12.699 15.220 1.00 88.62 1288 LYS A N 1
ATOM 9801 C CA . LYS A 1 1288 ? 5.631 11.793 14.058 1.00 88.62 1288 LYS A CA 1
ATOM 9802 C C . LYS A 1 1288 ? 5.622 10.298 14.415 1.00 88.62 1288 LYS A C 1
ATOM 9804 O O . LYS A 1 1288 ? 5.443 9.464 13.528 1.00 88.62 1288 LYS A O 1
ATOM 9809 N N . GLY A 1 1289 ? 5.774 9.943 15.687 1.00 90.19 1289 GLY A N 1
ATOM 9810 C CA . GLY A 1 1289 ? 5.909 8.571 16.178 1.00 90.19 1289 GLY A CA 1
ATOM 9811 C C . GLY A 1 1289 ? 7.364 8.164 16.425 1.00 90.19 1289 GLY A C 1
ATOM 9812 O O . GLY A 1 1289 ? 8.301 8.817 15.952 1.00 90.19 1289 GLY A O 1
ATOM 9813 N N . PHE A 1 1290 ? 7.552 7.057 17.155 1.00 93.06 1290 PHE A N 1
ATOM 9814 C CA . PHE A 1 1290 ? 8.862 6.518 17.547 1.00 93.06 1290 PHE A CA 1
ATOM 9815 C C . PHE A 1 1290 ? 9.849 6.454 16.382 1.00 93.06 1290 PHE A C 1
ATOM 9817 O O . PHE A 1 1290 ? 11.005 6.838 16.527 1.00 93.06 1290 PHE A O 1
ATOM 9824 N N . LYS A 1 1291 ? 9.390 6.021 15.201 1.00 92.31 1291 LYS A N 1
ATOM 9825 C CA . LYS A 1 1291 ? 10.190 5.852 13.981 1.00 92.31 1291 LYS A CA 1
ATOM 9826 C C . LYS A 1 1291 ? 10.999 7.090 13.596 1.00 92.31 1291 LYS A C 1
ATOM 9828 O O . LYS A 1 1291 ? 12.112 6.943 13.093 1.00 92.31 1291 LYS A O 1
ATOM 9833 N N . PHE A 1 1292 ? 10.496 8.289 13.876 1.00 91.50 1292 PHE A N 1
ATOM 9834 C CA . PHE A 1 1292 ? 11.118 9.552 13.470 1.00 91.50 1292 PHE A CA 1
ATOM 9835 C C . PHE A 1 1292 ? 11.848 10.278 14.604 1.00 91.50 1292 PHE A C 1
ATOM 9837 O O . PHE A 1 1292 ? 12.389 11.355 14.376 1.00 91.50 1292 PHE A O 1
ATOM 9844 N N . MET A 1 1293 ? 11.894 9.700 15.807 1.00 91.19 1293 MET A N 1
ATOM 9845 C CA . MET A 1 1293 ? 12.674 10.252 16.915 1.00 91.19 1293 MET A CA 1
ATOM 9846 C C . MET A 1 1293 ? 14.182 10.167 16.642 1.00 91.19 1293 MET A C 1
ATOM 9848 O O . MET A 1 1293 ? 14.653 9.244 15.961 1.00 91.19 1293 MET A O 1
ATOM 9852 N N . ASP A 1 1294 ? 14.939 11.093 17.234 1.00 91.12 1294 ASP A N 1
ATOM 9853 C CA . ASP A 1 1294 ? 16.400 11.053 17.241 1.00 91.12 1294 ASP A CA 1
ATOM 9854 C C . ASP A 1 1294 ? 16.916 9.731 17.819 1.00 91.12 1294 ASP A C 1
ATOM 9856 O O . ASP A 1 1294 ? 16.426 9.232 18.833 1.00 91.12 1294 ASP A O 1
ATOM 9860 N N . GLU A 1 1295 ? 17.939 9.163 17.179 1.00 91.69 1295 GLU A N 1
ATOM 9861 C CA . GLU A 1 1295 ? 18.491 7.850 17.532 1.00 91.69 1295 GLU A CA 1
ATOM 9862 C C . GLU A 1 1295 ? 18.966 7.783 18.990 1.00 91.69 1295 GLU A C 1
ATOM 9864 O O . GLU A 1 1295 ? 18.740 6.777 19.657 1.00 91.69 1295 GLU A O 1
ATOM 9869 N N . SER A 1 1296 ? 19.577 8.851 19.514 1.00 90.19 1296 SER A N 1
ATOM 9870 C CA . SER A 1 1296 ? 19.990 8.908 20.922 1.00 90.19 1296 SER A CA 1
ATOM 9871 C C . SER A 1 1296 ? 18.796 8.807 21.873 1.00 90.19 1296 SER A C 1
ATOM 9873 O O . SER A 1 1296 ? 18.855 8.059 22.843 1.00 90.19 1296 SER A O 1
ATOM 9875 N N . VAL A 1 1297 ? 17.691 9.490 21.557 1.00 89.75 1297 VAL A N 1
ATOM 9876 C CA . VAL A 1 1297 ? 16.471 9.489 22.376 1.00 89.75 1297 VAL A CA 1
ATOM 9877 C C . VAL A 1 1297 ? 15.757 8.141 22.281 1.00 89.75 1297 VAL A C 1
ATOM 9879 O O . VAL A 1 1297 ? 15.279 7.634 23.293 1.00 89.75 1297 VAL A O 1
ATOM 9882 N N . LYS A 1 1298 ? 15.726 7.516 21.094 1.00 91.38 1298 LYS A N 1
ATOM 9883 C CA . LYS A 1 1298 ? 15.187 6.156 20.916 1.00 91.38 1298 LYS A CA 1
ATOM 9884 C C . LYS A 1 1298 ? 15.892 5.146 21.815 1.00 91.38 1298 LYS A C 1
ATOM 9886 O O . LYS A 1 1298 ? 15.219 4.368 22.481 1.00 91.38 1298 LYS A O 1
ATOM 9891 N N . GLN A 1 1299 ? 17.228 5.158 21.826 1.00 91.56 1299 GLN A N 1
ATOM 9892 C CA . GLN A 1 1299 ? 18.027 4.240 22.643 1.00 91.56 1299 GLN A CA 1
ATOM 9893 C C . GLN A 1 1299 ? 17.838 4.519 24.143 1.00 91.56 1299 GLN A C 1
ATOM 9895 O O . GLN A 1 1299 ? 17.647 3.590 24.921 1.00 91.56 1299 GLN A O 1
ATOM 9900 N N . GLU A 1 1300 ? 17.824 5.794 24.546 1.00 88.75 1300 GLU A N 1
ATOM 9901 C CA . GLU A 1 1300 ? 17.660 6.201 25.948 1.00 88.75 1300 GLU A CA 1
ATOM 9902 C C . GLU A 1 1300 ? 16.261 5.888 26.506 1.00 88.75 1300 GLU A C 1
ATOM 9904 O O . GLU A 1 1300 ? 16.127 5.424 27.637 1.00 88.75 1300 GLU A O 1
ATOM 9909 N N . CYS A 1 1301 ? 15.207 6.129 25.722 1.00 89.94 1301 CYS A N 1
ATOM 9910 C CA . CYS A 1 1301 ? 13.817 6.066 26.180 1.00 89.94 1301 CYS A CA 1
ATOM 9911 C C . CYS A 1 1301 ? 13.068 4.798 25.748 1.00 89.94 1301 CYS A C 1
ATOM 9913 O O . CYS A 1 1301 ? 11.868 4.689 26.010 1.00 89.94 1301 CYS A O 1
ATOM 9915 N N . LEU A 1 1302 ? 13.735 3.821 25.119 1.00 90.12 1302 LEU A N 1
ATOM 9916 C CA . LEU A 1 1302 ? 13.100 2.570 24.683 1.00 90.12 1302 LEU A CA 1
ATOM 9917 C C . LEU A 1 1302 ? 12.328 1.890 25.819 1.00 90.12 1302 LEU A C 1
ATOM 9919 O O . LEU A 1 1302 ? 11.220 1.394 25.617 1.00 90.12 1302 LEU A O 1
ATOM 9923 N N . TYR A 1 1303 ? 12.884 1.921 27.032 1.00 89.50 1303 TYR A N 1
ATOM 9924 C CA . TYR A 1 1303 ? 12.274 1.306 28.205 1.00 89.50 1303 TYR A CA 1
ATOM 9925 C C . TYR A 1 1303 ? 10.955 1.951 28.649 1.00 89.50 1303 TYR A C 1
ATOM 9927 O O . TYR A 1 1303 ? 10.214 1.319 29.393 1.00 89.50 1303 TYR A O 1
ATOM 9935 N N . LEU A 1 1304 ? 10.639 3.165 28.191 1.00 91.56 1304 LEU A N 1
ATOM 9936 C CA . LEU A 1 1304 ? 9.358 3.836 28.437 1.00 91.56 1304 LEU A CA 1
ATOM 9937 C C . LEU A 1 1304 ? 8.314 3.524 27.358 1.00 91.56 1304 LEU A C 1
ATOM 9939 O O . LEU A 1 1304 ? 7.160 3.920 27.501 1.00 91.56 1304 LEU A O 1
ATOM 9943 N N . CYS A 1 1305 ? 8.712 2.849 26.277 1.00 90.25 1305 CYS A N 1
ATOM 9944 C CA . CYS A 1 1305 ? 7.831 2.573 25.153 1.00 90.25 1305 CYS A CA 1
ATOM 9945 C C . CYS A 1 1305 ? 6.947 1.354 25.407 1.00 90.25 1305 CYS A C 1
ATOM 9947 O O . CYS A 1 1305 ? 7.414 0.357 25.971 1.00 90.25 1305 CYS A O 1
ATOM 9949 N N . GLU A 1 1306 ? 5.712 1.406 24.907 1.00 86.31 1306 GLU A N 1
ATOM 9950 C CA . GLU A 1 1306 ? 4.777 0.282 24.965 1.00 86.31 1306 GLU A CA 1
ATOM 9951 C C . GLU A 1 1306 ? 5.307 -0.919 24.154 1.00 86.31 1306 GLU A C 1
ATOM 9953 O O . GLU A 1 1306 ? 5.923 -0.726 23.094 1.00 86.31 1306 GLU A O 1
ATOM 9958 N N . PRO A 1 1307 ? 5.047 -2.169 24.592 1.00 80.06 1307 PRO A N 1
ATOM 9959 C CA . PRO A 1 1307 ? 5.534 -3.378 23.919 1.00 80.06 1307 PRO A CA 1
ATOM 9960 C C . PRO A 1 1307 ? 5.321 -3.413 22.388 1.00 80.06 1307 PRO A C 1
ATOM 9962 O O . PRO A 1 1307 ? 6.265 -3.770 21.675 1.00 80.06 1307 PRO A O 1
ATOM 9965 N N . PRO A 1 1308 ? 4.162 -2.989 21.830 1.00 77.06 1308 PRO A N 1
ATOM 9966 C CA . PRO A 1 1308 ? 3.939 -2.978 20.383 1.00 77.06 1308 PRO A CA 1
ATOM 9967 C C . PRO A 1 1308 ? 4.874 -2.043 19.607 1.00 77.06 1308 PRO A C 1
ATOM 9969 O O . PRO A 1 1308 ? 5.273 -2.377 18.494 1.00 77.06 1308 PRO A O 1
ATOM 9972 N N . VAL A 1 1309 ? 5.258 -0.893 20.177 1.00 86.56 1309 VAL A N 1
ATOM 9973 C CA . VAL A 1 1309 ? 6.199 0.043 19.533 1.00 86.56 1309 VAL A CA 1
ATOM 9974 C C . VAL A 1 1309 ? 7.588 -0.574 19.450 1.00 86.56 1309 VAL A C 1
ATOM 9976 O O . VAL A 1 1309 ? 8.233 -0.489 18.405 1.00 86.56 1309 VAL A O 1
ATOM 9979 N N . ARG A 1 1310 ? 8.023 -1.252 20.520 1.00 86.31 1310 ARG A N 1
ATOM 9980 C CA . ARG A 1 1310 ? 9.304 -1.974 20.541 1.00 86.31 1310 ARG A CA 1
ATOM 9981 C C . ARG A 1 1310 ? 9.318 -3.084 19.500 1.00 86.31 1310 ARG A C 1
ATOM 9983 O O . ARG A 1 1310 ? 10.245 -3.149 18.701 1.00 86.31 1310 ARG A O 1
ATOM 9990 N N . ALA A 1 1311 ? 8.277 -3.918 19.477 1.00 78.50 1311 ALA A N 1
ATOM 9991 C CA . ALA A 1 1311 ? 8.155 -5.013 18.520 1.00 78.50 1311 ALA A CA 1
ATOM 9992 C C . ALA A 1 1311 ? 8.197 -4.510 17.067 1.00 78.50 1311 ALA A C 1
ATOM 9994 O O . ALA A 1 1311 ? 8.932 -5.063 16.253 1.00 78.50 1311 ALA A O 1
ATOM 9995 N N . HIS A 1 1312 ? 7.485 -3.419 16.762 1.00 83.50 1312 HIS A N 1
ATOM 9996 C CA . HIS A 1 1312 ? 7.484 -2.814 15.429 1.00 83.50 1312 HIS A CA 1
ATOM 9997 C C . HIS A 1 1312 ? 8.861 -2.248 15.054 1.00 83.50 1312 HIS A C 1
ATOM 9999 O O . HIS A 1 1312 ? 9.350 -2.516 13.962 1.00 83.50 1312 HIS A O 1
ATOM 10005 N N . ALA A 1 1313 ? 9.536 -1.544 15.971 1.00 86.38 1313 ALA A N 1
ATOM 10006 C CA . ALA A 1 1313 ? 10.896 -1.058 15.739 1.00 86.38 1313 ALA A CA 1
ATOM 10007 C C . ALA A 1 1313 ? 11.865 -2.207 15.419 1.00 86.38 1313 ALA A C 1
ATOM 10009 O O . ALA A 1 1313 ? 12.656 -2.110 14.482 1.00 86.38 1313 ALA A O 1
ATOM 10010 N N . MET A 1 1314 ? 11.770 -3.314 16.161 1.00 83.75 1314 MET A N 1
ATOM 10011 C CA . MET A 1 1314 ? 12.582 -4.509 15.931 1.00 83.75 1314 MET A CA 1
ATOM 10012 C C . MET A 1 1314 ? 12.255 -5.190 14.592 1.00 83.75 1314 MET A C 1
ATOM 10014 O O . MET A 1 1314 ? 13.174 -5.673 13.930 1.00 83.75 1314 MET A O 1
ATOM 10018 N N . TRP A 1 1315 ? 10.983 -5.219 14.172 1.00 78.00 1315 TRP A N 1
ATOM 10019 C CA . TRP A 1 1315 ? 10.566 -5.731 12.858 1.00 78.00 1315 TRP A CA 1
ATOM 10020 C C . TRP A 1 1315 ? 11.073 -4.875 11.693 1.00 78.00 1315 TRP A C 1
ATOM 10022 O O . TRP A 1 1315 ? 11.480 -5.436 10.678 1.00 78.00 1315 TRP A O 1
ATOM 10032 N N . ASP A 1 1316 ? 11.157 -3.555 11.871 1.00 82.50 1316 ASP A N 1
ATOM 10033 C CA . ASP A 1 1316 ? 11.779 -2.617 10.921 1.00 82.50 1316 ASP A CA 1
ATOM 10034 C C . ASP A 1 1316 ? 13.325 -2.666 10.956 1.00 82.50 1316 ASP A C 1
ATOM 10036 O O . ASP A 1 1316 ? 14.009 -1.849 10.337 1.00 82.50 1316 ASP A O 1
ATOM 10040 N N . GLY A 1 1317 ? 13.904 -3.635 11.674 1.00 84.62 1317 GLY A N 1
ATOM 10041 C CA . GLY A 1 1317 ? 15.345 -3.879 11.723 1.00 84.62 1317 GLY A CA 1
ATOM 10042 C C . GLY A 1 1317 ? 16.127 -2.926 12.631 1.00 84.62 1317 GLY A C 1
ATOM 10043 O O . GLY A 1 1317 ? 17.359 -2.942 12.601 1.00 84.62 1317 GLY A O 1
ATOM 10044 N N . TRP A 1 1318 ? 15.460 -2.106 13.450 1.00 91.12 1318 TRP A N 1
ATOM 10045 C CA . TRP A 1 1318 ? 16.128 -1.233 14.417 1.00 91.12 1318 TRP A CA 1
ATOM 10046 C C . TRP A 1 1318 ? 16.720 -2.057 15.568 1.00 91.12 1318 TRP A C 1
ATOM 10048 O O . TRP A 1 1318 ? 16.015 -2.838 16.206 1.00 91.12 1318 TRP A O 1
ATOM 10058 N N . ILE A 1 1319 ? 18.019 -1.897 15.838 1.00 90.44 1319 ILE A N 1
ATOM 10059 C CA . ILE A 1 1319 ? 18.760 -2.670 16.847 1.00 90.44 1319 ILE A CA 1
ATOM 10060 C C . ILE A 1 1319 ? 19.029 -1.814 18.087 1.00 90.44 1319 ILE A C 1
ATOM 10062 O O . ILE A 1 1319 ? 19.559 -0.703 17.979 1.00 90.44 1319 ILE A O 1
ATOM 10066 N N . VAL A 1 1320 ? 18.722 -2.357 19.267 1.00 90.81 1320 VAL A N 1
ATOM 10067 C CA . VAL A 1 1320 ? 19.049 -1.722 20.552 1.00 90.81 1320 VAL A CA 1
ATOM 10068 C C . VAL A 1 1320 ? 20.566 -1.710 20.747 1.00 90.81 1320 VAL A C 1
ATOM 10070 O O . VAL A 1 1320 ? 21.248 -2.695 20.474 1.00 90.81 1320 VAL A O 1
ATOM 10073 N N . LYS A 1 1321 ? 21.132 -0.601 21.216 1.00 91.06 1321 LYS A N 1
ATOM 10074 C CA . LYS A 1 1321 ? 22.568 -0.455 21.481 1.00 91.06 1321 LYS A CA 1
ATOM 10075 C C . LYS A 1 1321 ? 22.797 -0.401 22.983 1.00 91.06 1321 LYS A C 1
ATOM 10077 O O . LYS A 1 1321 ? 22.103 0.315 23.689 1.00 91.06 1321 LYS A O 1
ATOM 10082 N N . SER A 1 1322 ? 23.793 -1.144 23.454 1.00 89.19 1322 SER A N 1
ATOM 10083 C CA . SER A 1 1322 ? 24.208 -1.09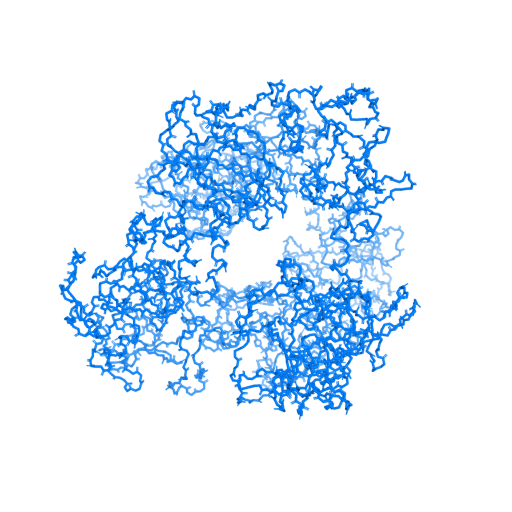5 24.855 1.00 89.19 1322 SER A CA 1
ATOM 10084 C C . SER A 1 1322 ? 25.222 0.024 25.082 1.00 89.19 1322 SER A C 1
ATOM 10086 O O . SER A 1 1322 ? 26.119 0.195 24.254 1.00 89.19 1322 SER A O 1
ATOM 10088 N N . SER A 1 1323 ? 25.141 0.720 26.220 1.00 86.44 1323 SER A N 1
ATOM 10089 C CA . SER A 1 1323 ? 26.235 1.568 26.714 1.00 86.44 1323 SER A CA 1
ATOM 10090 C C . SER A 1 1323 ? 27.470 0.764 27.147 1.00 86.44 1323 SER A C 1
ATOM 10092 O O . SER A 1 1323 ? 28.558 1.320 27.293 1.00 86.44 1323 SER A O 1
ATOM 10094 N N . GLN A 1 1324 ? 27.323 -0.549 27.355 1.00 88.56 1324 GLN A N 1
ATOM 10095 C CA . GLN A 1 1324 ? 28.405 -1.424 27.786 1.00 88.56 1324 GLN A CA 1
ATOM 10096 C C . GLN A 1 1324 ? 29.227 -1.901 26.594 1.00 88.56 1324 GLN A C 1
ATOM 10098 O O . GLN A 1 1324 ? 28.822 -2.796 25.853 1.00 88.56 1324 GLN A O 1
ATOM 10103 N N . ASP A 1 1325 ? 30.460 -1.408 26.485 1.00 89.12 1325 ASP A N 1
ATOM 10104 C CA . ASP A 1 1325 ? 31.410 -1.813 25.437 1.00 89.12 1325 ASP A CA 1
ATOM 10105 C C . ASP A 1 1325 ? 31.718 -3.322 25.418 1.00 89.12 1325 ASP A C 1
ATOM 10107 O O . ASP A 1 1325 ? 32.204 -3.865 24.418 1.00 89.12 1325 ASP A O 1
ATOM 10111 N N . ALA A 1 1326 ? 31.465 -4.011 26.535 1.00 91.94 1326 ALA A N 1
ATOM 10112 C CA . ALA A 1 1326 ? 31.623 -5.453 26.667 1.00 91.94 1326 ALA A CA 1
ATOM 10113 C C . ALA A 1 1326 ? 30.504 -6.262 25.989 1.00 91.94 1326 ALA A C 1
ATOM 10115 O O . ALA A 1 1326 ? 30.667 -7.473 25.848 1.00 91.94 1326 ALA A O 1
ATOM 10116 N N . LEU A 1 1327 ? 29.405 -5.629 25.570 1.00 93.62 1327 LEU A N 1
ATOM 10117 C CA . LEU A 1 1327 ? 28.193 -6.283 25.085 1.00 93.62 1327 LEU A CA 1
ATOM 10118 C C . LEU A 1 1327 ? 27.813 -5.821 23.676 1.00 93.62 1327 LEU A C 1
ATOM 10120 O O . LEU A 1 1327 ? 28.187 -4.745 23.213 1.00 93.62 1327 LEU A O 1
ATOM 10124 N N . VAL A 1 1328 ? 27.058 -6.658 22.971 1.00 94.38 1328 VAL A N 1
ATOM 10125 C CA . VAL A 1 1328 ? 26.432 -6.308 21.694 1.00 94.38 1328 VAL A CA 1
ATOM 10126 C C . VAL A 1 1328 ? 25.094 -7.021 21.562 1.00 94.38 1328 VAL A C 1
ATOM 10128 O O . VAL A 1 1328 ? 24.996 -8.213 21.840 1.00 94.38 1328 VAL A O 1
ATOM 10131 N N . VAL A 1 1329 ? 24.069 -6.297 21.123 1.00 93.94 1329 VAL A N 1
ATOM 10132 C CA . VAL A 1 1329 ? 22.738 -6.852 20.859 1.00 93.94 1329 VAL A CA 1
ATOM 10133 C C . VAL A 1 1329 ? 22.624 -7.240 19.392 1.00 93.94 1329 VAL A C 1
ATOM 10135 O O . VAL A 1 1329 ? 23.125 -6.538 18.511 1.00 93.94 1329 VAL A O 1
ATOM 10138 N N . ARG A 1 1330 ? 21.995 -8.385 19.126 1.00 92.88 1330 ARG A N 1
ATOM 10139 C CA . ARG A 1 1330 ? 21.794 -8.926 17.776 1.00 92.88 1330 ARG A CA 1
ATOM 10140 C C . ARG A 1 1330 ? 20.433 -9.634 17.693 1.00 92.88 1330 ARG A C 1
ATOM 10142 O O . ARG A 1 1330 ? 19.973 -10.140 18.717 1.00 92.88 1330 ARG A O 1
ATOM 10149 N N . PRO A 1 1331 ? 19.804 -9.728 16.510 1.00 87.88 1331 PRO A N 1
ATOM 10150 C CA . PRO A 1 1331 ? 18.644 -10.597 16.304 1.00 87.88 1331 PRO A CA 1
ATOM 10151 C C . PRO A 1 1331 ? 18.974 -12.073 16.594 1.00 87.88 1331 PRO A C 1
ATOM 10153 O O . PRO A 1 1331 ? 20.048 -12.549 16.229 1.00 87.88 1331 PRO A O 1
ATOM 10156 N N . ASN A 1 1332 ? 18.043 -12.797 17.215 1.00 85.94 1332 ASN A N 1
ATOM 10157 C CA . ASN A 1 1332 ? 18.183 -14.183 17.673 1.00 85.94 1332 ASN A CA 1
ATOM 10158 C C . ASN A 1 1332 ? 16.902 -15.001 17.386 1.00 85.94 1332 ASN A C 1
ATOM 10160 O O . ASN A 1 1332 ? 16.310 -15.622 18.270 1.00 85.94 1332 ASN A O 1
ATOM 10164 N N . GLY A 1 1333 ? 16.439 -14.963 16.131 1.00 79.50 1333 GLY A N 1
ATOM 10165 C CA . GLY A 1 1333 ? 15.272 -15.725 15.668 1.00 79.50 1333 GLY A CA 1
ATOM 10166 C C . GLY A 1 1333 ? 14.005 -15.440 16.484 1.00 79.50 1333 GLY A C 1
ATOM 10167 O O . GLY A 1 1333 ? 13.662 -14.282 16.719 1.00 79.50 1333 GLY A O 1
ATOM 10168 N N . ASP A 1 1334 ? 13.340 -16.502 16.945 1.00 72.19 1334 ASP A N 1
ATOM 10169 C CA . ASP A 1 1334 ? 12.105 -16.421 17.741 1.00 72.19 1334 ASP A CA 1
ATOM 10170 C C . ASP A 1 1334 ? 12.316 -15.812 19.147 1.00 72.19 1334 ASP A C 1
ATOM 10172 O O . ASP A 1 1334 ? 11.339 -15.480 19.816 1.00 72.19 1334 ASP A O 1
ATOM 10176 N N . MET A 1 1335 ? 13.567 -15.634 19.607 1.00 74.38 1335 MET A N 1
ATOM 10177 C CA . MET A 1 1335 ? 13.881 -14.952 20.877 1.00 74.38 1335 MET A CA 1
ATOM 10178 C C . MET A 1 1335 ? 13.958 -13.420 20.750 1.00 74.38 1335 MET A C 1
ATOM 10180 O O . MET A 1 1335 ? 14.220 -12.740 21.740 1.00 74.38 1335 MET A O 1
ATOM 10184 N N . GLY A 1 1336 ? 13.751 -12.852 19.556 1.00 82.00 1336 GLY A N 1
ATOM 10185 C CA . GLY A 1 1336 ? 13.813 -11.403 19.342 1.00 82.00 1336 GLY A CA 1
ATOM 10186 C C . GLY A 1 1336 ? 15.250 -10.885 19.261 1.00 82.00 1336 GLY A C 1
ATOM 10187 O O . GLY A 1 1336 ? 16.039 -11.389 18.468 1.00 82.00 1336 GLY A O 1
ATOM 10188 N N . GLN A 1 1337 ? 15.596 -9.856 20.037 1.00 90.12 1337 GLN A N 1
ATOM 10189 C CA . GLN A 1 1337 ? 16.965 -9.334 20.133 1.00 90.12 1337 GLN A CA 1
ATOM 10190 C C . GLN A 1 1337 ? 17.617 -9.782 21.440 1.00 90.12 1337 GLN A C 1
ATOM 10192 O O . GLN A 1 1337 ? 17.001 -9.723 22.500 1.00 90.12 1337 GLN A O 1
ATOM 10197 N N . THR A 1 1338 ? 18.868 -10.235 21.370 1.00 91.75 1338 THR A N 1
ATOM 10198 C CA . THR A 1 1338 ? 19.582 -10.803 22.518 1.00 91.75 1338 THR A CA 1
ATOM 10199 C C . THR A 1 1338 ? 20.974 -10.196 22.666 1.00 91.75 1338 THR A C 1
ATOM 10201 O O . THR A 1 1338 ? 21.660 -9.945 21.673 1.00 91.75 1338 THR A O 1
ATOM 10204 N N . ALA A 1 1339 ? 21.396 -9.963 23.910 1.00 94.50 1339 ALA A N 1
ATOM 10205 C CA . ALA A 1 1339 ? 22.737 -9.503 24.252 1.00 94.50 1339 ALA A CA 1
ATOM 10206 C C . ALA A 1 1339 ? 23.770 -10.649 24.234 1.00 94.50 1339 ALA A C 1
ATOM 10208 O O . ALA A 1 1339 ? 23.551 -11.722 24.795 1.00 94.50 1339 ALA A O 1
ATOM 10209 N N . TYR A 1 1340 ? 24.932 -10.389 23.637 1.00 95.81 1340 TYR A N 1
ATOM 10210 C CA . TYR A 1 1340 ? 26.076 -11.300 23.556 1.00 95.81 1340 TYR A CA 1
ATOM 10211 C C . TYR A 1 1340 ? 27.348 -10.629 24.069 1.00 95.81 1340 TYR A C 1
ATOM 10213 O O . TYR A 1 1340 ? 27.530 -9.416 23.920 1.00 95.81 1340 TYR A O 1
ATOM 10221 N N . ALA A 1 1341 ? 28.263 -11.427 24.615 1.00 95.94 1341 ALA A N 1
ATOM 10222 C CA . ALA A 1 1341 ? 29.584 -10.967 25.019 1.00 95.94 1341 ALA A CA 1
ATOM 10223 C C . ALA A 1 1341 ? 30.424 -10.557 23.796 1.00 95.94 1341 ALA A C 1
ATOM 10225 O O . ALA A 1 1341 ? 30.612 -11.323 22.853 1.00 95.94 1341 ALA A O 1
ATOM 10226 N N . ARG A 1 1342 ? 30.984 -9.347 23.804 1.00 94.81 1342 ARG A N 1
ATOM 10227 C CA . ARG A 1 1342 ? 31.893 -8.848 22.755 1.00 94.81 1342 ARG A CA 1
ATOM 10228 C C . ARG A 1 1342 ? 33.352 -9.267 22.983 1.00 94.81 1342 ARG A C 1
ATOM 10230 O O . ARG A 1 1342 ? 34.160 -9.273 22.053 1.00 94.81 1342 ARG A O 1
ATOM 10237 N N . LYS A 1 1343 ? 33.685 -9.592 24.230 1.00 95.31 1343 LYS A N 1
ATOM 10238 C CA . LYS A 1 1343 ? 34.989 -10.040 24.735 1.00 95.31 1343 LYS A CA 1
ATOM 10239 C C . LYS A 1 1343 ? 34.755 -11.015 25.887 1.00 95.31 1343 LYS A C 1
ATOM 10241 O O . LYS A 1 1343 ? 33.637 -11.075 26.387 1.00 95.31 1343 LYS A O 1
ATOM 10246 N N . ASP A 1 1344 ? 35.792 -11.719 26.318 1.00 96.38 1344 ASP A N 1
ATOM 10247 C CA . ASP A 1 1344 ? 35.698 -12.567 27.507 1.00 96.38 1344 ASP A CA 1
ATOM 10248 C C . ASP A 1 1344 ? 35.383 -11.711 28.746 1.00 96.38 1344 ASP A C 1
ATOM 10250 O O . ASP A 1 1344 ? 35.974 -10.643 28.949 1.00 96.38 1344 ASP A O 1
ATOM 10254 N N . ILE A 1 1345 ? 34.426 -12.164 29.556 1.00 96.12 1345 ILE A N 1
ATOM 10255 C CA . ILE A 1 1345 ? 33.959 -11.475 30.764 1.00 96.12 1345 ILE A CA 1
ATOM 10256 C C . ILE A 1 1345 ? 34.233 -12.388 31.968 1.00 96.12 1345 ILE A C 1
ATOM 10258 O O . ILE A 1 1345 ? 33.623 -13.455 32.059 1.00 96.12 1345 ILE A O 1
ATOM 10262 N N . PRO A 1 1346 ? 35.114 -11.988 32.904 1.00 96.50 1346 PRO A N 1
ATOM 10263 C CA . PRO A 1 1346 ? 35.391 -12.763 34.112 1.00 96.50 1346 PRO A CA 1
ATOM 10264 C C . PRO A 1 1346 ? 34.167 -12.902 35.022 1.00 96.50 1346 PRO A C 1
ATOM 10266 O O . PRO A 1 1346 ? 33.325 -11.998 35.082 1.00 96.50 1346 PRO A O 1
ATOM 10269 N N . ALA A 1 1347 ? 34.105 -13.986 35.793 1.00 95.56 1347 ALA A N 1
ATOM 10270 C CA . ALA A 1 1347 ? 33.149 -14.159 36.884 1.00 95.56 1347 ALA A CA 1
ATOM 10271 C C . ALA A 1 1347 ? 33.212 -12.991 37.892 1.00 95.56 1347 ALA A C 1
ATOM 10273 O O . ALA A 1 1347 ? 34.289 -12.503 38.236 1.00 95.56 1347 ALA A O 1
ATOM 10274 N N . GLY A 1 1348 ? 32.057 -12.550 38.392 1.00 94.06 1348 GLY A N 1
ATOM 10275 C CA . GLY A 1 1348 ? 31.927 -11.442 39.343 1.00 94.06 1348 GLY A CA 1
ATOM 10276 C C . GLY A 1 1348 ? 31.927 -10.042 38.716 1.00 94.06 1348 GLY A C 1
ATOM 10277 O O . GLY A 1 1348 ? 31.879 -9.051 39.444 1.00 94.06 1348 GLY A O 1
ATOM 10278 N N . THR A 1 1349 ? 31.959 -9.931 37.388 1.00 95.62 1349 THR A N 1
ATOM 10279 C CA . THR A 1 1349 ? 31.895 -8.644 36.683 1.00 95.62 1349 THR A CA 1
ATOM 10280 C C . THR A 1 1349 ? 30.479 -8.074 36.751 1.00 95.62 1349 THR A C 1
ATOM 10282 O O . THR A 1 1349 ? 29.525 -8.732 36.337 1.00 95.62 1349 THR A O 1
ATOM 10285 N N . ARG A 1 1350 ? 30.333 -6.829 37.222 1.00 93.88 1350 ARG A N 1
ATOM 10286 C CA . ARG A 1 1350 ? 29.072 -6.077 37.129 1.00 93.88 1350 ARG A CA 1
ATOM 10287 C C . ARG A 1 1350 ? 28.900 -5.535 35.710 1.00 93.88 1350 ARG A C 1
ATOM 10289 O O . ARG A 1 1350 ? 29.661 -4.663 35.301 1.00 93.88 1350 ARG A O 1
ATOM 10296 N N . LEU A 1 1351 ? 27.911 -6.054 34.988 1.00 92.94 1351 LEU A N 1
ATOM 10297 C CA . LEU A 1 1351 ? 27.591 -5.678 33.610 1.00 92.94 1351 LEU A CA 1
ATOM 10298 C C . LEU A 1 1351 ? 26.765 -4.398 33.546 1.00 92.94 1351 LEU A C 1
ATOM 10300 O O . LEU A 1 1351 ? 27.084 -3.512 32.770 1.00 92.94 1351 LEU A O 1
ATOM 10304 N N . PHE A 1 1352 ? 25.737 -4.285 34.384 1.00 91.12 1352 PHE A N 1
ATOM 10305 C CA . PHE A 1 1352 ? 24.873 -3.109 34.434 1.00 91.12 1352 PHE A CA 1
ATOM 10306 C C . PHE A 1 1352 ? 24.580 -2.712 35.870 1.00 91.12 1352 PHE A C 1
ATOM 10308 O O . PHE A 1 1352 ? 24.477 -3.573 36.744 1.00 91.12 1352 PHE A O 1
ATOM 10315 N N . HIS A 1 1353 ? 24.394 -1.409 36.060 1.00 92.94 1353 HIS A N 1
ATOM 10316 C CA . HIS A 1 1353 ? 23.686 -0.838 37.194 1.00 92.94 1353 HIS A CA 1
ATOM 10317 C C . HIS A 1 1353 ? 22.374 -0.244 36.672 1.00 92.94 1353 HIS A C 1
ATOM 10319 O O . HIS A 1 1353 ? 22.380 0.801 36.020 1.00 92.94 1353 HIS A O 1
ATOM 10325 N N . CYS A 1 1354 ? 21.261 -0.935 36.897 1.00 92.06 1354 CYS A N 1
ATOM 10326 C CA . CYS A 1 1354 ? 19.981 -0.584 36.297 1.00 92.06 1354 CYS A CA 1
ATOM 10327 C C . CYS A 1 1354 ? 19.200 0.385 37.190 1.00 92.06 1354 CYS A C 1
ATOM 10329 O O . CYS A 1 1354 ? 18.893 0.103 38.351 1.00 92.06 1354 CYS A O 1
ATOM 10331 N N . THR A 1 1355 ? 18.837 1.522 36.598 1.00 91.31 1355 THR A N 1
ATOM 10332 C CA . THR A 1 1355 ? 17.927 2.530 37.157 1.00 91.31 1355 THR A CA 1
ATOM 10333 C C . THR A 1 1355 ? 16.777 2.768 36.174 1.00 91.31 1355 THR A C 1
ATOM 10335 O O . THR A 1 1355 ? 16.813 2.271 35.048 1.00 91.31 1355 THR A O 1
ATOM 10338 N N . GLY A 1 1356 ? 15.733 3.490 36.587 1.00 90.31 1356 GLY A N 1
ATOM 10339 C CA . GLY A 1 1356 ? 14.582 3.730 35.717 1.00 90.31 1356 GLY A CA 1
ATOM 10340 C C . GLY A 1 1356 ? 13.323 4.158 36.463 1.00 90.31 1356 GLY A C 1
ATOM 10341 O O . GLY A 1 1356 ? 13.367 4.998 37.373 1.00 90.31 1356 GLY A O 1
ATOM 10342 N N . LEU A 1 1357 ? 12.186 3.603 36.047 1.00 92.81 1357 LEU A N 1
ATOM 10343 C CA . LEU A 1 1357 ? 10.873 3.878 36.627 1.00 92.81 1357 LEU A CA 1
ATOM 10344 C C . LEU A 1 1357 ? 10.415 2.672 37.452 1.00 92.81 1357 LEU A C 1
ATOM 10346 O O . LEU A 1 1357 ? 10.181 1.598 36.910 1.00 92.81 1357 LEU A O 1
ATOM 10350 N N . VAL A 1 1358 ? 10.299 2.846 38.769 1.00 93.94 1358 VAL A N 1
ATOM 10351 C CA . VAL A 1 1358 ? 9.739 1.812 39.649 1.00 93.94 1358 VAL A CA 1
ATOM 10352 C C . VAL A 1 1358 ? 8.219 1.908 39.601 1.00 93.94 1358 VAL A C 1
ATOM 10354 O O . VAL A 1 1358 ? 7.668 2.959 39.912 1.00 93.94 1358 VAL A O 1
ATOM 10357 N N . ILE A 1 1359 ? 7.562 0.814 39.230 1.00 92.88 1359 ILE A N 1
ATOM 10358 C CA . ILE A 1 1359 ? 6.108 0.690 39.102 1.00 92.88 1359 ILE A CA 1
ATOM 10359 C C . ILE A 1 1359 ? 5.569 -0.415 40.023 1.00 92.88 1359 ILE A C 1
ATOM 10361 O O . ILE A 1 1359 ? 6.325 -1.314 40.406 1.00 92.88 1359 ILE A O 1
ATOM 10365 N N . PRO A 1 1360 ? 4.284 -0.378 40.419 1.00 89.38 1360 PRO A N 1
ATOM 10366 C CA . PRO A 1 1360 ? 3.771 -1.277 41.449 1.00 89.38 1360 PRO A CA 1
ATOM 10367 C C . PRO A 1 1360 ? 3.273 -2.646 40.943 1.00 89.38 1360 PRO A C 1
ATOM 10369 O O . PRO A 1 1360 ? 2.623 -3.379 41.687 1.00 89.38 1360 PRO A O 1
ATOM 10372 N N . PHE A 1 1361 ? 3.555 -3.001 39.688 1.00 88.56 1361 PHE A N 1
ATOM 10373 C CA . PHE A 1 1361 ? 3.091 -4.232 39.040 1.00 88.56 1361 PHE A CA 1
ATOM 10374 C C . PHE A 1 1361 ? 4.165 -4.796 38.098 1.00 88.56 1361 PHE A C 1
ATOM 10376 O O . PHE A 1 1361 ? 4.948 -4.019 37.546 1.00 88.56 1361 PHE A O 1
ATOM 10383 N N . PRO A 1 1362 ? 4.227 -6.124 37.908 1.00 88.38 1362 PRO A N 1
ATOM 10384 C CA . PRO A 1 1362 ? 5.121 -6.730 36.932 1.00 88.38 1362 PRO A CA 1
ATOM 10385 C C . PRO A 1 1362 ? 4.637 -6.461 35.501 1.00 88.38 1362 PRO A C 1
ATOM 10387 O O . PRO A 1 1362 ? 3.442 -6.479 35.227 1.00 88.38 1362 PRO A O 1
ATOM 10390 N N . THR A 1 1363 ? 5.581 -6.286 34.583 1.00 84.31 1363 THR A N 1
ATOM 10391 C CA . THR A 1 1363 ? 5.383 -6.306 33.123 1.00 84.31 1363 THR A CA 1
ATOM 10392 C C . THR A 1 1363 ? 6.347 -7.319 32.513 1.00 84.31 1363 THR A C 1
ATOM 10394 O O . THR A 1 1363 ? 7.235 -7.830 33.204 1.00 84.31 1363 THR A O 1
ATOM 10397 N N . MET A 1 1364 ? 6.250 -7.579 31.207 1.00 81.44 1364 MET A N 1
ATOM 10398 C CA . MET A 1 1364 ? 7.252 -8.419 30.534 1.00 81.44 1364 MET A CA 1
ATOM 10399 C C . MET A 1 1364 ? 8.670 -7.802 30.499 1.00 81.44 1364 MET A C 1
ATOM 10401 O O . MET A 1 1364 ? 9.630 -8.514 30.217 1.00 81.44 1364 MET A O 1
ATOM 10405 N N . TYR A 1 1365 ? 8.817 -6.503 30.795 1.00 83.62 1365 TYR A N 1
ATOM 10406 C CA . TYR A 1 1365 ? 10.083 -5.752 30.733 1.00 83.62 1365 TYR A CA 1
ATOM 10407 C C . TYR A 1 1365 ? 10.541 -5.205 32.090 1.00 83.62 1365 TYR A C 1
ATOM 10409 O O . TYR A 1 1365 ? 11.312 -4.246 32.150 1.00 83.62 1365 TYR A O 1
ATOM 10417 N N . THR A 1 1366 ? 10.052 -5.779 33.187 1.00 91.00 1366 THR A N 1
ATOM 10418 C CA . THR A 1 1366 ? 10.444 -5.355 34.533 1.00 91.00 1366 THR A CA 1
ATOM 10419 C C . THR A 1 1366 ? 11.132 -6.448 35.324 1.00 91.00 1366 THR A C 1
ATOM 10421 O O . THR A 1 1366 ? 10.932 -7.628 35.064 1.00 91.00 1366 THR A O 1
ATOM 10424 N N . ILE A 1 1367 ? 11.869 -6.032 36.351 1.00 92.62 1367 ILE A N 1
ATOM 10425 C CA . ILE A 1 1367 ? 12.432 -6.909 37.377 1.00 92.62 1367 ILE A CA 1
ATOM 10426 C C . ILE A 1 1367 ? 11.915 -6.476 38.749 1.00 92.62 1367 ILE A C 1
ATOM 10428 O O . ILE A 1 1367 ? 11.956 -5.292 39.093 1.00 92.62 1367 ILE A O 1
ATOM 10432 N N . CYS A 1 1368 ? 11.455 -7.432 39.553 1.00 92.69 1368 CYS A N 1
ATOM 10433 C CA . CYS A 1 1368 ? 11.025 -7.205 40.928 1.00 92.69 1368 CYS A CA 1
ATOM 10434 C C . CYS A 1 1368 ? 12.180 -6.662 41.796 1.00 92.69 1368 CYS A C 1
ATOM 10436 O O . CYS A 1 1368 ? 13.177 -7.342 42.047 1.00 92.69 1368 CYS A O 1
ATOM 10438 N N . VAL A 1 1369 ? 12.027 -5.430 42.290 1.00 93.44 1369 VAL A N 1
ATOM 10439 C CA . VAL A 1 1369 ? 12.978 -4.733 43.178 1.00 93.44 1369 VAL A CA 1
ATOM 10440 C C . VAL A 1 1369 ? 12.467 -4.589 44.617 1.00 93.44 1369 VAL A C 1
ATOM 10442 O O . VAL A 1 1369 ? 13.169 -4.089 45.495 1.00 93.44 1369 VAL A O 1
ATOM 10445 N N . GLY A 1 1370 ? 11.246 -5.048 44.885 1.00 88.94 1370 GLY A N 1
ATOM 10446 C CA . GLY A 1 1370 ? 10.635 -5.084 46.208 1.00 88.94 1370 GLY A CA 1
ATOM 10447 C C . GLY A 1 1370 ? 9.230 -5.679 46.154 1.00 88.94 1370 GLY A C 1
ATOM 10448 O O . GLY A 1 1370 ? 8.700 -5.954 45.082 1.00 88.94 1370 GLY A O 1
ATOM 10449 N N . VAL A 1 1371 ? 8.604 -5.876 47.315 1.00 82.12 1371 VAL A N 1
ATOM 10450 C CA . VAL A 1 1371 ? 7.209 -6.345 47.383 1.00 82.12 1371 VAL A CA 1
ATOM 10451 C C . VAL A 1 1371 ? 6.309 -5.323 46.679 1.00 82.12 1371 VAL A C 1
ATOM 10453 O O . VAL A 1 1371 ? 6.290 -4.160 47.077 1.00 82.12 1371 VAL A O 1
ATOM 10456 N N . HIS A 1 1372 ? 5.617 -5.749 45.616 1.00 82.38 1372 HIS A N 1
ATOM 10457 C CA . HIS A 1 1372 ? 4.835 -4.880 44.722 1.00 82.38 1372 HIS A CA 1
ATOM 10458 C C . HIS A 1 1372 ? 5.640 -3.707 44.139 1.00 82.38 1372 HIS A C 1
ATOM 10460 O O . HIS A 1 1372 ? 5.117 -2.609 43.994 1.00 82.38 1372 HIS A O 1
ATOM 10466 N N . ARG A 1 1373 ? 6.934 -3.897 43.856 1.00 91.25 1373 ARG A N 1
ATOM 10467 C CA . ARG A 1 1373 ? 7.790 -2.885 43.222 1.00 91.25 1373 ARG A CA 1
ATOM 10468 C C . ARG A 1 1373 ? 8.616 -3.544 42.135 1.00 91.25 1373 ARG A C 1
ATOM 10470 O O . ARG A 1 1373 ? 9.435 -4.413 42.421 1.00 91.25 1373 ARG A O 1
ATOM 10477 N N . HIS A 1 1374 ? 8.433 -3.097 40.907 1.00 92.94 1374 HIS A N 1
ATOM 10478 C CA . HIS A 1 1374 ? 9.081 -3.629 39.720 1.00 92.94 1374 HIS A CA 1
ATOM 10479 C C . HIS A 1 1374 ? 9.768 -2.482 38.989 1.00 92.94 1374 HIS A C 1
ATOM 10481 O O . HIS A 1 1374 ? 9.174 -1.428 38.781 1.00 92.94 1374 HIS A O 1
ATOM 10487 N N . LEU A 1 1375 ? 11.044 -2.642 38.658 1.00 93.94 1375 LEU A N 1
ATOM 10488 C CA . LEU A 1 1375 ? 11.794 -1.630 37.929 1.00 93.94 1375 LEU A CA 1
ATOM 10489 C C . LEU A 1 1375 ? 11.599 -1.853 36.433 1.00 93.94 1375 LEU A C 1
ATOM 10491 O O . LEU A 1 1375 ? 11.875 -2.947 35.953 1.00 93.94 1375 LEU A O 1
ATOM 10495 N N . LEU A 1 1376 ? 11.158 -0.820 35.721 1.00 91.44 1376 LEU A N 1
ATOM 10496 C CA . LEU A 1 1376 ? 11.207 -0.709 34.266 1.00 91.44 1376 LEU A CA 1
ATOM 10497 C C . LEU A 1 1376 ? 12.534 -0.028 33.896 1.00 91.44 1376 LEU A C 1
ATOM 10499 O O . LEU A 1 1376 ? 12.798 1.088 34.355 1.00 91.44 1376 LEU A O 1
ATOM 10503 N N . PHE A 1 1377 ? 13.375 -0.709 33.119 1.00 92.94 1377 PHE A N 1
ATOM 10504 C CA . PHE A 1 1377 ? 14.774 -0.336 32.865 1.00 92.94 1377 PHE A CA 1
ATOM 10505 C C . PHE A 1 1377 ? 15.152 -0.524 31.391 1.00 92.94 1377 PHE A C 1
ATOM 10507 O O . PHE A 1 1377 ? 14.480 -1.257 30.665 1.00 92.94 1377 PHE A O 1
ATOM 10514 N N . GLY A 1 1378 ? 16.222 0.154 30.970 1.00 89.06 1378 GLY A N 1
ATOM 10515 C CA . GLY A 1 1378 ? 16.723 0.153 29.593 1.00 89.06 1378 GLY A CA 1
ATOM 10516 C C . GLY A 1 1378 ? 18.220 -0.140 29.493 1.00 89.06 1378 GLY A C 1
ATOM 10517 O O . GLY A 1 1378 ? 18.777 -0.847 30.335 1.00 89.06 1378 GLY A O 1
ATOM 10518 N N . ASP A 1 1379 ? 18.868 0.488 28.505 1.00 86.62 1379 ASP A N 1
ATOM 10519 C CA . ASP A 1 1379 ? 20.311 0.402 28.215 1.00 86.62 1379 ASP A CA 1
ATOM 10520 C C . ASP A 1 1379 ? 20.768 -0.947 27.622 1.00 86.62 1379 ASP A C 1
ATOM 10522 O O . ASP A 1 1379 ? 21.874 -1.439 27.863 1.00 86.62 1379 ASP A O 1
ATOM 10526 N N . ALA A 1 1380 ? 19.888 -1.577 26.842 1.00 88.44 1380 ALA A N 1
ATOM 10527 C CA . ALA A 1 1380 ? 20.034 -2.932 26.310 1.00 88.44 1380 ALA A CA 1
ATOM 10528 C C . ALA A 1 1380 ? 20.094 -4.044 27.372 1.00 88.44 1380 ALA A C 1
ATOM 10530 O O . ALA A 1 1380 ? 20.177 -5.223 27.013 1.00 88.44 1380 ALA A O 1
ATOM 10531 N N . ALA A 1 1381 ? 20.019 -3.714 28.662 1.00 91.00 1381 ALA A N 1
ATOM 10532 C CA . ALA A 1 1381 ? 19.900 -4.698 29.728 1.00 91.00 1381 ALA A CA 1
ATOM 10533 C C . ALA A 1 1381 ? 18.576 -5.482 29.609 1.00 91.00 1381 ALA A C 1
ATOM 10535 O O . ALA A 1 1381 ? 18.510 -6.660 29.954 1.00 91.00 1381 ALA A O 1
ATOM 10536 N N . GLU A 1 1382 ? 17.539 -4.864 29.040 1.00 88.62 1382 GLU A N 1
ATOM 10537 C CA . GLU A 1 1382 ? 16.265 -5.484 28.666 1.00 88.62 1382 GLU A CA 1
ATOM 10538 C C . GLU A 1 1382 ? 16.394 -6.528 27.541 1.00 88.62 1382 GLU A C 1
ATOM 10540 O O . GLU A 1 1382 ? 15.477 -7.318 27.333 1.00 88.62 1382 GLU A O 1
ATOM 10545 N N . CYS A 1 1383 ? 17.528 -6.564 26.829 1.00 90.56 1383 CYS A N 1
ATOM 10546 C CA . CYS A 1 1383 ? 17.838 -7.573 25.808 1.00 90.56 1383 CYS A CA 1
ATOM 10547 C C . CYS A 1 1383 ? 18.590 -8.790 26.381 1.00 90.56 1383 CYS A C 1
ATOM 10549 O O . CYS A 1 1383 ? 19.061 -9.642 25.621 1.00 90.56 1383 CYS A O 1
ATOM 10551 N N . ILE A 1 1384 ? 18.756 -8.892 27.705 1.00 92.94 1384 ILE A N 1
ATOM 10552 C CA . ILE A 1 1384 ? 19.322 -10.090 28.334 1.00 92.94 1384 ILE A CA 1
ATOM 10553 C C . ILE A 1 1384 ? 18.239 -11.177 28.383 1.00 92.94 1384 ILE A C 1
ATOM 10555 O O . ILE A 1 1384 ? 17.228 -11.068 29.082 1.00 92.94 1384 ILE A O 1
ATOM 10559 N N . ALA A 1 1385 ? 18.461 -12.250 27.625 1.00 90.25 1385 ALA A N 1
ATOM 10560 C CA . ALA A 1 1385 ? 17.482 -13.312 27.445 1.00 90.25 1385 ALA A CA 1
ATOM 10561 C C . ALA A 1 1385 ? 17.366 -14.230 28.672 1.00 90.25 1385 ALA A C 1
ATOM 10563 O O . ALA A 1 1385 ? 18.265 -14.333 29.513 1.00 90.25 1385 ALA A O 1
ATOM 10564 N N . HIS A 1 1386 ? 16.246 -14.947 28.739 1.00 92.06 1386 HIS A N 1
ATOM 10565 C CA . HIS A 1 1386 ? 16.073 -16.049 29.670 1.00 92.06 1386 HIS A CA 1
ATOM 10566 C C . HIS A 1 1386 ? 16.912 -17.258 29.238 1.00 92.06 1386 HIS A C 1
ATOM 10568 O O . HIS A 1 1386 ? 16.825 -17.706 28.094 1.00 92.06 1386 HIS A O 1
ATOM 10574 N N . HIS A 1 1387 ? 17.617 -17.884 30.179 1.00 93.44 1387 HIS A N 1
ATOM 10575 C CA . HIS A 1 1387 ? 18.144 -19.238 30.005 1.00 93.44 1387 HIS A CA 1
ATOM 10576 C C . HIS A 1 1387 ? 18.034 -20.026 31.318 1.00 93.44 1387 HIS A C 1
ATOM 10578 O O . HIS A 1 1387 ? 18.353 -19.512 32.391 1.00 93.44 1387 HIS A O 1
ATOM 10584 N N . CYS A 1 1388 ? 17.606 -21.294 31.252 1.00 92.00 1388 CYS A N 1
ATOM 10585 C CA . CYS A 1 1388 ? 17.448 -22.140 32.446 1.00 92.00 1388 CYS A CA 1
ATOM 10586 C C . CYS A 1 1388 ? 18.788 -22.510 33.119 1.00 92.00 1388 CYS A C 1
ATOM 10588 O O . CYS A 1 1388 ? 18.805 -22.849 34.309 1.00 92.00 1388 CYS A O 1
ATOM 10590 N N . ASP A 1 1389 ? 19.898 -22.404 32.380 1.00 91.38 1389 ASP A N 1
ATOM 10591 C CA . ASP A 1 1389 ? 21.282 -22.437 32.879 1.00 91.38 1389 ASP A CA 1
ATOM 10592 C C . ASP A 1 1389 ? 21.947 -21.062 32.675 1.00 91.38 1389 ASP A C 1
ATOM 10594 O O . ASP A 1 1389 ? 22.607 -20.851 31.655 1.00 91.38 1389 ASP A O 1
ATOM 10598 N N . PRO A 1 1390 ? 21.721 -20.095 33.574 1.00 94.75 1390 PRO A N 1
ATOM 10599 C CA . PRO A 1 1390 ? 22.183 -18.723 33.384 1.00 94.75 1390 PRO A CA 1
ATOM 10600 C C . PRO A 1 1390 ? 23.705 -18.576 33.537 1.00 94.75 1390 PRO A C 1
ATOM 10602 O O . PRO A 1 1390 ? 24.374 -19.431 34.122 1.00 94.75 1390 PRO A O 1
ATOM 10605 N N . ASN A 1 1391 ? 24.252 -17.464 33.044 1.00 95.44 1391 ASN A N 1
ATOM 10606 C CA . ASN A 1 1391 ? 25.632 -17.024 33.298 1.00 95.44 1391 ASN A CA 1
ATOM 10607 C C . ASN A 1 1391 ? 25.716 -15.661 34.006 1.00 95.44 1391 ASN A C 1
ATOM 10609 O O . ASN A 1 1391 ? 26.801 -15.244 34.420 1.00 95.44 1391 ASN A O 1
ATOM 10613 N N . VAL A 1 1392 ? 24.565 -15.029 34.235 1.00 96.06 1392 VAL A N 1
ATOM 10614 C CA . VAL A 1 1392 ? 24.401 -13.783 34.980 1.00 96.06 1392 VAL A CA 1
ATOM 10615 C C . VAL A 1 1392 ? 23.335 -13.952 36.068 1.00 96.06 1392 VAL A C 1
ATOM 10617 O O . VAL A 1 1392 ? 22.334 -14.643 35.874 1.00 96.06 1392 VAL A O 1
ATOM 10620 N N . GLU A 1 1393 ? 23.546 -13.307 37.214 1.00 95.50 1393 GLU A N 1
ATOM 10621 C CA . GLU A 1 1393 ? 22.556 -13.125 38.279 1.00 95.50 1393 GLU A CA 1
ATOM 10622 C C . GLU A 1 1393 ? 22.123 -11.659 38.411 1.00 95.50 1393 GLU A C 1
ATOM 10624 O O . GLU A 1 1393 ? 22.798 -10.746 37.931 1.00 95.50 1393 GLU A O 1
ATOM 10629 N N . VAL A 1 1394 ? 21.005 -11.443 39.107 1.00 95.44 1394 VAL A N 1
ATOM 10630 C CA . VAL A 1 1394 ? 20.452 -10.115 39.394 1.00 95.44 1394 VAL A CA 1
ATOM 10631 C C . VAL A 1 1394 ? 20.512 -9.848 40.893 1.00 95.44 1394 VAL A C 1
ATOM 10633 O O . VAL A 1 1394 ? 19.855 -10.527 41.689 1.00 95.44 1394 VAL A O 1
ATOM 10636 N N . ARG A 1 1395 ? 21.276 -8.825 41.280 1.00 93.94 1395 ARG A N 1
ATOM 10637 C CA . ARG A 1 1395 ? 21.439 -8.391 42.672 1.00 93.94 1395 ARG A CA 1
ATOM 10638 C C . ARG A 1 1395 ? 20.619 -7.142 42.936 1.00 93.94 1395 ARG A C 1
ATOM 10640 O O . ARG A 1 1395 ? 20.931 -6.064 42.447 1.00 93.94 1395 ARG A O 1
ATOM 10647 N N . VAL A 1 1396 ? 19.551 -7.289 43.708 1.00 92.00 1396 VAL A N 1
ATOM 10648 C CA . VAL A 1 1396 ? 18.617 -6.197 44.004 1.00 92.00 1396 VAL A CA 1
ATOM 10649 C C . VAL A 1 1396 ? 19.064 -5.426 45.247 1.00 92.00 1396 VAL A C 1
ATOM 10651 O O . VAL A 1 1396 ? 19.271 -6.029 46.300 1.00 92.00 1396 VAL A O 1
ATOM 10654 N N . GLY A 1 1397 ? 19.126 -4.095 45.151 1.00 80.56 1397 GLY A N 1
ATOM 10655 C CA . GLY A 1 1397 ? 19.273 -3.195 46.300 1.00 80.56 1397 GLY A CA 1
ATOM 10656 C C . GLY A 1 1397 ? 20.697 -2.967 46.822 1.00 80.56 1397 GLY A C 1
ATOM 10657 O O . GLY A 1 1397 ? 20.858 -2.223 47.785 1.00 80.56 1397 GLY A O 1
ATOM 10658 N N . GLU A 1 1398 ? 21.730 -3.566 46.220 1.00 83.25 1398 GLU A N 1
ATOM 10659 C CA . GLU A 1 1398 ? 23.128 -3.389 46.664 1.00 83.25 1398 GLU A CA 1
ATOM 10660 C C . GLU A 1 1398 ? 23.683 -1.994 46.336 1.00 83.25 1398 GLU A C 1
ATOM 10662 O O . GLU A 1 1398 ? 24.461 -1.439 47.110 1.00 83.25 1398 GLU A O 1
ATOM 10667 N N . SER A 1 1399 ? 23.241 -1.408 45.220 1.00 81.50 1399 SER A N 1
ATOM 10668 C CA . SER A 1 1399 ? 23.712 -0.110 44.720 1.00 81.50 1399 SER A CA 1
ATOM 10669 C C . SER A 1 1399 ? 22.699 1.036 44.916 1.00 81.50 1399 SER A C 1
ATOM 10671 O O . SER A 1 1399 ? 22.904 2.135 44.407 1.00 81.50 1399 SER A O 1
ATOM 10673 N N . GLY A 1 1400 ? 21.598 0.806 45.643 1.00 84.50 1400 GLY A N 1
ATOM 10674 C CA . GLY A 1 1400 ? 20.574 1.815 45.939 1.00 84.50 1400 GLY A CA 1
ATOM 10675 C C . GLY A 1 1400 ? 19.161 1.237 46.048 1.00 84.50 1400 GLY A C 1
ATOM 10676 O O . GLY A 1 1400 ? 18.870 0.155 45.545 1.00 84.50 1400 GLY A O 1
ATOM 10677 N N . GLU A 1 1401 ? 18.253 1.953 46.710 1.00 84.88 1401 GLU A N 1
ATOM 10678 C CA . GLU A 1 1401 ? 16.860 1.510 46.818 1.00 84.88 1401 GLU A CA 1
ATOM 10679 C C . GLU A 1 1401 ? 16.154 1.556 45.450 1.00 84.88 1401 GLU A C 1
ATOM 10681 O O . GLU A 1 1401 ? 16.212 2.563 44.748 1.00 84.88 1401 GLU A O 1
ATOM 10686 N N . GLY A 1 1402 ? 15.458 0.475 45.078 1.00 87.00 1402 GLY A N 1
ATOM 10687 C CA . GLY A 1 1402 ? 14.727 0.390 43.809 1.00 87.00 1402 GLY A CA 1
ATOM 10688 C C . GLY A 1 1402 ? 15.608 0.169 42.574 1.00 87.00 1402 GLY A C 1
ATOM 10689 O O . GLY A 1 1402 ? 15.115 0.324 41.462 1.00 87.00 1402 GLY A O 1
ATOM 10690 N N . THR A 1 1403 ? 16.880 -0.191 42.758 1.00 93.06 1403 THR A N 1
ATOM 10691 C CA . THR A 1 1403 ? 17.825 -0.519 41.681 1.00 93.06 1403 THR A CA 1
ATOM 10692 C C . THR A 1 1403 ? 18.270 -1.979 41.765 1.00 93.06 1403 THR A C 1
ATOM 10694 O O . THR A 1 1403 ? 18.064 -2.662 42.777 1.00 93.06 1403 THR A O 1
ATOM 10697 N N . PHE A 1 1404 ? 18.883 -2.475 40.693 1.00 93.94 1404 PHE A N 1
ATOM 10698 C CA . PHE A 1 1404 ? 19.538 -3.778 40.694 1.00 93.94 1404 PHE A CA 1
ATOM 10699 C C . PHE A 1 1404 ? 20.778 -3.771 39.798 1.00 93.94 1404 PHE A C 1
ATOM 10701 O O . PHE A 1 1404 ? 20.917 -2.933 38.907 1.00 93.94 1404 PHE A O 1
ATOM 10708 N N . ASP A 1 1405 ? 21.660 -4.737 40.024 1.00 94.50 1405 ASP A N 1
ATOM 10709 C CA . ASP A 1 1405 ? 22.867 -4.947 39.237 1.00 94.50 1405 ASP A CA 1
ATOM 10710 C C . ASP A 1 1405 ? 22.824 -6.317 38.539 1.00 94.50 1405 ASP A C 1
ATOM 10712 O O . ASP A 1 1405 ? 22.467 -7.322 39.158 1.00 94.50 1405 ASP A O 1
ATOM 10716 N N . PHE A 1 1406 ? 23.219 -6.374 37.264 1.00 94.81 1406 PHE A N 1
ATOM 10717 C CA . PHE A 1 1406 ? 23.502 -7.636 36.566 1.00 94.81 1406 PHE A CA 1
ATOM 10718 C C . PHE A 1 1406 ? 24.967 -8.022 36.803 1.00 94.81 1406 PHE A C 1
ATOM 10720 O O . PHE A 1 1406 ? 25.864 -7.246 36.467 1.00 94.81 1406 PHE A O 1
ATOM 10727 N N . VAL A 1 1407 ? 25.230 -9.210 37.355 1.00 95.44 1407 VAL A N 1
ATOM 10728 C CA . VAL A 1 1407 ? 26.587 -9.668 37.713 1.00 95.44 1407 VAL A CA 1
ATOM 10729 C C . VAL A 1 1407 ? 26.861 -11.060 37.141 1.00 95.44 1407 VAL A C 1
ATOM 10731 O O . VAL A 1 1407 ? 26.029 -11.954 37.271 1.00 95.44 1407 VAL A O 1
ATOM 10734 N N . SER A 1 1408 ? 28.016 -11.276 36.506 1.00 96.31 1408 SER A N 1
ATOM 10735 C CA . SER A 1 1408 ? 28.388 -12.602 35.991 1.00 96.31 1408 SER A CA 1
ATOM 10736 C C . SER A 1 1408 ? 28.652 -13.596 37.131 1.00 96.31 1408 SER A C 1
ATOM 10738 O O . SER A 1 1408 ? 29.367 -13.293 38.086 1.00 96.31 1408 SER A O 1
ATOM 10740 N N . ILE A 1 1409 ? 28.107 -14.810 37.031 1.00 95.38 1409 ILE A N 1
ATOM 10741 C CA . ILE A 1 1409 ? 28.292 -15.880 38.040 1.00 95.38 1409 ILE A CA 1
ATOM 10742 C C . ILE A 1 1409 ? 29.388 -16.883 37.665 1.00 95.38 1409 ILE A C 1
ATOM 10744 O O . ILE A 1 1409 ? 29.804 -17.698 38.485 1.00 95.38 1409 ILE A O 1
ATOM 10748 N N . ARG A 1 1410 ? 29.862 -16.820 36.421 1.00 94.81 1410 ARG A N 1
ATOM 10749 C CA . ARG A 1 1410 ? 30.994 -17.579 35.886 1.00 94.81 1410 ARG A CA 1
ATOM 10750 C C . ARG A 1 1410 ? 31.660 -16.776 34.775 1.00 94.81 1410 ARG A C 1
ATOM 10752 O O . ARG A 1 1410 ? 31.109 -15.766 34.340 1.00 94.81 1410 ARG A O 1
ATOM 10759 N N . ASP A 1 1411 ? 32.804 -17.252 34.304 1.00 96.50 1411 ASP A N 1
ATOM 10760 C CA . ASP A 1 1411 ? 33.420 -16.707 33.099 1.00 96.50 1411 ASP A CA 1
ATOM 10761 C C . ASP A 1 1411 ? 32.475 -16.907 31.897 1.00 96.50 1411 ASP A C 1
ATOM 10763 O O . ASP A 1 1411 ? 31.841 -17.962 31.751 1.00 96.50 1411 ASP A O 1
ATOM 10767 N N . ILE A 1 1412 ? 32.359 -15.871 31.066 1.00 96.44 1412 ILE A N 1
ATOM 10768 C CA . ILE A 1 1412 ? 31.534 -15.837 29.853 1.00 96.44 1412 ILE A CA 1
ATOM 10769 C C . ILE A 1 1412 ? 32.478 -15.633 28.673 1.00 96.44 1412 ILE A C 1
ATOM 10771 O O . ILE A 1 1412 ? 33.212 -14.640 28.630 1.00 96.44 1412 ILE A O 1
ATOM 10775 N N . ALA A 1 1413 ? 32.476 -16.571 27.732 1.00 96.25 1413 ALA A N 1
ATOM 10776 C CA . ALA A 1 1413 ? 33.331 -16.485 26.557 1.00 96.25 1413 ALA A CA 1
ATOM 10777 C C . ALA A 1 1413 ? 32.829 -15.405 25.591 1.00 96.25 1413 ALA A C 1
ATOM 10779 O O . ALA A 1 1413 ? 31.635 -15.108 25.521 1.00 96.25 1413 ALA A O 1
ATOM 10780 N N . ARG A 1 1414 ? 33.730 -14.845 24.784 1.00 95.19 1414 ARG A N 1
ATOM 10781 C CA . ARG A 1 1414 ? 33.349 -14.034 23.625 1.00 95.19 1414 ARG A CA 1
ATOM 10782 C C . ARG A 1 1414 ? 32.287 -14.753 22.775 1.00 95.19 1414 ARG A C 1
ATOM 10784 O O . ARG A 1 1414 ? 32.400 -15.944 22.505 1.00 95.19 1414 ARG A O 1
ATOM 10791 N N . ASP A 1 1415 ? 31.293 -13.992 22.319 1.00 94.50 1415 ASP A N 1
ATOM 10792 C CA . ASP A 1 1415 ? 30.142 -14.432 21.518 1.00 94.50 1415 ASP A CA 1
ATOM 10793 C C . ASP A 1 1415 ? 29.165 -15.375 22.240 1.00 94.50 1415 ASP A C 1
ATOM 10795 O O . ASP A 1 1415 ? 28.160 -15.785 21.659 1.00 94.50 1415 ASP A O 1
ATOM 10799 N N . GLU A 1 1416 ? 29.388 -15.656 23.524 1.00 94.31 1416 GLU A N 1
ATOM 10800 C CA . GLU A 1 1416 ? 28.415 -16.344 24.360 1.00 94.31 1416 GLU A CA 1
ATOM 10801 C C . GLU A 1 1416 ? 27.227 -15.417 24.687 1.00 94.31 1416 GLU A C 1
ATOM 10803 O O . GLU A 1 1416 ? 27.384 -14.212 24.912 1.00 94.31 1416 GLU A O 1
ATOM 10808 N N . MET A 1 1417 ? 26.017 -15.983 24.691 1.00 93.88 1417 MET A N 1
ATOM 10809 C CA . MET A 1 1417 ? 24.783 -15.274 25.036 1.00 93.88 1417 MET A CA 1
ATOM 10810 C C . MET A 1 1417 ? 24.809 -14.842 26.503 1.00 93.88 1417 MET A C 1
ATOM 10812 O O . MET A 1 1417 ? 25.061 -15.664 27.381 1.00 93.88 1417 MET A O 1
ATOM 10816 N N . ILE A 1 1418 ? 24.494 -13.580 26.783 1.00 95.31 1418 ILE A N 1
ATOM 10817 C CA . ILE A 1 1418 ? 24.269 -13.115 28.153 1.00 95.31 1418 ILE A CA 1
ATOM 10818 C C . ILE A 1 1418 ? 22.856 -13.517 28.555 1.00 95.31 1418 ILE A C 1
ATOM 10820 O O . ILE A 1 1418 ? 21.890 -13.132 27.892 1.00 95.31 1418 ILE A O 1
ATOM 10824 N N . ALA A 1 1419 ? 22.728 -14.287 29.633 1.00 94.69 1419 ALA A N 1
ATOM 10825 C CA . ALA A 1 1419 ? 21.431 -14.760 30.083 1.00 94.69 1419 ALA A CA 1
ATOM 10826 C C . ALA A 1 1419 ? 21.346 -14.934 31.599 1.00 94.69 1419 ALA A C 1
ATOM 10828 O O . ALA A 1 1419 ? 22.273 -15.422 32.253 1.00 94.69 1419 ALA A O 1
ATOM 10829 N N . PHE A 1 1420 ? 20.175 -14.607 32.138 1.00 95.00 1420 PHE A N 1
ATOM 10830 C CA . PHE A 1 1420 ? 19.789 -14.910 33.513 1.00 95.00 1420 PHE A CA 1
ATOM 10831 C C . PHE A 1 1420 ? 18.512 -15.752 33.521 1.00 95.00 1420 PHE A C 1
ATOM 10833 O O . PHE A 1 1420 ? 17.847 -15.923 32.499 1.00 95.00 1420 PHE A O 1
ATOM 10840 N N . ASN A 1 1421 ? 18.161 -16.316 34.673 1.00 93.88 1421 ASN A N 1
ATOM 10841 C CA . ASN A 1 1421 ? 16.922 -17.067 34.798 1.00 93.88 1421 ASN A CA 1
ATOM 10842 C C . ASN A 1 1421 ? 15.833 -16.162 35.379 1.00 93.88 1421 ASN A C 1
ATOM 10844 O O . ASN A 1 1421 ? 15.884 -15.818 36.548 1.00 93.88 1421 ASN A O 1
ATOM 10848 N N . TYR A 1 1422 ? 14.828 -15.807 34.580 1.00 93.88 1422 TYR A N 1
ATOM 10849 C CA . TYR A 1 1422 ? 13.764 -14.871 34.984 1.00 93.88 1422 TYR A CA 1
ATOM 10850 C C . TYR A 1 1422 ? 13.014 -15.293 36.260 1.00 93.88 1422 TYR A C 1
ATOM 10852 O O . TYR A 1 1422 ? 12.527 -14.448 37.008 1.00 93.88 1422 TYR A O 1
ATOM 10860 N N . THR A 1 1423 ? 12.969 -16.591 36.573 1.00 93.00 1423 THR A N 1
ATOM 10861 C CA . THR A 1 1423 ? 12.351 -17.065 37.817 1.00 93.00 1423 THR A CA 1
ATOM 10862 C C . THR A 1 1423 ? 13.150 -16.671 39.058 1.00 93.00 1423 THR A C 1
ATOM 10864 O O . THR A 1 1423 ? 12.616 -16.741 40.152 1.00 93.00 1423 THR A O 1
ATOM 10867 N N . THR A 1 1424 ? 14.423 -16.279 38.945 1.00 94.44 1424 THR A N 1
ATOM 10868 C CA . THR A 1 1424 ? 15.247 -15.863 40.095 1.00 94.44 1424 THR A CA 1
ATOM 10869 C C . THR A 1 1424 ? 14.976 -14.427 40.528 1.00 94.44 1424 THR A C 1
ATOM 10871 O O . THR A 1 1424 ? 15.395 -14.033 41.619 1.00 94.44 1424 THR A O 1
ATOM 10874 N N . THR A 1 1425 ? 14.272 -13.652 39.704 1.00 93.69 1425 THR A N 1
ATOM 10875 C CA . THR A 1 1425 ? 13.880 -12.268 39.985 1.00 93.69 1425 THR A CA 1
ATOM 10876 C C . THR A 1 1425 ? 12.390 -12.104 40.207 1.00 93.69 1425 THR A C 1
ATOM 10878 O O . THR A 1 1425 ? 12.005 -11.213 40.951 1.00 93.69 1425 THR A O 1
ATOM 10881 N N . GLU A 1 1426 ? 11.565 -12.961 39.611 1.00 91.25 1426 GLU A N 1
ATOM 10882 C CA . GLU A 1 1426 ? 10.109 -12.869 39.683 1.00 91.25 1426 GLU A CA 1
ATOM 10883 C C . GLU A 1 1426 ? 9.527 -14.011 40.516 1.00 91.25 1426 GLU A C 1
ATOM 10885 O O . GLU A 1 1426 ? 9.758 -15.185 40.228 1.00 91.25 1426 GLU A O 1
ATOM 10890 N N . TRP A 1 1427 ? 8.743 -13.680 41.544 1.00 91.06 1427 TRP A N 1
ATOM 10891 C CA . TRP A 1 1427 ? 8.005 -14.677 42.330 1.00 91.06 1427 TRP A CA 1
ATOM 10892 C C . TRP A 1 1427 ? 6.863 -15.297 41.525 1.00 91.06 1427 TRP A C 1
ATOM 10894 O O . TRP A 1 1427 ? 6.686 -16.515 41.529 1.00 91.06 1427 TRP A O 1
ATOM 10904 N N . ASP A 1 1428 ? 6.139 -14.443 40.805 1.00 88.19 1428 ASP A N 1
ATOM 10905 C CA . ASP A 1 1428 ? 5.031 -14.767 39.916 1.00 88.19 1428 ASP A CA 1
ATOM 10906 C C . ASP A 1 1428 ? 5.081 -13.795 38.737 1.00 88.19 1428 ASP A C 1
ATOM 10908 O O . ASP A 1 1428 ? 5.100 -12.582 38.940 1.00 88.19 1428 ASP A O 1
ATOM 10912 N N . MET A 1 1429 ? 5.181 -14.312 37.518 1.00 86.88 1429 MET A N 1
ATOM 10913 C CA . MET A 1 1429 ? 5.386 -13.485 36.330 1.00 86.88 1429 MET A CA 1
ATOM 10914 C C . MET A 1 1429 ? 4.068 -12.972 35.756 1.00 86.88 1429 MET A C 1
ATOM 10916 O O . MET A 1 1429 ? 3.072 -13.689 35.750 1.00 86.88 1429 MET A O 1
ATOM 10920 N N . ASN A 1 1430 ? 4.095 -11.763 35.183 1.00 79.00 1430 ASN A N 1
ATOM 10921 C CA . ASN A 1 1430 ? 2.934 -11.175 34.501 1.00 79.00 1430 ASN A CA 1
ATOM 10922 C C . ASN A 1 1430 ? 2.472 -12.006 33.293 1.00 79.00 1430 ASN A C 1
ATOM 10924 O O . ASN A 1 1430 ? 1.281 -12.192 33.067 1.00 79.00 1430 ASN A O 1
ATOM 10928 N N . THR A 1 1431 ? 3.421 -12.515 32.503 1.00 77.94 1431 THR A N 1
ATOM 10929 C CA . THR A 1 1431 ? 3.128 -13.265 31.276 1.00 77.94 1431 THR A CA 1
ATOM 10930 C C . THR A 1 1431 ? 3.999 -14.517 31.208 1.00 77.94 1431 THR A C 1
ATOM 10932 O O . THR A 1 1431 ? 5.203 -14.421 30.950 1.00 77.94 1431 THR A O 1
ATOM 10935 N N . PRO A 1 1432 ? 3.414 -15.702 31.444 1.00 85.94 1432 PRO A N 1
ATOM 10936 C CA . PRO A 1 1432 ? 4.054 -16.980 31.169 1.00 85.94 1432 PRO A CA 1
ATOM 10937 C C . PRO A 1 1432 ? 4.489 -17.137 29.711 1.00 85.94 1432 PRO A C 1
ATOM 10939 O O . PRO A 1 1432 ? 3.785 -16.699 28.802 1.00 85.94 1432 PRO A O 1
ATOM 10942 N N . PHE A 1 1433 ? 5.588 -17.849 29.462 1.00 85.81 1433 PHE A N 1
ATOM 10943 C CA . PHE A 1 1433 ? 5.980 -18.228 28.099 1.00 85.81 1433 PHE A CA 1
ATOM 10944 C C . PHE A 1 1433 ? 6.645 -19.605 28.031 1.00 85.81 1433 PHE A C 1
ATOM 10946 O O . PHE A 1 1433 ? 7.220 -20.101 29.005 1.00 85.81 1433 PHE A O 1
ATOM 10953 N N . VAL A 1 1434 ? 6.571 -20.228 26.852 1.00 88.81 1434 VAL A N 1
ATOM 10954 C CA . VAL A 1 1434 ? 7.264 -21.489 26.557 1.00 88.81 1434 VAL A CA 1
ATOM 10955 C C . VAL A 1 1434 ? 8.746 -21.204 26.346 1.00 88.81 1434 VAL A C 1
ATOM 10957 O O . VAL A 1 1434 ? 9.120 -20.383 25.512 1.00 88.81 1434 VAL A O 1
ATOM 10960 N N . CYS A 1 1435 ? 9.600 -21.890 27.099 1.00 87.94 1435 CYS A N 1
ATOM 10961 C CA . CYS A 1 1435 ? 11.034 -21.666 27.062 1.00 87.94 1435 CYS A CA 1
ATOM 10962 C C . CYS A 1 1435 ? 11.665 -22.239 25.785 1.00 87.94 1435 CYS A C 1
ATOM 10964 O O . CYS A 1 1435 ? 11.514 -23.423 25.484 1.00 87.94 1435 CYS A O 1
ATOM 10966 N N . LEU A 1 1436 ? 12.441 -21.412 25.079 1.00 85.94 1436 LEU A N 1
ATOM 10967 C CA . LEU A 1 1436 ? 13.173 -21.789 23.862 1.00 85.94 1436 LEU A CA 1
ATOM 10968 C C . LEU A 1 1436 ? 14.678 -22.004 24.106 1.00 85.94 1436 LEU A C 1
ATOM 10970 O O . LEU A 1 1436 ? 15.449 -22.131 23.162 1.00 85.94 1436 LEU A O 1
ATOM 10974 N N . CYS A 1 1437 ? 15.120 -22.037 25.368 1.00 83.75 1437 CYS A N 1
ATOM 10975 C CA . CYS A 1 1437 ? 16.542 -21.940 25.707 1.00 83.75 1437 CYS A CA 1
ATOM 10976 C C . CYS A 1 1437 ? 17.390 -23.168 25.323 1.00 83.75 1437 CYS A C 1
ATOM 10978 O O . CYS A 1 1437 ? 18.607 -23.065 25.239 1.00 83.75 1437 CYS A O 1
ATOM 10980 N N . GLY A 1 1438 ? 16.772 -24.337 25.121 1.00 82.50 1438 GLY A N 1
ATOM 10981 C CA . GLY A 1 1438 ? 17.480 -25.571 24.756 1.00 82.50 1438 GLY A CA 1
ATOM 10982 C C . GLY A 1 1438 ? 18.315 -26.217 25.874 1.00 82.50 1438 GLY A C 1
ATOM 10983 O O . GLY A 1 1438 ? 18.980 -27.221 25.626 1.00 82.50 1438 GLY A O 1
ATOM 10984 N N . SER A 1 1439 ? 18.280 -25.694 27.105 1.00 88.00 1439 SER A N 1
ATOM 10985 C CA . SER A 1 1439 ? 18.966 -26.302 28.256 1.00 88.00 1439 SER A CA 1
ATOM 10986 C C . SER A 1 1439 ? 18.440 -27.721 28.548 1.00 88.00 1439 SER A C 1
ATOM 10988 O O . SER A 1 1439 ? 17.226 -27.940 28.542 1.00 88.00 1439 SER A O 1
ATOM 10990 N N . PRO A 1 1440 ? 19.310 -28.682 28.917 1.00 85.81 1440 PRO A N 1
ATOM 10991 C CA . PRO A 1 1440 ? 18.886 -29.998 29.404 1.00 85.81 1440 PRO A CA 1
ATOM 10992 C C . PRO A 1 1440 ? 18.156 -29.940 30.760 1.00 85.81 1440 PRO A C 1
ATOM 10994 O O . PRO A 1 1440 ? 17.571 -30.933 31.182 1.00 85.81 1440 PRO A O 1
ATOM 10997 N N . LYS A 1 1441 ? 18.187 -28.792 31.448 1.00 86.19 1441 LYS A N 1
ATOM 10998 C CA . LYS A 1 1441 ? 17.491 -28.511 32.714 1.00 86.19 1441 LYS A CA 1
ATOM 10999 C C . LYS A 1 1441 ? 16.343 -27.512 32.519 1.00 86.19 1441 LYS A C 1
ATOM 11001 O O . LYS A 1 1441 ? 16.063 -26.707 33.407 1.00 86.19 1441 LYS A O 1
ATOM 11006 N N . CYS A 1 1442 ? 15.750 -27.489 31.328 1.00 88.56 1442 CYS A N 1
ATOM 11007 C CA . CYS A 1 1442 ? 14.687 -26.557 30.979 1.00 88.56 1442 CYS A CA 1
ATOM 11008 C C . CYS A 1 1442 ? 13.398 -26.855 31.763 1.00 88.56 1442 CYS A C 1
ATOM 11010 O O . CYS A 1 1442 ? 12.896 -27.975 31.714 1.00 88.56 1442 CYS A O 1
ATOM 11012 N N . ALA A 1 1443 ? 12.828 -25.831 32.407 1.00 83.12 1443 ALA A N 1
ATOM 11013 C CA . ALA A 1 1443 ? 11.554 -25.921 33.135 1.00 83.12 1443 ALA A CA 1
ATOM 11014 C C . ALA A 1 1443 ? 10.321 -26.008 32.203 1.00 83.12 1443 ALA A C 1
ATOM 11016 O O . ALA A 1 1443 ? 9.183 -26.135 32.653 1.00 83.12 1443 ALA A O 1
ATOM 11017 N N . GLY A 1 1444 ? 10.522 -25.902 30.884 1.00 87.94 1444 GLY A N 1
ATOM 11018 C CA . GLY A 1 1444 ? 9.479 -25.975 29.858 1.00 87.94 1444 GLY A CA 1
ATOM 11019 C C . GLY A 1 1444 ? 8.649 -24.696 29.733 1.00 87.94 1444 GLY A C 1
ATOM 11020 O O . GLY A 1 1444 ? 8.627 -24.083 28.668 1.00 87.94 1444 GLY A O 1
ATOM 11021 N N . THR A 1 1445 ? 7.976 -24.267 30.801 1.00 89.25 1445 THR A N 1
ATOM 11022 C CA . THR A 1 1445 ? 7.182 -23.024 30.844 1.00 89.25 1445 THR A CA 1
ATOM 11023 C C . THR A 1 1445 ? 7.655 -22.141 31.992 1.00 89.25 1445 THR A C 1
ATOM 11025 O O . THR A 1 1445 ? 7.709 -22.576 33.138 1.00 89.25 1445 THR A O 1
ATOM 11028 N N . ILE A 1 1446 ? 8.001 -20.893 31.686 1.00 92.50 1446 ILE A N 1
ATOM 11029 C CA . ILE A 1 1446 ? 8.564 -19.936 32.641 1.00 92.50 1446 ILE A CA 1
ATOM 11030 C C . ILE A 1 1446 ? 7.433 -19.076 33.200 1.00 92.50 1446 ILE A C 1
ATOM 11032 O O . ILE A 1 1446 ? 6.750 -18.403 32.434 1.00 92.50 1446 ILE A O 1
ATOM 11036 N N . GLN A 1 1447 ? 7.208 -19.148 34.516 1.00 90.50 1447 GLN A N 1
ATOM 11037 C CA . GLN A 1 1447 ? 6.030 -18.563 35.185 1.00 90.50 1447 GLN A CA 1
ATOM 11038 C C . GLN A 1 1447 ? 6.361 -17.784 36.472 1.00 90.50 1447 GLN A C 1
ATOM 11040 O O . GLN A 1 1447 ? 5.482 -17.168 37.063 1.00 90.50 1447 GLN A O 1
ATOM 11045 N N . GLY A 1 1448 ? 7.617 -17.803 36.924 1.00 91.56 1448 GLY A N 1
ATOM 11046 C CA . GLY A 1 1448 ? 8.047 -17.252 38.216 1.00 91.56 1448 GLY A CA 1
ATOM 11047 C C . GLY A 1 1448 ? 8.474 -18.335 39.210 1.00 91.56 1448 GLY A C 1
ATOM 11048 O O . GLY A 1 1448 ? 8.195 -19.520 39.016 1.00 91.56 1448 GLY A O 1
ATOM 11049 N N . PHE A 1 1449 ? 9.189 -17.935 40.264 1.00 93.44 1449 PHE A N 1
ATOM 11050 C CA . PHE A 1 1449 ? 9.823 -18.837 41.230 1.00 93.44 1449 PHE A CA 1
ATOM 11051 C C . PHE A 1 1449 ? 8.837 -19.795 41.904 1.00 93.44 1449 PHE A C 1
ATOM 11053 O O . PHE A 1 1449 ? 9.168 -20.960 42.115 1.00 93.44 1449 PHE A O 1
ATOM 11060 N N . LYS A 1 1450 ? 7.617 -19.331 42.214 1.00 91.19 1450 LYS A N 1
ATOM 11061 C CA . LYS A 1 1450 ? 6.622 -20.125 42.953 1.00 91.19 1450 LYS A CA 1
ATOM 11062 C C . LYS A 1 1450 ? 6.131 -21.363 42.192 1.00 91.19 1450 LYS A C 1
ATOM 11064 O O . LYS A 1 1450 ? 5.594 -22.276 42.809 1.00 91.19 1450 LYS A O 1
ATOM 11069 N N . HIS A 1 1451 ? 6.291 -21.379 40.867 1.00 91.56 1451 HIS A N 1
ATOM 11070 C CA . HIS A 1 1451 ? 5.816 -22.454 39.986 1.00 91.56 1451 HIS A CA 1
ATOM 11071 C C . HIS A 1 1451 ? 6.894 -23.493 39.663 1.00 91.56 1451 HIS A C 1
ATOM 11073 O O . HIS A 1 1451 ? 6.609 -24.485 38.996 1.00 91.56 1451 HIS A O 1
ATOM 11079 N N . LEU A 1 1452 ? 8.132 -23.266 40.106 1.00 90.12 1452 LEU A N 1
ATOM 11080 C CA . LEU A 1 1452 ? 9.226 -24.220 39.946 1.00 90.12 1452 LEU A CA 1
ATOM 11081 C C . LEU A 1 1452 ? 9.042 -25.431 40.858 1.00 90.12 1452 LEU A C 1
ATOM 11083 O O . LEU A 1 1452 ? 8.586 -25.292 41.997 1.00 90.12 1452 LEU A O 1
ATOM 11087 N N . GLN A 1 1453 ? 9.497 -26.599 40.402 1.00 87.62 1453 GLN A N 1
ATOM 11088 C CA . GLN A 1 1453 ? 9.573 -27.784 41.256 1.00 87.62 1453 GLN A CA 1
ATOM 11089 C C . GLN A 1 1453 ? 10.601 -27.578 42.376 1.00 87.62 1453 GLN A C 1
ATOM 11091 O O . GLN A 1 1453 ? 11.584 -26.856 42.199 1.00 87.62 1453 GLN A O 1
ATOM 11096 N N . GLU A 1 1454 ? 10.439 -28.259 43.514 1.00 87.31 1454 GLU A N 1
ATOM 11097 C CA . GLU A 1 1454 ? 11.356 -28.136 44.664 1.00 87.31 1454 GLU A CA 1
ATOM 11098 C C . GLU A 1 1454 ? 12.833 -28.329 44.276 1.00 87.31 1454 GLU A C 1
ATOM 11100 O O . GLU A 1 1454 ? 13.698 -27.554 44.688 1.00 87.31 1454 GLU A O 1
ATOM 11105 N N . ALA A 1 1455 ? 13.122 -29.310 43.414 1.00 89.25 1455 ALA A N 1
ATOM 11106 C CA . ALA A 1 1455 ? 14.473 -29.566 42.914 1.00 89.25 1455 ALA A CA 1
ATOM 11107 C C . ALA A 1 1455 ? 15.053 -28.376 42.120 1.00 89.25 1455 ALA A C 1
ATOM 11109 O O . ALA A 1 1455 ? 16.250 -28.086 42.191 1.00 89.25 1455 ALA A O 1
ATOM 11110 N N . GLU A 1 1456 ? 14.216 -27.659 41.371 1.00 89.88 1456 GLU A N 1
ATOM 11111 C CA . GLU A 1 1456 ? 14.615 -26.481 40.599 1.00 89.88 1456 GLU A CA 1
ATOM 11112 C C . GLU A 1 1456 ? 14.773 -25.247 41.492 1.00 89.88 1456 GLU A C 1
ATOM 11114 O O . GLU A 1 1456 ? 15.749 -24.509 41.333 1.00 89.88 1456 GLU A O 1
ATOM 11119 N N . GLN A 1 1457 ? 13.877 -25.061 42.469 1.00 92.00 1457 GLN A N 1
ATOM 11120 C CA . GLN A 1 1457 ? 14.001 -24.017 43.491 1.00 92.00 1457 GLN A CA 1
ATOM 11121 C C . GLN A 1 1457 ? 15.330 -24.156 44.240 1.00 92.00 1457 GLN A C 1
ATOM 11123 O O . GLN A 1 1457 ? 16.073 -23.183 44.368 1.00 92.00 1457 GLN A O 1
ATOM 11128 N N . GLN A 1 1458 ? 15.681 -25.376 44.661 1.00 91.38 1458 GLN A N 1
ATOM 11129 C CA . GLN A 1 1458 ? 16.942 -25.657 45.346 1.00 91.38 1458 GLN A CA 1
ATOM 11130 C C . GLN A 1 1458 ? 18.161 -25.357 44.462 1.00 91.38 1458 GLN A C 1
ATOM 11132 O O . GLN A 1 1458 ? 19.135 -24.766 44.931 1.00 91.38 1458 GLN A O 1
ATOM 11137 N N . ARG A 1 1459 ? 18.107 -25.720 43.173 1.00 93.06 1459 ARG A N 1
ATOM 11138 C CA . ARG A 1 1459 ? 19.182 -25.456 42.204 1.00 93.06 1459 ARG A CA 1
ATOM 11139 C C . ARG A 1 1459 ? 19.427 -23.961 41.992 1.00 93.06 1459 ARG A C 1
ATOM 11141 O O . ARG A 1 1459 ? 20.576 -23.550 41.853 1.00 93.06 1459 ARG A O 1
ATOM 11148 N N . LEU A 1 1460 ? 18.363 -23.163 41.924 1.00 93.38 1460 LEU A N 1
ATOM 11149 C CA . LEU A 1 1460 ? 18.427 -21.736 41.595 1.00 93.38 1460 LEU A CA 1
ATOM 11150 C C . LEU A 1 1460 ? 18.561 -20.830 42.828 1.00 93.38 1460 LEU A C 1
ATOM 11152 O O . LEU A 1 1460 ? 18.929 -19.663 42.691 1.00 93.38 1460 LEU A O 1
ATOM 11156 N N . TRP A 1 1461 ? 18.325 -21.352 44.035 1.00 94.75 1461 TRP A N 1
ATOM 11157 C CA . TRP A 1 1461 ? 18.390 -20.604 45.295 1.00 94.75 1461 TRP A CA 1
ATOM 11158 C C . TRP A 1 1461 ? 19.656 -19.745 45.493 1.00 94.75 1461 TRP A C 1
ATOM 11160 O O . TRP A 1 1461 ? 19.518 -18.596 45.937 1.00 94.75 1461 TRP A O 1
ATOM 11170 N N . PRO A 1 1462 ? 20.882 -20.213 45.155 1.00 93.50 1462 PRO A N 1
ATOM 11171 C CA . PRO A 1 1462 ? 22.097 -19.416 45.343 1.00 93.50 1462 PRO A CA 1
ATOM 11172 C C . PRO A 1 1462 ? 22.049 -18.066 44.619 1.00 93.50 1462 PRO A C 1
ATOM 11174 O O . PRO A 1 1462 ? 22.387 -17.051 45.222 1.00 93.50 1462 PRO A O 1
ATOM 11177 N N . ILE A 1 1463 ? 21.519 -18.054 43.394 1.00 94.12 1463 ILE A N 1
ATOM 11178 C CA . ILE A 1 1463 ? 21.433 -16.883 42.502 1.00 94.12 1463 ILE A CA 1
ATOM 11179 C C . ILE A 1 1463 ? 20.051 -16.205 42.530 1.00 94.12 1463 ILE A C 1
ATOM 11181 O O . ILE A 1 1463 ? 19.739 -15.353 41.700 1.00 94.12 1463 ILE A O 1
ATOM 11185 N N . THR A 1 1464 ? 19.182 -16.622 43.455 1.00 94.12 1464 THR A N 1
ATOM 11186 C CA . THR A 1 1464 ? 17.845 -16.045 43.635 1.00 94.12 1464 THR A CA 1
ATOM 11187 C C . THR A 1 1464 ? 17.936 -14.700 44.342 1.00 94.12 1464 THR A C 1
ATOM 11189 O O . THR A 1 1464 ? 18.640 -14.571 45.354 1.00 94.12 1464 THR A O 1
ATOM 11192 N N . SER A 1 1465 ? 17.218 -13.704 43.821 1.00 93.31 1465 SER A N 1
ATOM 11193 C CA . SER A 1 1465 ? 17.247 -12.336 44.328 1.00 93.31 1465 SER A CA 1
ATOM 11194 C C . SER A 1 1465 ? 16.782 -12.271 45.786 1.00 93.31 1465 SER A C 1
ATOM 11196 O O . SER A 1 1465 ? 15.985 -13.090 46.260 1.00 93.31 1465 SER A O 1
ATOM 11198 N N . LYS A 1 1466 ? 17.259 -11.259 46.519 1.00 90.12 1466 LYS A N 1
ATOM 11199 C CA . LYS A 1 1466 ? 16.827 -11.012 47.903 1.00 90.12 1466 LYS A CA 1
ATOM 11200 C C . LYS A 1 1466 ? 15.300 -10.883 48.006 1.00 90.12 1466 LYS A C 1
ATOM 11202 O O . LYS A 1 1466 ? 14.713 -11.376 48.962 1.00 90.12 1466 LYS A O 1
ATOM 11207 N N . VAL A 1 1467 ? 14.667 -10.263 47.011 1.00 90.81 1467 VAL A N 1
ATOM 11208 C CA . VAL A 1 1467 ? 13.220 -10.017 46.986 1.00 90.81 1467 VAL A CA 1
ATOM 11209 C C . VAL A 1 1467 ? 12.436 -11.322 46.888 1.00 90.81 1467 VAL A C 1
ATOM 11211 O O . VAL A 1 1467 ? 11.528 -11.541 47.684 1.00 90.81 1467 VAL A O 1
ATOM 11214 N N . VAL A 1 1468 ? 12.821 -12.221 45.979 1.00 91.38 1468 VAL A N 1
ATOM 11215 C CA . VAL A 1 1468 ? 12.179 -13.538 45.837 1.00 91.38 1468 VAL A CA 1
ATOM 11216 C C . VAL A 1 1468 ? 12.393 -14.386 47.093 1.00 91.38 1468 VAL A C 1
ATOM 11218 O O . VAL A 1 1468 ? 11.455 -15.019 47.570 1.00 91.38 1468 VAL A O 1
ATOM 11221 N N . LYS A 1 1469 ? 13.590 -14.341 47.697 1.00 92.50 1469 LYS A N 1
ATOM 11222 C CA . LYS A 1 1469 ? 13.872 -15.012 48.981 1.00 92.50 1469 LYS A CA 1
ATOM 11223 C C . LYS A 1 1469 ? 12.981 -14.499 50.115 1.00 92.50 1469 LYS A C 1
ATOM 11225 O O . LYS A 1 1469 ? 12.523 -15.288 50.939 1.00 92.50 1469 LYS A O 1
ATOM 11230 N N . ASP A 1 1470 ? 12.740 -13.193 50.175 1.00 88.81 1470 ASP A N 1
ATOM 11231 C CA . ASP A 1 1470 ? 11.874 -12.591 51.190 1.00 88.81 1470 ASP A CA 1
ATOM 11232 C C . ASP A 1 1470 ? 10.389 -12.929 50.943 1.00 88.81 1470 ASP A C 1
ATOM 11234 O O . ASP A 1 1470 ? 9.675 -13.243 51.895 1.00 88.81 1470 ASP A O 1
ATOM 11238 N N . GLN A 1 1471 ? 9.936 -12.978 49.685 1.00 88.88 1471 GLN A N 1
ATOM 11239 C CA . GLN A 1 1471 ? 8.583 -13.433 49.329 1.00 88.88 1471 GLN A CA 1
ATOM 11240 C C . GLN A 1 1471 ? 8.366 -14.928 49.606 1.00 88.88 1471 GLN A C 1
ATOM 11242 O O . GLN A 1 1471 ? 7.310 -15.302 50.109 1.00 88.88 1471 GLN A O 1
ATOM 11247 N N . TRP A 1 1472 ? 9.379 -15.771 49.383 1.00 88.69 1472 TRP A N 1
ATOM 11248 C CA . TRP A 1 1472 ? 9.339 -17.190 49.745 1.00 88.69 1472 TRP A CA 1
ATOM 11249 C C . TRP A 1 1472 ? 9.154 -17.381 51.253 1.00 88.69 1472 TRP A C 1
ATOM 11251 O O . TRP A 1 1472 ? 8.282 -18.138 51.665 1.00 88.69 1472 TRP A O 1
ATOM 11261 N N . LYS A 1 1473 ? 9.900 -16.636 52.087 1.00 86.25 1473 LYS A N 1
ATOM 11262 C CA . LYS A 1 1473 ? 9.728 -16.677 53.553 1.00 86.25 1473 LYS A CA 1
ATOM 11263 C C . LYS A 1 1473 ? 8.304 -16.308 53.962 1.00 86.25 1473 LYS A C 1
ATOM 11265 O O . LYS A 1 1473 ? 7.727 -16.983 54.810 1.00 86.25 1473 LYS A O 1
ATOM 11270 N N . LEU A 1 1474 ? 7.748 -15.251 53.362 1.00 82.75 1474 LEU A N 1
ATOM 11271 C CA . LEU A 1 1474 ? 6.370 -14.815 53.612 1.00 82.75 1474 LEU A CA 1
ATOM 11272 C C . LEU A 1 1474 ? 5.361 -15.897 53.201 1.00 82.75 1474 LEU A C 1
ATOM 11274 O O . LEU A 1 1474 ? 4.461 -16.210 53.975 1.00 82.75 1474 LEU A O 1
ATOM 11278 N N . TYR A 1 1475 ? 5.549 -16.509 52.031 1.00 79.94 1475 TYR A N 1
ATOM 11279 C CA . TYR A 1 1475 ? 4.725 -17.607 51.533 1.00 79.94 1475 TYR A CA 1
ATOM 11280 C C . TYR A 1 1475 ? 4.746 -18.822 52.473 1.00 79.94 1475 TYR A C 1
ATOM 11282 O O . TYR A 1 1475 ? 3.687 -19.293 52.883 1.00 79.94 1475 TYR A O 1
ATOM 11290 N N . THR A 1 1476 ? 5.933 -19.265 52.899 1.00 79.00 1476 THR A N 1
ATOM 11291 C CA . THR A 1 1476 ? 6.100 -20.411 53.813 1.00 79.00 1476 THR A CA 1
ATOM 11292 C C . THR A 1 1476 ? 5.675 -20.134 55.248 1.00 79.00 1476 THR A C 1
ATOM 11294 O O . THR A 1 1476 ? 5.447 -21.072 55.994 1.00 79.00 1476 THR A O 1
ATOM 11297 N N . ALA A 1 1477 ? 5.608 -18.866 55.659 1.00 73.44 1477 ALA A N 1
ATOM 11298 C CA . ALA A 1 1477 ? 5.076 -18.490 56.966 1.00 73.44 1477 ALA A CA 1
ATOM 11299 C C . ALA A 1 1477 ? 3.539 -18.402 56.963 1.00 73.44 1477 ALA A C 1
ATOM 11301 O O . ALA A 1 1477 ? 2.932 -18.381 58.032 1.00 73.44 1477 ALA A O 1
ATOM 11302 N N . SER A 1 1478 ? 2.921 -18.298 55.778 1.00 54.16 1478 SER A N 1
ATOM 11303 C CA . SER A 1 1478 ? 1.462 -18.272 55.605 1.00 54.16 1478 SER A CA 1
ATOM 11304 C C . SER A 1 1478 ? 0.834 -19.651 55.362 1.00 54.16 1478 SER A C 1
ATOM 11306 O O . SER A 1 1478 ? -0.372 -19.798 55.558 1.00 54.16 1478 SER A O 1
ATOM 11308 N N . ALA A 1 1479 ? 1.645 -20.622 54.926 1.00 44.91 1479 ALA A N 1
ATOM 11309 C CA . ALA A 1 1479 ? 1.314 -22.043 54.813 1.00 44.91 1479 ALA A CA 1
ATOM 11310 C C . ALA A 1 1479 ? 1.600 -22.762 56.138 1.00 44.91 1479 ALA A C 1
ATOM 11312 O O . ALA A 1 1479 ? 0.847 -23.712 56.453 1.00 44.91 1479 ALA A O 1
#

Organism: Leishmania infantum (NCBI:txid5671)

Solvent-accessible surface area (backbone atoms only — not comparable to full-atom values): 79672 Å² total; per-residue (Å²): 72,57,33,91,49,64,42,52,63,19,35,75,80,45,80,53,68,94,45,42,33,36,47,44,54,31,41,34,38,86,88,66,53,41,35,35,53,36,91,85,43,38,30,36,43,49,88,57,26,35,30,23,74,37,73,36,50,53,68,36,73,46,22,28,39,59,45,31,65,33,39,58,50,49,72,80,70,53,79,95,74,84,89,89,81,91,81,89,78,96,69,85,86,75,75,84,74,71,56,54,79,41,69,65,76,59,59,16,39,72,75,47,55,69,71,56,38,57,70,45,52,73,57,26,14,62,69,32,47,51,52,40,42,74,76,66,53,68,53,55,27,54,98,87,19,58,40,43,51,45,66,46,102,84,68,53,67,36,20,20,31,73,47,70,42,53,58,68,35,77,59,28,46,40,53,38,47,58,30,67,57,83,56,96,44,41,40,48,39,65,86,76,30,17,32,31,46,28,40,31,58,52,34,46,41,70,19,72,80,40,46,28,39,63,50,66,58,92,52,39,39,33,33,31,24,69,35,72,41,52,54,67,36,74,43,19,29,40,57,51,26,32,21,51,63,45,95,71,68,45,71,63,82,60,83,50,97,75,52,79,48,65,51,49,22,37,75,78,46,54,72,71,58,40,65,68,45,54,88,59,33,21,65,21,32,48,43,58,68,68,37,53,73,61,17,44,35,37,75,66,29,42,77,75,32,85,48,41,43,66,48,98,86,61,45,38,21,26,63,37,75,42,58,47,29,42,72,77,34,34,50,79,64,79,79,40,81,54,94,70,28,42,32,36,81,74,38,58,29,44,46,19,78,75,41,43,31,44,58,53,96,52,26,40,23,26,70,38,68,41,47,63,65,39,68,56,22,29,39,64,35,51,75,32,44,66,39,86,79,63,41,79,51,82,56,81,39,97,76,54,78,53,53,43,40,14,42,72,73,48,56,69,72,57,47,54,73,44,49,65,55,34,44,70,70,34,51,50,52,40,49,74,73,67,56,79,70,61,38,87,33,91,51,40,40,52,46,79,45,99,84,81,38,61,34,22,23,20,68,39,72,41,56,50,68,40,72,58,47,77,47,65,50,48,42,25,75,56,76,47,94,64,40,46,49,30,35,96,63,32,13,33,39,35,51,52,29,72,67,26,51,39,68,19,68,72,42,50,30,44,61,46,60,37,62,89,79,41,34,40,38,32,29,27,70,38,70,40,52,53,72,35,76,44,22,29,42,58,52,27,39,26,48,69,46,77,74,61,48,77,63,82,60,82,45,96,72,54,76,53,65,51,44,19,40,74,77,49,56,70,72,56,44,61,72,43,50,90,59,32,18,70,35,35,50,49,51,51,30,59,70,34,70,82,54,80,40,40,66,64,64,48,44,66,73,50,38,37,61,71,54,97,84,60,51,41,12,26,61,40,71,44,58,44,29,44,75,56,42,64,45,92,56,80,73,47,78,59,88,66,28,44,34,38,78,77,40,68,30,44,48,19,66,66,32,48,24,35,63,53,98,54,28,37,21,25,63,46,66,45,52,51,65,44,63,55,21,34,36,60,47,33,74,30,42,68,44,95,75,58,46,77,57,82,56,85,33,98,66,55,73,55,56,50,34,16,42,72,70,48,53,70,74,55,45,63,73,46,47,72,58,36,24,68,68,38,52,52,52,41,43,75,73,66,54,74,70,57,58,85,45,89,56,44,43,64,42,81,49,72,96,70,46,51,34,25,23,23,62,40,67,42,57,52,69,43,74,45,73,71,46,57,58,50,46,27,66,56,69,47,90,48,42,44,48,40,38,92,63,34,13,39,34,43,45,63,38,62,67,21,56,37,71,22,69,78,46,47,31,43,69,46,70,37,66,87,79,47,31,38,32,36,32,25,74,38,71,42,53,57,68,36,75,45,20,26,44,61,57,32,42,28,57,66,42,66,71,58,48,76,65,81,66,80,48,81,96,59,52,77,52,66,49,46,20,43,71,79,49,52,59,70,58,45,40,33,44,53,67,66,34,27,74,32,46,48,62,72,67,47,83,46,74,42,56,52,33,42,73,40,84,56,26,29,42,42,86,83,27,49,41,19,26,59,35,73,42,57,54,35,41,76,70,39,56,34,88,44,74,47,82,52,83,65,30,38,31,36,54,67,46,66,34,39,55,21,87,71,43,46,27,37,50,55,95,50,26,32,26,25,76,41,76,41,55,52,70,41,65,53,22,31,39,59,41,34,72,24,42,61,43,95,65,61,41,80,42,79,44,90,72,45,101,57,75,44,76,50,44,17,40,75,72,47,53,73,71,56,40,66,75,40,51,80,53,25,32,70,71,31,49,54,49,43,47,74,72,66,56,73,64,58,56,84,44,85,58,41,44,59,45,81,51,73,97,72,42,55,32,24,23,23,62,38,72,41,58,51,69,46,72,46,69,74,44,61,44,54,54,28,66,60,70,46,89,55,43,44,51,38,39,91,67,31,13,34,40,43,51,61,38,61,66,25,53,38,71,19,72,71,45,47,30,34,63,46,65,38,62,88,74,43,32,39,33,35,29,27,72,38,70,42,49,54,74,37,75,42,18,26,45,59,43,28,42,26,52,69,44,67,72,60,48,77,63,82,64,80,42,98,72,51,74,48,64,49,45,18,42,70,78,49,52,74,71,55,47,62,72,38,56,88,46,33,27,72,43,44,52,56,51,54,75,71,68,66,79,81,70,68,50,65,81,49,32,45,69,45,99,87,23,39,38,21,27,54,34,72,43,55,56,30,39,78,66,45,74,51,90,41,78,46,85,51,52,61,31,36,31,49,54,94,67,33,35,37,40,52,31,85,87,75,42,38,30,39,56,52,91,53,25,36,25,23,71,36,70,40,50,56,69,37,68,53,21,28,43,54,36,35,66,32,41,56,34,53,80,77,34,80,86,55,60,43,90,88,43,41,12,42,75,71,50,57,68,70,54,48,51,68,47,49,50,58,32,25,71,69,32,55,53,50,42,46,72,74,67,54,75,63,60,45,83,42,85,57,46,44,56,42,82,48,74,95,72,44,54,32,26,23,25,66,41,72,41,59,51,70,42,71,72,44,80,46,57,75,50,50,28,64,58,70,46,94,66,42,43,48,47,39,92,64,28,13,28,31,35,44,54,43,60,72,23,48,39,68,21,68,75,51,48,32,35,54,46,53,47,82,90,37,87,64,22,37,30,38,27,25,75,38,71,40,52,54,70,37,73,44,20,28,42,64,41,31,39,24,50,68,45,70,66,66,46,76,61,82,59,80,44,98,70,51,78,54,57,51,45,18,40,75,75,49,55,70,73,51,44,63,70,46,49,87,56,36,13,64,50,34,55,52,51,48,54,53,52,65,72,74,106

Sequence (1479 aa):
MKAATAFVVGDIVLPLPRTFSVFENQLVLPDGITVRHGDDFNVTIISHFLVAVKPLSADAEIVVNFNLCFYDLLKSSMPPAMSASEREGTHTPNAKSAHTFERPVVPGFRYLKEEAKQELYRFADEQVRQQAIDDGFLPRGSDEGQLTVMRAKAGEPVAVSTKEHEEGDVVFETTGVPLPFPIRSTVELPGDLHLRLTGGSEFLQHSCLPNVRLEINGVHIRGIALRAIEADEKLTYNYLTTEWEISKVFHCSCNVYCCYGLIKGFRFLDREQQEHLLPHCSPAVCEKHRSPLLSGATFGALNGSTALFTTAEGRLTSQRDLAAGTVLFEVCGTPQLQQSELVLERLRLSHSCNANTVLVNGRVVASRPLSVGDAVTCNLNLLYYTLSPALPCACGSVSCTGHVEGFKALPVKTKQLWWSSAPNAVRAAALEDGYEIVSSSAFADVRRTSTIGNATFASRNIAAGTRIFHVHGLVLPFPTVYTIYLGEGKHLLFADGAQCLAHSCDPNTRVVVNAETGSFDCFALRNIAADELISFNYLTTEWDMSEPFTCACGSSNCHGRIAGFRHVKREGQLKLWSTATRAVQSLFAQSIRQTASTLATLNSTLVAPADMSGALSLSQDLPSGTLLFEAAAGFAVEGDHVCFGDIFLAHSCNASAVLLEGRVLLSDACTAGTVVTLNVNQLCYKLAKPFTCHCNGADCTHVVGGFAALSEKEKERILLCTAPDVRAEATAAGFRTPCTCPLVTVKANGAMGQATFAARSIPKGTRFFKVNGLVLPFPTVYTIQLERGRHLQFADGAQCLAHSCTPNVRIMVDAESRSLDCLALRDIEEGELVAFNYLTTEWDLSSPFSCVCGADGACFGRIHGLKYLSGEQRQRLWWMLTPAMRQLADQSFNWRALSGAQLRTDQDGRVRAAKELKEGLIILEALQVQLRVGCALVGGVQLRHSCVPTAAIVERRVIVIGTVCAQTEITLDLNCLAFTLAEPFTCTCAADAAPHTVKGFAALSAAAQATRLILTEPSVRAAALRDGYQVPCSCPLVEVHANGEMGQATFAAVDIAAGICFFQVKGLCIPYPTLDTIMLDEGRHLLFADGAQCLAHSCDPNVRVRVDAMNNMLECQALRPIKAGELIAFNYNATEWDMSTPFRCLCGSPQCLYEIRGFKHLSQAQRALLQRQATPAIKALASAYADVQLPATLLRAAPDGRLKSARAVAKGDILLEVMYLDVQPNQICVGRHYVVPHDTDRYNCVLVEGRLIASRPVASDEQLSVNMNFFVYDMTAIFPHTFDDACKGFKFMDESVKQECLYLCEPPVRAHAMWDGWIVKSSQDALVVRPNGDMGQTAYARKDIPAGTRLFHCTGLVIPFPTMYTICVGVHRHLLFGDAAECIAHHCDPNVEVRVGESGEGTFDFVSIRDIARDEMIAFNYTTTEWDMNTPFVCLCGSPKCAGTIQGFKHLQEAEQQRLWPITSKVVKDQWKLYTASA

Mean predicted aligned error: 20.1 Å

InterPro domains:
  IPR001214 SET domain [PF00856] (200-239)
  IPR001214 SET domain [PF00856] (317-538)
  IPR001214 SET domain [PF00856] (1089-1133)
  IPR001214 SET domain [PS50280] (433-539)
  IPR001214 SET domain [PS50280] (741-839)
  IPR001214 SET domain [PS50280] (1036-1133)
  IPR001214 SET domain [PS50280] (1316-1423)
  IPR001214 SET domain [SM00317] (442-545)
  IPR001214 SET domain [SM00317] (742-845)
  IPR001214 SET domain [SM00317] (1036-1139)
  IPR001214 SET domain [SM00317] (1325-1429)
  IPR003616 Post-SET domain [PS50868] (389-405)
  IPR003616 Post-SET domain [PS50868] (547-563)
  IPR003616 Post-SET domain [PS50868] (1431-1447)
  IPR003616 Post-SET domain [SM00508] (389-405)
  IPR003616 Post-SET domain [SM00508] (547-563)
  IPR003616 Post-SET domain [SM00508] (689-705)
  IPR003616 Post-SET domain [SM00508] (1141-1157)
  IPR003616 Post-SET domain [SM00508] (1431-1447)
  IPR046341 SET domain superfamily [G3DSA:2.170.270.10] (162-260)

Radius of gyration: 41.71 Å; Cα contacts (8 Å, |Δi|>4): 3305; chains: 1; bounding box: 86×114×110 Å

Foldseek 3Di:
DFQQAKDAFADFSDFADLEWEAAAQWIAGPVRDIAGEDPPAQWEDAPRTTGGRHTHHGGHGGYYHVLLEFQFQVVVVDDDDDDDDDDDDDDDDPDDRNYHYHNYNDGHVNPDDLVVNLVCLQRHYPVNNVVCVVVPRDHAAPPPFAWDWDQDPVRDTFTFQQAKDAAFDFRGKHFWRKHLDDDLQWFDDAPSIITRDGRSVSRAAADPPFQWFWEDDPGMITTGGRGIGHHRGTGHYHSLQGFQAHPDKDADPNPDPSGPGIDGHVVPDDPVVNVVSVVRHYPRNVCCVVQCVCHAPDVSNVVPDCQWDADPVGFIAGQAKDAFQDFSGFQPDDWDDDQQWIDRPPHTAGADPPAQWFQDPRTITGRGIGHGGDTHHDHQLLAFLFDPPWHADPRPDPPDPRTRTHVVPDDPVVCQQCVLRRDPVNNVVCVVVPDAFAAPFPQWGWDQDPPLGTFIFGQAKDAFFDWRDKWAAGWHLDDDLQWWAQAPSTTGRTGHNVSRAAADPDFQWAKEHHPVRRIIIIGGRGIHGGRGTHHDHSQQGFQAHPDKDADPRPDPSDPGIDGHVVPDDPLVNLQCVVRHYPRNLQVVLVVCVVPQDQQNFFDVQAWDQLHSVRFIWGQFWDFFQDFGGFLPDDWDDDAQWIDRPPHTAGADLPFQWFQEPRTITGQGTDGGGHTGHYHQQLVFLADPDKHADPRPDPRDPRIRGHVVPDDPVSNLVCVLRRYPVSVVVCLVVPDFFAAPWCQWDWDQDPPLRIAIFGQAKDAAFDKGDKWAATWHQDADLQWFDQAHRTTTRTGRRPSRQAEDLPAQWAWEHDPVRRMIIIGGNHIGGRGGTHYDHSQQTFAFHPDKDADPNPDPPRDPGIRGHVVPDALQRCLLCLQRHYPRSLVVVPPDPLSVLCVDCAWHADNNSFIWGQAKDAFQDFRAFQPDWDDDAQWIQRVSRTAGADLPAQWFQDPRTTTGHHIGGGGDTHHYHVLLEFLFDPDWDWDDHPPDPDTDIDTHVVPDDLVSNQVCVLRHDPVNNVVCLVVVNWFAAPWCQWGWDQDPPLRIAIFGQAKDAAFDKTDKWAAGWHQDADLQWFDQAHSTTGRTGRRPSRAAADPPAQWAKEHDSVRRMIIIGGRHIGHRGGTHYDHRLQGFAFHPDKDADPNPDPRGPRIRTHVLPDDPVRNVVCVVRHYPRNVVVVVVHDAFDQPCQFWDADPQQFIFGQAKDAFQDFRGQQPDWDDDQFWIDGGPRHIAGEDQPPAQWFAEPRTTGGNHIGHHRRTHHYHQLQEFAAVCVVPVPGHDPSNRHVVPDDPVCCLQCNLRHYPVNNVVCLVVVNWRAAPQPQWDWDQDPPQRIFIFGQAKDAAFDWRDKWDGGWHQDADLQWFDQANSTTGRTGRCPSRATAALDAQWFWEHAPVHRSIIIIGGHGIGHGGGTHHDHRQLGFQFHPDKDQDPRPDPRDPRIRTHVVPDDPVSNVVCVVRRYPRNVVVVVVVVVVD

Secondary structure (DSSP, 8-state):
-B-SS-B-TT-EEEEPPS--EEETTEEE-TTS-EEEE-SS-SEEEETTEEEESS-B-TTPBPEE-HHHH-S-SSTTTS---S------------------EES-SS--GGGS-HHHHHHHGGGS-HHHHHHHHHTT------TTS-EEEEE-TTS-EEEEESS-B-TT-EEEEEE-EEESS--TTEEE-SSS-EEE--TTGGGPEE-SS-SEEEEEETTEEEEEESS-B-TTPBPEE-GGGT-SS-SS-EE-----TT--SEE--GGGS-HHHHHHHGGG--HHHHHHHHS-TT-TTSHHHHHS-TTEEE-TTS-EEESS-B-TT-EEEE--SPPEEETTEEEETTEEEEE-TT-SEEEETTEEEESS-B-TTPBPEE-GGGT-S--SSPEEP----TT--SEE--GGGS-HHHHHHHGGGS-HHHHHHHHHTT-----SSTTEEEEEETTTEEEEEESS-B-TT-EEEEEE-EEESS--TTEEEEETTEEEE--SGGGGPEE-SS-SEEEEEETTTTEEEEEESS-B-TTPBPEE-GGGT-SS-SS-EE-----TT--SEE--GGGS-HHHHHHHTTTS-HHHHHHHHHHHTTTT-SGGG--TTTEEE-STT--EEESS-B-TT-EEEE--S--EEETTEEEETTEEEEE-TT-SEEEETTEEEESS-B-TTPBPEE-HHHH-SS-SS-EE-----TT--SEE--GGGS-HHHHHHHGGGS-HHHHHHHHHTTPPPP---TTEEEEE-GGG-EEEEESS-B-TT-EEEEEEEEEESS--TTEEEEETTEEEEE-TTGGGPEE-SS-SEEEEEETTTTEEEEEESS-B-TT-B-EE-GGGT-SS-SS-EE-----TTT--SEE--GGGS-HHHHHHHTTT--HHHHHHH--SHHHHHTTSSSEEE-TT--EEESS-B-TT-EEEE-SSEEEETTEEEETTEEEEE-SS-SEEEETTEEEE-S-B-TTPBPEE-GGGT-SS-SS-EEE-STTSSS-EEE--GGGS-HHHHHHHGGGS-HHHHHHHHHTTPPPP---TTEEEEE-GGG-EEEEESS-B-TT-EEEEEEEEEESS--TTEEEEETTEEEEE-TTGGGPEE-SS-SEEEEEETTTTEEEEEESS-B-TT-B-EE-GGGT-SS-SS-EE-----TT--SEE--GGGS-HHHHHHHTTTS-HHHHHHHHH-------TTTEEE-TTSBEEESS-B-TT-EEEE-S-EEEETTEEEETTTEEEEB-SSS--EEEETTEEEESS-B-TTPBP-B-GGGT-S-HHHH-TTS--GGGS-GGGS-HHHHHHHGGGS-HHHHHHHHHTT-----S-TTEEEEE-GGG-EEEEESS-B-TT-EEEEE-EEEESS--TTEEEEETTEEEEE-TTGGG-EE-SS-SEEEEESSSSTT-EEEEESS-B-TTPBPEE-GGGT-SS-SS-EE-----TT--SEE--GGGS-HHHHHHHGGG--HHHHHHHHHHHHH-

Nearest PDB structures (foldseek):
  5ww0-assembly1_A  TM=8.574E-01  e=2.919E-06  Schizosaccharomyces pombe 972h-
  5ww0-assembly1_B  TM=8.278E-01  e=5.506E-06  Schizosaccharomyces pombe 972h-
  3kma-assembly1_B  TM=8.563E-01  e=2.553E-05  Paramecium bursaria Chlorella virus 1
  3kmj-assembly1_A  TM=8.513E-01  e=2.692E-05  Paramecium bursaria Chlorella virus 1
  3rc0-assembly2_B  TM=4.265E-01  e=3.779E-02  Homo sapiens

pLDDT: mean 86.13, std 10.69, range [26.91, 97.12]